Protein AF-A0A3D5S752-F1 (afdb_monomer_lite)

Sequence (1017 aa):
MKALKFLIIWFLCIPIGLSAQMVNNGAQFTVSGSTTVSGIPTLTNGGTINNEGTIQLTGDLINQQAYDGSGELVLLGASQEIDLDDTVAILTLGGSGDHFLSSSLQVSDQMNFNNSRLLSNDFLTLQEAVTVSNPTSSAYVVGALSVSGTSDMTFPIGTSTNYLPVDISTIDGTNPQLTVEAVESDPAGIAGKNLLAVSNDKYWDISLSSGSISSYEVNLPVNGETISTSIDDLRIGYSSDNSTYVGQEVLSVSGDLSTGQISSQINGVGRLAFGSFFDESVRAADSTALVSLYSQTDGDNWNDHTGWMESDLDDWFGVIVANKRPVSLQLPTNNLVGSITSLENLDSLSSIDLSGNQLKSVAGFSTLPAIESLDISNNEIQFGDIEPHIGVADFTYAPQGRVLDTLEAFEEIGTTYSIDRTLTGSANTYTWFKTADETSQLTGTNPVLGLPITSFEDEGYYFAEVSSSLATALTLTTRPIYLKVSSLHRDSLALASMYTKMNGTGWEGADNWVDADLVDWFGVTIENNRVTQVSLSDNNLVGRLPKDILDIRQLEFLDLSGNRISSVPDFHLMPNLTSLDLSENNLDFGDLEPLVDLTSLSYSPQRNFGSSLIDTLAIGSSVEFISSLDGTNNSYQWSYENLSGVEEDIPGAISDTYEIVGLAYENMGTYRLQVTSPLVPDLTLESFPKTVWASGSIRFHAVNQSGSDVNDGTAYLFKIIEGEPYDSLAPVAGTTEGYVFDDVVLGDYLALVEGDLDLYLPTYFSSTDLWSEATPIELRSDLEE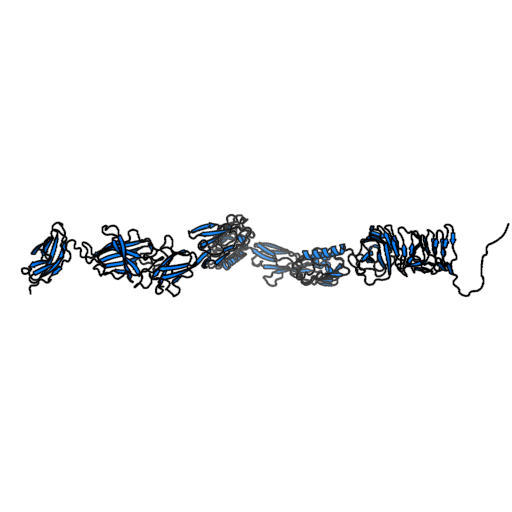TITLVSQPGVGPLGPGEILGTVESEFVDETSEGRINARRKVKRAGCSVRRFVPKGRNNQEDGEFELVAYVQSDDEGRFEFTDLVAGLYRFNVEYPGIPMDEDSYVEFEVGTEGSENNTIVLEILITENAVTVVKVDQLGFFKKYFEGLEVYPNPADDFLNIRFDQILSESIEIQLMDLSGHVLKTEQVNSWSPNQIQINVNDLADGMYLMRFKDEESSRKSMVTYKVLVNHR

Structure (mmCIF, N/CA/C/O backbone):
data_AF-A0A3D5S752-F1
#
_entry.id   AF-A0A3D5S752-F1
#
loop_
_atom_site.group_PDB
_atom_site.id
_atom_site.type_symbol
_atom_site.label_atom_id
_atom_site.label_alt_id
_atom_site.label_comp_id
_atom_site.label_asym_id
_atom_site.label_entity_id
_atom_site.label_seq_id
_atom_site.pdbx_PDB_ins_code
_atom_site.Cartn_x
_atom_site.Cartn_y
_atom_site.Cartn_z
_atom_site.occupancy
_atom_site.B_iso_or_equiv
_atom_site.auth_seq_id
_atom_site.auth_comp_id
_atom_site.auth_asym_id
_atom_site.auth_atom_id
_atom_site.pdbx_PDB_model_num
ATOM 1 N N . MET A 1 1 ? 114.146 53.421 -40.991 1.00 29.19 1 MET A N 1
ATOM 2 C CA . MET A 1 1 ? 115.444 53.846 -40.411 1.00 29.19 1 MET A CA 1
ATOM 3 C C . MET A 1 1 ? 115.450 53.470 -38.936 1.00 29.19 1 MET A C 1
ATOM 5 O O . MET A 1 1 ? 114.523 53.890 -38.269 1.00 29.19 1 MET A O 1
ATOM 9 N N . LYS A 1 2 ? 116.488 52.744 -38.475 1.00 30.02 2 LYS A N 1
ATOM 10 C CA . LYS A 1 2 ? 116.821 52.374 -37.072 1.00 30.02 2 LYS A CA 1
ATOM 11 C C . LYS A 1 2 ? 115.785 51.466 -36.361 1.00 30.02 2 LYS A C 1
ATOM 13 O O . LYS A 1 2 ? 114.662 51.880 -36.155 1.00 30.02 2 LYS A O 1
ATOM 18 N N . ALA A 1 3 ? 116.026 50.165 -36.173 1.00 26.03 3 ALA A N 1
ATOM 19 C CA . ALA A 1 3 ? 116.996 49.474 -35.299 1.00 26.03 3 ALA A CA 1
ATOM 20 C C . ALA A 1 3 ? 116.482 49.218 -33.865 1.00 26.03 3 ALA A C 1
ATOM 22 O O . ALA A 1 3 ? 116.322 50.178 -33.126 1.00 26.03 3 ALA A O 1
ATOM 23 N N . LEU A 1 4 ? 116.438 47.917 -33.501 1.00 26.78 4 LEU A N 1
ATOM 24 C CA . LEU A 1 4 ? 116.689 47.315 -32.168 1.00 26.78 4 LEU A CA 1
ATOM 25 C C . LEU A 1 4 ? 115.664 47.647 -31.052 1.00 26.78 4 LEU A C 1
ATOM 27 O O . LEU A 1 4 ? 115.303 48.795 -30.882 1.00 26.78 4 LEU A O 1
ATOM 31 N N . LYS A 1 5 ? 115.216 46.755 -30.158 1.00 28.12 5 LYS A N 1
ATOM 32 C CA . LYS A 1 5 ? 115.595 45.388 -29.747 1.00 28.12 5 LYS A CA 1
ATOM 33 C C . LYS A 1 5 ? 114.560 44.988 -28.672 1.00 28.12 5 LYS A C 1
ATOM 35 O O . LYS A 1 5 ? 114.394 45.781 -27.761 1.00 28.12 5 LYS A O 1
ATOM 40 N N . PHE A 1 6 ? 113.936 43.812 -28.721 1.00 26.47 6 PHE A N 1
ATOM 41 C CA . PHE A 1 6 ? 113.804 42.920 -27.555 1.00 26.47 6 PHE A CA 1
ATOM 42 C C . PHE A 1 6 ? 113.374 41.523 -28.029 1.00 26.47 6 PHE A C 1
ATOM 44 O O . PHE A 1 6 ? 112.268 41.294 -28.497 1.00 26.47 6 PHE A O 1
ATOM 51 N N . LEU A 1 7 ? 114.386 40.657 -28.008 1.00 24.56 7 LEU A N 1
ATOM 52 C CA . LEU A 1 7 ? 114.416 39.203 -27.892 1.00 24.56 7 LEU A CA 1
ATOM 53 C C . LEU A 1 7 ? 113.091 38.429 -28.073 1.00 24.56 7 LEU A C 1
ATOM 55 O O . LEU A 1 7 ? 112.331 38.230 -27.134 1.00 24.56 7 LEU A O 1
ATOM 59 N N . ILE A 1 8 ? 112.917 37.880 -29.275 1.00 26.33 8 ILE A N 1
ATOM 60 C CA . ILE A 1 8 ? 112.117 36.679 -29.524 1.00 26.33 8 ILE A CA 1
ATOM 61 C C . ILE A 1 8 ? 113.020 35.478 -29.207 1.00 26.33 8 ILE A C 1
ATOM 63 O O . ILE A 1 8 ? 114.074 35.329 -29.829 1.00 26.33 8 ILE A O 1
ATOM 67 N N . ILE A 1 9 ? 112.629 34.630 -28.255 1.00 26.70 9 ILE A N 1
ATOM 68 C CA . ILE A 1 9 ? 113.166 33.269 -28.140 1.00 26.70 9 ILE A CA 1
ATOM 69 C C . ILE A 1 9 ? 112.244 32.378 -28.973 1.00 26.70 9 ILE A C 1
ATOM 71 O O . ILE A 1 9 ? 111.105 32.134 -28.595 1.00 26.70 9 ILE A O 1
ATOM 75 N N . TRP A 1 10 ? 112.731 31.919 -30.124 1.00 27.78 10 TRP A N 1
ATOM 76 C CA . TRP A 1 10 ? 112.173 30.773 -30.841 1.00 27.78 10 TRP A CA 1
ATOM 77 C C . TRP A 1 10 ? 113.154 29.614 -30.671 1.00 27.78 10 TRP A C 1
ATOM 79 O O . TRP A 1 10 ? 114.319 29.738 -31.050 1.00 27.78 10 TRP A O 1
ATOM 89 N N . PHE A 1 11 ? 112.688 28.489 -30.129 1.00 29.39 11 PHE A N 1
ATOM 90 C CA . PHE A 1 11 ? 113.333 27.196 -30.340 1.00 29.39 11 PHE A CA 1
ATOM 91 C C . PHE A 1 11 ? 112.606 26.488 -31.481 1.00 29.39 11 PHE A C 1
ATOM 93 O O . PHE A 1 11 ? 111.390 26.337 -31.454 1.00 29.39 11 PHE A O 1
ATOM 100 N N . LEU A 1 12 ? 113.371 26.049 -32.478 1.00 32.78 12 LEU A N 1
ATOM 101 C CA . LEU A 1 12 ? 112.916 25.161 -33.539 1.00 32.78 12 LEU A CA 1
ATOM 102 C C . LEU A 1 12 ? 113.827 23.933 -33.510 1.00 32.78 12 LEU A C 1
ATOM 104 O O . LEU A 1 12 ? 114.997 24.055 -33.865 1.00 32.78 12 LEU A O 1
ATOM 108 N N . CYS A 1 13 ? 113.317 22.784 -33.052 1.00 27.44 13 CYS A N 1
ATOM 109 C CA . CYS A 1 13 ? 113.798 21.445 -33.420 1.00 27.44 13 CYS A CA 1
ATOM 110 C C . CYS A 1 13 ? 112.896 20.326 -32.860 1.00 27.44 13 CYS A C 1
ATOM 112 O O . CYS A 1 13 ? 112.810 20.168 -31.650 1.00 27.44 13 CYS A O 1
ATOM 114 N N . ILE A 1 14 ? 112.394 19.495 -33.789 1.00 31.14 14 ILE A N 1
ATOM 115 C CA . ILE A 1 14 ? 112.123 18.042 -33.681 1.00 31.14 14 ILE A CA 1
ATOM 116 C C . ILE A 1 14 ? 110.895 17.617 -32.834 1.00 31.14 14 ILE A C 1
ATOM 118 O O . ILE A 1 14 ? 110.734 18.075 -31.708 1.00 31.14 14 ILE A O 1
ATOM 122 N N . PRO A 1 15 ? 110.041 16.693 -33.339 1.00 42.41 15 PRO A N 1
ATOM 123 C CA . PRO A 1 15 ? 108.917 16.162 -32.583 1.00 42.41 15 PRO A CA 1
ATOM 124 C C . PRO A 1 15 ? 109.424 15.144 -31.558 1.00 42.41 15 PRO A C 1
ATOM 126 O O . PRO A 1 15 ? 109.757 14.005 -31.880 1.00 42.41 15 PRO A O 1
ATOM 129 N N . ILE A 1 16 ? 109.471 15.581 -30.307 1.00 32.91 16 ILE A N 1
ATOM 130 C CA . ILE A 1 16 ? 109.343 14.736 -29.123 1.00 32.91 16 ILE A CA 1
ATOM 131 C C . ILE A 1 16 ? 108.211 15.380 -28.327 1.00 32.91 16 ILE A C 1
ATOM 133 O O . ILE A 1 16 ? 108.239 16.588 -28.099 1.00 32.91 16 ILE A O 1
ATOM 137 N N . GLY A 1 17 ? 107.186 14.595 -27.994 1.00 45.28 17 GLY A N 1
ATOM 138 C CA . GLY A 1 17 ? 105.991 15.074 -27.308 1.00 45.28 17 GLY A CA 1
ATOM 139 C C . GLY A 1 17 ? 106.333 15.828 -26.027 1.00 45.28 17 GLY A C 1
ATOM 140 O O . GLY A 1 17 ? 106.859 15.243 -25.087 1.00 45.28 17 GLY A O 1
ATOM 141 N N . LEU A 1 18 ? 106.020 17.120 -26.016 1.00 34.91 18 LEU A N 1
ATOM 142 C CA . LEU A 1 18 ? 105.896 17.962 -24.834 1.00 34.91 18 LEU A CA 1
ATOM 143 C C . LEU A 1 18 ? 104.729 18.910 -25.119 1.00 34.91 18 LEU A C 1
ATOM 145 O O . LEU A 1 18 ? 104.784 19.703 -26.059 1.00 34.91 18 LEU A O 1
ATOM 149 N N . SER A 1 19 ? 103.658 18.777 -24.340 1.00 44.50 19 SER A N 1
ATOM 150 C CA . SER A 1 19 ? 102.545 19.720 -24.283 1.00 44.50 19 SER A CA 1
ATOM 151 C C . SER A 1 19 ? 103.098 21.119 -24.013 1.00 44.50 19 SER A C 1
ATOM 153 O O . SER A 1 19 ? 103.686 21.373 -22.960 1.00 44.50 19 SER A O 1
ATOM 155 N N . ALA A 1 20 ? 102.969 22.026 -24.978 1.00 52.19 20 ALA A N 1
ATOM 156 C CA . ALA A 1 20 ? 103.331 23.421 -24.776 1.00 52.19 20 ALA A CA 1
ATOM 157 C C . ALA A 1 20 ? 102.286 24.057 -23.843 1.00 52.19 20 ALA A C 1
ATOM 159 O O . ALA A 1 20 ? 101.173 24.352 -24.258 1.00 52.19 20 ALA A O 1
ATOM 160 N N . GLN A 1 21 ? 102.635 24.220 -22.570 1.00 58.47 21 GLN A N 1
ATOM 161 C CA . GLN A 1 21 ? 101.770 24.797 -21.542 1.00 58.47 21 GLN A CA 1
ATOM 162 C C . GLN A 1 21 ? 102.223 26.231 -21.246 1.00 58.47 21 GLN A C 1
ATOM 164 O O . GLN A 1 21 ? 103.412 26.479 -21.027 1.00 58.47 21 GLN A O 1
ATOM 169 N N . MET A 1 22 ? 101.290 27.182 -21.222 1.00 68.69 22 MET A N 1
ATOM 170 C CA . MET A 1 22 ? 101.517 28.489 -20.612 1.00 68.69 22 MET A CA 1
ATOM 171 C C . MET A 1 22 ? 101.207 28.374 -19.121 1.00 68.69 22 MET A C 1
ATOM 173 O O . MET A 1 22 ? 100.049 28.237 -18.738 1.00 68.69 22 MET A O 1
ATOM 177 N N . VAL A 1 23 ? 102.250 28.408 -18.288 1.00 65.56 23 VAL A N 1
ATOM 178 C CA . VAL A 1 23 ? 102.122 28.341 -16.826 1.00 65.56 23 VAL A CA 1
ATOM 179 C C . VAL A 1 23 ? 102.434 29.702 -16.212 1.00 65.56 23 VAL A C 1
ATOM 181 O O . VAL A 1 23 ? 103.552 30.204 -16.349 1.00 65.56 23 VAL A O 1
ATOM 184 N N . ASN A 1 24 ? 101.471 30.281 -15.497 1.00 69.69 24 ASN A N 1
ATOM 185 C CA . ASN A 1 24 ? 101.680 31.464 -14.665 1.00 69.69 24 ASN A CA 1
ATOM 186 C C . ASN A 1 24 ? 101.697 31.067 -13.180 1.00 69.69 24 ASN A C 1
ATOM 188 O O . ASN A 1 24 ? 100.662 30.776 -12.591 1.00 69.69 24 ASN A O 1
ATOM 192 N N . ASN A 1 25 ? 102.883 31.066 -12.567 1.00 59.50 25 ASN A N 1
ATOM 193 C CA . ASN A 1 25 ? 103.131 30.528 -11.220 1.00 59.50 25 ASN A CA 1
ATOM 194 C C . ASN A 1 25 ? 102.861 31.520 -10.059 1.00 59.50 25 ASN A C 1
ATOM 196 O O . ASN A 1 25 ? 103.464 31.376 -8.996 1.00 59.50 25 ASN A O 1
ATOM 200 N N . GLY A 1 26 ? 101.992 32.525 -10.243 1.00 58.44 26 GLY A N 1
ATOM 201 C CA . GLY A 1 26 ? 101.519 33.389 -9.143 1.00 58.44 26 GLY A CA 1
ATOM 202 C C . GLY A 1 26 ? 101.575 34.908 -9.366 1.00 58.44 26 GLY A C 1
ATOM 203 O O . GLY A 1 26 ? 101.658 35.652 -8.391 1.00 58.44 26 GLY A O 1
ATOM 204 N N . ALA A 1 27 ? 101.557 35.397 -10.611 1.00 68.12 27 ALA A N 1
ATOM 205 C CA . ALA A 1 27 ? 101.379 36.823 -10.924 1.00 68.12 27 ALA A CA 1
ATOM 206 C C . ALA A 1 27 ? 99.987 37.098 -11.527 1.00 68.12 27 ALA A C 1
ATOM 208 O O . ALA A 1 27 ? 99.316 36.174 -11.973 1.00 68.12 27 ALA A O 1
ATOM 209 N N . GLN A 1 28 ? 99.557 38.362 -11.570 1.00 78.31 28 GLN A N 1
ATOM 210 C CA . GLN A 1 28 ? 98.320 38.776 -12.249 1.00 78.31 28 GLN A CA 1
ATOM 211 C C . GLN A 1 28 ? 98.476 38.643 -13.777 1.00 78.31 28 GLN A C 1
ATOM 213 O O . GLN A 1 28 ? 99.449 39.155 -14.339 1.00 78.31 28 GLN A O 1
ATOM 218 N N . PHE A 1 29 ? 97.539 37.967 -14.449 1.00 82.81 29 PHE A N 1
ATOM 219 C CA . PHE A 1 29 ? 97.480 37.873 -15.913 1.00 82.81 29 PHE A CA 1
ATOM 220 C C . PHE A 1 29 ? 96.428 38.851 -16.441 1.00 82.81 29 PHE A C 1
ATOM 222 O O . PHE A 1 29 ? 95.234 38.586 -16.355 1.00 82.81 29 PHE A O 1
ATOM 229 N N . THR A 1 30 ? 96.869 40.003 -16.953 1.00 81.88 30 THR A N 1
ATOM 230 C CA . THR A 1 30 ? 95.968 41.065 -17.427 1.00 81.88 30 THR A CA 1
ATOM 231 C C . THR A 1 30 ? 95.914 41.115 -18.951 1.00 81.88 30 THR A C 1
ATOM 233 O O . THR A 1 30 ? 96.948 41.269 -19.606 1.00 81.88 30 THR A O 1
ATOM 236 N N . VAL A 1 31 ? 94.705 41.082 -19.510 1.00 85.06 31 VAL A N 1
ATOM 237 C CA . VAL A 1 31 ? 94.428 41.322 -20.932 1.00 85.06 31 VAL A CA 1
ATOM 238 C C . VAL A 1 31 ? 93.614 42.605 -21.055 1.00 85.06 31 VAL A C 1
ATOM 240 O O . VAL A 1 31 ? 92.528 42.713 -20.500 1.00 85.06 31 VAL A O 1
ATOM 243 N N . SER A 1 32 ? 94.144 43.606 -21.759 1.00 85.56 32 SER A N 1
ATOM 244 C CA . SER A 1 32 ? 93.457 44.887 -21.969 1.00 85.56 32 SER A CA 1
ATOM 245 C C . SER A 1 32 ? 92.398 44.821 -23.073 1.00 85.56 32 SER A C 1
ATOM 247 O O . SER A 1 32 ? 92.534 44.043 -24.012 1.00 85.56 32 SER A O 1
ATOM 249 N N . GLY A 1 33 ? 91.409 45.721 -23.027 1.00 81.50 33 GLY A N 1
ATOM 250 C CA . GLY A 1 33 ? 90.182 45.626 -23.832 1.00 81.50 33 GLY A CA 1
ATOM 251 C C . GLY A 1 33 ? 90.284 45.599 -25.357 1.00 81.50 33 GLY A C 1
ATOM 252 O O . GLY A 1 33 ? 89.369 45.137 -26.021 1.00 81.50 33 GLY A O 1
ATOM 253 N N . SER A 1 34 ? 91.392 46.045 -25.952 1.00 81.38 34 SER A N 1
ATOM 254 C CA . SER A 1 34 ? 91.604 45.950 -27.406 1.00 81.38 34 SER A CA 1
ATOM 255 C C . SER A 1 34 ? 92.555 44.817 -27.807 1.00 81.38 34 SER A C 1
ATOM 257 O O . SER A 1 34 ? 93.084 44.822 -28.920 1.00 81.38 34 SER A O 1
ATOM 259 N N . THR A 1 35 ? 92.892 43.918 -26.882 1.00 86.94 35 THR A N 1
ATOM 260 C CA . THR A 1 35 ? 93.925 42.896 -27.067 1.00 86.94 35 THR A CA 1
ATOM 261 C C . THR A 1 35 ? 93.300 41.521 -27.234 1.00 86.94 35 THR A C 1
ATOM 263 O O . THR A 1 35 ? 92.534 41.081 -26.386 1.00 86.94 35 THR A O 1
ATOM 266 N N . THR A 1 36 ? 93.705 40.814 -28.289 1.00 87.44 36 THR A N 1
ATOM 267 C CA . THR A 1 36 ? 93.429 39.385 -28.458 1.00 87.44 36 THR A CA 1
ATOM 268 C C . THR A 1 36 ? 94.702 38.599 -28.171 1.00 87.44 36 THR A C 1
ATOM 270 O O . THR A 1 36 ? 95.712 38.767 -28.860 1.00 87.44 36 THR A O 1
ATOM 273 N N . VAL A 1 37 ? 94.659 37.732 -27.166 1.00 85.19 37 VAL A N 1
ATOM 274 C CA . VAL A 1 37 ? 95.711 36.753 -26.892 1.00 85.19 37 VAL A CA 1
ATOM 275 C C . VAL A 1 37 ? 95.288 35.429 -27.519 1.00 85.19 37 VAL A C 1
ATOM 277 O O . VAL A 1 37 ? 94.233 34.904 -27.188 1.00 85.19 37 VAL A O 1
ATOM 280 N N . SER A 1 38 ? 96.083 34.905 -28.452 1.00 83.56 38 SER A N 1
ATOM 281 C CA . SER A 1 38 ? 95.758 33.698 -29.226 1.00 83.56 38 SER A CA 1
ATOM 282 C C . SER A 1 38 ? 96.955 32.756 -29.352 1.00 83.56 38 SER A C 1
ATOM 284 O O . SER A 1 38 ? 98.086 33.119 -29.022 1.00 83.56 38 SER A O 1
ATOM 286 N N . GLY A 1 39 ? 96.705 31.531 -29.828 1.00 74.12 39 GLY A N 1
ATOM 287 C CA . GLY A 1 39 ? 97.736 30.500 -29.988 1.00 74.12 39 GLY A CA 1
ATOM 288 C C . GLY A 1 39 ? 98.186 29.865 -28.671 1.00 74.12 39 GLY A C 1
ATOM 289 O O . GLY A 1 39 ? 99.276 29.297 -28.618 1.00 74.12 39 GLY A O 1
ATOM 290 N N . ILE A 1 40 ? 97.371 29.972 -27.619 1.00 78.88 40 ILE A N 1
ATOM 291 C CA . ILE A 1 40 ? 97.616 29.330 -26.329 1.00 78.88 40 ILE A CA 1
ATOM 292 C C . ILE A 1 40 ? 97.138 27.871 -26.425 1.00 78.88 40 ILE A C 1
ATOM 294 O O . ILE A 1 40 ? 95.957 27.660 -26.708 1.00 78.88 40 ILE A O 1
ATOM 298 N N . PRO A 1 41 ? 98.007 26.861 -26.227 1.00 78.38 41 PRO A N 1
ATOM 299 C CA . PRO A 1 41 ? 97.585 25.467 -26.146 1.00 78.38 41 PRO A CA 1
ATOM 300 C C . PRO A 1 41 ? 96.895 25.247 -24.796 1.00 78.38 41 PRO A C 1
ATOM 302 O O . PRO A 1 41 ? 95.698 25.451 -24.730 1.00 78.38 41 PRO A O 1
ATOM 305 N N . THR A 1 42 ? 97.606 24.991 -23.699 1.00 83.75 42 THR A N 1
ATOM 306 C CA . THR A 1 42 ? 96.998 24.900 -22.353 1.00 83.75 42 THR A CA 1
ATOM 307 C C . THR A 1 42 ? 97.362 26.126 -21.516 1.00 83.75 42 THR A C 1
ATOM 309 O O . THR A 1 42 ? 98.545 26.482 -21.456 1.00 83.75 42 THR A O 1
ATOM 312 N N . LEU A 1 43 ? 96.384 26.753 -20.850 1.00 85.56 43 LEU A N 1
ATOM 313 C CA . LEU A 1 43 ? 96.595 27.833 -19.880 1.00 85.56 43 LEU A CA 1
ATOM 314 C C . LEU A 1 43 ? 96.409 27.300 -18.458 1.00 85.56 43 LEU A C 1
ATOM 316 O O . LEU A 1 43 ? 95.295 26.996 -18.047 1.00 85.56 43 LEU A O 1
ATOM 320 N N . THR A 1 44 ? 97.495 27.242 -17.688 1.00 85.44 44 THR A N 1
ATOM 321 C CA . THR A 1 44 ? 97.437 26.932 -16.254 1.00 85.44 44 THR A CA 1
ATOM 322 C C . THR A 1 44 ? 97.907 28.129 -15.454 1.00 85.44 44 THR A C 1
ATOM 324 O O . THR A 1 44 ? 99.053 28.572 -15.575 1.00 85.44 44 THR A O 1
ATOM 327 N N . ASN A 1 45 ? 97.019 28.671 -14.635 1.00 81.56 45 ASN A N 1
ATOM 328 C CA . ASN A 1 45 ? 97.236 29.930 -13.952 1.00 81.56 45 ASN A CA 1
ATOM 329 C C . ASN A 1 45 ? 97.014 29.779 -12.440 1.00 81.56 45 ASN A C 1
ATOM 331 O O . ASN A 1 45 ? 95.971 29.322 -11.988 1.00 81.56 45 ASN A O 1
ATOM 335 N N . GLY A 1 46 ? 98.029 30.160 -11.661 1.00 77.56 46 GLY A N 1
ATOM 336 C CA . GLY A 1 46 ? 98.014 30.139 -10.196 1.00 77.56 46 GLY A CA 1
ATOM 337 C C . GLY A 1 46 ? 97.848 31.520 -9.547 1.00 77.56 46 GLY A C 1
ATOM 338 O O . GLY A 1 46 ? 98.210 31.670 -8.385 1.00 77.56 46 GLY A O 1
ATOM 339 N N . GLY A 1 47 ? 97.389 32.540 -10.286 1.00 78.62 47 GLY A N 1
ATOM 340 C CA . GLY A 1 47 ? 97.146 33.918 -9.808 1.00 78.62 47 GLY A CA 1
ATOM 341 C C . GLY A 1 47 ? 95.806 34.476 -10.316 1.00 78.62 47 GLY A C 1
ATOM 342 O O . GLY A 1 47 ? 95.015 33.723 -10.850 1.00 78.62 47 GLY A O 1
ATOM 343 N N . THR A 1 48 ? 95.509 35.772 -10.206 1.00 82.88 48 THR A N 1
ATOM 344 C CA . THR A 1 48 ? 94.241 36.322 -10.750 1.00 82.88 48 THR A CA 1
ATOM 345 C C . THR A 1 48 ? 94.326 36.560 -12.264 1.00 82.88 48 THR A C 1
ATOM 347 O O . THR A 1 48 ? 95.322 37.122 -12.738 1.00 82.88 48 THR A O 1
ATOM 350 N N . ILE A 1 49 ? 93.297 36.165 -13.020 1.00 89.12 49 ILE A N 1
ATOM 351 C CA . ILE A 1 49 ? 93.111 36.559 -14.427 1.00 89.12 49 ILE A CA 1
ATOM 352 C C . ILE A 1 49 ? 92.229 37.808 -14.462 1.00 89.12 49 ILE A C 1
ATOM 354 O O . ILE A 1 49 ? 91.113 37.768 -13.972 1.00 89.12 49 ILE A O 1
ATOM 358 N N . ASN A 1 50 ? 92.709 38.898 -15.062 1.00 88.19 50 ASN A N 1
ATOM 359 C CA . ASN A 1 50 ? 91.904 40.090 -15.338 1.00 88.19 50 ASN A CA 1
ATOM 360 C C . ASN A 1 50 ? 91.740 40.228 -16.854 1.00 88.19 50 ASN A C 1
ATOM 362 O O . ASN A 1 50 ? 92.662 40.700 -17.530 1.00 88.19 50 ASN A O 1
ATOM 366 N N . ASN A 1 51 ? 90.609 39.798 -17.398 1.00 90.44 51 ASN A N 1
ATOM 367 C CA . ASN A 1 51 ? 90.347 39.806 -18.828 1.00 90.44 51 ASN A CA 1
ATOM 368 C C . ASN A 1 51 ? 89.360 40.909 -19.207 1.00 90.44 51 ASN A C 1
ATOM 370 O O . ASN A 1 51 ? 88.167 40.771 -18.989 1.00 90.44 51 ASN A O 1
ATOM 374 N N . GLU A 1 52 ? 89.844 41.969 -19.849 1.00 90.69 52 GLU A N 1
ATOM 375 C CA . GLU A 1 52 ? 88.984 42.965 -20.502 1.00 90.69 52 GLU A CA 1
ATOM 376 C C . GLU A 1 52 ? 88.943 42.791 -22.029 1.00 90.69 52 GLU A C 1
ATOM 378 O O . GLU A 1 52 ? 88.140 43.443 -22.687 1.00 90.69 52 GLU A O 1
ATOM 383 N N . GLY A 1 53 ? 89.837 41.973 -22.608 1.00 89.12 53 GLY A N 1
ATOM 384 C CA . GLY A 1 53 ? 89.970 41.737 -24.056 1.00 89.12 53 GLY A CA 1
ATOM 385 C C . GLY A 1 53 ? 89.498 40.340 -24.472 1.00 89.12 53 GLY A C 1
ATOM 386 O O . GLY A 1 53 ? 88.508 39.847 -23.953 1.00 89.12 53 GLY A O 1
ATOM 387 N N . THR A 1 54 ? 90.194 39.680 -25.403 1.00 91.00 54 THR A N 1
ATOM 388 C CA . THR A 1 54 ? 89.849 38.314 -25.852 1.00 91.00 54 THR A CA 1
ATOM 389 C C . THR A 1 54 ? 90.974 37.333 -25.532 1.00 91.00 54 THR A C 1
ATOM 391 O O . THR A 1 54 ? 92.113 37.531 -25.967 1.00 91.00 54 THR A O 1
ATOM 394 N N . ILE A 1 55 ? 90.663 36.235 -24.844 1.00 91.38 55 ILE A N 1
ATOM 395 C CA . ILE A 1 55 ? 91.572 35.106 -24.601 1.00 91.38 55 ILE A CA 1
ATOM 396 C C . ILE A 1 55 ? 91.124 33.928 -25.465 1.00 91.38 55 ILE A C 1
ATOM 398 O O . ILE A 1 55 ? 90.019 33.435 -25.292 1.00 91.38 55 ILE A O 1
ATOM 402 N N . GLN A 1 56 ? 91.980 33.461 -26.378 1.00 91.56 56 GLN A N 1
ATOM 403 C CA . GLN A 1 56 ? 91.703 32.318 -27.254 1.00 91.56 56 GLN A CA 1
ATOM 404 C C . GLN A 1 56 ? 92.608 31.126 -26.923 1.00 91.56 56 GLN A C 1
ATOM 406 O O . GLN A 1 56 ? 93.837 31.218 -27.041 1.00 91.56 56 GLN A O 1
ATOM 411 N N . LEU A 1 57 ? 91.991 30.000 -26.562 1.00 90.00 57 LEU A N 1
ATOM 412 C CA . LEU A 1 57 ? 92.658 28.766 -26.142 1.00 90.00 57 LEU A CA 1
ATOM 413 C C . LEU A 1 57 ? 92.381 27.624 -27.125 1.00 90.00 57 LEU A C 1
ATOM 415 O O . LEU A 1 57 ? 91.279 27.495 -27.647 1.00 90.00 57 LEU A O 1
ATOM 419 N N . THR A 1 58 ? 93.379 26.771 -27.350 1.00 86.69 58 THR A N 1
ATOM 420 C CA . THR A 1 58 ? 93.279 25.561 -28.196 1.00 86.69 58 THR A CA 1
ATOM 421 C C . THR A 1 58 ? 93.419 24.247 -27.410 1.00 86.69 58 THR A C 1
ATOM 423 O O . THR A 1 58 ? 93.289 23.175 -27.993 1.00 86.69 58 THR A O 1
ATOM 426 N N . GLY A 1 59 ? 93.660 24.330 -26.102 1.00 85.06 59 GLY A N 1
ATOM 427 C CA . GLY A 1 59 ? 93.740 23.260 -25.098 1.00 85.06 59 GLY A CA 1
ATOM 428 C C . GLY A 1 59 ? 93.267 23.782 -23.727 1.00 85.06 59 GLY A C 1
ATOM 429 O O . GLY A 1 59 ? 92.704 24.873 -23.657 1.00 85.06 59 GLY A O 1
ATOM 430 N N . ASP A 1 60 ? 93.452 23.016 -22.653 1.00 89.38 60 ASP A N 1
ATOM 431 C CA . ASP A 1 60 ? 92.708 23.214 -21.391 1.00 89.38 60 ASP A CA 1
ATOM 432 C C . ASP A 1 60 ? 92.913 24.578 -20.703 1.00 89.38 60 ASP A C 1
ATOM 434 O O . ASP A 1 60 ? 93.988 25.190 -20.785 1.00 89.38 60 ASP A O 1
ATOM 438 N N . LEU A 1 61 ? 91.883 25.026 -19.979 1.00 90.12 61 LEU A N 1
ATOM 439 C CA . LEU A 1 61 ? 91.936 26.148 -19.044 1.00 90.12 61 LEU A CA 1
ATOM 440 C C . LEU A 1 61 ? 91.892 25.611 -17.614 1.00 90.12 61 LEU A C 1
ATOM 442 O O . LEU A 1 61 ? 90.881 25.063 -17.198 1.00 90.12 61 LEU A O 1
ATOM 446 N N . ILE A 1 62 ? 92.966 25.822 -16.855 1.00 89.25 62 ILE A N 1
ATOM 447 C CA . ILE A 1 62 ? 93.032 25.476 -15.432 1.00 89.25 62 ILE A CA 1
ATOM 448 C C . ILE A 1 62 ? 93.378 26.741 -14.651 1.00 89.25 62 ILE A C 1
ATOM 450 O O . ILE A 1 62 ? 94.517 27.222 -14.697 1.00 89.25 62 ILE A O 1
ATOM 454 N N . ASN A 1 63 ? 92.404 27.292 -13.936 1.00 86.94 63 ASN A N 1
ATOM 455 C CA . ASN A 1 63 ? 92.564 28.483 -13.118 1.00 86.94 63 ASN A CA 1
ATOM 456 C C . ASN A 1 63 ? 91.887 28.300 -11.756 1.00 86.94 63 ASN A C 1
ATOM 458 O O . ASN A 1 63 ? 90.676 28.411 -11.625 1.00 86.94 63 ASN A O 1
ATOM 462 N N . GLN A 1 64 ? 92.698 28.085 -10.721 1.00 78.50 64 GLN A N 1
ATOM 463 C CA . GLN A 1 64 ? 92.224 27.803 -9.358 1.00 78.50 64 GLN A CA 1
ATOM 464 C C . GLN A 1 64 ? 92.132 29.062 -8.476 1.00 78.50 64 GLN A C 1
ATOM 466 O O . GLN A 1 64 ? 92.172 28.972 -7.250 1.00 78.50 64 GLN A O 1
ATOM 471 N N . GLN A 1 65 ? 92.136 30.249 -9.079 1.00 85.00 65 GLN A N 1
ATOM 472 C CA . GLN A 1 65 ? 92.120 31.561 -8.422 1.00 85.00 65 GLN A CA 1
ATOM 473 C C . GLN A 1 65 ? 91.151 32.488 -9.178 1.00 85.00 65 GLN A C 1
ATOM 475 O O . GLN A 1 65 ? 90.654 32.110 -10.231 1.00 85.00 65 GLN A O 1
ATOM 480 N N . ALA A 1 66 ? 90.906 33.703 -8.679 1.00 85.25 66 ALA A N 1
ATOM 481 C CA . ALA A 1 66 ? 89.871 34.581 -9.238 1.00 85.25 66 ALA A CA 1
ATOM 482 C C . ALA A 1 66 ? 90.067 34.928 -10.734 1.00 85.25 66 ALA A C 1
ATOM 484 O O . ALA A 1 66 ? 91.193 35.159 -11.195 1.00 85.25 66 ALA A O 1
ATOM 485 N N . TYR A 1 67 ? 88.958 35.005 -11.463 1.00 90.62 67 TYR A N 1
ATOM 486 C CA . TYR A 1 67 ? 88.835 35.533 -12.818 1.00 90.62 67 TYR A CA 1
ATOM 487 C C . TYR A 1 67 ? 87.917 36.756 -12.777 1.00 90.62 67 TYR A C 1
ATOM 489 O O . TYR A 1 67 ? 86.788 36.680 -12.315 1.00 90.62 67 TYR A O 1
ATOM 497 N N . ASP A 1 68 ? 88.408 37.894 -13.252 1.00 85.81 68 ASP A N 1
ATOM 498 C CA . ASP A 1 68 ? 87.694 39.169 -13.231 1.00 85.81 68 ASP A CA 1
ATOM 499 C C . ASP A 1 68 ? 87.770 39.843 -14.607 1.00 85.81 68 ASP A C 1
ATOM 501 O O . ASP A 1 68 ? 88.724 39.638 -15.364 1.00 85.81 68 ASP A O 1
ATOM 505 N N . GLY A 1 69 ? 86.794 40.688 -14.915 1.00 84.75 69 GLY A N 1
ATOM 506 C CA . GLY A 1 69 ? 86.748 41.497 -16.129 1.00 84.75 69 GLY A CA 1
ATOM 507 C C . GLY A 1 69 ? 85.659 41.109 -17.131 1.00 84.75 69 GLY A C 1
ATOM 508 O O . GLY A 1 69 ? 85.023 40.059 -17.049 1.00 84.75 69 GLY A O 1
ATOM 509 N N . SER A 1 70 ? 85.427 42.018 -18.080 1.00 88.81 70 SER A N 1
ATOM 510 C CA . SER A 1 70 ? 84.305 41.971 -19.032 1.00 88.81 70 SER A CA 1
ATOM 511 C C . SER A 1 70 ? 84.638 41.350 -20.398 1.00 88.81 70 SER A C 1
ATOM 513 O O . SER A 1 70 ? 83.856 41.438 -21.342 1.00 88.81 70 SER A O 1
ATOM 515 N N . GLY A 1 71 ? 85.822 40.754 -20.524 1.00 90.25 71 GLY A N 1
ATOM 516 C CA . GLY A 1 71 ? 86.349 40.221 -21.773 1.00 90.25 71 GLY A CA 1
ATOM 517 C C . GLY A 1 71 ? 85.765 38.871 -22.200 1.00 90.25 71 GLY A C 1
ATOM 518 O O . GLY A 1 71 ? 85.050 38.191 -21.467 1.00 90.25 71 GLY A O 1
ATOM 519 N N . GLU A 1 72 ? 86.143 38.455 -23.408 1.00 93.81 72 GLU A N 1
ATOM 520 C CA . GLU A 1 72 ? 85.718 37.209 -24.045 1.00 93.81 72 GLU A CA 1
ATOM 521 C C . GLU A 1 72 ? 86.724 36.073 -23.820 1.00 93.81 72 GLU A C 1
ATOM 523 O O . GLU A 1 72 ? 87.928 36.226 -24.059 1.00 93.81 72 GLU A O 1
ATOM 528 N N . LEU A 1 73 ? 86.217 34.911 -23.409 1.00 93.56 73 LEU A N 1
ATOM 529 C CA . LEU A 1 73 ? 86.935 33.642 -23.375 1.00 93.56 73 LEU A CA 1
ATOM 530 C C . LEU A 1 73 ? 86.490 32.771 -24.557 1.00 93.56 73 LEU A C 1
ATOM 532 O O . LEU A 1 73 ? 85.344 32.338 -24.621 1.00 93.56 73 LEU A O 1
ATOM 536 N N . VAL A 1 74 ? 87.408 32.489 -25.481 1.00 92.62 74 VAL A N 1
ATOM 537 C CA . VAL A 1 74 ? 87.162 31.682 -26.683 1.00 92.62 74 VAL A CA 1
ATOM 538 C C . VAL A 1 74 ? 87.913 30.359 -26.594 1.00 92.62 74 VAL A C 1
ATOM 540 O O . VAL A 1 74 ? 89.142 30.326 -26.489 1.00 92.62 74 VAL A O 1
ATOM 543 N N . LEU A 1 75 ? 87.181 29.264 -26.720 1.00 91.69 75 LEU A N 1
ATOM 544 C CA . LEU A 1 75 ? 87.701 27.903 -26.761 1.00 91.69 75 LEU A CA 1
ATOM 545 C C . LEU A 1 75 ? 87.626 27.400 -28.207 1.00 91.69 75 LEU A C 1
ATOM 547 O O . LEU A 1 75 ? 86.579 27.489 -28.833 1.00 91.69 75 LEU A O 1
ATOM 551 N N . LEU A 1 76 ? 88.751 26.982 -28.789 1.00 89.00 76 LEU A N 1
ATOM 552 C CA . LEU A 1 76 ? 88.884 26.601 -30.208 1.00 89.00 76 LEU A CA 1
ATOM 553 C C . LEU A 1 76 ? 89.449 25.183 -30.403 1.00 89.00 76 LEU A C 1
ATOM 555 O O . LEU A 1 76 ? 89.689 24.755 -31.534 1.00 89.00 76 LEU A O 1
ATOM 559 N N . GLY A 1 77 ? 89.741 24.481 -29.311 1.00 83.12 77 GLY A N 1
ATOM 560 C CA . GLY A 1 77 ? 90.279 23.127 -29.303 1.00 83.12 77 GLY A CA 1
ATOM 561 C C . GLY A 1 77 ? 89.236 22.082 -29.695 1.00 83.12 77 GLY A C 1
ATOM 562 O O . GLY A 1 77 ? 88.034 22.308 -29.619 1.00 83.12 77 GLY A O 1
ATOM 563 N N . ALA A 1 78 ? 89.699 20.910 -30.132 1.00 80.50 78 ALA A N 1
ATOM 564 C CA . ALA A 1 78 ? 88.802 19.800 -30.460 1.00 80.50 78 ALA A CA 1
ATOM 565 C C . ALA A 1 78 ? 88.172 19.161 -29.210 1.00 80.50 78 ALA A C 1
ATOM 567 O O . ALA A 1 78 ? 87.092 18.600 -29.306 1.00 80.50 78 ALA A O 1
ATOM 568 N N . SER A 1 79 ? 88.845 19.224 -28.063 1.00 84.06 79 SER A N 1
ATOM 569 C CA . SER A 1 79 ? 88.293 18.877 -26.756 1.00 84.06 79 SER A CA 1
ATOM 570 C C . SER A 1 79 ? 89.101 19.612 -25.695 1.00 84.06 79 SER A C 1
ATOM 572 O O . SER A 1 79 ? 90.333 19.630 -25.797 1.00 84.06 79 SER A O 1
ATOM 574 N N . GLN A 1 80 ? 88.427 20.283 -24.761 1.00 90.56 80 GLN A N 1
ATOM 575 C CA . GLN A 1 80 ? 89.079 21.093 -23.729 1.00 90.56 80 GLN A CA 1
ATOM 576 C C . GLN A 1 80 ? 88.396 20.902 -22.378 1.00 90.56 80 GLN A C 1
ATOM 578 O O . GLN A 1 80 ? 87.169 20.919 -22.280 1.00 90.56 80 GLN A O 1
ATOM 583 N N . GLU A 1 81 ? 89.207 20.758 -21.339 1.00 90.44 81 GLU A N 1
ATOM 584 C CA . GLU A 1 81 ? 88.762 20.861 -19.955 1.00 90.44 81 GLU A CA 1
ATOM 585 C C . GLU A 1 81 ? 88.795 22.325 -19.501 1.00 90.44 81 GLU A C 1
ATOM 587 O O . GLU A 1 81 ? 89.740 23.070 -19.789 1.00 90.44 81 GLU A O 1
ATOM 592 N N . ILE A 1 82 ? 87.746 22.734 -18.794 1.00 91.38 82 ILE A N 1
ATOM 593 C CA . ILE A 1 82 ? 87.615 24.037 -18.157 1.00 91.38 82 ILE A CA 1
ATOM 594 C C . ILE A 1 82 ? 87.479 23.784 -16.654 1.00 91.38 82 ILE A C 1
ATOM 596 O O . ILE A 1 82 ? 86.428 23.370 -16.163 1.00 91.38 82 ILE A O 1
ATOM 600 N N . ASP A 1 83 ? 88.562 24.037 -15.932 1.00 91.25 83 ASP A N 1
ATOM 601 C CA . ASP A 1 83 ? 88.590 24.112 -14.476 1.00 91.25 83 ASP A CA 1
ATOM 602 C C . ASP A 1 83 ? 88.726 25.590 -14.083 1.00 91.25 83 ASP A C 1
ATOM 604 O O . ASP A 1 83 ? 89.834 26.124 -13.955 1.00 91.25 83 ASP A O 1
ATOM 608 N N . LEU A 1 84 ? 87.582 26.271 -13.998 1.00 89.81 84 LEU A N 1
ATOM 609 C CA . LEU A 1 84 ? 87.446 27.670 -13.610 1.00 89.81 84 LEU A CA 1
ATOM 610 C C . LEU A 1 84 ? 86.183 27.836 -12.754 1.00 89.81 84 LEU A C 1
ATOM 612 O O . LEU A 1 84 ? 85.079 27.850 -13.290 1.00 89.81 84 LEU A O 1
ATOM 616 N N . ASP A 1 85 ? 86.378 28.016 -11.448 1.00 90.38 85 ASP A N 1
ATOM 617 C CA . ASP A 1 85 ? 85.305 28.235 -10.467 1.00 90.38 85 ASP A CA 1
ATOM 618 C C . ASP A 1 85 ? 85.017 29.737 -10.271 1.00 90.38 85 ASP A C 1
ATOM 620 O O . ASP A 1 85 ? 85.332 30.310 -9.226 1.00 90.38 85 ASP A O 1
ATOM 624 N N . ASP A 1 86 ? 84.545 30.419 -11.321 1.00 91.88 86 ASP A N 1
ATOM 625 C CA . ASP A 1 86 ? 84.274 31.866 -11.286 1.00 91.88 86 ASP A CA 1
ATOM 626 C C . ASP A 1 86 ? 83.277 32.317 -12.378 1.00 91.88 86 ASP A C 1
ATOM 628 O O . ASP A 1 86 ? 82.688 31.502 -13.092 1.00 91.88 86 ASP A O 1
ATOM 632 N N . THR A 1 87 ? 83.068 33.630 -12.515 1.00 92.69 87 THR A N 1
ATOM 633 C CA . THR A 1 87 ? 82.191 34.236 -13.529 1.00 92.69 87 THR A CA 1
ATOM 634 C C . THR A 1 87 ? 82.974 34.741 -14.740 1.00 92.69 87 THR A C 1
ATOM 636 O O . THR A 1 87 ? 83.930 35.501 -14.607 1.00 92.69 87 THR A O 1
ATOM 639 N N . VAL A 1 88 ? 82.519 34.389 -15.943 1.00 94.56 88 VAL A N 1
ATOM 640 C CA . VAL A 1 88 ? 82.988 34.953 -17.215 1.00 94.56 88 VAL A CA 1
ATOM 641 C C . VAL A 1 88 ? 81.888 35.796 -17.859 1.00 94.56 88 VAL A C 1
ATOM 643 O O . VAL A 1 88 ? 80.724 35.406 -17.876 1.00 94.56 88 VAL A O 1
ATOM 646 N N . ALA A 1 89 ? 82.240 36.955 -18.415 1.00 93.19 89 ALA A N 1
ATOM 647 C CA . ALA A 1 89 ? 81.260 37.797 -19.102 1.00 93.19 89 ALA A CA 1
ATOM 648 C C . ALA A 1 89 ? 80.800 37.159 -20.420 1.00 93.19 89 ALA A C 1
ATOM 650 O O . ALA A 1 89 ? 79.610 36.916 -20.618 1.00 93.19 89 ALA A O 1
ATOM 651 N N . ILE A 1 90 ? 81.750 36.831 -21.302 1.00 94.69 90 ILE A N 1
ATOM 652 C CA . ILE A 1 90 ? 81.468 36.255 -22.620 1.00 94.69 90 ILE A CA 1
ATOM 653 C C . ILE A 1 90 ? 82.217 34.929 -22.770 1.00 94.69 90 ILE A C 1
ATOM 655 O O . ILE A 1 90 ? 83.448 34.894 -22.699 1.00 94.69 90 ILE A O 1
ATOM 659 N N . LEU A 1 91 ? 81.479 33.848 -23.027 1.00 94.88 91 LEU A N 1
ATOM 660 C CA . LEU A 1 91 ? 82.017 32.519 -23.314 1.00 94.88 91 LEU A CA 1
ATOM 661 C C . LEU A 1 91 ? 81.690 32.114 -24.753 1.00 94.88 91 LEU A C 1
ATOM 663 O O . LEU A 1 91 ? 80.527 31.952 -25.114 1.00 94.88 91 LEU A O 1
ATOM 667 N N . THR A 1 92 ? 82.720 31.882 -25.563 1.00 93.81 92 THR A N 1
ATOM 668 C CA . THR A 1 92 ? 82.581 31.420 -26.947 1.00 93.81 92 THR A CA 1
ATOM 669 C C . THR A 1 92 ? 83.170 30.019 -27.095 1.00 93.81 92 THR A C 1
ATOM 671 O O . THR A 1 92 ? 84.374 29.809 -26.948 1.00 93.81 92 THR A O 1
ATOM 674 N N . LEU A 1 93 ? 82.313 29.056 -27.426 1.00 92.00 93 LEU A N 1
ATOM 675 C CA . LEU A 1 93 ? 82.642 27.642 -27.580 1.00 92.00 93 LEU A CA 1
ATOM 676 C C . LEU A 1 93 ? 82.753 27.285 -29.060 1.00 92.00 93 LEU A C 1
ATOM 678 O O . LEU A 1 93 ? 81.754 27.228 -29.774 1.00 92.00 93 LEU A O 1
ATOM 682 N N . GLY A 1 94 ? 83.968 27.030 -29.523 1.00 85.81 94 GLY A N 1
ATOM 683 C CA . GLY A 1 94 ? 84.270 26.572 -30.872 1.00 85.81 94 GLY A CA 1
ATOM 684 C C . GLY A 1 94 ? 85.157 25.332 -30.875 1.00 85.81 94 GLY A C 1
ATOM 685 O O . GLY A 1 94 ? 85.585 24.843 -29.834 1.00 85.81 94 GLY A O 1
ATOM 686 N N . GLY A 1 95 ? 85.439 24.821 -32.071 1.00 80.75 95 GLY A N 1
ATOM 687 C CA . GLY A 1 95 ? 86.052 23.503 -32.238 1.00 80.75 95 GLY A CA 1
ATOM 688 C C . GLY A 1 95 ? 85.049 22.519 -32.831 1.00 80.75 95 GLY A C 1
ATOM 689 O O . GLY A 1 95 ? 83.987 22.920 -33.288 1.00 80.75 95 GLY A O 1
ATOM 690 N N . SER A 1 96 ? 85.404 21.237 -32.904 1.00 77.75 96 SER A N 1
ATOM 691 C CA . SER A 1 96 ? 84.526 20.190 -33.469 1.00 77.75 96 SER A CA 1
ATOM 692 C C . SER A 1 96 ? 84.270 19.035 -32.501 1.00 77.75 96 SER A C 1
ATOM 694 O O . SER A 1 96 ? 83.861 17.958 -32.928 1.00 77.75 96 SER A O 1
ATOM 696 N N . GLY A 1 97 ? 84.527 19.234 -31.209 1.00 82.62 97 GLY A N 1
ATOM 697 C CA . GLY A 1 97 ? 84.264 18.221 -30.192 1.00 82.62 97 GLY A CA 1
ATOM 698 C C . GLY A 1 97 ? 83.840 18.830 -28.863 1.00 82.62 97 GLY A C 1
ATOM 699 O O . GLY A 1 97 ? 83.320 19.945 -28.825 1.00 82.62 97 GLY A O 1
ATOM 700 N N . ASP A 1 98 ? 83.999 18.045 -27.802 1.00 89.31 98 ASP A N 1
ATOM 701 C CA . ASP A 1 98 ? 83.342 18.277 -26.520 1.00 89.31 98 ASP A CA 1
ATOM 702 C C . ASP A 1 98 ? 84.244 19.054 -25.555 1.00 89.31 98 ASP A C 1
ATOM 704 O O . ASP A 1 98 ? 85.406 18.688 -25.325 1.00 89.31 98 ASP A O 1
ATOM 708 N N . HIS A 1 99 ? 83.682 20.113 -24.977 1.00 92.06 99 HIS A N 1
ATOM 709 C CA . HIS A 1 99 ? 84.260 20.863 -23.865 1.00 92.06 99 HIS A CA 1
ATOM 710 C C . HIS A 1 99 ? 83.661 20.363 -22.556 1.00 92.06 99 HIS A C 1
ATOM 712 O O . HIS A 1 99 ? 82.465 20.085 -22.501 1.00 92.06 99 HIS A O 1
ATOM 718 N N . PHE A 1 100 ? 84.466 20.253 -21.506 1.00 91.56 100 PHE A N 1
ATOM 719 C CA . PHE A 1 100 ? 84.054 19.676 -20.225 1.00 91.56 100 PHE A CA 1
ATOM 720 C C . PHE A 1 100 ? 84.269 20.682 -19.098 1.00 91.56 100 PHE A C 1
ATOM 722 O O . PHE A 1 100 ? 85.357 21.244 -18.983 1.00 91.56 100 PHE A O 1
ATOM 729 N N . LEU A 1 101 ? 83.250 20.887 -18.260 1.00 92.38 101 LEU A N 1
ATOM 730 C CA . LEU A 1 101 ? 83.382 21.642 -17.014 1.00 92.38 101 LEU A CA 1
ATOM 731 C C . LEU A 1 101 ? 83.774 20.704 -15.871 1.00 92.38 101 LEU A C 1
ATOM 733 O O . LEU A 1 101 ? 83.065 19.735 -15.592 1.00 92.38 101 LEU A O 1
ATOM 737 N N . SER A 1 102 ? 84.877 21.021 -15.197 1.00 89.25 102 SER A N 1
ATOM 738 C CA . SER A 1 102 ? 85.345 20.299 -14.003 1.00 89.25 102 SER A CA 1
ATOM 739 C C . SER A 1 102 ? 85.069 21.055 -12.696 1.00 89.25 102 SER A C 1
ATOM 741 O O . SER A 1 102 ? 85.235 20.492 -11.614 1.00 89.25 102 SER A O 1
ATOM 743 N N . SER A 1 103 ? 84.630 22.311 -12.789 1.00 89.19 103 SER A N 1
ATOM 744 C CA . SER A 1 103 ? 84.233 23.180 -11.675 1.00 89.19 103 SER A CA 1
ATOM 745 C C . SER A 1 103 ? 83.131 24.156 -12.108 1.00 89.19 103 SER A C 1
ATOM 747 O O . SER A 1 103 ? 82.822 24.251 -13.299 1.00 89.19 103 SER A O 1
ATOM 749 N N . SER A 1 104 ? 82.492 24.829 -11.142 1.00 90.56 104 SER A N 1
ATOM 750 C CA . SER A 1 104 ? 81.297 25.646 -11.387 1.00 90.56 104 SER A CA 1
ATOM 751 C C . SER A 1 104 ? 81.623 26.913 -12.175 1.00 90.56 104 SER A C 1
ATOM 753 O O . SER A 1 104 ? 82.334 27.786 -11.697 1.00 90.56 104 SER A O 1
ATOM 755 N N . LEU A 1 105 ? 81.036 27.074 -13.355 1.00 93.44 105 LEU A N 1
ATOM 756 C CA . LEU A 1 105 ? 81.252 28.237 -14.206 1.00 93.44 105 LEU A CA 1
ATOM 757 C C . LEU A 1 105 ? 79.973 29.063 -14.307 1.00 93.44 105 LEU A C 1
ATOM 759 O O . LEU A 1 105 ? 78.907 28.533 -14.631 1.00 93.44 105 LEU A O 1
ATOM 763 N N . GLN A 1 106 ? 80.089 30.373 -14.084 1.00 93.44 106 GLN A N 1
ATOM 764 C CA . GLN A 1 106 ? 78.995 31.310 -14.335 1.00 93.44 106 GLN A CA 1
ATOM 765 C C . GLN A 1 106 ? 79.246 32.130 -15.598 1.00 93.44 106 GLN A C 1
ATOM 767 O O . GLN A 1 106 ? 80.357 32.605 -15.812 1.00 93.44 106 GLN A O 1
ATOM 772 N N . VAL A 1 107 ? 78.214 32.344 -16.412 1.00 95.19 107 VAL A N 1
ATOM 773 C CA . VAL A 1 107 ? 78.256 33.279 -17.548 1.00 95.19 107 VAL A CA 1
ATOM 774 C C . VAL A 1 107 ? 77.320 34.446 -17.262 1.00 95.19 107 VAL A C 1
ATOM 776 O O . VAL A 1 107 ? 76.182 34.209 -16.859 1.00 95.19 107 VAL A O 1
ATOM 779 N N . SER A 1 108 ? 77.779 35.686 -17.445 1.00 93.69 108 SER A N 1
ATOM 780 C CA . SER A 1 108 ? 77.008 36.879 -17.056 1.00 93.69 108 SER A CA 1
ATOM 781 C C . SER A 1 108 ? 76.511 37.780 -18.191 1.00 93.69 108 SER A C 1
ATOM 783 O O . SER A 1 108 ? 75.641 38.604 -17.930 1.00 93.69 108 SER A O 1
ATOM 785 N N . ASP A 1 109 ? 76.995 37.634 -19.432 1.00 93.50 109 ASP A N 1
ATOM 786 C CA . ASP A 1 109 ? 76.549 38.460 -20.573 1.00 93.50 109 ASP A CA 1
ATOM 787 C C . ASP A 1 109 ? 76.205 37.624 -21.821 1.00 93.50 109 ASP A C 1
ATOM 789 O O . ASP A 1 109 ? 75.054 37.594 -22.260 1.00 93.50 109 ASP A O 1
ATOM 793 N N . GLN A 1 110 ? 77.167 36.890 -22.394 1.00 93.94 110 GLN A N 1
ATOM 794 C CA . GLN A 1 110 ? 76.948 36.164 -23.654 1.00 93.94 110 GLN A CA 1
ATOM 795 C C . GLN A 1 110 ? 77.534 34.755 -23.656 1.00 93.94 110 GLN A C 1
ATOM 797 O O . GLN A 1 110 ? 78.675 34.531 -23.252 1.00 93.94 110 GLN A O 1
ATOM 802 N N . MET A 1 111 ? 76.776 33.812 -24.215 1.00 94.62 111 MET A N 1
ATOM 803 C CA . MET A 1 111 ? 77.230 32.453 -24.492 1.00 94.62 111 MET A CA 1
ATOM 804 C C . MET A 1 111 ? 77.058 32.145 -25.981 1.00 94.62 111 MET A C 1
ATOM 806 O O . MET A 1 111 ? 75.944 32.083 -26.502 1.00 94.62 111 MET A O 1
ATOM 810 N N . ASN A 1 112 ? 78.168 31.946 -26.684 1.00 93.75 112 ASN A N 1
ATOM 811 C CA . ASN A 1 112 ? 78.182 31.750 -28.128 1.00 93.75 112 ASN A CA 1
ATOM 812 C C . ASN A 1 112 ? 78.607 30.324 -28.476 1.00 93.75 112 ASN A C 1
ATOM 814 O O . ASN A 1 112 ? 79.693 29.882 -28.099 1.00 93.75 112 ASN A O 1
ATOM 818 N N . PHE A 1 113 ? 77.791 29.631 -29.265 1.00 91.81 113 PHE A N 1
ATOM 819 C CA . PHE A 1 113 ? 78.095 28.297 -29.773 1.00 91.81 113 PHE A CA 1
ATOM 820 C C . PHE A 1 113 ? 78.607 28.348 -31.221 1.00 91.81 113 PHE A C 1
ATOM 822 O O . PHE A 1 113 ? 78.078 29.063 -32.072 1.00 91.81 113 PHE A O 1
ATOM 829 N N . ASN A 1 114 ? 79.644 27.566 -31.522 1.00 88.06 114 ASN A N 1
ATOM 830 C CA . ASN A 1 114 ? 80.218 27.412 -32.858 1.00 88.06 114 ASN A CA 1
ATOM 831 C C . ASN A 1 114 ? 80.650 25.952 -33.099 1.00 88.06 114 ASN A C 1
ATOM 833 O O . ASN A 1 114 ? 81.838 25.635 -33.115 1.00 88.06 114 ASN A O 1
ATOM 837 N N . ASN A 1 115 ? 79.667 25.066 -33.308 1.00 84.69 115 ASN A N 1
ATOM 838 C CA . ASN A 1 115 ? 79.847 23.633 -33.617 1.00 84.69 115 ASN A CA 1
ATOM 839 C C . ASN A 1 115 ? 80.541 22.794 -32.525 1.00 84.69 115 ASN A C 1
ATOM 841 O O . ASN A 1 115 ? 81.281 21.863 -32.836 1.00 84.69 115 ASN A O 1
ATOM 845 N N . SER A 1 116 ? 80.333 23.115 -31.248 1.00 88.50 116 SER A N 1
ATOM 846 C CA . SER A 1 116 ? 80.884 22.345 -30.124 1.00 88.50 116 SER A CA 1
ATOM 847 C C . SER A 1 116 ? 79.858 22.173 -29.016 1.00 88.50 116 SER A C 1
ATOM 849 O O . SER A 1 116 ? 79.023 23.055 -28.806 1.00 88.50 116 SER A O 1
ATOM 851 N N . ARG A 1 117 ? 79.941 21.050 -28.298 1.00 91.50 117 ARG A N 1
ATOM 852 C CA . ARG A 1 117 ? 79.091 20.772 -27.137 1.00 91.50 117 ARG A CA 1
ATOM 853 C C . ARG A 1 117 ? 79.824 21.104 -25.847 1.00 91.50 117 ARG A C 1
ATOM 855 O O . ARG A 1 117 ? 81.046 20.978 -25.783 1.00 91.50 117 ARG A O 1
ATOM 862 N N . LEU A 1 118 ? 79.070 21.501 -24.831 1.00 93.19 118 LEU A N 1
ATOM 863 C CA . LEU A 1 118 ? 79.587 21.703 -23.481 1.00 93.19 118 LEU A CA 1
ATOM 864 C C . LEU A 1 118 ? 78.948 20.690 -22.543 1.00 93.19 118 LEU A C 1
ATOM 866 O O . LEU A 1 118 ? 77.737 20.705 -22.360 1.00 93.19 118 LEU A O 1
ATOM 870 N N . LEU A 1 119 ? 79.752 19.819 -21.952 1.00 92.19 119 LEU A N 1
ATOM 871 C CA . LEU A 1 119 ? 79.300 18.861 -20.959 1.00 92.19 119 LEU A CA 1
ATOM 872 C C . LEU A 1 119 ? 79.331 19.539 -19.589 1.00 92.19 119 LEU A C 1
ATOM 874 O O . LEU A 1 119 ? 80.402 19.861 -19.065 1.00 92.19 119 LEU A O 1
ATOM 878 N N . SER A 1 120 ? 78.138 19.771 -19.048 1.00 83.06 120 SER A N 1
ATOM 879 C CA . SER A 1 120 ? 77.890 20.401 -17.755 1.00 83.06 120 SER A CA 1
ATOM 880 C C . SER A 1 120 ? 77.301 19.357 -16.811 1.00 83.06 120 SER A C 1
ATOM 882 O O . SER A 1 120 ? 76.136 18.993 -16.927 1.00 83.06 120 SER A O 1
ATOM 884 N N . ASN A 1 121 ? 78.109 18.866 -15.873 1.00 79.94 121 ASN A N 1
ATOM 885 C CA . ASN A 1 121 ? 77.640 17.997 -14.790 1.00 79.94 121 ASN A CA 1
ATOM 886 C C . ASN A 1 121 ? 77.133 18.868 -13.623 1.00 79.94 121 ASN A C 1
ATOM 888 O O . ASN A 1 121 ? 77.784 18.921 -12.585 1.00 79.94 121 ASN A O 1
ATOM 892 N N . ASP A 1 122 ? 76.045 19.618 -13.827 1.00 80.81 122 ASP A N 1
ATOM 893 C CA . ASP A 1 122 ? 75.483 20.613 -12.885 1.00 80.81 122 ASP A CA 1
ATOM 894 C C . ASP A 1 122 ? 76.385 21.826 -12.585 1.00 80.81 122 ASP A C 1
ATOM 896 O O . ASP A 1 122 ? 76.146 22.586 -11.646 1.00 80.81 122 ASP A O 1
ATOM 900 N N . PHE A 1 123 ? 77.428 22.038 -13.387 1.00 88.44 123 PHE A N 1
ATOM 901 C CA . PHE A 1 123 ? 78.429 23.072 -13.126 1.00 88.44 123 PHE A CA 1
ATOM 902 C C . PHE A 1 123 ? 78.177 24.397 -13.849 1.00 88.44 123 PHE A C 1
ATOM 904 O O . PHE A 1 123 ? 78.794 25.396 -13.491 1.00 88.44 123 PHE A O 1
ATOM 911 N N . LEU A 1 124 ? 77.291 24.455 -14.846 1.00 94.31 124 LEU A N 1
ATOM 912 C CA . LEU A 1 124 ? 77.031 25.687 -15.593 1.00 94.31 124 LEU A CA 1
ATOM 913 C C . LEU A 1 124 ? 75.830 26.461 -15.043 1.00 94.31 124 LEU A C 1
ATOM 915 O O . LEU A 1 124 ? 74.713 25.943 -14.975 1.00 94.31 124 LEU A O 1
ATOM 919 N N . THR A 1 125 ? 76.046 27.743 -14.743 1.00 94.00 125 THR A N 1
ATOM 920 C CA . THR A 1 125 ? 74.972 28.697 -14.439 1.00 94.00 125 THR A CA 1
ATOM 921 C C . THR A 1 125 ? 75.042 29.920 -15.356 1.00 94.00 125 THR A C 1
ATOM 923 O O . THR A 1 125 ? 76.085 30.555 -15.476 1.00 94.00 125 THR A O 1
ATOM 926 N N . LEU A 1 126 ? 73.932 30.295 -15.983 1.00 94.94 126 LEU A N 1
ATOM 927 C CA . LEU A 1 126 ? 73.785 31.567 -16.691 1.00 94.94 126 LEU A CA 1
ATOM 928 C C . LEU A 1 126 ? 73.076 32.565 -15.771 1.00 94.94 126 LEU A C 1
ATOM 930 O O . LEU A 1 126 ? 72.075 32.229 -15.133 1.00 94.94 126 LEU A O 1
ATOM 934 N N . GLN A 1 127 ? 73.602 33.783 -15.678 1.00 92.62 127 GLN A N 1
ATOM 935 C CA . GLN A 1 127 ? 72.923 34.863 -14.966 1.00 92.62 127 GLN A CA 1
ATOM 936 C C . GLN A 1 127 ? 71.737 35.401 -15.782 1.00 92.62 127 GLN A C 1
ATOM 938 O O . GLN A 1 127 ? 71.562 35.080 -16.961 1.00 92.62 127 GLN A O 1
ATOM 943 N N . GLU A 1 128 ? 70.908 36.219 -15.140 1.00 88.12 128 GLU A N 1
ATOM 944 C CA . GLU A 1 128 ? 69.725 36.808 -15.767 1.00 88.12 128 GLU A CA 1
ATOM 945 C C . GLU A 1 128 ? 70.078 37.589 -17.043 1.00 88.12 128 GLU A C 1
ATOM 947 O O . GLU A 1 128 ? 71.008 38.394 -17.058 1.00 88.12 128 GLU A O 1
ATOM 952 N N . ALA A 1 129 ? 69.293 37.369 -18.104 1.00 84.19 129 ALA A N 1
ATOM 953 C CA . ALA A 1 129 ? 69.418 38.025 -19.411 1.00 84.19 129 ALA A CA 1
ATOM 954 C C . ALA A 1 129 ? 70.698 37.716 -20.224 1.00 84.19 129 ALA A C 1
ATOM 956 O O . ALA A 1 129 ? 71.023 38.464 -21.152 1.00 84.19 129 ALA A O 1
ATOM 957 N N . VAL A 1 130 ? 71.386 36.599 -19.951 1.00 91.75 130 VAL A N 1
ATOM 958 C CA . VAL A 1 130 ? 72.467 36.107 -20.824 1.00 91.75 130 VAL A CA 1
ATOM 959 C C . VAL A 1 130 ? 71.943 35.822 -22.233 1.00 91.75 130 VAL A C 1
ATOM 961 O O . VAL A 1 130 ? 70.981 35.079 -22.423 1.00 91.75 130 VAL A O 1
ATOM 964 N N . THR A 1 131 ? 72.613 36.369 -23.249 1.00 90.75 131 THR A N 1
ATOM 965 C CA . THR A 1 131 ? 72.269 36.101 -24.652 1.00 90.75 131 THR A CA 1
ATOM 966 C C . THR A 1 131 ? 72.954 34.824 -25.135 1.00 90.75 131 THR A C 1
ATOM 968 O O . THR A 1 131 ? 74.182 34.766 -25.228 1.00 90.75 131 THR A O 1
ATOM 971 N N . VAL A 1 132 ? 72.161 33.815 -25.501 1.00 92.25 132 VAL A N 1
ATOM 972 C CA . VAL A 1 132 ? 72.645 32.569 -26.110 1.00 92.25 132 VAL A CA 1
ATOM 973 C C . VAL A 1 132 ? 72.559 32.667 -27.634 1.00 92.25 132 VAL A C 1
ATOM 975 O O . VAL A 1 132 ? 71.478 32.854 -28.187 1.00 92.25 132 VAL A O 1
ATOM 978 N N . SER A 1 133 ? 73.686 32.504 -28.334 1.00 91.88 133 SER A N 1
ATOM 979 C CA . SER A 1 133 ? 73.738 32.596 -29.803 1.00 91.88 133 SER A CA 1
ATOM 980 C C . SER A 1 133 ? 74.146 31.282 -30.476 1.00 91.88 133 SER A C 1
ATOM 982 O O . SER A 1 133 ? 75.112 30.635 -30.070 1.00 91.88 133 SER A O 1
ATOM 984 N N . ASN A 1 134 ? 73.461 30.953 -31.579 1.00 88.81 134 ASN A N 1
ATOM 985 C CA . ASN A 1 134 ? 73.717 29.815 -32.480 1.00 88.81 134 ASN A CA 1
ATOM 986 C C . ASN A 1 134 ? 73.697 28.397 -31.859 1.00 88.81 134 ASN A C 1
ATOM 988 O O . ASN A 1 134 ? 74.525 27.566 -32.253 1.00 88.81 134 ASN A O 1
ATOM 992 N N . PRO A 1 135 ? 72.775 28.058 -30.939 1.00 90.38 135 PRO A N 1
ATOM 993 C CA . PRO A 1 135 ? 72.627 26.666 -30.546 1.00 90.38 135 PRO A CA 1
ATOM 994 C C . PRO A 1 135 ? 72.057 25.847 -31.722 1.00 90.38 135 PRO A C 1
ATOM 996 O O . PRO A 1 135 ? 71.215 26.317 -32.487 1.00 90.38 135 PRO A O 1
ATOM 999 N N . THR A 1 136 ? 72.569 24.634 -31.923 1.00 89.06 136 THR A N 1
ATOM 1000 C CA . THR A 1 136 ? 72.199 23.740 -33.037 1.00 89.06 136 THR A CA 1
ATOM 1001 C C . THR A 1 136 ? 72.266 22.282 -32.592 1.00 89.06 136 THR A C 1
ATOM 1003 O O . THR A 1 136 ? 72.829 21.980 -31.546 1.00 89.06 136 THR A O 1
ATOM 1006 N N . SER A 1 137 ? 71.823 21.343 -33.433 1.00 87.00 137 SER A N 1
ATOM 1007 C CA . SER A 1 137 ? 71.970 19.899 -33.180 1.00 87.00 137 SER A CA 1
ATOM 1008 C C . SER A 1 137 ? 73.419 19.409 -33.029 1.00 87.00 137 SER A C 1
ATOM 1010 O O . SER A 1 137 ? 73.644 18.268 -32.644 1.00 87.00 137 SER A O 1
ATOM 1012 N N . SER A 1 138 ? 74.408 20.246 -33.350 1.00 86.06 138 SER A N 1
ATOM 1013 C CA . SER A 1 138 ? 75.840 19.983 -33.163 1.00 86.06 138 SER A CA 1
ATOM 1014 C C . SER A 1 138 ? 76.506 20.922 -32.152 1.00 86.06 138 SER A C 1
ATOM 1016 O O . SER A 1 138 ? 77.720 20.848 -31.973 1.00 86.06 138 SER A O 1
ATOM 1018 N N . ALA A 1 139 ? 75.754 21.831 -31.524 1.00 90.69 139 ALA A N 1
ATOM 1019 C CA . ALA A 1 139 ? 76.297 22.806 -30.584 1.00 90.69 139 ALA A CA 1
ATOM 1020 C C . ALA A 1 139 ? 75.273 23.183 -29.503 1.00 90.69 139 ALA A C 1
ATOM 1022 O O . ALA A 1 139 ? 74.357 23.962 -29.761 1.00 90.69 139 ALA A O 1
ATOM 1023 N N . TYR A 1 140 ? 75.415 22.587 -28.322 1.00 93.31 140 TYR A N 1
ATOM 1024 C CA . TYR A 1 140 ? 74.475 22.696 -27.206 1.00 93.31 140 TYR A CA 1
ATOM 1025 C C . TYR A 1 140 ? 75.126 22.190 -25.904 1.00 93.31 140 TYR A C 1
ATOM 1027 O O . TYR A 1 140 ? 76.237 21.648 -25.922 1.00 93.31 140 TYR A O 1
ATOM 1035 N N . VAL A 1 141 ? 74.456 22.380 -24.771 1.00 94.12 141 VAL A N 1
ATOM 1036 C CA . VAL A 1 141 ? 74.870 21.883 -23.455 1.00 94.12 141 VAL A CA 1
ATOM 1037 C C . VAL A 1 141 ? 74.351 20.460 -23.253 1.00 94.12 141 VAL A C 1
ATOM 1039 O O . VAL A 1 141 ? 73.167 20.197 -23.435 1.00 94.12 141 VAL A O 1
ATOM 1042 N N . VAL A 1 142 ? 75.231 19.540 -22.875 1.00 92.50 142 VAL A N 1
ATOM 1043 C CA . VAL A 1 142 ? 74.872 18.173 -22.483 1.00 92.50 142 VAL A CA 1
ATOM 1044 C C . VAL A 1 142 ? 74.930 18.090 -20.958 1.00 92.50 142 VAL A C 1
ATOM 1046 O O . VAL A 1 142 ? 75.982 18.370 -20.382 1.00 92.50 142 VAL A O 1
ATOM 1049 N N . GLY A 1 143 ? 73.825 17.695 -20.327 1.00 89.62 143 GLY A N 1
ATOM 1050 C CA . GLY A 1 143 ? 73.644 17.726 -18.868 1.00 89.62 143 GLY A CA 1
ATOM 1051 C C . GLY A 1 143 ? 72.923 18.991 -18.393 1.00 89.62 143 GLY A C 1
ATOM 1052 O O . GLY A 1 143 ? 72.442 19.779 -19.214 1.00 89.62 143 GLY A O 1
ATOM 1053 N N . ALA A 1 144 ? 72.808 19.176 -17.077 1.00 91.75 144 ALA A N 1
ATOM 1054 C CA . ALA A 1 144 ? 71.970 20.237 -16.535 1.00 91.75 144 ALA A CA 1
ATOM 1055 C C . ALA A 1 144 ? 72.563 21.640 -16.726 1.00 91.75 144 ALA A C 1
ATOM 1057 O O . ALA A 1 144 ? 73.772 21.883 -16.590 1.00 91.75 144 ALA A O 1
ATOM 1058 N N . LEU A 1 145 ? 71.662 22.583 -16.995 1.00 94.88 145 LEU A N 1
ATOM 1059 C CA . LEU A 1 145 ? 71.943 24.004 -17.132 1.00 94.88 145 LEU A CA 1
ATOM 1060 C C . LEU A 1 145 ? 71.074 24.792 -16.158 1.00 94.88 145 LEU A C 1
ATOM 1062 O O . LEU A 1 145 ? 69.850 24.671 -16.186 1.00 94.88 145 LEU A O 1
ATOM 1066 N N . SER A 1 146 ? 71.704 25.624 -15.329 1.00 94.69 146 SER A N 1
ATOM 1067 C CA . SER A 1 146 ? 70.990 26.534 -14.432 1.00 94.69 146 SER A CA 1
ATOM 1068 C C . SER A 1 146 ? 70.897 27.939 -15.023 1.00 94.69 146 SER A C 1
ATOM 1070 O O . SER A 1 146 ? 71.900 28.465 -15.493 1.00 94.69 146 SER A O 1
ATOM 1072 N N . VAL A 1 147 ? 69.732 28.580 -14.963 1.00 94.44 147 VAL A N 1
ATOM 1073 C CA . VAL A 1 147 ? 69.530 29.980 -15.377 1.00 94.44 147 VAL A CA 1
ATOM 1074 C C . VAL A 1 147 ? 68.812 30.726 -14.255 1.00 94.44 147 VAL A C 1
ATOM 1076 O O . VAL A 1 147 ? 67.822 30.229 -13.714 1.00 94.44 147 VAL A O 1
ATOM 1079 N N . SER A 1 148 ? 69.329 31.889 -13.854 1.00 91.12 148 SER A N 1
ATOM 1080 C CA . SER A 1 148 ? 68.720 32.722 -12.808 1.00 91.12 148 SER A CA 1
ATOM 1081 C C . SER A 1 148 ? 67.934 33.899 -13.382 1.00 91.12 148 SER A C 1
ATOM 1083 O O . SER A 1 148 ? 68.281 34.424 -14.435 1.00 91.12 148 SER A O 1
ATOM 1085 N N . GLY A 1 149 ? 66.884 34.332 -12.681 1.00 89.94 149 GLY A N 1
ATOM 1086 C CA . GLY A 1 149 ? 66.124 35.541 -13.018 1.00 89.94 149 GLY A CA 1
ATOM 1087 C C . GLY A 1 149 ? 64.652 35.289 -13.323 1.00 89.94 149 GLY A C 1
ATOM 1088 O O . GLY A 1 149 ? 64.123 34.224 -13.039 1.00 89.94 149 GLY A O 1
ATOM 1089 N N . THR A 1 150 ? 63.968 36.292 -13.866 1.00 89.31 150 THR A N 1
ATOM 1090 C CA . THR A 1 150 ? 62.537 36.216 -14.241 1.00 89.31 150 THR A CA 1
ATOM 1091 C C . THR A 1 150 ? 62.270 36.598 -15.698 1.00 89.31 150 THR A C 1
ATOM 1093 O O . THR A 1 150 ? 61.122 36.595 -16.137 1.00 89.31 150 THR A O 1
ATOM 1096 N N . SER A 1 151 ? 63.319 36.938 -16.452 1.00 90.50 151 SER A N 1
ATOM 1097 C CA . SER A 1 151 ? 63.254 37.123 -17.902 1.00 90.50 151 SER A CA 1
ATOM 1098 C C . SER A 1 151 ? 63.102 35.791 -18.640 1.00 90.50 151 SER A C 1
ATOM 1100 O O . SER A 1 151 ? 63.291 34.726 -18.056 1.00 90.50 151 SER A O 1
ATOM 1102 N N . ASP A 1 152 ? 62.762 35.858 -19.929 1.00 91.25 152 ASP A N 1
ATOM 1103 C CA . ASP A 1 152 ? 62.676 34.676 -20.789 1.00 91.25 152 ASP A CA 1
ATOM 1104 C C . ASP A 1 152 ? 64.011 33.916 -20.785 1.00 91.25 152 ASP A C 1
ATOM 1106 O O . ASP A 1 152 ? 65.081 34.493 -21.007 1.00 91.25 152 ASP A O 1
ATOM 1110 N N . MET A 1 153 ? 63.941 32.616 -20.514 1.00 92.00 153 MET A N 1
ATOM 1111 C CA . MET A 1 153 ? 65.089 31.732 -20.373 1.00 92.00 153 MET A CA 1
ATOM 1112 C C . MET A 1 153 ? 65.125 30.746 -21.535 1.00 92.00 153 MET A C 1
ATOM 1114 O O . MET A 1 153 ? 64.196 29.964 -21.725 1.00 92.00 153 MET A O 1
ATOM 1118 N N . THR A 1 154 ? 66.235 30.730 -22.265 1.00 91.19 154 THR A N 1
ATOM 1119 C CA . THR A 1 154 ? 66.510 29.705 -23.276 1.00 91.19 154 THR A CA 1
ATOM 1120 C C . THR A 1 154 ? 67.529 28.719 -22.729 1.00 91.19 154 THR A C 1
ATOM 1122 O O . THR A 1 154 ? 68.646 29.093 -22.368 1.00 91.19 154 THR A O 1
ATOM 1125 N N . PHE A 1 155 ? 67.164 27.443 -22.730 1.00 94.31 155 PHE A N 1
ATOM 1126 C CA . PHE A 1 155 ? 68.027 26.336 -22.350 1.00 94.31 155 PHE A CA 1
ATOM 1127 C C . PHE A 1 155 ? 68.478 25.611 -23.623 1.00 94.31 155 PHE A C 1
ATOM 1129 O O . PHE A 1 155 ? 67.748 24.763 -24.143 1.00 94.31 155 PHE A O 1
ATOM 1136 N N . PRO A 1 156 ? 69.674 25.914 -24.168 1.00 93.69 156 PRO A N 1
ATOM 1137 C CA . PRO A 1 156 ? 70.240 25.205 -25.312 1.00 93.69 156 PRO A CA 1
ATOM 1138 C C . PRO A 1 156 ? 70.781 23.838 -24.872 1.00 93.69 156 PRO A C 1
ATOM 1140 O O . PRO A 1 156 ? 71.975 23.582 -24.991 1.00 93.69 156 PRO A O 1
ATOM 1143 N N . ILE A 1 157 ? 69.926 22.985 -24.319 1.00 93.25 157 ILE A N 1
ATOM 1144 C CA . ILE A 1 157 ? 70.299 21.697 -23.734 1.00 93.25 157 ILE A CA 1
ATOM 1145 C C . ILE A 1 157 ? 69.991 20.532 -24.676 1.00 93.25 157 ILE A C 1
ATOM 1147 O O . ILE A 1 157 ? 69.285 20.658 -25.679 1.00 93.25 157 ILE A O 1
ATOM 1151 N N . GLY A 1 158 ? 70.535 19.371 -24.348 1.00 90.25 158 GLY A N 1
ATOM 1152 C CA . GLY A 1 158 ? 70.249 18.126 -25.031 1.00 90.25 158 GLY A CA 1
ATOM 1153 C C . GLY A 1 158 ? 70.941 16.951 -24.362 1.00 90.25 158 GLY A C 1
ATOM 1154 O O . GLY A 1 158 ? 71.656 17.087 -23.371 1.00 90.25 158 GLY A O 1
ATOM 1155 N N . THR A 1 159 ? 70.749 15.783 -24.944 1.00 88.25 159 THR A N 1
ATOM 1156 C CA . THR A 1 159 ? 71.382 14.537 -24.522 1.00 88.25 159 THR A CA 1
ATOM 1157 C C . THR A 1 159 ? 72.658 14.289 -25.323 1.00 88.25 159 THR A C 1
ATOM 1159 O O . THR A 1 159 ? 73.060 15.074 -26.184 1.00 88.25 159 THR A O 1
ATOM 1162 N N . SER A 1 160 ? 73.309 13.146 -25.109 1.00 82.25 160 SER A N 1
ATOM 1163 C CA . SER A 1 160 ? 74.478 12.768 -25.911 1.00 82.25 160 SER A CA 1
ATOM 1164 C C . SER A 1 160 ? 74.184 12.606 -27.413 1.00 82.25 160 SER A C 1
ATOM 1166 O O . SER A 1 160 ? 75.128 12.662 -28.209 1.00 82.25 160 SER A O 1
ATOM 1168 N N . THR A 1 161 ? 72.911 12.434 -27.804 1.00 81.75 161 THR A N 1
ATOM 1169 C CA . THR A 1 161 ? 72.519 12.167 -29.198 1.00 81.75 161 THR A CA 1
ATOM 1170 C C . THR A 1 161 ? 71.507 13.148 -29.790 1.00 81.75 161 THR A C 1
ATOM 1172 O O . THR A 1 161 ? 71.486 13.299 -31.011 1.00 81.75 161 THR A O 1
ATOM 1175 N N . ASN A 1 162 ? 70.732 13.860 -28.965 1.00 86.06 162 ASN A N 1
ATOM 1176 C CA . ASN A 1 162 ? 69.651 14.734 -29.413 1.00 86.06 162 ASN A CA 1
ATOM 1177 C C . ASN A 1 162 ? 69.754 16.136 -28.805 1.00 86.06 162 ASN A C 1
ATOM 1179 O O . ASN A 1 162 ? 70.019 16.299 -27.618 1.00 86.06 162 ASN A O 1
ATOM 1183 N N . TYR A 1 163 ? 69.487 17.156 -29.619 1.00 89.94 163 TYR A N 1
ATOM 1184 C CA . TYR A 1 163 ? 69.323 18.534 -29.157 1.00 89.94 163 TYR A CA 1
ATOM 1185 C C . TYR A 1 163 ? 67.853 18.781 -28.820 1.00 89.94 163 TYR A C 1
ATOM 1187 O O . TYR A 1 163 ? 66.997 18.668 -29.699 1.00 89.94 163 TYR A O 1
ATOM 1195 N N . LEU A 1 164 ? 67.576 19.081 -27.550 1.00 90.25 164 LEU A N 1
ATOM 1196 C CA . LEU A 1 164 ? 66.235 19.151 -26.968 1.00 90.25 164 LEU A CA 1
ATOM 1197 C C . LEU A 1 164 ? 66.063 20.480 -26.219 1.00 90.25 164 LEU A C 1
ATOM 1199 O O . LEU A 1 164 ? 65.964 20.474 -24.990 1.00 90.25 164 LEU A O 1
ATOM 1203 N N . PRO A 1 165 ? 66.079 21.618 -26.937 1.00 92.12 165 PRO A N 1
ATOM 1204 C CA . PRO A 1 165 ? 65.998 22.920 -26.299 1.00 92.12 165 PRO A CA 1
ATOM 1205 C C . PRO A 1 165 ? 64.686 23.099 -25.545 1.00 92.12 165 PRO A C 1
ATOM 1207 O O . PRO A 1 165 ? 63.656 22.552 -25.935 1.00 92.12 165 PRO A O 1
ATOM 1210 N N . VAL A 1 166 ? 64.743 23.914 -24.499 1.00 93.56 166 VAL A N 1
ATOM 1211 C CA . VAL A 1 166 ? 63.570 24.343 -23.738 1.00 93.56 166 VAL A CA 1
ATOM 1212 C C . VAL A 1 166 ? 63.588 25.856 -23.680 1.00 93.56 166 VAL A C 1
ATOM 1214 O O . VAL A 1 166 ? 64.587 26.439 -23.261 1.00 93.56 166 VAL A O 1
ATOM 1217 N N . ASP A 1 167 ? 62.486 26.481 -24.073 1.00 93.31 167 ASP A N 1
ATOM 1218 C CA . ASP A 1 167 ? 62.266 27.901 -23.825 1.00 93.31 167 ASP A CA 1
ATOM 1219 C C . ASP A 1 167 ? 61.236 28.044 -22.702 1.00 93.31 167 ASP A C 1
ATOM 1221 O O . ASP A 1 167 ? 60.165 27.434 -22.745 1.00 93.31 167 ASP A O 1
ATOM 1225 N N . ILE A 1 168 ? 61.582 28.828 -21.682 1.00 94.00 168 ILE A N 1
ATOM 1226 C CA . ILE A 1 168 ? 60.723 29.134 -20.538 1.00 94.00 168 ILE A CA 1
ATOM 1227 C C . ILE A 1 168 ? 60.456 30.636 -20.523 1.00 94.00 168 ILE A C 1
ATOM 1229 O O . ILE A 1 168 ? 61.384 31.441 -20.558 1.00 94.00 168 ILE A O 1
ATOM 1233 N N . SER A 1 169 ? 59.186 31.018 -20.446 1.00 93.38 169 SER A N 1
ATOM 1234 C CA . SER A 1 169 ? 58.754 32.417 -20.409 1.00 93.38 169 SER A CA 1
ATOM 1235 C C . SER A 1 169 ? 57.635 32.624 -19.388 1.00 93.38 169 SER A C 1
ATOM 1237 O O . SER A 1 169 ? 57.236 31.689 -18.688 1.00 93.38 169 SER A O 1
ATOM 1239 N N . THR A 1 170 ? 57.177 33.874 -19.247 1.00 92.25 170 THR A N 1
ATOM 1240 C CA . THR A 1 170 ? 56.086 34.267 -18.330 1.00 92.25 170 THR A CA 1
ATOM 1241 C C . THR A 1 170 ? 56.270 33.727 -16.904 1.00 92.25 170 THR A C 1
ATOM 1243 O O . THR A 1 170 ? 55.344 33.180 -16.306 1.00 92.25 170 THR A O 1
ATOM 1246 N N . ILE A 1 171 ? 57.491 33.833 -16.377 1.00 92.56 171 ILE A N 1
ATOM 1247 C CA . ILE A 1 171 ? 57.890 33.225 -15.105 1.00 92.56 171 ILE A CA 1
ATOM 1248 C C . ILE A 1 171 ? 57.305 34.024 -13.938 1.00 92.56 171 ILE A C 1
ATOM 1250 O O . ILE A 1 171 ? 57.658 35.186 -13.732 1.00 92.56 171 ILE A O 1
ATOM 1254 N N . ASP A 1 172 ? 56.448 33.388 -13.142 1.00 92.50 172 ASP A N 1
ATOM 1255 C CA . ASP A 1 172 ? 55.940 33.937 -11.886 1.00 92.50 172 ASP A CA 1
ATOM 1256 C C . ASP A 1 172 ? 56.710 33.325 -10.705 1.00 92.50 172 ASP A C 1
ATOM 1258 O O . ASP A 1 172 ? 56.692 32.114 -10.469 1.00 92.50 172 ASP A O 1
ATOM 1262 N N . GLY A 1 173 ? 57.461 34.156 -9.983 1.00 89.50 173 GLY A N 1
ATOM 1263 C CA . GLY A 1 173 ? 58.404 33.701 -8.967 1.00 89.50 173 GLY A CA 1
ATOM 1264 C C . GLY A 1 173 ? 59.207 34.831 -8.328 1.00 89.50 173 GLY A C 1
ATOM 1265 O O . GLY A 1 173 ? 59.075 36.000 -8.679 1.00 89.50 173 GLY A O 1
ATOM 1266 N N . THR A 1 174 ? 60.050 34.498 -7.348 1.00 90.56 174 THR A N 1
ATOM 1267 C CA . THR A 1 174 ? 60.961 35.457 -6.700 1.00 90.56 174 THR A CA 1
ATOM 1268 C C . THR A 1 174 ? 62.395 34.958 -6.812 1.00 90.56 174 THR A C 1
ATOM 1270 O O . THR A 1 174 ? 62.759 33.976 -6.166 1.00 90.56 174 THR A O 1
ATOM 1273 N N . ASN A 1 175 ? 63.200 35.655 -7.623 1.00 89.00 175 ASN A N 1
ATOM 1274 C CA . ASN A 1 175 ? 64.597 35.323 -7.931 1.00 89.00 175 ASN A CA 1
ATOM 1275 C C . ASN A 1 175 ? 64.833 33.818 -8.195 1.00 89.00 175 ASN A C 1
ATOM 1277 O O . ASN A 1 175 ? 65.707 33.238 -7.543 1.00 89.00 175 ASN A O 1
ATOM 1281 N N . PRO A 1 176 ? 64.044 33.154 -9.063 1.00 93.19 176 PRO A N 1
ATOM 1282 C CA . PRO A 1 176 ? 64.214 31.728 -9.281 1.00 93.19 176 PRO A CA 1
ATOM 1283 C C . PRO A 1 176 ? 65.529 31.449 -10.017 1.00 93.19 176 PRO A C 1
ATOM 1285 O O . PRO A 1 176 ? 65.933 32.189 -10.913 1.00 93.19 176 PRO A O 1
ATOM 1288 N N . GLN A 1 177 ? 66.185 30.358 -9.633 1.00 93.56 177 GLN A N 1
ATOM 1289 C CA . GLN A 1 177 ? 67.270 29.744 -10.389 1.00 93.56 177 GLN A CA 1
ATOM 1290 C C . GLN A 1 177 ? 66.802 28.361 -10.833 1.00 93.56 177 GLN A C 1
ATOM 1292 O O . GLN A 1 177 ? 66.816 27.414 -10.042 1.00 93.56 177 GLN A O 1
ATOM 1297 N N . LEU A 1 178 ? 66.336 28.276 -12.078 1.00 93.94 178 LEU A N 1
ATOM 1298 C CA . LEU A 1 178 ? 65.818 27.047 -12.667 1.00 93.94 178 LEU A CA 1
ATOM 1299 C C . LEU A 1 178 ? 66.956 26.232 -13.256 1.00 93.94 178 LEU A C 1
ATOM 1301 O O . LEU A 1 178 ? 67.781 26.760 -13.997 1.00 93.94 178 LEU A O 1
ATOM 1305 N N . THR A 1 179 ? 66.966 24.946 -12.943 1.00 94.00 179 THR A N 1
ATOM 1306 C CA . THR A 1 179 ? 67.902 23.971 -13.487 1.00 94.00 179 THR A CA 1
ATOM 1307 C C . THR A 1 179 ? 67.122 23.019 -14.373 1.00 94.00 179 THR A C 1
ATOM 1309 O O . THR A 1 179 ? 66.187 22.372 -13.899 1.00 94.00 179 THR A O 1
ATOM 1312 N N . VAL A 1 180 ? 67.488 22.961 -15.653 1.00 94.25 180 VAL A N 1
ATOM 1313 C CA . VAL A 1 180 ? 66.824 22.110 -16.644 1.00 94.25 180 VAL A CA 1
ATOM 1314 C C . VAL A 1 180 ? 67.819 21.110 -17.213 1.00 94.25 180 VAL A C 1
ATOM 1316 O O . VAL A 1 180 ? 68.920 21.483 -17.627 1.00 94.25 180 VAL A O 1
ATOM 1319 N N . GLU A 1 181 ? 67.410 19.847 -17.259 1.00 92.56 181 GLU A N 1
ATOM 1320 C CA . GLU A 1 181 ? 68.151 18.746 -17.865 1.00 92.56 181 GLU A CA 1
ATOM 1321 C C . GLU A 1 181 ? 67.258 17.986 -18.853 1.00 92.56 181 GLU A C 1
ATOM 1323 O O . GLU A 1 181 ? 66.087 17.720 -18.584 1.00 92.56 181 GLU A O 1
ATOM 1328 N N . ALA A 1 182 ? 67.810 17.633 -20.014 1.00 91.00 182 ALA A N 1
ATOM 1329 C CA . ALA A 1 182 ? 67.140 16.780 -20.987 1.00 91.00 182 ALA A CA 1
ATOM 1330 C C . ALA A 1 182 ? 67.536 15.318 -20.747 1.00 91.00 182 ALA A C 1
ATOM 1332 O O . ALA A 1 182 ? 68.726 14.998 -20.699 1.00 91.00 182 ALA A O 1
ATOM 1333 N N . VAL A 1 183 ? 66.549 14.430 -20.645 1.00 85.62 183 VAL A N 1
ATOM 1334 C CA . VAL A 1 183 ? 66.752 13.017 -20.303 1.00 85.62 183 VAL A CA 1
ATOM 1335 C C . VAL A 1 183 ? 66.253 12.122 -21.436 1.00 85.62 183 VAL A C 1
ATOM 1337 O O . VAL A 1 183 ? 65.164 12.312 -21.980 1.00 85.62 183 VAL A O 1
ATOM 1340 N N . GLU A 1 184 ? 67.068 11.130 -21.796 1.00 74.25 184 GLU A N 1
ATOM 1341 C CA . GLU A 1 184 ? 66.721 10.088 -22.764 1.00 74.25 184 GLU A CA 1
ATOM 1342 C C . GLU A 1 184 ? 66.190 8.857 -22.025 1.00 74.25 184 GLU A C 1
ATOM 1344 O O . GLU A 1 184 ? 66.900 8.275 -21.205 1.00 74.25 184 GLU A O 1
ATOM 1349 N N . SER A 1 185 ? 64.971 8.436 -22.376 1.00 69.31 185 SER A N 1
ATOM 1350 C CA . SER A 1 185 ? 64.253 7.263 -21.860 1.00 69.31 185 SER A CA 1
ATOM 1351 C C . SER A 1 185 ? 63.859 7.285 -20.375 1.00 69.31 185 SER A C 1
ATOM 1353 O O . SER A 1 185 ? 64.691 7.227 -19.472 1.00 69.31 185 SER A O 1
ATOM 1355 N N . ASP A 1 186 ? 62.551 7.236 -20.135 1.00 65.38 186 ASP A N 1
ATOM 1356 C CA . ASP A 1 186 ? 61.953 6.878 -18.850 1.00 65.38 186 ASP A CA 1
ATOM 1357 C C . ASP A 1 186 ? 60.818 5.869 -19.108 1.00 65.38 186 ASP A C 1
ATOM 1359 O O . ASP A 1 186 ? 59.761 6.245 -19.612 1.00 65.38 186 ASP A O 1
ATOM 1363 N N . PRO A 1 187 ? 61.033 4.566 -18.858 1.00 59.78 187 PRO A N 1
ATOM 1364 C CA . PRO A 1 187 ? 60.059 3.524 -19.176 1.00 59.78 187 PRO A CA 1
ATOM 1365 C C . PRO A 1 187 ? 58.922 3.398 -18.145 1.00 59.78 187 PRO A C 1
ATOM 1367 O O . PRO A 1 187 ? 58.118 2.473 -18.258 1.00 59.78 187 PRO A O 1
ATOM 1370 N N . ALA A 1 188 ? 58.875 4.251 -17.114 1.00 62.66 188 ALA A N 1
ATOM 1371 C CA . ALA A 1 188 ? 57.930 4.133 -16.001 1.00 62.66 188 ALA A CA 1
ATOM 1372 C C . ALA A 1 188 ? 56.734 5.103 -16.063 1.00 62.66 188 ALA A C 1
ATOM 1374 O O . ALA A 1 188 ? 55.883 5.053 -15.175 1.00 62.66 188 ALA A O 1
ATOM 1375 N N . GLY A 1 189 ? 56.645 5.961 -17.085 1.00 73.31 189 GLY A N 1
ATOM 1376 C CA . GLY A 1 189 ? 55.584 6.963 -17.195 1.00 73.31 189 GLY A CA 1
ATOM 1377 C C . GLY A 1 189 ? 54.195 6.354 -17.406 1.00 73.31 189 GLY A C 1
ATOM 1378 O O . GLY A 1 189 ? 53.943 5.680 -18.405 1.00 73.31 189 GLY A O 1
ATOM 1379 N N . ILE A 1 190 ? 53.269 6.617 -16.482 1.00 82.69 190 ILE A N 1
ATOM 1380 C CA . ILE A 1 190 ? 51.864 6.199 -16.590 1.00 82.69 190 ILE A CA 1
ATOM 1381 C C . ILE A 1 190 ? 51.020 7.388 -17.064 1.00 82.69 190 ILE A C 1
ATOM 1383 O O . ILE A 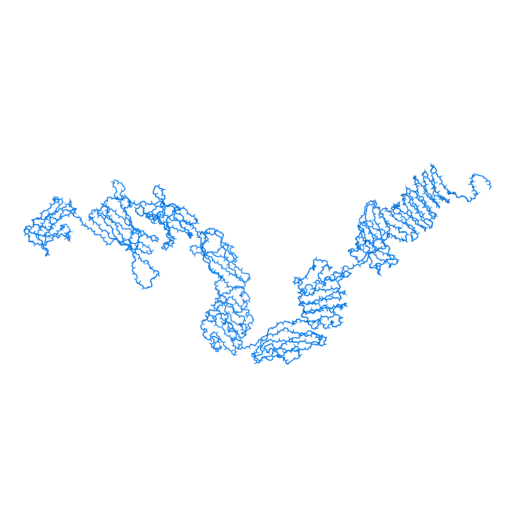1 190 ? 51.091 8.481 -16.494 1.00 82.69 190 ILE A O 1
ATOM 1387 N N . ALA A 1 191 ? 50.196 7.168 -18.094 1.00 84.75 191 ALA A N 1
ATOM 1388 C CA . ALA A 1 191 ? 49.217 8.147 -18.557 1.00 84.75 191 ALA A CA 1
ATOM 1389 C C . ALA A 1 191 ? 48.122 8.344 -17.501 1.00 84.75 191 ALA A C 1
ATOM 1391 O O . ALA A 1 191 ? 47.364 7.424 -17.189 1.00 84.75 191 ALA A O 1
ATOM 1392 N N . GLY A 1 192 ? 48.072 9.543 -16.931 1.00 82.25 192 GLY A N 1
ATOM 1393 C CA . GLY A 1 192 ? 47.030 9.978 -16.015 1.00 82.25 192 GLY A CA 1
ATOM 1394 C C . GLY A 1 192 ? 45.917 10.730 -16.739 1.00 82.25 192 GLY A C 1
ATOM 1395 O O . GLY A 1 192 ? 45.621 10.507 -17.912 1.00 82.25 192 GLY A O 1
ATOM 1396 N N . LYS A 1 193 ? 45.277 11.649 -16.016 1.00 80.50 193 LYS A N 1
ATOM 1397 C CA . LYS A 1 193 ? 44.138 12.420 -16.523 1.00 80.50 193 LYS A CA 1
ATOM 1398 C C . LYS A 1 193 ? 44.493 13.186 -17.810 1.00 80.50 193 LYS A C 1
ATOM 1400 O O . LYS A 1 193 ? 45.566 13.787 -17.899 1.00 80.50 193 LYS A O 1
ATOM 1405 N N . ASN A 1 194 ? 43.555 13.199 -18.763 1.00 77.25 194 ASN A N 1
ATOM 1406 C CA . ASN A 1 194 ? 43.638 13.856 -20.077 1.00 77.25 194 ASN A CA 1
ATOM 1407 C C . ASN A 1 194 ? 44.678 13.276 -21.059 1.00 77.25 194 ASN A C 1
ATOM 1409 O O . ASN A 1 194 ? 44.944 13.905 -22.086 1.00 77.25 194 ASN A O 1
ATOM 1413 N N . LEU A 1 195 ? 45.257 12.100 -20.774 1.00 84.06 195 LEU A N 1
ATOM 1414 C CA . LEU A 1 195 ? 46.211 11.420 -21.654 1.00 84.06 195 LEU A CA 1
ATOM 1415 C C . LEU A 1 195 ? 45.765 9.981 -21.972 1.00 84.06 195 LEU A C 1
ATOM 1417 O O . LEU A 1 195 ? 45.324 9.254 -21.086 1.00 84.06 195 LEU A O 1
ATOM 1421 N N . LEU A 1 196 ? 45.923 9.552 -23.228 1.00 83.38 196 LEU A N 1
ATOM 1422 C CA . LEU A 1 196 ? 45.771 8.151 -23.651 1.00 83.38 196 LEU A CA 1
ATOM 1423 C C . LEU A 1 196 ? 47.061 7.346 -23.431 1.00 83.38 196 LEU A C 1
ATOM 1425 O O . LEU A 1 196 ? 47.011 6.180 -23.047 1.00 83.38 196 LEU A O 1
ATOM 1429 N N . ALA A 1 197 ? 48.214 7.963 -23.685 1.00 85.81 197 ALA A N 1
ATOM 1430 C CA . ALA A 1 197 ? 49.545 7.387 -23.512 1.00 85.81 197 ALA A CA 1
ATOM 1431 C C . ALA A 1 197 ? 50.585 8.492 -23.249 1.00 85.81 197 ALA A C 1
ATOM 1433 O O . ALA A 1 197 ? 50.341 9.660 -23.553 1.00 85.81 197 ALA A O 1
ATOM 1434 N N . VAL A 1 198 ? 51.753 8.120 -22.715 1.00 87.19 198 VAL A N 1
ATOM 1435 C CA . VAL A 1 198 ? 52.920 9.001 -22.511 1.00 87.19 198 VAL A CA 1
ATOM 1436 C C . VAL A 1 198 ? 54.077 8.486 -23.367 1.00 87.19 198 VAL A C 1
ATOM 1438 O O . VAL A 1 198 ? 54.238 7.276 -23.535 1.00 87.19 198 VAL A O 1
ATOM 1441 N N . SER A 1 199 ? 54.848 9.398 -23.953 1.00 85.94 199 SER A N 1
ATOM 1442 C CA . SER A 1 199 ? 56.005 9.094 -24.794 1.00 85.94 199 SER A CA 1
ATOM 1443 C C . SER A 1 199 ? 57.154 8.579 -23.957 1.00 85.94 199 SER A C 1
ATOM 1445 O O . SER A 1 199 ? 57.483 9.192 -22.954 1.00 85.94 199 SER A O 1
ATOM 1447 N N . ASN A 1 200 ? 57.810 7.512 -24.413 1.00 82.75 200 ASN A N 1
ATOM 1448 C CA . ASN A 1 200 ? 59.020 6.987 -23.778 1.00 82.75 200 ASN A CA 1
ATOM 1449 C C . ASN A 1 200 ? 60.306 7.644 -24.306 1.00 82.75 200 ASN A C 1
ATOM 1451 O O . ASN A 1 200 ? 61.396 7.274 -23.866 1.00 82.75 200 ASN A O 1
ATOM 1455 N N . ASP A 1 201 ? 60.200 8.576 -25.257 1.00 79.56 201 ASP A N 1
ATOM 1456 C CA . ASP A 1 201 ? 61.336 8.990 -26.078 1.00 79.56 201 ASP A CA 1
ATOM 1457 C C . ASP A 1 201 ? 62.086 10.201 -25.492 1.00 79.56 201 ASP A C 1
ATOM 1459 O O . ASP A 1 201 ? 63.321 10.208 -25.485 1.00 79.56 201 ASP A O 1
ATOM 1463 N N . LYS A 1 202 ? 61.375 11.216 -24.977 1.00 85.62 202 LYS A N 1
ATOM 1464 C CA . LYS A 1 202 ? 61.970 12.504 -24.573 1.00 85.62 202 LYS A CA 1
ATOM 1465 C C . LYS A 1 202 ? 61.357 13.068 -23.303 1.00 85.62 202 LYS A C 1
ATOM 1467 O O . LYS A 1 202 ? 60.135 13.174 -23.191 1.00 85.62 202 LYS A O 1
ATOM 1472 N N . TYR A 1 203 ? 62.232 13.506 -22.404 1.00 90.00 203 TYR A N 1
ATOM 1473 C CA . TYR A 1 203 ? 61.854 14.053 -21.112 1.00 90.00 203 TYR A CA 1
ATOM 1474 C C . TYR A 1 203 ? 62.703 15.267 -20.747 1.00 90.00 203 TYR A C 1
ATOM 1476 O O . TYR A 1 203 ? 63.865 15.375 -21.147 1.00 90.00 203 TYR A O 1
ATOM 1484 N N . TRP A 1 204 ? 62.125 16.149 -19.936 1.00 92.94 204 TRP A N 1
ATOM 1485 C CA . TRP A 1 204 ? 62.820 17.300 -19.367 1.00 92.94 204 TRP A CA 1
ATOM 1486 C C . TRP A 1 204 ? 62.601 17.346 -17.865 1.00 92.94 204 TRP A C 1
ATOM 1488 O O . TRP A 1 204 ? 61.461 17.435 -17.409 1.00 92.94 204 TRP A O 1
ATOM 1498 N N . ASP A 1 205 ? 63.693 17.295 -17.113 1.00 92.25 205 ASP A N 1
ATOM 1499 C CA . ASP A 1 205 ? 63.690 17.487 -15.671 1.00 92.25 205 ASP A CA 1
ATOM 1500 C C . ASP A 1 205 ? 63.910 18.962 -15.370 1.00 92.25 205 ASP A C 1
ATOM 1502 O O . ASP A 1 205 ? 64.957 19.529 -15.682 1.00 92.25 205 ASP A O 1
ATOM 1506 N N . ILE A 1 206 ? 62.903 19.586 -14.765 1.00 93.19 206 ILE A N 1
ATOM 1507 C CA . ILE A 1 206 ? 62.969 20.965 -14.300 1.00 93.19 206 ILE A CA 1
ATOM 1508 C C . ILE A 1 206 ? 63.018 20.925 -12.781 1.00 93.19 206 ILE A C 1
ATOM 1510 O O . ILE A 1 206 ? 62.138 20.361 -12.131 1.00 93.19 206 ILE A O 1
ATOM 1514 N N . SER A 1 207 ? 64.038 21.550 -12.206 1.00 92.62 207 SER A N 1
ATOM 1515 C CA . SER A 1 207 ? 64.220 21.673 -10.763 1.00 92.62 207 SER A CA 1
ATOM 1516 C C . SER A 1 207 ? 64.583 23.104 -10.376 1.00 92.62 207 SER A C 1
ATOM 1518 O O . SER A 1 207 ? 64.926 23.937 -11.216 1.00 92.62 207 SER A O 1
ATOM 1520 N N . LEU A 1 208 ? 64.452 23.416 -9.088 1.00 92.56 208 LEU A N 1
ATOM 1521 C CA . LEU A 1 208 ? 64.719 24.746 -8.552 1.00 92.56 208 LEU A CA 1
ATOM 1522 C C . LEU A 1 208 ? 65.949 24.696 -7.644 1.00 92.56 208 LEU A C 1
ATOM 1524 O O . LEU A 1 208 ? 65.899 24.106 -6.565 1.00 92.56 208 LEU A O 1
ATOM 1528 N N . SER A 1 209 ? 67.031 25.344 -8.069 1.00 88.31 209 SER A N 1
ATOM 1529 C CA . SER A 1 209 ? 68.287 25.415 -7.312 1.00 88.31 209 SER A CA 1
ATOM 1530 C C . SER A 1 209 ? 68.251 26.476 -6.206 1.00 88.31 209 SER A C 1
ATOM 1532 O O . SER A 1 209 ? 68.846 26.296 -5.143 1.00 88.31 209 SER A O 1
ATOM 1534 N N . SER A 1 210 ? 67.543 27.589 -6.424 1.00 88.88 210 SER A N 1
ATOM 1535 C CA . SER A 1 210 ? 67.300 28.633 -5.419 1.00 88.88 210 SER A CA 1
ATOM 1536 C C . SER A 1 210 ? 66.092 29.511 -5.795 1.00 88.88 210 SER A C 1
ATOM 1538 O O . SER A 1 210 ? 65.610 29.455 -6.926 1.00 88.88 210 SER A O 1
ATOM 1540 N N . GLY A 1 211 ? 65.571 30.305 -4.850 1.00 90.25 211 GLY A N 1
ATOM 1541 C CA . GLY A 1 211 ? 64.405 31.179 -5.067 1.00 90.25 211 GLY A CA 1
ATOM 1542 C C . GLY A 1 211 ? 63.052 30.471 -4.926 1.00 90.25 211 GLY A C 1
ATOM 1543 O O . GLY A 1 211 ? 62.935 29.489 -4.191 1.00 90.25 211 GLY A O 1
ATOM 1544 N N . SER A 1 212 ? 62.016 30.989 -5.594 1.00 91.25 212 SER A N 1
ATOM 1545 C CA . SER A 1 212 ? 60.676 30.380 -5.672 1.00 91.25 212 SER A CA 1
ATOM 1546 C C . SER A 1 212 ? 60.042 30.558 -7.053 1.00 91.25 212 SER A C 1
ATOM 1548 O O . SER A 1 212 ? 60.266 31.579 -7.701 1.00 91.25 212 SER A O 1
ATOM 1550 N N . ILE A 1 213 ? 59.212 29.593 -7.465 1.00 91.75 213 ILE A N 1
ATOM 1551 C CA . ILE A 1 213 ? 58.425 29.635 -8.704 1.00 91.75 213 ILE A CA 1
ATOM 1552 C C . ILE A 1 213 ? 57.008 29.096 -8.459 1.00 91.75 213 ILE A C 1
ATOM 1554 O O . ILE A 1 213 ? 56.844 28.084 -7.776 1.00 91.75 213 ILE A O 1
ATOM 1558 N N . SER A 1 214 ? 55.991 29.787 -8.974 1.00 90.44 214 SER A N 1
ATOM 1559 C CA . SER A 1 214 ? 54.579 29.376 -8.924 1.00 90.44 214 SER A CA 1
ATOM 1560 C C . SER A 1 214 ? 54.127 28.797 -10.263 1.00 90.44 214 SER A C 1
ATOM 1562 O O . SER A 1 214 ? 53.544 27.715 -10.286 1.00 90.44 214 SER A O 1
ATOM 1564 N N . SER A 1 215 ? 54.418 29.483 -11.372 1.00 92.56 215 SER A N 1
ATOM 1565 C CA . SER A 1 215 ? 54.073 29.028 -12.721 1.00 92.56 215 SER A CA 1
ATOM 1566 C C . SER A 1 215 ? 54.982 29.622 -13.797 1.00 92.56 215 SER A C 1
ATOM 1568 O O . SER A 1 215 ? 55.646 30.633 -13.565 1.00 92.56 215 SER A O 1
ATOM 1570 N N . TYR A 1 216 ? 55.018 28.981 -14.963 1.00 94.31 216 TYR A N 1
ATOM 1571 C CA . TYR A 1 216 ? 55.719 29.450 -16.160 1.00 94.31 216 TYR A CA 1
ATOM 1572 C C . TYR A 1 216 ? 55.114 28.825 -17.420 1.00 94.31 216 TYR A C 1
ATOM 1574 O O . TYR A 1 216 ? 54.475 27.774 -17.357 1.00 94.31 216 TYR A O 1
ATOM 1582 N N . GLU A 1 217 ? 55.329 29.458 -18.569 1.00 95.25 217 GLU A N 1
ATOM 1583 C CA . GLU A 1 217 ? 55.058 28.859 -19.873 1.00 95.25 217 GLU A CA 1
ATOM 1584 C C . GLU A 1 217 ? 56.313 28.133 -20.352 1.00 95.25 217 GLU A C 1
ATOM 1586 O O . GLU A 1 217 ? 57.408 28.699 -20.346 1.00 95.25 217 GLU A O 1
ATOM 1591 N N . VAL A 1 218 ? 56.150 26.879 -20.768 1.00 95.31 218 VAL A N 1
ATOM 1592 C CA . VAL A 1 218 ? 57.209 26.079 -21.383 1.00 95.31 218 VAL A CA 1
ATOM 1593 C C . VAL A 1 218 ? 56.876 25.837 -22.847 1.00 95.31 218 VAL A C 1
ATOM 1595 O O . VAL A 1 218 ? 55.737 25.504 -23.172 1.00 95.31 218 VAL A O 1
ATOM 1598 N N . ASN A 1 219 ? 57.871 25.968 -23.718 1.00 94.12 219 ASN A N 1
ATOM 1599 C CA . ASN A 1 219 ? 57.778 25.618 -25.129 1.00 94.12 219 ASN A CA 1
ATOM 1600 C C . ASN A 1 219 ? 58.764 24.480 -25.440 1.00 94.12 219 ASN A C 1
ATOM 1602 O O . ASN A 1 219 ? 59.974 24.627 -25.245 1.00 94.12 219 ASN A O 1
ATOM 1606 N N . LEU A 1 220 ? 58.231 23.339 -25.896 1.00 92.75 220 LEU A N 1
ATOM 1607 C CA . LEU A 1 220 ? 58.985 22.106 -26.136 1.00 92.75 220 LEU A CA 1
ATOM 1608 C C . LEU A 1 220 ? 58.953 21.684 -27.618 1.00 92.75 220 LEU A C 1
ATOM 1610 O O . LEU A 1 220 ? 57.890 21.704 -28.249 1.00 92.75 220 LEU A O 1
ATOM 1614 N N . PRO A 1 221 ? 60.086 21.232 -28.187 1.00 89.62 221 PRO A N 1
ATOM 1615 C CA . PRO A 1 221 ? 60.167 20.744 -29.562 1.00 89.62 221 PRO A CA 1
ATOM 1616 C C . PRO A 1 221 ? 59.705 19.282 -29.691 1.00 89.62 221 PRO A C 1
ATOM 1618 O O . PRO A 1 221 ? 60.192 18.397 -28.990 1.00 89.62 221 PRO A O 1
ATOM 1621 N N . VAL A 1 222 ? 58.819 19.004 -30.653 1.00 85.94 222 VAL A N 1
ATOM 1622 C CA . VAL A 1 222 ? 58.196 17.675 -30.847 1.00 85.94 222 VAL A CA 1
ATOM 1623 C C . VAL A 1 222 ? 59.065 16.715 -31.672 1.00 85.94 222 VAL A C 1
ATOM 1625 O O . VAL A 1 222 ? 59.038 15.515 -31.448 1.00 85.94 222 VAL A O 1
ATOM 1628 N N . ASN A 1 223 ? 59.873 17.216 -32.609 1.00 78.94 223 ASN A N 1
ATOM 1629 C CA . ASN A 1 223 ? 60.624 16.465 -33.636 1.00 78.94 223 ASN A CA 1
ATOM 1630 C C . ASN A 1 223 ? 60.857 14.946 -33.396 1.00 78.94 223 ASN A C 1
ATOM 1632 O O . ASN A 1 223 ? 61.807 14.564 -32.713 1.00 78.94 223 ASN A O 1
ATOM 1636 N N . GLY A 1 224 ? 60.035 14.080 -33.999 1.00 72.38 224 GLY A N 1
ATOM 1637 C CA . GLY A 1 224 ? 60.226 12.624 -34.036 1.00 72.38 224 GLY A CA 1
ATOM 1638 C C . GLY A 1 224 ? 59.440 11.803 -33.004 1.00 72.38 224 GLY A C 1
ATOM 1639 O O . GLY A 1 224 ? 59.865 10.690 -32.713 1.00 72.38 224 GLY A O 1
ATOM 1640 N N . GLU A 1 225 ? 58.335 12.318 -32.449 1.00 81.38 225 GLU A N 1
ATOM 1641 C CA . GLU A 1 225 ? 57.471 11.555 -31.525 1.00 81.38 225 GLU A CA 1
ATOM 1642 C C . GLU A 1 225 ? 56.761 10.364 -32.188 1.00 81.38 225 GLU A C 1
ATOM 1644 O O . GLU A 1 225 ? 56.223 10.478 -33.291 1.00 81.38 225 GLU A O 1
ATOM 1649 N N . THR A 1 226 ? 56.704 9.231 -31.478 1.00 80.25 226 THR A N 1
ATOM 1650 C CA . THR A 1 226 ? 56.119 7.969 -31.975 1.00 80.25 226 THR A CA 1
ATOM 1651 C C . THR A 1 226 ? 54.723 7.652 -31.431 1.00 80.25 226 THR A C 1
ATOM 1653 O O . THR A 1 226 ? 54.032 6.787 -31.969 1.00 80.25 226 THR A O 1
ATOM 1656 N N . ILE A 1 227 ? 54.280 8.356 -30.389 1.00 81.06 227 ILE A N 1
ATOM 1657 C CA . ILE A 1 227 ? 53.021 8.081 -29.674 1.00 81.06 227 ILE A CA 1
ATOM 1658 C C . ILE A 1 227 ? 51.764 8.703 -30.300 1.00 81.06 227 ILE A C 1
ATOM 1660 O O . ILE A 1 227 ? 50.663 8.487 -29.796 1.00 81.06 227 ILE A O 1
ATOM 1664 N N . SER A 1 228 ? 51.911 9.486 -31.369 1.00 81.25 228 SER A N 1
ATOM 1665 C CA . SER A 1 228 ? 50.809 10.200 -32.013 1.00 81.25 228 SER A CA 1
ATOM 1666 C C . SER A 1 228 ? 50.937 10.219 -33.536 1.00 81.25 228 SER A C 1
ATOM 1668 O O . SER A 1 228 ? 52.036 10.161 -34.085 1.00 81.25 228 SER A O 1
ATOM 1670 N N . THR A 1 229 ? 49.798 10.336 -34.220 1.00 80.81 229 THR A N 1
ATOM 1671 C CA . THR A 1 229 ? 49.707 10.506 -35.675 1.00 80.81 229 THR A CA 1
ATOM 1672 C C . THR A 1 229 ? 49.677 11.967 -36.131 1.00 80.81 229 THR A C 1
ATOM 1674 O O . THR A 1 229 ? 49.949 12.230 -37.303 1.00 80.81 229 THR A O 1
ATOM 1677 N N . SER A 1 230 ? 49.377 12.914 -35.234 1.00 83.94 230 SER A N 1
ATOM 1678 C CA . SER A 1 230 ? 49.363 14.361 -35.498 1.00 83.94 230 SER A CA 1
ATOM 1679 C C . SER A 1 230 ? 49.897 15.154 -34.303 1.00 83.94 230 SER A C 1
ATOM 1681 O O . SER A 1 230 ? 49.839 14.704 -33.160 1.00 83.94 230 SER A O 1
ATOM 1683 N N . ILE A 1 231 ? 50.401 16.363 -34.552 1.00 84.06 231 ILE A N 1
ATOM 1684 C CA . ILE A 1 231 ? 50.849 17.258 -33.478 1.00 84.06 231 ILE A CA 1
ATOM 1685 C C . ILE A 1 231 ? 49.675 17.796 -32.642 1.00 84.06 231 ILE A C 1
ATOM 1687 O O . ILE A 1 231 ? 49.833 18.013 -31.445 1.00 84.06 231 ILE A O 1
ATOM 1691 N N . ASP A 1 232 ? 48.485 17.936 -33.234 1.00 83.75 232 ASP A N 1
ATOM 1692 C CA . ASP A 1 232 ? 47.277 18.403 -32.530 1.00 83.75 232 ASP A CA 1
ATOM 1693 C C . ASP A 1 232 ? 46.783 17.400 -31.473 1.00 83.75 232 ASP A C 1
ATOM 1695 O O . ASP A 1 232 ? 46.137 17.780 -30.491 1.00 83.75 232 ASP A O 1
ATOM 1699 N N . ASP A 1 233 ? 47.140 16.126 -31.646 1.00 83.81 233 ASP A N 1
ATOM 1700 C CA . ASP A 1 233 ? 46.822 15.042 -30.720 1.00 83.81 233 ASP A CA 1
ATOM 1701 C C . ASP A 1 233 ? 47.851 14.947 -29.579 1.00 83.81 233 ASP A C 1
ATOM 1703 O O . ASP A 1 233 ? 47.728 14.074 -28.728 1.00 83.81 233 ASP A O 1
ATOM 1707 N N . LEU A 1 234 ? 48.885 15.796 -29.540 1.00 87.94 234 LEU A N 1
ATOM 1708 C CA . LEU A 1 234 ? 49.887 15.793 -28.473 1.00 87.94 234 LEU A CA 1
ATOM 1709 C C . LEU A 1 234 ? 49.570 16.825 -27.384 1.00 87.94 234 LEU A C 1
ATOM 1711 O O . LEU A 1 234 ? 49.031 17.904 -27.634 1.00 87.94 234 LEU A O 1
ATOM 1715 N N . ARG A 1 235 ? 49.941 16.502 -26.147 1.00 89.62 235 ARG A N 1
ATOM 1716 C CA . ARG A 1 235 ? 49.902 17.380 -24.969 1.00 89.62 235 ARG A CA 1
ATOM 1717 C C . ARG A 1 235 ? 51.229 17.290 -24.224 1.00 89.62 235 ARG A C 1
ATOM 1719 O O . ARG A 1 235 ? 51.904 16.262 -24.290 1.00 89.62 235 ARG A O 1
ATOM 1726 N N . ILE A 1 236 ? 51.578 18.336 -23.476 1.00 91.94 236 ILE A N 1
ATOM 1727 C CA . ILE A 1 236 ? 52.670 18.261 -22.499 1.00 91.94 236 ILE A CA 1
ATOM 1728 C C . ILE A 1 236 ? 52.119 17.587 -21.242 1.00 91.94 236 ILE A C 1
ATOM 1730 O O . ILE A 1 236 ? 51.186 18.081 -20.615 1.00 91.94 236 ILE A O 1
ATOM 1734 N N . GLY A 1 237 ? 52.666 16.430 -20.893 1.00 90.62 237 GLY A N 1
ATOM 1735 C CA . GLY A 1 237 ? 52.432 15.762 -19.623 1.00 90.62 237 GLY A CA 1
ATOM 1736 C C . GLY A 1 237 ? 53.355 16.335 -18.556 1.00 90.62 237 GLY A C 1
ATOM 1737 O O . GLY A 1 237 ? 54.563 16.416 -18.768 1.00 90.62 237 GLY A O 1
ATOM 1738 N N . TYR A 1 238 ? 52.794 16.689 -17.404 1.00 92.31 238 TYR A N 1
ATOM 1739 C CA . TYR A 1 238 ? 53.546 17.112 -16.223 1.00 92.31 238 TYR A CA 1
ATOM 1740 C C . TYR A 1 238 ? 53.426 16.063 -15.121 1.00 92.31 238 TYR A C 1
ATOM 1742 O O . TYR A 1 238 ? 52.330 15.561 -14.854 1.00 92.31 238 TYR A O 1
ATOM 1750 N N . SER A 1 239 ? 54.549 15.764 -14.474 1.00 91.12 239 SER A N 1
ATOM 1751 C CA . SER A 1 239 ? 54.618 14.888 -13.312 1.00 91.12 239 SER A CA 1
ATOM 1752 C C . SER A 1 239 ? 55.468 15.529 -12.216 1.00 91.12 239 SER A C 1
ATOM 1754 O O . SER A 1 239 ? 56.627 15.882 -12.429 1.00 91.12 239 SER A O 1
ATOM 1756 N N . SER A 1 240 ? 54.892 15.672 -11.022 1.00 89.06 240 SER A N 1
ATOM 1757 C CA . SER A 1 240 ? 55.600 16.175 -9.838 1.00 89.06 240 SER A CA 1
ATOM 1758 C C . SER A 1 240 ? 56.407 15.093 -9.111 1.00 89.06 240 SER A C 1
ATOM 1760 O O . SER A 1 240 ? 57.243 15.413 -8.271 1.00 89.06 240 SER A O 1
ATOM 1762 N N . ASP A 1 241 ? 56.110 13.818 -9.371 1.00 85.12 241 ASP A N 1
ATOM 1763 C CA . ASP A 1 241 ? 56.699 12.647 -8.711 1.00 85.12 241 ASP A CA 1
ATOM 1764 C C . ASP A 1 241 ? 57.485 11.742 -9.674 1.00 85.12 241 ASP A C 1
ATOM 1766 O O . ASP A 1 241 ? 57.987 10.693 -9.268 1.00 85.12 241 ASP A O 1
ATOM 1770 N N . ASN A 1 242 ? 57.591 12.158 -10.938 1.00 82.94 242 ASN A N 1
ATOM 1771 C CA . ASN A 1 242 ? 58.206 11.436 -12.047 1.00 82.94 242 ASN A CA 1
ATOM 1772 C C . ASN A 1 242 ? 57.585 10.047 -12.292 1.00 82.94 242 ASN A C 1
ATOM 1774 O O . ASN A 1 242 ? 58.281 9.138 -12.738 1.00 82.94 242 ASN A O 1
ATOM 1778 N N . SER A 1 243 ? 56.294 9.859 -11.980 1.00 83.88 243 SER A N 1
ATOM 1779 C CA . SER A 1 243 ? 55.587 8.590 -12.197 1.00 83.88 243 SER A CA 1
ATOM 1780 C C . SER A 1 243 ? 54.336 8.751 -13.063 1.00 83.88 243 SER A C 1
ATOM 1782 O O . SER A 1 243 ? 54.248 8.201 -14.162 1.00 83.88 243 SER A O 1
ATOM 1784 N N . THR A 1 244 ? 53.366 9.534 -12.593 1.00 88.69 244 THR A N 1
ATOM 1785 C CA . THR A 1 244 ? 52.066 9.692 -13.247 1.00 88.69 244 THR A CA 1
ATOM 1786 C C . THR A 1 244 ? 52.010 11.058 -13.903 1.00 88.69 244 THR A C 1
ATOM 1788 O O . THR A 1 244 ? 52.216 12.079 -13.245 1.00 88.69 244 THR A O 1
ATOM 1791 N N . TYR A 1 245 ? 51.726 11.075 -15.202 1.00 90.06 245 TYR A N 1
ATOM 1792 C CA . TYR A 1 245 ? 51.701 12.297 -15.995 1.00 90.06 245 TYR A CA 1
ATOM 1793 C C . TYR A 1 245 ? 50.272 12.767 -16.199 1.00 90.06 245 TYR A C 1
ATOM 1795 O O . TYR A 1 245 ? 49.415 12.015 -16.663 1.00 90.06 245 TYR A O 1
ATOM 1803 N N . VAL A 1 246 ? 50.023 14.034 -15.891 1.00 88.44 246 VAL A N 1
ATOM 1804 C CA . VAL A 1 246 ? 48.741 14.689 -16.152 1.00 88.44 246 VAL A CA 1
ATOM 1805 C C . VAL A 1 246 ? 48.900 15.609 -17.353 1.00 88.44 246 VAL A C 1
ATOM 1807 O O . VAL A 1 246 ? 49.803 16.451 -17.375 1.00 88.44 246 VAL A O 1
ATOM 1810 N N . GLY A 1 247 ? 48.022 15.454 -18.345 1.00 86.62 247 GLY A N 1
ATOM 1811 C CA . GLY A 1 247 ? 48.022 16.286 -19.544 1.00 86.62 247 GLY A CA 1
ATOM 1812 C C . GLY A 1 247 ? 47.711 17.740 -19.202 1.00 86.62 247 GLY A C 1
ATOM 1813 O O . GLY A 1 247 ? 46.670 18.029 -18.606 1.00 86.62 247 GLY A O 1
ATOM 1814 N N . GLN A 1 248 ? 48.620 18.640 -19.569 1.00 89.62 248 GLN A N 1
ATOM 1815 C CA . GLN A 1 248 ? 48.481 20.078 -19.373 1.00 89.62 248 GLN A CA 1
ATOM 1816 C C . GLN A 1 248 ? 47.713 20.722 -20.526 1.00 89.62 248 GLN A C 1
ATOM 1818 O O . GLN A 1 248 ? 47.665 20.206 -21.648 1.00 89.62 248 GLN A O 1
ATOM 1823 N N . GLU A 1 249 ? 47.106 21.869 -20.236 1.00 85.56 249 GLU A N 1
ATOM 1824 C CA . GLU A 1 249 ? 46.432 22.678 -21.244 1.00 85.56 249 GLU A CA 1
ATOM 1825 C C . GLU A 1 249 ? 47.446 23.177 -22.281 1.00 85.56 249 GLU A C 1
ATOM 1827 O O . GLU A 1 249 ? 48.555 23.609 -21.949 1.00 85.56 249 GLU A O 1
ATOM 1832 N N . VAL A 1 250 ? 47.077 23.082 -23.556 1.00 85.00 250 VAL A N 1
ATOM 1833 C CA . VAL A 1 250 ? 47.915 23.548 -24.660 1.00 85.00 250 VAL A CA 1
ATOM 1834 C C . VAL A 1 250 ? 47.557 24.986 -24.977 1.00 85.00 250 VAL A C 1
ATOM 1836 O O . VAL A 1 250 ? 46.428 25.284 -25.360 1.00 85.00 250 VAL A O 1
ATOM 1839 N N . LEU A 1 251 ? 48.543 25.866 -24.839 1.00 89.50 251 LEU A N 1
ATOM 1840 C CA . LEU A 1 251 ? 48.422 27.285 -25.156 1.00 89.50 251 LEU A CA 1
ATOM 1841 C C . LEU A 1 251 ? 48.575 27.528 -26.657 1.00 89.50 251 LEU A C 1
ATOM 1843 O O . LEU A 1 251 ? 47.857 28.340 -27.241 1.00 89.50 251 LEU A O 1
ATOM 1847 N N . SER A 1 252 ? 49.513 26.823 -27.296 1.00 87.94 252 SER A N 1
ATOM 1848 C CA . SER A 1 252 ? 49.709 26.894 -28.741 1.00 87.94 252 SER A CA 1
ATOM 1849 C C . SER A 1 252 ? 50.381 25.641 -29.300 1.00 87.94 252 SER A C 1
ATOM 1851 O O . SER A 1 252 ? 51.139 24.960 -28.608 1.00 87.94 252 SER A O 1
ATOM 1853 N N . VAL A 1 253 ? 50.098 25.356 -30.572 1.00 87.94 253 VAL A N 1
ATOM 1854 C CA . VAL A 1 253 ? 50.747 24.311 -31.371 1.00 87.94 253 VAL A CA 1
ATOM 1855 C C . VAL A 1 253 ? 51.178 24.925 -32.694 1.00 87.94 253 VAL A C 1
ATOM 1857 O O . VAL A 1 253 ? 50.437 25.709 -33.293 1.00 87.94 253 VAL A O 1
ATOM 1860 N N . SER A 1 254 ? 52.370 24.579 -33.173 1.00 88.50 254 SER A N 1
ATOM 1861 C CA . SER A 1 254 ? 52.830 24.995 -34.498 1.00 88.50 254 SER A CA 1
ATOM 1862 C C . SER A 1 254 ? 53.681 23.920 -35.170 1.00 88.50 254 SER A C 1
ATOM 1864 O O . SER A 1 254 ? 54.353 23.146 -34.497 1.00 88.50 254 SER A O 1
ATOM 1866 N N . GLY A 1 255 ? 53.674 23.882 -36.506 1.00 86.69 255 GLY A N 1
ATOM 1867 C CA . GLY A 1 255 ? 54.465 22.930 -37.295 1.00 86.69 255 GLY A CA 1
ATOM 1868 C C . GLY A 1 255 ? 53.825 21.543 -37.424 1.00 86.69 255 GLY A C 1
ATOM 1869 O O . GLY A 1 255 ? 52.608 21.430 -37.528 1.00 86.69 255 GLY A O 1
ATOM 1870 N N . ASP A 1 256 ? 54.657 20.501 -37.482 1.00 84.69 256 ASP A N 1
ATOM 1871 C CA . ASP A 1 256 ? 54.260 19.090 -37.588 1.00 84.69 256 ASP A CA 1
ATOM 1872 C C . ASP A 1 256 ? 55.109 18.205 -36.653 1.00 84.69 256 ASP A C 1
ATOM 1874 O O . ASP A 1 256 ? 55.962 18.701 -35.918 1.00 84.69 256 ASP A O 1
ATOM 1878 N N . LEU A 1 257 ? 54.920 16.883 -36.685 1.00 83.75 257 LEU A N 1
ATOM 1879 C CA . LEU A 1 257 ? 55.684 15.953 -35.841 1.00 83.75 257 LEU A CA 1
ATOM 1880 C C . LEU A 1 257 ? 57.209 15.985 -36.079 1.00 83.75 257 LEU A C 1
ATOM 1882 O O . LEU A 1 257 ? 57.950 15.469 -35.249 1.00 83.75 257 LEU A O 1
ATOM 1886 N N . SER A 1 258 ? 57.700 16.567 -37.178 1.00 82.31 258 SER A N 1
ATOM 1887 C CA . SER A 1 258 ? 59.127 16.653 -37.520 1.00 82.31 258 SER A CA 1
ATOM 1888 C C . SER A 1 258 ? 59.773 17.997 -37.168 1.00 82.31 258 SER A C 1
ATOM 1890 O O . SER A 1 258 ? 60.954 18.037 -36.834 1.00 82.31 258 SER A O 1
ATOM 1892 N N . THR A 1 259 ? 59.031 19.107 -37.203 1.00 81.56 259 THR A N 1
ATOM 1893 C CA . THR A 1 259 ? 59.594 20.451 -36.942 1.00 81.56 259 THR A CA 1
ATOM 1894 C C . THR A 1 259 ? 58.762 21.314 -35.997 1.00 81.56 259 THR A C 1
ATOM 1896 O O . THR A 1 259 ? 58.992 22.518 -35.917 1.00 81.56 259 THR A O 1
ATOM 1899 N N . GLY A 1 260 ? 57.754 20.743 -35.345 1.00 87.19 260 GLY A N 1
ATOM 1900 C CA . GLY A 1 260 ? 56.787 21.483 -34.549 1.00 87.19 260 GLY A CA 1
ATOM 1901 C C . GLY A 1 260 ? 57.152 21.691 -33.084 1.00 87.19 260 GLY A C 1
ATOM 1902 O O . GLY A 1 260 ? 58.131 21.145 -32.565 1.00 87.19 260 GLY A O 1
ATOM 1903 N N . GLN A 1 261 ? 56.323 22.502 -32.435 1.00 89.44 261 GLN A N 1
ATOM 1904 C CA . GLN A 1 261 ? 56.454 22.951 -31.053 1.00 89.44 261 GLN A CA 1
ATOM 1905 C C . GLN A 1 261 ? 55.093 22.965 -30.356 1.00 89.44 261 GLN A C 1
ATOM 1907 O O . GLN A 1 261 ? 54.071 23.246 -30.994 1.00 89.44 261 GLN A O 1
ATOM 1912 N N . ILE A 1 262 ? 55.102 22.684 -29.053 1.00 92.69 262 ILE A N 1
ATOM 1913 C CA . ILE A 1 262 ? 53.927 22.755 -28.181 1.00 92.69 262 ILE A CA 1
ATOM 1914 C C . ILE A 1 262 ? 54.271 23.638 -26.987 1.00 92.69 262 ILE A C 1
ATOM 1916 O O . ILE A 1 262 ? 55.287 23.412 -26.327 1.00 92.69 262 ILE A O 1
ATOM 1920 N N . SER A 1 263 ? 53.394 24.601 -26.705 1.00 93.19 263 SER A N 1
ATOM 1921 C CA . SER A 1 263 ? 53.464 25.424 -25.500 1.00 93.19 263 SER A CA 1
ATOM 1922 C C . SER A 1 263 ? 52.388 25.031 -24.497 1.00 93.19 263 SER A C 1
ATOM 1924 O O . SER A 1 263 ? 51.215 24.904 -24.863 1.00 93.19 263 SER A O 1
ATOM 1926 N N . SER A 1 264 ? 52.763 24.933 -23.224 1.00 94.44 264 SER A N 1
ATOM 1927 C CA . SER A 1 264 ? 51.834 24.723 -22.109 1.00 94.44 264 SER A CA 1
ATOM 1928 C C . SER A 1 264 ? 52.239 25.537 -20.888 1.00 94.44 264 SER A C 1
ATOM 1930 O O . SER A 1 264 ? 53.417 25.823 -20.674 1.00 94.44 264 SER A O 1
ATOM 1932 N N . GLN A 1 265 ? 51.254 25.870 -20.056 1.00 94.19 265 GLN A N 1
ATOM 1933 C CA . GLN A 1 265 ? 51.514 26.446 -18.742 1.00 94.19 265 GLN A CA 1
ATOM 1934 C C . GLN A 1 265 ? 51.777 25.339 -17.721 1.00 94.19 265 GLN A C 1
ATOM 1936 O O . GLN A 1 265 ? 50.995 24.395 -17.613 1.00 94.19 265 GLN A O 1
ATOM 1941 N N . ILE A 1 266 ? 52.863 25.469 -16.962 1.00 93.31 266 ILE A N 1
ATOM 1942 C CA . ILE A 1 266 ? 53.270 24.530 -15.916 1.00 93.31 266 ILE A CA 1
ATOM 1943 C C . ILE A 1 266 ? 53.210 25.228 -14.562 1.00 93.31 266 ILE A C 1
ATOM 1945 O O . ILE A 1 266 ? 53.673 26.359 -14.408 1.00 93.31 266 ILE A O 1
ATOM 1949 N N . ASN A 1 267 ? 52.663 24.533 -13.565 1.00 91.31 267 ASN A N 1
ATOM 1950 C CA . ASN A 1 267 ? 52.563 25.015 -12.192 1.00 91.31 267 ASN A CA 1
ATOM 1951 C C . ASN A 1 267 ? 53.513 24.206 -11.298 1.00 91.31 267 ASN A C 1
ATOM 1953 O O . ASN A 1 267 ? 53.200 23.078 -10.922 1.00 91.31 267 ASN A O 1
ATOM 1957 N N . GLY A 1 268 ? 54.665 24.786 -10.955 1.00 88.12 268 GLY A N 1
ATOM 1958 C CA . GLY A 1 268 ? 55.713 24.137 -10.157 1.00 88.12 268 GLY A CA 1
ATOM 1959 C C . GLY A 1 268 ? 56.829 23.480 -10.979 1.00 88.12 268 GLY A C 1
ATOM 1960 O O . GLY A 1 268 ? 56.963 23.692 -12.180 1.00 88.12 268 GLY A O 1
ATOM 1961 N N . VAL A 1 269 ? 57.679 22.700 -10.311 1.00 90.81 269 VAL A N 1
ATOM 1962 C CA . VAL A 1 269 ? 58.825 21.993 -10.915 1.00 90.81 269 VAL A CA 1
ATOM 1963 C C . VAL A 1 269 ? 58.574 20.484 -10.929 1.00 90.81 269 VAL A C 1
ATOM 1965 O O . VAL A 1 269 ? 57.717 20.000 -10.188 1.00 90.81 269 VAL A O 1
ATOM 1968 N N . GLY A 1 270 ? 59.260 19.747 -11.796 1.00 91.31 270 GLY A N 1
ATOM 1969 C CA . GLY A 1 270 ? 59.017 18.323 -12.026 1.00 91.31 270 GLY A CA 1
ATOM 1970 C C . GLY A 1 270 ? 59.470 17.881 -13.414 1.00 91.31 270 GLY A C 1
ATOM 1971 O O . GLY A 1 270 ? 60.183 18.611 -14.107 1.00 91.31 270 GLY A O 1
ATOM 1972 N N . ARG A 1 271 ? 59.033 16.689 -13.822 1.00 92.06 271 ARG A N 1
ATOM 1973 C CA . ARG A 1 271 ? 59.369 16.099 -15.119 1.00 92.06 271 ARG A CA 1
ATOM 1974 C C . ARG A 1 271 ? 58.277 16.359 -16.148 1.00 92.06 271 ARG A C 1
ATOM 1976 O O . ARG A 1 271 ? 57.088 16.177 -15.876 1.00 92.06 271 ARG A O 1
ATOM 1983 N N . LEU A 1 272 ? 58.696 16.744 -17.348 1.00 93.12 272 LEU A N 1
ATOM 1984 C CA . LEU A 1 272 ? 57.836 16.940 -18.511 1.00 93.12 272 LEU A CA 1
ATOM 1985 C C . LEU A 1 272 ? 58.052 15.834 -19.546 1.00 93.12 272 LEU A C 1
ATOM 1987 O O . LEU A 1 272 ? 59.174 15.359 -19.715 1.00 93.12 272 LEU A O 1
ATOM 1991 N N . ALA A 1 273 ? 56.983 15.458 -20.245 1.00 91.12 273 ALA A N 1
ATOM 1992 C CA . ALA A 1 273 ? 56.981 14.494 -21.348 1.00 91.12 273 ALA A CA 1
ATOM 1993 C C . ALA A 1 273 ? 55.915 14.865 -22.387 1.00 91.12 273 ALA A C 1
ATOM 1995 O O . ALA A 1 273 ? 55.012 15.648 -22.094 1.00 91.12 273 ALA A O 1
ATOM 1996 N N . PHE A 1 274 ? 55.950 14.265 -23.576 1.00 90.56 274 PHE A N 1
ATOM 1997 C CA . PHE A 1 274 ? 54.798 14.303 -24.484 1.00 90.56 274 PHE A CA 1
ATOM 1998 C C . PHE A 1 274 ? 53.805 13.189 -24.153 1.00 90.56 274 PHE A C 1
ATOM 2000 O O . PHE A 1 274 ? 54.203 12.085 -23.794 1.00 90.56 274 PHE A O 1
ATOM 2007 N N . GLY A 1 275 ? 52.511 13.451 -24.309 1.00 88.25 275 GLY A N 1
ATOM 2008 C CA . GLY A 1 275 ? 51.457 12.441 -24.219 1.00 88.25 275 GLY A CA 1
ATOM 2009 C C . GLY A 1 275 ? 50.393 12.627 -25.298 1.00 88.25 275 GLY A C 1
ATOM 2010 O O . GLY A 1 275 ? 50.260 13.719 -25.848 1.00 88.25 275 GLY A O 1
ATOM 2011 N N . SER A 1 276 ? 49.651 11.569 -25.623 1.00 86.81 276 SER A N 1
ATOM 2012 C CA . SER A 1 276 ? 48.549 11.630 -26.590 1.00 86.81 276 SER A CA 1
ATOM 2013 C C . SER A 1 276 ? 47.248 12.077 -25.920 1.00 86.81 276 SER A C 1
ATOM 2015 O O . SER A 1 276 ? 46.942 11.668 -24.803 1.00 86.81 276 SER A O 1
ATOM 2017 N N . PHE A 1 277 ? 46.488 12.936 -26.591 1.00 82.25 277 PHE A N 1
ATOM 2018 C CA . PHE A 1 277 ? 45.298 13.601 -26.075 1.00 82.25 277 PHE A CA 1
ATOM 2019 C C . PHE A 1 277 ? 44.095 12.656 -26.024 1.00 82.25 277 PHE A C 1
ATOM 2021 O O . PHE A 1 277 ? 43.780 11.985 -27.006 1.00 82.25 277 PHE A O 1
ATOM 2028 N N . PHE A 1 278 ? 43.390 12.661 -24.892 1.00 76.19 278 PHE A N 1
ATOM 2029 C CA . PHE A 1 278 ? 42.037 12.123 -24.788 1.00 76.19 278 PHE A CA 1
ATOM 2030 C C . PHE A 1 278 ? 41.039 13.262 -24.578 1.00 76.19 278 PHE A C 1
ATOM 2032 O O . PHE A 1 278 ? 41.178 14.029 -23.623 1.00 76.19 278 PHE A O 1
ATOM 2039 N N . ASP A 1 279 ? 40.020 13.350 -25.432 1.00 74.44 279 ASP A N 1
ATOM 2040 C CA . ASP A 1 279 ? 38.913 14.281 -25.227 1.00 74.44 279 ASP A CA 1
ATOM 2041 C C . ASP A 1 279 ? 37.893 13.687 -24.243 1.00 74.44 279 ASP A C 1
ATOM 2043 O O . ASP A 1 279 ? 37.037 12.879 -24.609 1.00 74.44 279 ASP A O 1
ATOM 2047 N N . GLU A 1 280 ? 37.973 14.106 -22.979 1.00 76.00 280 GLU A N 1
ATOM 2048 C CA . GLU A 1 280 ? 37.035 13.701 -21.921 1.00 76.00 280 GLU A CA 1
ATOM 2049 C C . GLU A 1 280 ? 35.569 14.036 -22.249 1.00 76.00 280 GLU A C 1
ATOM 2051 O O . GLU A 1 280 ? 34.662 13.391 -21.722 1.00 76.00 280 GLU A O 1
ATOM 2056 N N . SER A 1 281 ? 35.297 14.996 -23.145 1.00 80.12 281 SER A N 1
ATOM 2057 C CA . SER A 1 281 ? 33.918 15.308 -23.540 1.00 80.12 281 SER A CA 1
ATOM 2058 C C . SER A 1 281 ? 33.250 14.159 -24.303 1.00 80.12 281 SER A C 1
ATOM 2060 O O . SER A 1 281 ? 32.044 13.952 -24.165 1.00 80.12 281 SER A O 1
ATOM 2062 N N . VAL A 1 282 ? 34.030 13.352 -25.030 1.00 82.31 282 VAL A N 1
ATOM 2063 C CA . VAL A 1 282 ? 33.535 12.165 -25.743 1.00 82.31 282 VAL A CA 1
ATOM 2064 C C . VAL A 1 282 ? 33.145 11.071 -24.750 1.00 82.31 282 VAL A C 1
ATOM 2066 O O . VAL A 1 282 ? 32.060 10.504 -24.851 1.00 82.31 282 VAL A O 1
ATOM 2069 N N . ARG A 1 283 ? 33.978 10.828 -23.730 1.00 84.62 283 ARG A N 1
ATOM 2070 C CA . ARG A 1 283 ? 33.676 9.864 -22.657 1.00 84.62 283 ARG A CA 1
ATOM 2071 C C . ARG A 1 283 ? 32.462 10.285 -21.834 1.00 84.62 283 ARG A C 1
ATOM 2073 O O . ARG A 1 283 ? 31.669 9.436 -21.438 1.00 84.62 283 ARG A O 1
ATOM 2080 N N . ALA A 1 284 ? 32.297 11.586 -21.603 1.00 85.31 284 ALA A N 1
ATOM 2081 C CA . ALA A 1 284 ? 31.113 12.124 -20.942 1.00 85.31 284 ALA A CA 1
ATOM 2082 C C . ALA A 1 284 ? 29.836 11.942 -21.787 1.00 85.31 284 ALA A C 1
ATOM 2084 O O . ALA A 1 284 ? 28.761 11.697 -21.237 1.00 85.31 284 ALA A O 1
ATOM 2085 N N . ALA A 1 285 ? 29.935 12.032 -23.117 1.00 88.06 285 ALA A N 1
ATOM 2086 C CA . ALA A 1 285 ? 28.816 11.745 -24.012 1.00 88.06 285 ALA A CA 1
ATOM 2087 C C . ALA A 1 285 ? 28.448 10.250 -23.999 1.00 88.06 285 ALA A C 1
ATOM 2089 O O . ALA A 1 285 ? 27.265 9.921 -23.891 1.00 88.06 285 ALA A O 1
ATOM 2090 N N . ASP A 1 286 ? 29.449 9.360 -24.027 1.00 90.62 286 ASP A N 1
ATOM 2091 C CA . ASP A 1 286 ? 29.261 7.906 -23.928 1.00 90.62 286 ASP A CA 1
ATOM 2092 C C . ASP A 1 286 ? 28.543 7.519 -22.621 1.00 90.62 286 ASP A C 1
ATOM 2094 O O . ASP A 1 286 ? 27.553 6.783 -22.636 1.00 90.62 286 ASP A O 1
ATOM 2098 N N . SER A 1 287 ? 28.998 8.046 -21.477 1.00 90.50 287 SER A N 1
ATOM 2099 C CA . SER A 1 287 ? 28.357 7.764 -20.189 1.00 90.50 287 SER A CA 1
ATOM 2100 C C . SER A 1 287 ? 26.936 8.323 -20.133 1.00 90.50 287 SER A C 1
ATOM 2102 O O . SER A 1 287 ? 26.033 7.618 -19.697 1.00 90.50 287 SER A O 1
ATOM 2104 N N . THR A 1 288 ? 26.695 9.531 -20.653 1.00 91.44 288 THR A N 1
ATOM 2105 C CA . THR A 1 288 ? 25.349 10.133 -20.713 1.00 91.44 288 THR A CA 1
ATOM 2106 C C . THR A 1 288 ? 24.361 9.257 -21.490 1.00 91.44 288 THR A C 1
ATOM 2108 O O . THR A 1 288 ? 23.224 9.069 -21.051 1.00 91.44 288 THR A O 1
ATOM 2111 N N . ALA A 1 289 ? 24.785 8.679 -22.617 1.00 90.94 289 ALA A N 1
ATOM 2112 C CA . ALA A 1 289 ? 23.950 7.776 -23.406 1.00 90.94 289 ALA A CA 1
ATOM 2113 C C . ALA A 1 289 ? 23.589 6.496 -22.634 1.00 90.94 289 ALA A C 1
ATOM 2115 O O . ALA A 1 289 ? 22.432 6.072 -22.637 1.00 90.94 289 ALA A O 1
ATOM 2116 N N . LEU A 1 290 ? 24.547 5.914 -21.907 1.00 93.94 290 LEU A N 1
ATOM 2117 C CA . LEU A 1 290 ? 24.303 4.740 -21.067 1.00 93.94 290 LEU A CA 1
ATOM 2118 C C . LEU A 1 290 ? 23.432 5.068 -19.841 1.00 93.94 290 LEU A C 1
ATOM 2120 O O . LEU A 1 290 ? 22.527 4.302 -19.528 1.00 93.94 290 LEU A O 1
ATOM 2124 N N . VAL A 1 291 ? 23.585 6.234 -19.204 1.00 94.12 291 VAL A N 1
ATOM 2125 C CA . VAL A 1 291 ? 22.649 6.700 -18.154 1.00 94.12 291 VAL A CA 1
ATOM 2126 C C . VAL A 1 291 ? 21.224 6.846 -18.701 1.00 94.12 291 VAL A C 1
ATOM 2128 O O . VAL A 1 291 ? 20.238 6.557 -18.016 1.00 94.12 291 VAL A O 1
ATOM 2131 N N . SER A 1 292 ? 21.084 7.260 -19.960 1.00 92.31 292 SER A N 1
ATOM 2132 C CA . SER A 1 292 ? 19.776 7.296 -20.608 1.00 92.31 292 SER A CA 1
ATOM 2133 C C . SER A 1 292 ? 19.182 5.895 -20.770 1.00 92.31 292 SER A C 1
ATOM 2135 O O . SER A 1 292 ? 17.992 5.723 -20.523 1.00 92.31 292 SER A O 1
ATOM 2137 N N . LEU A 1 293 ? 19.988 4.884 -21.112 1.00 94.50 293 LEU A N 1
ATOM 2138 C CA . LEU A 1 293 ? 19.553 3.483 -21.110 1.00 94.50 293 LEU A CA 1
ATOM 2139 C C . LEU A 1 293 ? 19.090 3.048 -19.714 1.00 94.50 293 LEU A C 1
ATOM 2141 O O . LEU A 1 293 ? 17.999 2.493 -19.589 1.00 94.50 293 LEU A O 1
ATOM 2145 N N . TYR A 1 294 ? 19.882 3.348 -18.680 1.00 95.38 294 TYR A N 1
ATOM 2146 C CA . TYR A 1 294 ? 19.570 3.037 -17.282 1.00 95.38 294 TYR A CA 1
ATOM 2147 C C . TYR A 1 294 ? 18.200 3.592 -16.870 1.00 95.38 294 TYR A C 1
ATOM 2149 O O . TYR A 1 294 ? 17.319 2.855 -16.440 1.00 95.38 294 TYR A O 1
ATOM 2157 N N . SER A 1 295 ? 17.967 4.884 -17.102 1.00 94.38 295 SER A N 1
ATOM 2158 C CA . SER A 1 295 ? 16.692 5.531 -16.755 1.00 94.38 295 SER A CA 1
ATOM 2159 C C . SER A 1 295 ? 15.501 5.059 -17.598 1.00 94.38 295 SER A C 1
ATOM 2161 O O . SER A 1 295 ? 14.399 4.921 -17.075 1.00 94.38 295 SER A O 1
ATOM 2163 N N . GLN A 1 296 ? 15.698 4.780 -18.891 1.00 95.12 296 GLN A N 1
ATOM 2164 C CA . GLN A 1 296 ? 14.637 4.289 -19.782 1.00 95.12 296 GLN A CA 1
ATOM 2165 C C . GLN A 1 296 ? 14.188 2.858 -19.474 1.00 95.12 296 GLN A C 1
ATOM 2167 O O . GLN A 1 296 ? 13.130 2.441 -19.955 1.00 95.12 296 GLN A O 1
ATOM 2172 N N . THR A 1 297 ? 14.997 2.100 -18.733 1.00 95.81 297 THR A N 1
ATOM 2173 C CA . THR A 1 297 ? 14.772 0.668 -18.515 1.00 95.81 297 THR A CA 1
ATOM 2174 C C . THR A 1 297 ? 14.665 0.277 -17.044 1.00 95.81 297 THR A C 1
ATOM 2176 O O . THR A 1 297 ? 14.894 -0.882 -16.700 1.00 95.81 297 THR A O 1
ATOM 2179 N N . ASP A 1 298 ? 14.299 1.247 -16.201 1.00 96.19 298 ASP A N 1
ATOM 2180 C CA . ASP A 1 298 ? 14.075 1.068 -14.764 1.00 96.19 298 ASP A CA 1
ATOM 2181 C C . ASP A 1 298 ? 15.318 0.553 -14.015 1.00 96.19 298 ASP A C 1
ATOM 2183 O O . ASP A 1 298 ? 15.276 -0.428 -13.277 1.00 96.19 298 ASP A O 1
ATOM 2187 N N . GLY A 1 299 ? 16.447 1.230 -14.251 1.00 94.88 299 GLY A N 1
ATOM 2188 C CA . GLY A 1 299 ? 17.779 0.910 -13.733 1.00 94.88 299 GLY A CA 1
ATOM 2189 C C . GLY A 1 299 ? 17.858 0.554 -12.253 1.00 94.88 299 GLY A C 1
ATOM 2190 O O . GLY A 1 299 ? 18.565 -0.382 -11.882 1.00 94.88 299 GLY A O 1
ATOM 2191 N N . ASP A 1 300 ? 17.090 1.256 -11.421 1.00 95.19 300 ASP A N 1
ATOM 2192 C CA . ASP A 1 300 ? 17.083 1.056 -9.968 1.00 95.19 300 ASP A CA 1
ATOM 2193 C C . ASP A 1 300 ? 16.510 -0.314 -9.559 1.00 95.19 300 ASP A C 1
ATOM 2195 O O . ASP A 1 300 ? 16.739 -0.771 -8.441 1.00 95.19 300 ASP A O 1
ATOM 2199 N N . ASN A 1 301 ? 15.782 -0.981 -10.462 1.00 96.81 301 ASN A N 1
ATOM 2200 C CA . ASN A 1 301 ? 15.191 -2.306 -10.266 1.00 96.81 301 ASN A CA 1
ATOM 2201 C C . ASN A 1 301 ? 15.885 -3.407 -11.091 1.00 96.81 301 ASN A C 1
ATOM 2203 O O . ASN A 1 301 ? 15.356 -4.520 -11.217 1.00 96.81 301 ASN A O 1
ATOM 2207 N N . TRP A 1 302 ? 17.057 -3.128 -11.669 1.00 97.06 302 TRP A N 1
ATOM 2208 C CA . TRP A 1 302 ? 17.877 -4.156 -12.310 1.00 97.06 302 TRP A CA 1
ATOM 2209 C C . TRP A 1 302 ? 18.415 -5.162 -11.287 1.00 97.06 302 TRP A C 1
ATOM 2211 O O . TRP A 1 302 ? 18.613 -4.841 -10.118 1.00 97.06 302 TRP A O 1
ATOM 2221 N N . ASN A 1 303 ? 18.697 -6.390 -11.729 1.00 97.50 303 ASN A N 1
ATOM 2222 C CA . ASN A 1 303 ? 19.248 -7.419 -10.837 1.00 97.50 303 ASN A CA 1
ATOM 2223 C C . ASN A 1 303 ? 20.687 -7.096 -10.392 1.00 97.50 303 ASN A C 1
ATOM 2225 O O . ASN A 1 303 ? 21.045 -7.341 -9.241 1.00 97.50 303 ASN A O 1
ATOM 2229 N N . ASP A 1 304 ? 21.506 -6.574 -11.305 1.00 96.56 304 ASP A N 1
ATOM 2230 C CA . ASP A 1 304 ? 22.864 -6.098 -11.056 1.00 96.56 304 ASP A CA 1
ATOM 2231 C C . ASP A 1 304 ? 23.088 -4.768 -11.791 1.00 96.56 304 ASP A C 1
ATOM 2233 O O . ASP A 1 304 ? 23.120 -4.691 -13.023 1.00 96.56 304 ASP A O 1
ATOM 2237 N N . HIS A 1 305 ? 23.217 -3.704 -11.008 1.00 95.94 305 HIS A N 1
ATOM 2238 C CA . HIS A 1 305 ? 23.546 -2.353 -11.456 1.00 95.94 305 HIS A CA 1
ATOM 2239 C C . HIS A 1 305 ? 24.822 -1.850 -10.762 1.00 95.94 305 HIS A C 1
ATOM 2241 O O . HIS A 1 305 ? 24.996 -0.654 -10.529 1.00 95.94 305 HIS A O 1
ATOM 2247 N N . THR A 1 306 ? 25.728 -2.760 -10.387 1.00 96.62 306 THR A N 1
ATOM 2248 C CA . THR A 1 306 ? 26.947 -2.411 -9.647 1.00 96.62 306 THR A CA 1
ATOM 2249 C C . THR A 1 306 ? 27.770 -1.363 -10.402 1.00 96.62 306 THR A C 1
ATOM 2251 O O . THR A 1 306 ? 28.043 -1.507 -11.595 1.00 96.62 306 THR A O 1
ATOM 2254 N N . GLY A 1 307 ? 28.158 -0.293 -9.704 1.00 93.62 307 GLY A N 1
ATOM 2255 C CA . GLY A 1 307 ? 28.991 0.791 -10.234 1.00 93.62 307 GLY A CA 1
ATOM 2256 C C . GLY A 1 307 ? 28.249 1.822 -11.092 1.00 93.62 307 GLY A C 1
ATOM 2257 O O . GLY A 1 307 ? 28.709 2.959 -11.209 1.00 93.62 307 GLY A O 1
ATOM 2258 N N . TRP A 1 308 ? 27.077 1.486 -11.638 1.00 95.12 308 TRP A N 1
ATOM 2259 C CA . TRP A 1 308 ? 26.268 2.438 -12.399 1.00 95.12 308 TRP A CA 1
ATOM 2260 C C . TRP A 1 308 ? 25.954 3.672 -11.545 1.00 95.12 308 TRP A C 1
ATOM 2262 O O . TRP A 1 308 ? 25.576 3.544 -10.387 1.00 95.12 308 TRP A O 1
ATOM 2272 N N . MET A 1 309 ? 26.138 4.872 -12.108 1.00 91.50 309 MET A N 1
ATOM 2273 C CA . MET A 1 309 ? 25.954 6.182 -11.445 1.00 91.50 309 MET A CA 1
ATOM 2274 C C . MET A 1 309 ? 26.887 6.500 -10.261 1.00 91.50 309 MET A C 1
ATOM 2276 O O . MET A 1 309 ? 26.961 7.661 -9.854 1.00 91.50 309 MET A O 1
ATOM 2280 N N . GLU A 1 310 ? 27.609 5.519 -9.724 1.00 90.50 310 GLU A N 1
ATOM 2281 C CA . GLU A 1 310 ? 28.420 5.664 -8.510 1.00 90.50 310 GLU A CA 1
ATOM 2282 C C . GLU A 1 310 ? 29.928 5.671 -8.783 1.00 90.50 310 GLU A C 1
ATOM 2284 O O . GLU A 1 310 ? 30.684 6.308 -8.045 1.00 90.50 310 GLU A O 1
ATOM 2289 N N . SER A 1 311 ? 30.376 4.980 -9.833 1.00 89.94 311 SER A N 1
ATOM 2290 C CA . SER A 1 311 ? 31.792 4.821 -10.175 1.00 89.94 311 SER A CA 1
ATOM 2291 C C . SER A 1 311 ? 32.116 5.296 -11.591 1.00 89.94 311 SER A C 1
ATOM 2293 O O . SER A 1 311 ? 31.240 5.712 -12.357 1.00 89.94 311 SER A O 1
ATOM 2295 N N . ASP A 1 312 ? 33.400 5.231 -11.951 1.00 86.56 312 ASP A N 1
ATOM 2296 C CA . ASP A 1 312 ? 33.851 5.483 -13.315 1.00 86.56 312 ASP A CA 1
ATOM 2297 C C . ASP A 1 312 ? 33.261 4.457 -14.293 1.00 86.56 312 ASP A C 1
ATOM 2299 O O . ASP A 1 312 ? 33.013 3.305 -13.937 1.00 86.56 312 ASP A O 1
ATOM 2303 N N . LEU A 1 313 ? 33.092 4.875 -15.554 1.00 87.75 313 LEU A N 1
ATOM 2304 C CA . LEU A 1 313 ? 32.513 4.060 -16.633 1.00 87.75 313 LEU A CA 1
ATOM 2305 C C . LEU A 1 313 ? 33.213 2.701 -16.820 1.00 87.75 313 LEU A C 1
ATOM 2307 O O . LEU A 1 313 ? 32.595 1.747 -17.280 1.00 87.75 313 LEU A O 1
ATOM 2311 N N . ASP A 1 314 ? 34.501 2.624 -16.475 1.00 88.94 314 ASP A N 1
ATOM 2312 C CA . ASP A 1 314 ? 35.311 1.405 -16.575 1.00 88.94 314 ASP A CA 1
ATOM 2313 C C . ASP A 1 314 ? 34.875 0.315 -15.570 1.00 88.94 314 ASP A C 1
ATOM 2315 O O . ASP A 1 314 ? 35.181 -0.859 -15.773 1.00 88.94 314 ASP A O 1
ATOM 2319 N N . ASP A 1 315 ? 34.156 0.701 -14.511 1.00 92.88 315 ASP A N 1
ATOM 2320 C CA . ASP A 1 315 ? 33.734 -0.170 -13.409 1.00 92.88 315 ASP A CA 1
ATOM 2321 C C . ASP A 1 315 ? 32.238 -0.534 -13.472 1.00 92.88 315 ASP A C 1
ATOM 2323 O O . ASP A 1 315 ? 31.737 -1.258 -12.609 1.00 92.88 315 ASP A O 1
ATOM 2327 N N . TRP A 1 316 ? 31.500 -0.029 -14.466 1.00 96.31 316 TRP A N 1
ATOM 2328 C CA . TRP A 1 316 ? 30.065 -0.288 -14.583 1.00 96.31 316 TRP A CA 1
ATOM 2329 C C . TRP A 1 316 ? 29.806 -1.734 -14.988 1.00 96.31 316 TRP A C 1
ATOM 2331 O O . TRP A 1 316 ? 30.326 -2.227 -15.993 1.00 96.31 316 TRP A O 1
ATOM 2341 N N . PHE A 1 317 ? 28.947 -2.412 -14.226 1.00 96.69 317 PHE A N 1
ATOM 2342 C CA . PHE A 1 317 ? 28.563 -3.784 -14.519 1.00 96.69 317 PHE A CA 1
ATOM 2343 C C . PHE A 1 317 ? 28.026 -3.918 -15.951 1.00 96.69 317 PHE A C 1
ATOM 2345 O O . PHE A 1 317 ? 27.171 -3.147 -16.390 1.00 96.69 317 PHE A O 1
ATOM 2352 N N . GLY A 1 318 ? 28.545 -4.900 -16.687 1.00 95.94 318 GLY A N 1
ATOM 2353 C CA . GLY A 1 318 ? 28.139 -5.173 -18.063 1.00 95.94 318 GLY A CA 1
ATOM 2354 C C . GLY A 1 318 ? 28.719 -4.225 -19.118 1.00 95.94 318 GLY A C 1
ATOM 2355 O O . GLY A 1 318 ? 28.511 -4.470 -20.304 1.00 95.94 318 GLY A O 1
ATOM 2356 N N . VAL A 1 319 ? 29.471 -3.184 -18.750 1.00 96.81 319 VAL A N 1
ATOM 2357 C CA . VAL A 1 319 ? 30.119 -2.276 -19.709 1.00 96.81 319 VAL A CA 1
ATOM 2358 C C . VAL A 1 319 ? 31.585 -2.667 -19.880 1.00 96.81 319 VAL A C 1
ATOM 2360 O O . VAL A 1 319 ? 32.365 -2.659 -18.934 1.00 96.81 319 VAL A O 1
ATOM 2363 N N . ILE A 1 320 ? 31.989 -3.000 -21.106 1.00 95.56 320 ILE A N 1
ATOM 2364 C CA . ILE A 1 320 ? 33.388 -3.288 -21.441 1.00 95.56 320 ILE A CA 1
ATOM 2365 C C . ILE A 1 320 ? 33.963 -2.085 -22.181 1.00 95.56 320 ILE A C 1
ATOM 2367 O O . ILE A 1 320 ? 33.497 -1.729 -23.268 1.00 95.56 320 ILE A O 1
ATOM 2371 N N . VAL A 1 321 ? 35.005 -1.486 -21.605 1.00 92.06 321 VAL A N 1
ATOM 2372 C CA . VAL A 1 321 ? 35.675 -0.294 -22.132 1.00 92.06 321 VAL A CA 1
ATOM 2373 C C . VAL A 1 321 ? 37.019 -0.656 -22.770 1.00 92.06 321 VAL A C 1
ATOM 2375 O O . VAL A 1 321 ? 37.828 -1.380 -22.192 1.00 92.06 321 VAL A O 1
ATOM 2378 N N . ALA A 1 322 ? 37.289 -0.113 -23.958 1.00 87.75 322 ALA A N 1
ATOM 2379 C CA . ALA A 1 322 ? 38.596 -0.160 -24.610 1.00 87.75 322 ALA A CA 1
ATOM 2380 C C . ALA A 1 322 ? 38.982 1.244 -25.093 1.00 87.75 322 ALA A C 1
ATOM 2382 O O . ALA A 1 322 ? 38.154 1.973 -25.633 1.00 87.75 322 ALA A O 1
ATOM 2383 N N . ASN A 1 323 ? 40.243 1.646 -24.889 1.00 80.75 323 ASN A N 1
ATOM 2384 C CA . ASN A 1 323 ? 40.722 3.005 -25.193 1.00 80.75 323 ASN A CA 1
ATOM 2385 C C . ASN A 1 323 ? 39.814 4.104 -24.602 1.00 80.75 323 ASN A C 1
ATOM 2387 O O . ASN A 1 323 ? 39.495 5.081 -25.276 1.00 80.75 323 ASN A O 1
ATOM 2391 N N . LYS A 1 324 ? 39.375 3.912 -23.347 1.00 84.12 324 LYS A N 1
ATOM 2392 C CA . LYS A 1 324 ? 38.498 4.823 -22.587 1.00 84.12 324 LYS A CA 1
ATOM 2393 C C . LYS A 1 324 ? 37.070 5.004 -23.135 1.00 84.12 324 LYS A C 1
ATOM 2395 O O . LYS A 1 324 ? 36.337 5.806 -22.560 1.00 84.12 324 LYS A O 1
ATOM 2400 N N . ARG A 1 325 ? 36.656 4.239 -24.156 1.00 88.38 325 ARG A N 1
ATOM 2401 C CA . ARG A 1 325 ? 35.290 4.221 -24.717 1.00 88.38 325 ARG A CA 1
ATOM 2402 C C . ARG A 1 325 ? 34.608 2.846 -24.608 1.00 88.38 325 ARG A C 1
ATOM 2404 O O . ARG A 1 325 ? 35.295 1.830 -24.734 1.00 88.38 325 ARG A O 1
ATOM 2411 N N . PRO A 1 326 ? 33.281 2.774 -24.410 1.00 93.38 326 PRO A N 1
ATOM 2412 C CA . PRO A 1 326 ? 32.559 1.507 -24.357 1.00 93.38 326 PRO A CA 1
ATOM 2413 C C . PRO A 1 326 ? 32.553 0.832 -25.734 1.00 93.38 326 PRO A C 1
ATOM 2415 O O . PRO A 1 326 ? 32.249 1.459 -26.749 1.00 93.38 326 PRO A O 1
ATOM 2418 N N . VAL A 1 327 ? 32.895 -0.454 -25.761 1.00 94.62 327 VAL A N 1
ATOM 2419 C CA . VAL A 1 327 ? 32.920 -1.278 -26.983 1.00 94.62 327 VAL A CA 1
ATOM 2420 C C . VAL A 1 327 ? 31.957 -2.457 -26.921 1.00 94.62 327 VAL A C 1
ATOM 2422 O O . VAL A 1 327 ? 31.530 -2.949 -27.963 1.00 94.62 327 VAL A O 1
ATOM 2425 N N . SER A 1 328 ? 31.573 -2.895 -25.719 1.00 95.81 328 SER A N 1
ATOM 2426 C CA . SER A 1 328 ? 30.582 -3.955 -25.540 1.00 95.81 328 SER A CA 1
ATOM 2427 C C . SER A 1 328 ? 29.677 -3.687 -24.340 1.00 95.81 328 SER A C 1
ATOM 2429 O O . SER A 1 328 ? 30.160 -3.275 -23.286 1.00 95.81 328 SER A O 1
ATOM 2431 N N . LEU A 1 329 ? 28.380 -3.957 -24.502 1.00 96.31 329 LEU A N 1
ATOM 2432 C CA . LEU A 1 329 ? 27.357 -3.885 -23.456 1.00 96.31 329 LEU A CA 1
ATOM 2433 C C . LEU A 1 329 ? 26.753 -5.277 -23.239 1.00 96.31 329 LEU A C 1
ATOM 2435 O O . LEU A 1 329 ? 26.296 -5.899 -24.192 1.00 96.31 329 LEU A O 1
ATOM 2439 N N . GLN A 1 330 ? 26.786 -5.783 -22.012 1.00 97.69 330 GLN A N 1
ATOM 2440 C CA . GLN A 1 330 ? 26.415 -7.151 -21.651 1.00 97.69 330 GLN A CA 1
ATOM 2441 C C . GLN A 1 330 ? 25.525 -7.117 -20.406 1.00 97.69 330 GLN A C 1
ATOM 2443 O O . GLN A 1 330 ? 26.018 -7.130 -19.281 1.00 97.69 330 GLN A O 1
ATOM 2448 N N . LEU A 1 331 ? 24.211 -7.056 -20.611 1.00 97.69 331 LEU A N 1
ATOM 2449 C CA . LEU A 1 331 ? 23.204 -7.043 -19.546 1.00 97.69 331 LEU A CA 1
ATOM 2450 C C . LEU A 1 331 ? 22.141 -8.143 -19.750 1.00 97.69 331 LEU A C 1
ATOM 2452 O O . LEU A 1 331 ? 20.939 -7.848 -19.699 1.00 97.69 331 LEU A O 1
ATOM 2456 N N . PRO A 1 332 ? 22.526 -9.411 -20.002 1.00 98.00 332 PRO A N 1
ATOM 2457 C CA . PRO A 1 332 ? 21.550 -10.476 -20.149 1.00 98.00 332 PRO A CA 1
ATOM 2458 C C . PRO A 1 332 ? 20.870 -10.779 -18.809 1.00 98.00 332 PRO A C 1
ATOM 2460 O O . PRO A 1 332 ? 21.507 -10.789 -17.754 1.00 98.00 332 PRO A O 1
ATOM 2463 N N . THR A 1 333 ? 19.579 -11.104 -18.832 1.00 97.75 333 THR A N 1
ATOM 2464 C CA . THR A 1 333 ? 18.802 -11.556 -17.662 1.00 97.75 333 THR A CA 1
ATOM 2465 C C . THR A 1 333 ? 18.846 -10.600 -16.466 1.00 97.75 333 THR A C 1
ATOM 2467 O O . THR A 1 333 ? 18.879 -11.025 -15.309 1.00 97.75 333 THR A O 1
ATOM 2470 N N . ASN A 1 334 ? 18.833 -9.294 -16.736 1.00 97.88 334 ASN A N 1
ATOM 2471 C CA . ASN A 1 334 ? 19.088 -8.261 -15.735 1.00 97.88 334 ASN A CA 1
ATOM 2472 C C . ASN A 1 334 ? 17.847 -7.447 -15.330 1.00 97.88 334 ASN A C 1
ATOM 2474 O O . ASN A 1 334 ? 17.972 -6.441 -14.645 1.00 97.88 334 ASN A O 1
ATOM 2478 N N . ASN A 1 335 ? 16.650 -7.908 -15.705 1.00 97.50 335 ASN A N 1
ATOM 2479 C CA . ASN A 1 335 ? 15.370 -7.270 -15.386 1.00 97.50 335 ASN A CA 1
ATOM 2480 C C . ASN A 1 335 ? 15.193 -5.859 -15.989 1.00 97.50 335 ASN A C 1
ATOM 2482 O O . ASN A 1 335 ? 14.512 -5.021 -15.411 1.00 97.50 335 ASN A O 1
ATOM 2486 N N . LEU A 1 336 ? 15.761 -5.593 -17.170 1.00 97.69 336 LEU A N 1
ATOM 2487 C CA . LEU A 1 336 ? 15.511 -4.333 -17.883 1.00 97.69 336 LEU A CA 1
ATOM 2488 C C . LEU A 1 336 ? 14.054 -4.298 -18.372 1.00 97.69 336 LEU A C 1
ATOM 2490 O O . LEU A 1 336 ? 13.648 -5.166 -19.151 1.00 97.69 336 LEU A O 1
ATOM 2494 N N . VAL A 1 337 ? 13.281 -3.285 -17.969 1.00 96.12 337 VAL A N 1
ATOM 2495 C CA . VAL A 1 337 ? 11.863 -3.124 -18.343 1.00 96.12 337 VAL A CA 1
ATOM 2496 C C . VAL A 1 337 ? 11.661 -1.794 -19.052 1.00 96.12 337 VAL A C 1
ATOM 2498 O O . VAL A 1 337 ? 11.975 -0.755 -18.494 1.00 96.12 337 VAL A O 1
ATOM 2501 N N . GLY A 1 338 ? 11.074 -1.784 -20.251 1.00 94.31 338 GLY A N 1
ATOM 2502 C CA . GLY A 1 338 ? 10.735 -0.527 -20.930 1.00 94.31 338 GLY A CA 1
ATOM 2503 C C . GLY A 1 338 ? 11.122 -0.503 -22.400 1.00 94.31 338 GLY A C 1
ATOM 2504 O O . GLY A 1 338 ? 11.039 -1.517 -23.085 1.00 94.31 338 GLY A O 1
ATOM 2505 N N . SER A 1 339 ? 11.474 0.672 -22.916 1.00 94.44 339 SER A N 1
ATOM 2506 C CA . SER A 1 339 ? 11.782 0.894 -24.337 1.00 94.44 339 SER A CA 1
ATOM 2507 C C . SER A 1 339 ? 13.039 1.739 -24.481 1.00 94.44 339 SER A C 1
ATOM 2509 O O . SER A 1 339 ? 13.110 2.815 -23.897 1.00 94.44 339 SER A O 1
ATOM 2511 N N . ILE A 1 340 ? 13.995 1.292 -25.296 1.00 93.81 340 ILE A N 1
ATOM 2512 C CA . ILE A 1 340 ? 15.216 2.044 -25.596 1.00 93.81 340 ILE A CA 1
ATOM 2513 C C . ILE A 1 340 ? 14.997 2.844 -26.880 1.00 93.81 340 ILE A C 1
ATOM 2515 O O . ILE A 1 340 ? 14.994 2.305 -27.989 1.00 93.81 340 ILE A O 1
ATOM 2519 N N . THR A 1 341 ? 14.799 4.149 -26.722 1.00 86.81 341 THR A N 1
ATOM 2520 C CA . THR A 1 341 ? 14.410 5.048 -27.817 1.00 86.81 341 THR A CA 1
ATOM 2521 C C . THR A 1 341 ? 15.594 5.678 -28.545 1.00 86.81 341 THR A C 1
ATOM 2523 O O . THR A 1 341 ? 15.504 5.902 -29.749 1.00 86.81 341 THR A O 1
ATOM 2526 N N . SER A 1 342 ? 16.707 5.936 -27.854 1.00 80.12 342 SER A N 1
ATOM 2527 C CA . SER A 1 342 ? 17.920 6.503 -28.454 1.00 80.12 342 SER A CA 1
ATOM 2528 C C . SER A 1 342 ? 19.174 6.135 -27.660 1.00 80.12 342 SER A C 1
ATOM 2530 O O . SER A 1 342 ? 19.137 6.129 -26.429 1.00 80.12 342 SER A O 1
ATOM 2532 N N . LEU A 1 343 ? 20.267 5.854 -28.376 1.00 82.69 343 LEU A N 1
ATOM 2533 C CA . LEU A 1 343 ? 21.625 5.653 -27.858 1.00 82.69 343 LEU A CA 1
ATOM 2534 C C . LEU A 1 343 ? 22.619 6.471 -28.697 1.00 82.69 343 LEU A C 1
ATOM 2536 O O . LEU A 1 343 ? 23.378 5.934 -29.503 1.00 82.69 343 LEU A O 1
ATOM 2540 N N . GLU A 1 344 ? 22.575 7.794 -28.560 1.00 78.94 344 GLU A N 1
ATOM 2541 C CA . GLU A 1 344 ? 23.465 8.683 -29.316 1.00 78.94 344 GLU A CA 1
ATOM 2542 C C . GLU A 1 344 ? 24.928 8.537 -28.867 1.00 78.94 344 GLU A C 1
ATOM 2544 O O . GLU A 1 344 ? 25.209 8.278 -27.701 1.00 78.94 344 GLU A O 1
ATOM 2549 N N . ASN A 1 345 ? 25.867 8.770 -29.789 1.00 78.25 345 ASN A N 1
ATOM 2550 C CA . ASN A 1 345 ? 27.312 8.891 -29.543 1.00 78.25 345 ASN A CA 1
ATOM 2551 C C . ASN A 1 345 ? 28.072 7.605 -29.171 1.00 78.25 345 ASN A C 1
ATOM 2553 O O . ASN A 1 345 ? 29.302 7.631 -29.168 1.00 78.25 345 ASN A O 1
ATOM 2557 N N . LEU A 1 346 ? 27.399 6.466 -28.962 1.00 88.94 346 LEU A N 1
ATOM 2558 C CA . LEU A 1 346 ? 28.036 5.162 -28.699 1.00 88.94 346 LEU A CA 1
ATOM 2559 C C . LEU A 1 346 ? 28.645 4.516 -29.965 1.00 88.94 346 LEU A C 1
ATOM 2561 O O . LEU A 1 346 ? 28.510 3.320 -30.208 1.00 88.94 346 LEU A O 1
ATOM 2565 N N . ASP A 1 347 ? 29.354 5.303 -30.774 1.00 87.81 347 ASP A N 1
ATOM 2566 C CA . ASP A 1 347 ? 29.890 4.906 -32.085 1.00 87.81 347 ASP A CA 1
ATOM 2567 C C . ASP A 1 347 ? 30.944 3.787 -32.025 1.00 87.81 347 ASP A C 1
ATOM 2569 O O . ASP A 1 347 ? 31.222 3.142 -33.035 1.00 87.81 347 ASP A O 1
ATOM 2573 N N . SER A 1 348 ? 31.556 3.572 -30.855 1.00 89.88 348 SER A N 1
ATOM 2574 C CA . SER A 1 348 ? 32.528 2.494 -30.618 1.00 89.88 348 SER A CA 1
ATOM 2575 C C . SER A 1 348 ? 31.883 1.147 -30.272 1.00 89.88 348 SER A C 1
ATOM 2577 O O . SER A 1 348 ? 32.590 0.140 -30.226 1.00 89.88 348 SER A O 1
ATOM 2579 N N . LEU A 1 349 ? 30.579 1.117 -29.989 1.00 92.88 349 LEU A N 1
ATOM 2580 C CA . LEU A 1 349 ? 29.884 -0.073 -29.512 1.00 92.88 349 LEU A CA 1
ATOM 2581 C C . LEU A 1 349 ? 29.689 -1.072 -30.659 1.00 92.88 349 LEU A C 1
ATOM 2583 O O . LEU A 1 349 ? 29.040 -0.760 -31.658 1.00 92.88 349 LEU A O 1
ATOM 2587 N N . SER A 1 350 ? 30.238 -2.277 -30.507 1.00 94.19 350 SER A N 1
ATOM 2588 C CA . SER A 1 350 ? 30.203 -3.321 -31.539 1.00 94.19 350 SER A CA 1
ATOM 2589 C C . SER A 1 350 ? 29.507 -4.609 -31.107 1.00 94.19 350 SER A C 1
ATOM 2591 O O . SER A 1 350 ? 29.089 -5.390 -31.963 1.00 94.19 350 SER A O 1
ATOM 2593 N N . SER A 1 351 ? 29.344 -4.823 -29.801 1.00 95.88 351 SER A N 1
ATOM 2594 C CA . SER A 1 351 ? 28.704 -6.013 -29.234 1.00 95.88 351 SER A CA 1
ATOM 2595 C C . SER A 1 351 ? 27.676 -5.627 -28.177 1.00 95.88 351 SER A C 1
ATOM 2597 O O . SER A 1 351 ? 27.994 -4.903 -27.232 1.00 95.88 351 SER A O 1
ATOM 2599 N N . ILE A 1 352 ? 26.443 -6.109 -28.321 1.00 96.88 352 ILE A N 1
ATOM 2600 C CA . ILE A 1 352 ? 25.347 -5.837 -27.384 1.00 96.88 352 ILE A CA 1
ATOM 2601 C C . ILE A 1 352 ? 24.619 -7.145 -27.069 1.00 96.88 352 ILE A C 1
ATOM 2603 O O . ILE A 1 352 ? 24.082 -7.773 -27.972 1.00 96.88 352 ILE A O 1
ATOM 2607 N N . ASP A 1 353 ? 24.552 -7.524 -25.795 1.00 98.06 353 ASP A N 1
ATOM 2608 C CA . ASP A 1 353 ? 23.702 -8.614 -25.306 1.00 98.06 353 ASP A CA 1
ATOM 2609 C C . ASP A 1 353 ? 22.744 -8.069 -24.244 1.00 98.06 353 ASP A C 1
ATOM 2611 O O . ASP A 1 353 ? 23.161 -7.679 -23.153 1.00 98.06 353 ASP A O 1
ATOM 2615 N N . LEU A 1 354 ? 21.460 -8.026 -24.590 1.00 97.88 354 LEU A N 1
ATOM 2616 C CA . LEU A 1 354 ? 20.349 -7.661 -23.712 1.00 97.88 354 LEU A CA 1
ATOM 2617 C C . LEU A 1 354 ? 19.326 -8.798 -23.626 1.00 97.88 354 LEU A C 1
ATOM 2619 O O . LEU A 1 354 ? 18.137 -8.557 -23.386 1.00 97.88 354 LEU A O 1
ATOM 2623 N N . SER A 1 355 ? 19.760 -10.036 -23.856 1.00 98.31 355 SER A N 1
ATOM 2624 C CA . SER A 1 355 ? 18.875 -11.191 -23.887 1.00 98.31 355 SER A CA 1
ATOM 2625 C C . SER A 1 355 ? 18.211 -11.459 -22.532 1.00 98.31 355 SER A C 1
ATOM 2627 O O . SER A 1 355 ? 18.781 -11.214 -21.475 1.00 98.31 355 SER A O 1
ATOM 2629 N N . GLY A 1 356 ? 16.978 -11.966 -22.521 1.00 98.06 356 GLY A N 1
ATOM 2630 C CA . GLY A 1 356 ? 16.310 -12.389 -21.279 1.00 98.06 356 GLY A CA 1
ATOM 2631 C C . GLY A 1 356 ? 15.816 -11.246 -20.389 1.00 98.06 356 GLY A C 1
ATOM 2632 O O . GLY A 1 356 ? 15.773 -11.404 -19.170 1.00 98.06 356 GLY A O 1
ATOM 2633 N N . ASN A 1 357 ? 15.458 -10.109 -20.982 1.00 98.38 357 ASN A N 1
ATOM 2634 C CA . ASN A 1 357 ? 14.890 -8.953 -20.290 1.00 98.38 357 ASN A CA 1
ATOM 2635 C C . ASN A 1 357 ? 13.403 -8.751 -20.669 1.00 98.38 357 ASN A C 1
ATOM 2637 O O . ASN A 1 357 ? 12.754 -9.647 -21.205 1.00 98.38 357 ASN A O 1
ATOM 2641 N N . GLN A 1 358 ? 12.823 -7.592 -20.350 1.00 96.75 358 GLN A N 1
ATOM 2642 C CA . GLN A 1 358 ? 11.424 -7.236 -20.632 1.00 96.75 358 GLN A CA 1
ATOM 2643 C C . GLN A 1 358 ? 11.340 -5.979 -21.516 1.00 96.75 358 GLN A C 1
ATOM 2645 O O . GLN A 1 358 ? 10.472 -5.117 -21.344 1.00 96.75 358 GLN A O 1
ATOM 2650 N N . LEU A 1 359 ? 12.277 -5.843 -22.459 1.00 97.12 359 LEU A N 1
ATOM 2651 C CA . LEU A 1 359 ? 12.321 -4.708 -23.376 1.00 97.12 359 LEU A CA 1
ATOM 2652 C C . LEU A 1 359 ? 11.212 -4.819 -24.426 1.00 97.12 359 LEU A C 1
ATOM 2654 O O . LEU A 1 359 ? 11.060 -5.849 -25.076 1.00 97.12 359 LEU A O 1
ATOM 2658 N N . LYS A 1 360 ? 10.464 -3.734 -24.627 1.00 95.38 360 LYS A N 1
ATOM 2659 C CA . LYS A 1 360 ? 9.408 -3.598 -25.643 1.00 95.38 360 LYS A CA 1
ATOM 2660 C C . LYS A 1 360 ? 9.919 -2.983 -26.949 1.00 95.38 360 LYS A C 1
ATOM 2662 O O . LYS A 1 360 ? 9.298 -3.171 -27.995 1.00 95.38 360 LYS A O 1
ATOM 2667 N N . SER A 1 361 ? 11.026 -2.239 -26.896 1.00 94.88 361 SER A N 1
ATOM 2668 C CA . SER A 1 361 ? 11.620 -1.571 -28.059 1.00 94.88 361 SER A CA 1
ATOM 2669 C C . SER A 1 361 ? 13.127 -1.355 -27.899 1.00 94.88 361 SER A C 1
ATOM 2671 O O . SER A 1 361 ? 13.606 -1.125 -26.787 1.00 94.88 361 SER A O 1
ATOM 2673 N N . VAL A 1 362 ? 13.847 -1.407 -29.024 1.00 94.12 362 VAL A N 1
ATOM 2674 C CA . VAL A 1 362 ? 15.291 -1.127 -29.167 1.00 94.12 362 VAL A CA 1
ATOM 2675 C C . VAL A 1 362 ? 15.580 -0.177 -30.338 1.00 94.12 362 VAL A C 1
ATOM 2677 O O . VAL A 1 362 ? 16.643 -0.227 -30.956 1.00 94.12 362 VAL A O 1
ATOM 2680 N N . ALA A 1 363 ? 14.632 0.708 -30.659 1.00 88.19 363 ALA A N 1
ATOM 2681 C CA . ALA A 1 363 ? 14.715 1.626 -31.798 1.00 88.19 363 ALA A CA 1
ATOM 2682 C C . ALA A 1 363 ? 16.024 2.444 -31.841 1.00 88.19 363 ALA A C 1
ATOM 2684 O O . ALA A 1 363 ? 16.549 2.723 -32.925 1.00 88.19 363 ALA A O 1
ATOM 2685 N N . GLY A 1 364 ? 16.587 2.762 -30.670 1.00 82.00 364 GLY A N 1
ATOM 2686 C CA . GLY A 1 364 ? 17.852 3.485 -30.535 1.00 82.00 364 GLY A CA 1
ATOM 2687 C C . GLY A 1 364 ? 19.088 2.775 -31.106 1.00 82.00 364 GLY A C 1
ATOM 2688 O O . GLY A 1 364 ? 20.122 3.416 -31.246 1.00 82.00 364 GLY A O 1
ATOM 2689 N N . PHE A 1 365 ? 19.023 1.484 -31.457 1.00 87.81 365 PHE A N 1
ATOM 2690 C CA . PHE A 1 365 ? 20.187 0.756 -31.995 1.00 87.81 365 PHE A CA 1
ATOM 2691 C C . PHE A 1 365 ? 20.378 0.974 -33.492 1.00 87.81 365 PHE A C 1
ATOM 2693 O O . PHE A 1 365 ? 21.477 0.794 -34.013 1.00 87.81 365 PHE A O 1
ATOM 2700 N N . SER A 1 366 ? 19.325 1.395 -34.196 1.00 79.94 366 SER A N 1
ATOM 2701 C CA . SER A 1 366 ? 19.350 1.631 -35.644 1.00 79.94 366 SER A CA 1
ATOM 2702 C C . SER A 1 366 ? 20.335 2.726 -36.076 1.00 79.94 366 SER A C 1
ATOM 2704 O O . SER A 1 366 ? 20.735 2.770 -37.240 1.00 79.94 366 SER A O 1
ATOM 2706 N N . THR A 1 367 ? 20.750 3.591 -35.149 1.00 78.88 367 THR A N 1
ATOM 2707 C CA . THR A 1 367 ? 21.710 4.676 -35.383 1.00 78.88 367 THR A CA 1
ATOM 2708 C C . THR A 1 367 ? 23.163 4.275 -35.140 1.00 78.88 367 THR A C 1
ATOM 2710 O O . THR A 1 367 ? 24.053 5.048 -35.487 1.00 78.88 367 THR A O 1
ATOM 2713 N N . LEU A 1 368 ? 23.425 3.099 -34.560 1.00 86.00 368 LEU A N 1
ATOM 2714 C CA . LEU A 1 368 ? 24.773 2.675 -34.186 1.00 86.00 368 LEU A CA 1
ATOM 2715 C C . LEU A 1 368 ? 25.537 2.141 -35.416 1.00 86.00 368 LEU A C 1
ATOM 2717 O O . LEU A 1 368 ? 25.114 1.155 -36.024 1.00 86.00 368 LEU A O 1
ATOM 2721 N N . PRO A 1 369 ? 26.671 2.759 -35.803 1.00 80.19 369 PRO A N 1
ATOM 2722 C CA . PRO A 1 369 ? 27.339 2.460 -37.071 1.00 80.19 369 PRO A CA 1
ATOM 2723 C C . PRO A 1 369 ? 28.201 1.184 -37.062 1.00 80.19 369 PRO A C 1
ATOM 2725 O O . PRO A 1 369 ? 28.649 0.770 -38.132 1.00 80.19 369 PRO A O 1
ATOM 2728 N N . ALA A 1 370 ? 28.462 0.581 -35.895 1.00 80.38 370 ALA A N 1
ATOM 2729 C CA . ALA A 1 370 ? 29.523 -0.418 -35.705 1.00 80.38 370 ALA A CA 1
ATOM 2730 C C . ALA A 1 370 ? 29.070 -1.767 -35.105 1.00 80.38 370 ALA A C 1
ATOM 2732 O O . ALA A 1 370 ? 29.923 -2.569 -34.733 1.00 80.38 370 ALA A O 1
ATOM 2733 N N . ILE A 1 371 ? 27.763 -2.047 -35.014 1.00 91.00 371 ILE A N 1
ATOM 2734 C CA . ILE A 1 371 ? 27.265 -3.303 -34.421 1.00 91.00 371 ILE A CA 1
ATOM 2735 C C . ILE A 1 371 ? 27.660 -4.512 -35.287 1.00 91.00 371 ILE A C 1
ATOM 2737 O O . ILE A 1 371 ? 27.228 -4.642 -36.434 1.00 91.00 371 ILE A O 1
ATOM 2741 N N . GLU A 1 372 ? 28.425 -5.433 -34.703 1.00 93.69 372 GLU A N 1
ATOM 2742 C CA . GLU A 1 372 ? 28.822 -6.714 -35.298 1.00 93.69 372 GLU A CA 1
ATOM 2743 C C . GLU A 1 372 ? 28.078 -7.902 -34.665 1.00 93.69 372 GLU A C 1
ATOM 2745 O O . GLU A 1 372 ? 27.753 -8.861 -35.374 1.00 93.69 372 GLU A O 1
ATOM 2750 N N . SER A 1 373 ? 27.778 -7.814 -33.363 1.00 95.94 373 SER A N 1
ATOM 2751 C CA . SER A 1 373 ? 27.021 -8.810 -32.594 1.00 95.94 373 SER A CA 1
ATOM 2752 C C . SER A 1 373 ? 25.901 -8.145 -31.790 1.00 95.94 373 SER A C 1
ATOM 2754 O O . SER A 1 373 ? 26.110 -7.119 -31.136 1.00 95.94 373 SER A O 1
ATOM 2756 N N . LEU A 1 374 ? 24.698 -8.711 -31.871 1.00 96.75 374 LEU A N 1
ATOM 2757 C CA . LEU A 1 374 ? 23.503 -8.220 -31.195 1.00 96.75 374 LEU A CA 1
ATOM 2758 C C . LEU A 1 374 ? 22.645 -9.400 -30.727 1.00 96.75 374 LEU A C 1
ATOM 2760 O O . LEU A 1 374 ? 22.142 -10.168 -31.543 1.00 96.75 374 LEU A O 1
ATOM 2764 N N . ASP A 1 375 ? 22.412 -9.512 -29.426 1.00 98.19 375 ASP A N 1
ATOM 2765 C CA . ASP A 1 375 ? 21.420 -10.423 -28.861 1.00 98.19 375 ASP A CA 1
ATOM 2766 C C . ASP A 1 375 ? 20.338 -9.631 -28.126 1.00 98.19 375 ASP A C 1
ATOM 2768 O O . ASP A 1 375 ? 20.584 -8.941 -27.138 1.00 98.19 375 ASP A O 1
ATOM 2772 N N . ILE A 1 376 ? 19.118 -9.722 -28.643 1.00 97.56 376 ILE A N 1
ATOM 2773 C CA . ILE A 1 376 ? 17.909 -9.133 -28.059 1.00 97.56 376 ILE A CA 1
ATOM 2774 C C . ILE A 1 376 ? 16.827 -10.196 -27.846 1.00 97.56 376 ILE A C 1
ATOM 2776 O O . ILE A 1 376 ? 15.647 -9.872 -27.689 1.00 97.56 376 ILE A O 1
ATOM 2780 N N . SER A 1 377 ? 17.193 -11.479 -27.878 1.00 98.31 377 SER A N 1
ATOM 2781 C CA . SER A 1 377 ? 16.267 -12.590 -27.663 1.00 98.31 377 SER A CA 1
ATOM 2782 C C . SER A 1 377 ? 15.667 -12.584 -26.258 1.00 98.31 377 SER A C 1
ATOM 2784 O O . SER A 1 377 ? 16.176 -11.962 -25.333 1.00 98.31 377 SER A O 1
ATOM 2786 N N . ASN A 1 378 ? 14.563 -13.302 -26.077 1.00 98.12 378 ASN A N 1
ATOM 2787 C CA . ASN A 1 378 ? 13.851 -13.423 -24.808 1.00 98.12 378 ASN A CA 1
ATOM 2788 C C . ASN A 1 378 ? 13.459 -12.052 -24.209 1.00 98.12 378 ASN A C 1
ATOM 2790 O O . ASN A 1 378 ? 13.637 -11.840 -23.017 1.00 98.12 378 ASN A O 1
ATOM 2794 N N . ASN A 1 379 ? 12.943 -11.143 -25.044 1.00 98.31 379 ASN A N 1
ATOM 2795 C CA . ASN A 1 379 ? 12.363 -9.844 -24.667 1.00 98.31 379 ASN A CA 1
ATOM 2796 C C . ASN A 1 379 ? 10.895 -9.750 -25.145 1.00 98.31 379 ASN A C 1
ATOM 2798 O O . ASN A 1 379 ? 10.280 -10.778 -25.403 1.00 98.31 379 ASN A O 1
ATOM 2802 N N . GLU A 1 380 ? 10.306 -8.558 -25.284 1.00 97.12 380 GLU A N 1
ATOM 2803 C CA . GLU A 1 380 ? 8.972 -8.320 -25.870 1.00 97.12 380 GLU A CA 1
ATOM 2804 C C . GLU A 1 380 ? 9.041 -7.410 -27.119 1.00 97.12 380 GLU A C 1
ATOM 2806 O O . GLU A 1 380 ? 8.170 -6.566 -27.350 1.00 97.12 380 GLU A O 1
ATOM 2811 N N . ILE A 1 381 ? 10.088 -7.564 -27.936 1.00 96.56 381 ILE A N 1
ATOM 2812 C CA . ILE A 1 381 ? 10.396 -6.659 -29.055 1.00 96.56 381 ILE A CA 1
ATOM 2813 C C . ILE A 1 381 ? 9.608 -7.041 -30.317 1.00 96.56 381 ILE A C 1
ATOM 2815 O O . ILE A 1 381 ? 9.508 -8.209 -30.700 1.00 96.56 381 ILE A O 1
ATOM 2819 N N . GLN A 1 382 ? 9.059 -6.030 -30.995 1.00 96.25 382 GLN A N 1
ATOM 2820 C CA . GLN A 1 382 ? 8.284 -6.187 -32.231 1.00 96.25 382 GLN A CA 1
ATOM 2821 C C . GLN A 1 382 ? 9.158 -6.177 -33.497 1.00 96.25 382 GLN A C 1
ATOM 2823 O O . GLN A 1 382 ? 10.291 -5.701 -33.493 1.00 96.25 382 GLN A O 1
ATOM 2828 N N . PHE A 1 383 ? 8.609 -6.650 -34.624 1.00 96.62 383 PHE A N 1
ATOM 2829 C CA . PHE A 1 383 ? 9.359 -6.773 -35.881 1.00 96.62 383 PHE A CA 1
ATOM 2830 C C . PHE A 1 383 ? 9.947 -5.454 -36.396 1.00 96.62 383 PHE A C 1
ATOM 2832 O O . PHE A 1 383 ? 11.021 -5.487 -36.986 1.00 96.62 383 PHE A O 1
ATOM 2839 N N . GLY A 1 384 ? 9.308 -4.305 -36.156 1.00 94.19 384 GLY A N 1
ATOM 2840 C CA . GLY A 1 384 ? 9.817 -3.008 -36.621 1.00 94.19 384 GLY A CA 1
ATOM 2841 C C . GLY A 1 384 ? 11.208 -2.652 -36.095 1.00 94.19 384 GLY A C 1
ATOM 2842 O O . GLY A 1 384 ? 11.964 -2.000 -36.809 1.00 94.19 384 GLY A O 1
ATOM 2843 N N . ASP A 1 385 ? 11.564 -3.149 -34.911 1.00 94.69 385 ASP A N 1
ATOM 2844 C CA . ASP A 1 385 ? 12.880 -2.932 -34.308 1.00 94.69 385 ASP A CA 1
ATOM 2845 C C . ASP A 1 385 ? 13.859 -4.065 -34.640 1.00 94.69 385 ASP A C 1
ATOM 2847 O O . ASP A 1 385 ? 15.063 -3.888 -34.539 1.00 94.69 385 ASP A O 1
ATOM 2851 N N . ILE A 1 386 ? 13.368 -5.227 -35.076 1.00 95.38 386 ILE A N 1
ATOM 2852 C CA . ILE A 1 386 ? 14.197 -6.381 -35.461 1.00 95.38 386 ILE A CA 1
ATOM 2853 C C . ILE A 1 386 ? 14.633 -6.270 -36.929 1.00 95.38 386 ILE A C 1
ATOM 2855 O O . ILE A 1 386 ? 15.784 -6.539 -37.269 1.00 95.38 386 ILE A O 1
ATOM 2859 N N . GLU A 1 387 ? 13.713 -5.875 -37.814 1.00 93.94 387 GLU A N 1
ATOM 2860 C CA . GLU A 1 387 ? 13.906 -5.811 -39.269 1.00 93.94 387 GLU A CA 1
ATOM 2861 C C . GLU A 1 387 ? 15.145 -4.995 -39.703 1.00 93.94 387 GLU A C 1
ATOM 2863 O O . GLU A 1 387 ? 15.874 -5.482 -40.576 1.00 93.94 387 GLU A O 1
ATOM 2868 N N . PRO A 1 388 ? 15.457 -3.821 -39.109 1.00 92.56 388 PRO A N 1
ATOM 2869 C CA . PRO A 1 388 ? 16.648 -3.042 -39.461 1.00 92.56 388 PRO A CA 1
ATOM 2870 C C . PRO A 1 388 ? 17.980 -3.763 -39.205 1.00 92.56 388 PRO A C 1
ATOM 2872 O O . PRO A 1 388 ? 18.974 -3.451 -39.860 1.00 92.56 388 PRO A O 1
ATOM 2875 N N . HIS A 1 389 ? 18.010 -4.739 -38.292 1.00 92.75 389 HIS A N 1
ATOM 2876 C CA . HIS A 1 389 ? 19.236 -5.401 -37.835 1.00 92.75 389 HIS A CA 1
ATOM 2877 C C . HIS A 1 389 ? 19.467 -6.785 -38.452 1.00 92.75 389 HIS A C 1
ATOM 2879 O O . HIS A 1 389 ? 20.490 -7.406 -38.190 1.00 92.75 389 HIS A O 1
ATOM 2885 N N . ILE A 1 390 ? 18.590 -7.253 -39.349 1.00 91.44 390 ILE A N 1
ATOM 2886 C CA . ILE A 1 390 ? 18.723 -8.562 -40.026 1.00 91.44 390 ILE A CA 1
ATOM 2887 C C . ILE A 1 390 ? 20.050 -8.715 -40.802 1.00 91.44 390 ILE A C 1
ATOM 2889 O O . ILE A 1 390 ? 20.475 -9.833 -41.085 1.00 91.44 390 ILE A O 1
ATOM 2893 N N . GLY A 1 391 ? 20.712 -7.607 -41.152 1.00 88.94 391 GLY A N 1
ATOM 2894 C CA . GLY A 1 391 ? 22.027 -7.611 -41.799 1.00 88.94 391 GLY A CA 1
ATOM 2895 C C . GLY A 1 391 ? 23.233 -7.766 -40.861 1.00 88.94 391 GLY A C 1
ATOM 2896 O O . GLY A 1 391 ? 24.343 -7.927 -41.367 1.00 88.94 391 GLY A O 1
ATOM 2897 N N . VAL A 1 392 ? 23.047 -7.698 -39.538 1.00 92.31 392 VAL A N 1
ATOM 2898 C CA . VAL A 1 392 ? 24.120 -7.872 -38.543 1.00 92.31 392 VAL A CA 1
ATOM 2899 C C . VAL A 1 392 ? 24.600 -9.328 -38.563 1.00 92.31 392 VAL A C 1
ATOM 2901 O O . VAL A 1 392 ? 23.799 -10.256 -38.672 1.00 92.31 392 VAL A O 1
ATOM 2904 N N . ALA A 1 393 ? 25.921 -9.528 -38.517 1.00 88.06 393 ALA A N 1
ATOM 2905 C CA . ALA A 1 393 ? 26.545 -10.827 -38.772 1.00 88.06 393 ALA A CA 1
ATOM 2906 C C . ALA A 1 393 ? 26.194 -11.884 -37.712 1.00 88.06 393 ALA A C 1
ATOM 2908 O O . ALA A 1 393 ? 25.952 -13.040 -38.065 1.00 88.06 393 ALA A O 1
ATOM 2909 N N . ASP A 1 394 ? 26.156 -11.481 -36.442 1.00 95.19 394 ASP A N 1
ATOM 2910 C CA . ASP A 1 394 ? 25.796 -12.322 -35.302 1.00 95.19 394 ASP A CA 1
ATOM 2911 C C . ASP A 1 394 ? 24.577 -11.727 -34.583 1.00 95.19 394 ASP A C 1
ATOM 2913 O O . ASP A 1 394 ? 24.706 -11.013 -33.593 1.00 95.19 394 ASP A O 1
ATOM 2917 N N . PHE A 1 395 ? 23.385 -11.943 -35.150 1.00 96.56 395 PHE A N 1
ATOM 2918 C CA . PHE A 1 395 ? 22.134 -11.372 -34.644 1.00 96.56 395 PHE A CA 1
ATOM 2919 C C . PHE A 1 395 ? 21.172 -12.442 -34.129 1.00 96.56 395 PHE A C 1
ATOM 2921 O O . PHE A 1 395 ? 20.620 -13.227 -34.908 1.00 96.56 395 PHE A O 1
ATOM 2928 N N . THR A 1 396 ? 20.910 -12.419 -32.824 1.00 97.81 396 THR A N 1
ATOM 2929 C CA . THR A 1 396 ? 19.980 -13.324 -32.146 1.00 97.81 396 THR A CA 1
ATOM 2930 C C . THR A 1 396 ? 18.775 -12.542 -31.625 1.00 97.81 396 THR A C 1
ATOM 2932 O O . THR A 1 396 ? 18.887 -11.642 -30.801 1.00 97.81 396 THR A O 1
ATOM 2935 N N . TYR A 1 397 ? 17.587 -12.863 -32.140 1.00 97.00 397 TYR A N 1
ATOM 2936 C CA . TYR A 1 397 ? 16.346 -12.134 -31.834 1.00 97.00 397 TYR A CA 1
ATOM 2937 C C . TYR A 1 397 ? 15.158 -13.046 -31.504 1.00 97.00 397 TYR A C 1
ATOM 2939 O O . TYR A 1 397 ? 14.063 -12.552 -31.245 1.00 97.00 397 TYR A O 1
ATOM 2947 N N . ALA A 1 398 ? 15.337 -14.368 -31.514 1.00 96.69 398 ALA A N 1
ATOM 2948 C CA . ALA A 1 398 ? 14.292 -15.341 -31.202 1.00 96.69 398 ALA A CA 1
ATOM 2949 C C . ALA A 1 398 ? 14.721 -16.236 -30.024 1.00 96.69 398 ALA A C 1
ATOM 2951 O O . ALA A 1 398 ? 15.886 -16.634 -29.982 1.00 96.69 398 ALA A O 1
ATOM 2952 N N . PRO A 1 399 ? 13.807 -16.605 -29.102 1.00 97.62 399 PRO A N 1
ATOM 2953 C CA . PRO A 1 399 ? 12.374 -16.278 -29.082 1.00 97.62 399 PRO A CA 1
ATOM 2954 C C . PRO A 1 399 ? 12.092 -14.857 -28.558 1.00 97.62 399 PRO A C 1
ATOM 2956 O O . PRO A 1 399 ? 13.006 -14.157 -28.145 1.00 97.62 399 PRO A O 1
ATOM 2959 N N . GLN A 1 400 ? 10.826 -14.440 -28.562 1.00 97.88 400 GLN A N 1
ATOM 2960 C CA . GLN A 1 400 ? 10.319 -13.264 -27.841 1.00 97.88 400 GLN A CA 1
ATOM 2961 C C . GLN A 1 400 ? 9.087 -13.689 -27.022 1.00 97.88 400 GLN A C 1
ATOM 2963 O O . GLN A 1 400 ? 8.422 -14.674 -27.353 1.00 97.88 400 GLN A O 1
ATOM 2968 N N . GLY A 1 401 ? 8.790 -12.956 -25.956 1.00 96.06 401 GLY A N 1
ATOM 2969 C CA . GLY A 1 401 ? 7.569 -13.040 -25.167 1.00 96.06 401 GLY A CA 1
ATOM 2970 C C . GLY A 1 401 ? 6.345 -12.498 -25.908 1.00 96.06 401 GLY A C 1
ATOM 2971 O O . GLY A 1 401 ? 6.385 -12.164 -27.096 1.00 96.06 401 GLY A O 1
ATOM 2972 N N . ARG A 1 402 ? 5.210 -12.432 -25.201 1.00 95.44 402 ARG A N 1
ATOM 2973 C CA . ARG A 1 402 ? 3.961 -11.933 -25.787 1.00 95.44 402 ARG A CA 1
ATOM 2974 C C . ARG A 1 402 ? 3.966 -10.409 -25.864 1.00 95.44 402 ARG A C 1
ATOM 2976 O O . ARG A 1 402 ? 4.068 -9.753 -24.834 1.00 95.44 402 ARG A O 1
ATOM 2983 N N . VAL A 1 403 ? 3.760 -9.879 -27.065 1.00 95.25 403 VAL A N 1
ATOM 2984 C CA . VAL A 1 403 ? 3.805 -8.438 -27.366 1.00 95.25 403 VAL A CA 1
ATOM 2985 C C . VAL A 1 403 ? 2.436 -7.764 -27.231 1.00 95.25 403 VAL A C 1
ATOM 2987 O O . VAL A 1 403 ? 1.405 -8.436 -27.319 1.00 95.25 403 VAL A O 1
ATOM 2990 N N . LEU A 1 404 ? 2.428 -6.430 -27.108 1.00 93.62 404 LEU A N 1
ATOM 2991 C CA . LEU A 1 404 ? 1.251 -5.588 -26.814 1.00 93.62 404 LEU A CA 1
ATOM 2992 C C . LEU A 1 404 ? 0.664 -5.838 -25.418 1.00 93.62 404 LEU A C 1
ATOM 2994 O O . LEU A 1 404 ? 1.045 -6.780 -24.733 1.00 93.62 404 LEU A O 1
ATOM 2998 N N . ASP A 1 405 ? -0.278 -4.997 -24.996 1.00 91.56 405 ASP A N 1
ATOM 2999 C CA . ASP A 1 405 ? -0.939 -5.130 -23.698 1.00 91.56 405 ASP A CA 1
ATOM 3000 C C . ASP A 1 405 ? -2.213 -5.993 -23.784 1.00 91.56 405 ASP A C 1
ATOM 3002 O O . ASP A 1 405 ? -2.882 -6.081 -24.822 1.00 91.56 405 ASP A O 1
ATOM 3006 N N . THR A 1 406 ? -2.559 -6.642 -22.670 1.00 91.44 406 THR A N 1
ATOM 3007 C CA . THR A 1 406 ? -3.858 -7.309 -22.514 1.00 91.44 406 THR A CA 1
ATOM 3008 C C . THR A 1 406 ? -4.940 -6.237 -22.445 1.00 91.44 406 THR A C 1
ATOM 3010 O O . THR A 1 406 ? -4.805 -5.286 -21.681 1.00 91.44 406 THR A O 1
ATOM 3013 N N . LEU A 1 407 ? -6.015 -6.391 -23.214 1.00 90.44 407 LEU A N 1
ATOM 3014 C CA . LEU A 1 407 ? -7.145 -5.456 -23.200 1.00 90.44 407 LEU A CA 1
ATOM 3015 C C . LEU A 1 407 ? -8.424 -6.179 -22.790 1.00 90.44 407 LEU A C 1
ATOM 3017 O O . LEU A 1 407 ? -8.539 -7.386 -22.988 1.00 90.44 407 LEU A O 1
ATOM 3021 N N . GLU A 1 408 ? -9.397 -5.435 -22.280 1.00 90.00 408 GLU A N 1
ATOM 3022 C CA . GLU A 1 408 ? -10.765 -5.905 -22.070 1.00 90.00 408 GLU A CA 1
ATOM 3023 C C . GLU A 1 408 ? -11.719 -5.008 -22.867 1.00 90.00 408 GLU A C 1
ATOM 3025 O O . GLU A 1 408 ? -11.554 -3.788 -22.887 1.00 90.00 408 GLU A O 1
ATOM 3030 N N . ALA A 1 409 ? -12.688 -5.608 -23.552 1.00 90.44 409 ALA A N 1
ATOM 3031 C CA . ALA A 1 409 ? -13.703 -4.904 -24.325 1.00 90.44 409 ALA A CA 1
ATOM 3032 C C . ALA A 1 409 ? -15.094 -5.410 -23.950 1.00 90.44 409 ALA A C 1
ATOM 3034 O O . ALA A 1 409 ? -15.276 -6.603 -23.718 1.00 90.44 409 ALA A O 1
ATOM 3035 N N . PHE A 1 410 ? -16.071 -4.506 -23.917 1.00 88.38 410 PHE A N 1
ATOM 3036 C CA . PHE A 1 410 ? -17.472 -4.828 -23.658 1.00 88.38 410 PHE A CA 1
ATOM 3037 C C . PHE A 1 410 ? -18.326 -4.385 -24.823 1.00 88.38 410 PHE A C 1
ATOM 3039 O O . PHE A 1 410 ? -18.377 -3.198 -25.131 1.00 88.38 410 PHE A O 1
ATOM 3046 N N . GLU A 1 411 ? -19.031 -5.331 -25.426 1.00 91.44 411 GLU A N 1
ATOM 3047 C CA . GLU A 1 411 ? -19.776 -5.077 -26.653 1.00 91.44 411 GLU A CA 1
ATOM 3048 C C . GLU A 1 411 ? -21.182 -5.655 -26.567 1.00 91.44 411 GLU A C 1
ATOM 3050 O O . GLU A 1 411 ? -21.408 -6.711 -25.973 1.00 91.44 411 GLU A O 1
ATOM 3055 N N . GLU A 1 412 ? -22.149 -4.932 -27.123 1.00 86.75 412 GLU A N 1
ATOM 3056 C CA . GLU A 1 412 ? -23.555 -5.324 -27.104 1.00 86.75 412 GLU A CA 1
ATOM 3057 C C . GLU A 1 412 ? -23.881 -6.289 -28.249 1.00 86.75 412 GLU A C 1
ATOM 3059 O O . GLU A 1 412 ? -23.364 -6.179 -29.362 1.00 86.75 412 GLU A O 1
ATOM 3064 N N . ILE A 1 413 ? -24.780 -7.241 -27.990 1.00 88.12 413 ILE A N 1
ATOM 3065 C CA . ILE A 1 413 ? -25.294 -8.123 -29.042 1.00 88.12 413 ILE A CA 1
ATOM 3066 C C . ILE A 1 413 ? -25.925 -7.277 -30.158 1.00 88.12 413 ILE A C 1
ATOM 3068 O O . ILE A 1 413 ? -26.830 -6.479 -29.929 1.00 88.12 413 ILE A O 1
ATOM 3072 N N . GLY A 1 414 ? -25.468 -7.493 -31.390 1.00 86.12 414 GLY A N 1
ATOM 3073 C CA . GLY A 1 414 ? -25.871 -6.759 -32.586 1.00 86.12 414 GLY A CA 1
ATOM 3074 C C . GLY A 1 414 ? -24.837 -5.743 -33.080 1.00 86.12 414 GLY A C 1
ATOM 3075 O O . GLY A 1 414 ? -25.009 -5.222 -34.185 1.00 86.12 414 GLY A O 1
ATOM 3076 N N . THR A 1 415 ? -23.763 -5.474 -32.325 1.00 90.56 415 THR A N 1
ATOM 3077 C CA . THR A 1 415 ? -22.662 -4.602 -32.768 1.00 90.56 415 THR A CA 1
ATOM 3078 C C . THR A 1 415 ? -21.590 -5.377 -33.544 1.00 90.56 415 THR A C 1
ATOM 3080 O O . THR A 1 415 ? -21.655 -6.592 -33.746 1.00 90.56 415 THR A O 1
ATOM 3083 N N . THR A 1 416 ? -20.598 -4.660 -34.071 1.00 91.88 416 THR A N 1
ATOM 3084 C CA . THR A 1 416 ? -19.385 -5.254 -34.644 1.00 91.88 416 THR A CA 1
ATOM 3085 C C . THR A 1 416 ? -18.184 -4.579 -34.013 1.00 91.88 416 THR A C 1
ATOM 3087 O O . THR A 1 416 ? -17.995 -3.375 -34.182 1.00 91.88 416 THR A O 1
ATOM 3090 N N . TYR A 1 417 ? -17.369 -5.365 -33.322 1.00 92.38 417 TYR A N 1
ATOM 3091 C CA . TYR A 1 417 ? -16.154 -4.902 -32.673 1.00 92.38 417 TYR A CA 1
ATOM 3092 C C . TYR A 1 417 ? -14.944 -5.101 -33.579 1.00 92.38 417 TYR A C 1
ATOM 3094 O O . TYR A 1 417 ? -14.871 -6.079 -34.318 1.00 92.38 417 TYR A O 1
ATOM 3102 N N . SER A 1 418 ? -13.989 -4.176 -33.551 1.00 92.00 418 SER A N 1
ATOM 3103 C CA . SER A 1 418 ? -12.754 -4.288 -34.333 1.00 92.00 418 SER A CA 1
ATOM 3104 C C . SER A 1 418 ? -11.565 -4.412 -33.394 1.00 92.00 418 SER A C 1
ATOM 3106 O O . SER A 1 418 ? -11.224 -3.458 -32.701 1.00 92.00 418 SER A O 1
ATOM 3108 N N . ILE A 1 419 ? -10.925 -5.581 -33.386 1.00 91.94 419 ILE A N 1
ATOM 3109 C CA . ILE A 1 419 ? -9.702 -5.807 -32.619 1.00 91.94 419 ILE A CA 1
ATOM 3110 C C . ILE A 1 419 ? -8.513 -5.396 -33.480 1.00 91.94 419 ILE A C 1
ATOM 3112 O O . ILE A 1 419 ? -8.196 -6.076 -34.455 1.00 91.94 419 ILE A O 1
ATOM 3116 N N . ASP A 1 420 ? -7.834 -4.319 -33.097 1.00 92.56 420 ASP A N 1
ATOM 3117 C CA . ASP A 1 420 ? -6.554 -3.926 -33.686 1.00 92.56 420 ASP A CA 1
ATOM 3118 C C . ASP A 1 420 ? -5.391 -4.545 -32.897 1.00 92.56 420 ASP A C 1
ATOM 3120 O O . ASP A 1 420 ? -5.262 -4.382 -31.676 1.00 92.56 420 ASP A O 1
ATOM 3124 N N . ARG A 1 421 ? -4.558 -5.307 -33.604 1.00 93.44 421 ARG A N 1
ATOM 3125 C CA . ARG A 1 421 ? -3.315 -5.893 -33.095 1.00 93.44 421 ARG A CA 1
ATOM 3126 C C . ARG A 1 421 ? -2.153 -5.635 -34.049 1.00 93.44 421 ARG A C 1
ATOM 3128 O O . ARG A 1 421 ? -1.253 -6.462 -34.158 1.00 93.44 421 ARG A O 1
ATOM 3135 N N . THR A 1 422 ? -2.167 -4.497 -34.741 1.00 94.38 422 THR A N 1
ATOM 3136 C CA . THR A 1 422 ? -1.086 -4.086 -35.640 1.00 94.38 422 THR A CA 1
ATOM 3137 C C . THR A 1 422 ? 0.253 -4.047 -34.896 1.00 94.38 422 THR A C 1
ATOM 3139 O O . THR A 1 422 ? 0.458 -3.231 -34.003 1.00 94.38 422 THR A O 1
ATOM 3142 N N . LEU A 1 423 ? 1.176 -4.923 -35.290 1.00 94.94 423 LEU A N 1
ATOM 3143 C CA . LEU A 1 423 ? 2.583 -4.887 -34.903 1.00 94.94 423 LEU A CA 1
ATOM 3144 C C . LEU A 1 423 ? 3.385 -4.011 -35.863 1.00 94.94 423 LEU A C 1
ATOM 3146 O O . LEU A 1 423 ? 3.104 -3.979 -37.068 1.00 94.94 423 LEU A O 1
ATOM 3150 N N . THR A 1 424 ? 4.420 -3.356 -35.339 1.00 93.19 424 THR A N 1
ATOM 3151 C CA . THR A 1 424 ? 5.407 -2.629 -36.148 1.00 93.19 424 THR A CA 1
ATOM 3152 C C . THR A 1 424 ? 6.174 -3.585 -37.067 1.00 93.19 424 THR A C 1
ATOM 3154 O O . THR A 1 424 ? 6.245 -4.790 -36.815 1.00 93.19 424 THR A O 1
ATOM 3157 N N . GLY A 1 425 ? 6.746 -3.060 -38.152 1.00 90.44 425 GLY A N 1
ATOM 3158 C CA . GLY A 1 425 ? 7.392 -3.854 -39.201 1.00 90.44 425 GLY A CA 1
ATOM 3159 C C . GLY A 1 425 ? 6.611 -3.825 -40.512 1.00 90.44 425 GLY A C 1
ATOM 3160 O O . GLY A 1 425 ? 5.431 -3.475 -40.565 1.00 90.44 425 GLY A O 1
ATOM 3161 N N . SER A 1 426 ? 7.302 -4.133 -41.601 1.00 90.44 426 SER A N 1
ATOM 3162 C CA . SER A 1 426 ? 6.810 -3.914 -42.965 1.00 90.44 426 SER A CA 1
ATOM 3163 C C . SER A 1 426 ? 6.279 -5.179 -43.643 1.00 90.44 426 SER A C 1
ATOM 3165 O O . SER A 1 426 ? 5.598 -5.088 -44.666 1.00 90.44 426 SER A O 1
ATOM 3167 N N . ALA A 1 427 ? 6.562 -6.354 -43.076 1.00 91.00 427 ALA A N 1
ATOM 3168 C CA . ALA A 1 427 ? 6.365 -7.640 -43.738 1.00 91.00 427 ALA A CA 1
ATOM 3169 C C . ALA A 1 427 ? 5.544 -8.652 -42.915 1.00 91.00 427 ALA A C 1
ATOM 3171 O O . ALA A 1 427 ? 5.738 -9.864 -43.032 1.00 91.00 427 ALA A O 1
ATOM 3172 N N . ASN A 1 428 ? 4.622 -8.149 -42.090 1.00 94.50 428 ASN A N 1
ATOM 3173 C CA . ASN A 1 428 ? 3.860 -8.928 -41.112 1.00 94.50 428 ASN A CA 1
ATOM 3174 C C . ASN A 1 428 ? 2.636 -9.626 -41.730 1.00 94.50 428 ASN A C 1
ATOM 3176 O O . ASN A 1 428 ? 1.871 -9.024 -42.483 1.00 94.50 428 ASN A O 1
ATOM 3180 N N . THR A 1 429 ? 2.413 -10.887 -41.359 1.00 93.75 429 THR A N 1
ATOM 3181 C CA . THR A 1 429 ? 1.206 -11.670 -41.676 1.00 93.75 429 THR A CA 1
ATOM 3182 C C . THR A 1 429 ? 0.588 -12.189 -40.385 1.00 93.75 429 THR A C 1
ATOM 3184 O O . THR A 1 429 ? 1.297 -12.761 -39.560 1.00 93.75 429 THR A O 1
ATOM 3187 N N . TYR A 1 430 ? -0.723 -12.001 -40.223 1.00 94.31 430 TYR A N 1
ATOM 3188 C CA . TYR A 1 430 ? -1.449 -12.296 -38.986 1.00 94.31 430 TYR A CA 1
ATOM 3189 C C . TYR A 1 430 ? -2.246 -13.589 -39.112 1.00 94.31 430 TYR A C 1
ATOM 3191 O O . TYR A 1 430 ? -2.808 -13.879 -40.166 1.00 94.31 430 TYR A O 1
ATOM 3199 N N . THR A 1 431 ? -2.332 -14.333 -38.017 1.00 93.12 431 THR A N 1
ATOM 3200 C CA . THR A 1 431 ? -3.223 -15.478 -37.852 1.00 93.12 431 THR A CA 1
ATOM 3201 C C . THR A 1 431 ? -3.950 -15.331 -36.526 1.00 93.12 431 THR A C 1
ATOM 3203 O O . THR A 1 431 ? -3.313 -15.227 -35.485 1.00 93.12 431 THR A O 1
ATOM 3206 N N . TRP A 1 432 ? -5.278 -15.293 -36.559 1.00 92.12 432 TRP A N 1
ATOM 3207 C CA . TRP A 1 432 ? -6.098 -15.017 -35.381 1.00 92.12 432 TRP A CA 1
ATOM 3208 C C . TRP A 1 432 ? -6.600 -16.290 -34.708 1.00 92.12 432 TRP A C 1
ATOM 3210 O O . TRP A 1 432 ? -6.933 -17.264 -35.383 1.00 92.12 432 TRP A O 1
ATOM 3220 N N . PHE A 1 433 ? -6.716 -16.251 -33.385 1.00 90.12 433 PHE A N 1
ATOM 3221 C CA . PHE A 1 433 ? -7.149 -17.366 -32.548 1.00 90.12 433 PHE A CA 1
ATOM 3222 C C . PHE A 1 433 ? -8.138 -16.904 -31.482 1.00 90.12 433 PHE A C 1
ATOM 3224 O O . PHE A 1 433 ? -8.056 -15.770 -31.001 1.00 90.12 433 PHE A O 1
ATOM 3231 N N . LYS A 1 434 ? -9.030 -17.819 -31.086 1.00 87.88 434 LYS A N 1
ATOM 3232 C CA . LYS A 1 434 ? -9.914 -17.681 -29.927 1.00 87.88 434 LYS A CA 1
ATOM 3233 C C . LYS A 1 434 ? -9.661 -18.815 -28.936 1.00 87.88 434 LYS A C 1
ATOM 3235 O O . LYS A 1 434 ? -9.707 -19.985 -29.308 1.00 87.88 434 LYS A O 1
ATOM 3240 N N . THR A 1 435 ? -9.391 -18.481 -27.678 1.00 76.31 435 THR A N 1
ATOM 3241 C CA . THR A 1 435 ? -8.901 -19.461 -26.692 1.00 76.31 435 THR A CA 1
ATOM 3242 C C . THR A 1 435 ? -10.006 -20.323 -26.074 1.00 76.31 435 THR A C 1
ATOM 3244 O O . THR A 1 435 ? -9.714 -21.434 -25.649 1.00 76.31 435 THR A O 1
ATOM 3247 N N . ALA A 1 436 ? -11.264 -19.859 -26.048 1.00 67.38 436 ALA A N 1
ATOM 3248 C CA . ALA A 1 436 ? -12.386 -20.602 -25.451 1.00 67.38 436 ALA A CA 1
ATOM 3249 C C . ALA A 1 436 ? -12.686 -21.944 -26.158 1.00 67.38 436 ALA A C 1
ATOM 3251 O O . ALA A 1 436 ? -13.142 -22.881 -25.512 1.00 67.38 436 ALA A O 1
ATOM 3252 N N . ASP A 1 437 ? -12.346 -22.059 -27.448 1.00 60.41 437 ASP A N 1
ATOM 3253 C CA . ASP A 1 437 ? -12.522 -23.285 -28.244 1.00 60.41 437 ASP A CA 1
ATOM 3254 C C . ASP A 1 437 ? -11.239 -24.143 -28.311 1.00 60.41 437 ASP A C 1
ATOM 3256 O O . ASP A 1 437 ? -11.152 -25.074 -29.110 1.00 60.41 437 ASP A O 1
ATOM 3260 N N . GLU A 1 438 ? -10.211 -23.786 -27.527 1.00 53.22 438 GLU A N 1
ATOM 3261 C CA . GLU A 1 438 ? -8.919 -24.475 -27.375 1.00 53.22 438 GLU A CA 1
ATOM 3262 C C . GLU A 1 438 ? -8.241 -24.997 -28.668 1.00 53.22 438 GLU A C 1
ATOM 3264 O O . GLU A 1 438 ? -7.565 -26.014 -28.587 1.00 53.22 438 GLU A O 1
ATOM 3269 N N . THR A 1 439 ? -8.389 -24.383 -29.861 1.00 54.69 439 THR A N 1
ATOM 3270 C CA . THR A 1 439 ? -7.514 -24.599 -31.067 1.00 54.69 439 THR A CA 1
ATOM 3271 C C . THR A 1 439 ? -8.002 -23.953 -32.380 1.00 54.69 439 THR A C 1
ATOM 3273 O O . THR A 1 439 ? -7.323 -24.058 -33.405 1.00 54.69 439 THR A O 1
ATOM 3276 N N . SER A 1 440 ? -9.154 -23.280 -32.407 1.00 67.62 440 SER A N 1
ATOM 3277 C CA . SER A 1 440 ? -9.760 -22.794 -33.657 1.00 67.62 440 SER A CA 1
ATOM 3278 C C . SER A 1 440 ? -9.081 -21.534 -34.216 1.00 67.62 440 SER A C 1
ATOM 3280 O O . SER A 1 440 ? -9.272 -20.428 -33.709 1.00 67.62 440 SER A O 1
ATOM 3282 N N . GLN A 1 441 ? -8.327 -21.687 -35.307 1.00 81.69 441 GLN A N 1
ATOM 3283 C CA . GLN A 1 441 ? -7.869 -20.566 -36.131 1.00 81.69 441 GLN A CA 1
ATOM 3284 C C . GLN A 1 441 ? -9.076 -19.837 -36.747 1.00 81.69 441 GLN A C 1
ATOM 3286 O O . GLN A 1 441 ? -9.922 -20.449 -37.402 1.00 81.69 441 GLN A O 1
ATOM 3291 N N . LEU A 1 442 ? -9.131 -18.518 -36.578 1.00 84.31 442 LEU A N 1
ATOM 3292 C CA . LEU A 1 442 ? -10.141 -17.651 -37.178 1.00 84.31 442 LEU A CA 1
ATOM 3293 C C . LEU A 1 442 ? -9.744 -17.263 -38.610 1.00 84.31 442 LEU A C 1
ATOM 3295 O O . LEU A 1 442 ? -8.566 -17.169 -38.963 1.00 84.31 442 LEU A O 1
ATOM 3299 N N . THR A 1 443 ? -10.736 -17.003 -39.462 1.00 74.75 443 THR A N 1
ATOM 3300 C CA . THR A 1 443 ? -10.497 -16.556 -40.838 1.00 74.75 443 THR A CA 1
ATOM 3301 C C . THR A 1 443 ? -10.108 -15.078 -40.861 1.00 74.75 443 THR A C 1
ATOM 3303 O O . THR A 1 443 ? -10.971 -14.209 -40.758 1.00 74.75 443 THR A O 1
ATOM 3306 N N . GLY A 1 444 ? -8.823 -14.778 -41.036 1.00 68.75 444 GLY A N 1
ATOM 3307 C CA . GLY A 1 444 ? -8.345 -13.408 -41.224 1.00 68.75 444 GLY A CA 1
ATOM 3308 C C . GLY A 1 444 ? -6.824 -13.325 -41.248 1.00 68.75 444 GLY A C 1
ATOM 3309 O O . GLY A 1 444 ? -6.166 -13.959 -40.431 1.00 68.75 444 GLY A O 1
ATOM 3310 N N . THR A 1 445 ? -6.277 -12.544 -42.184 1.00 79.75 445 THR A N 1
ATOM 3311 C CA . THR A 1 445 ? -4.826 -12.295 -42.313 1.00 79.75 445 THR A CA 1
ATOM 3312 C C . THR A 1 445 ? -4.433 -10.837 -42.074 1.00 79.75 445 THR A C 1
ATOM 3314 O O . THR A 1 445 ? -3.260 -10.483 -42.185 1.00 79.75 445 THR A O 1
ATOM 3317 N N . ASN A 1 446 ? -5.416 -9.981 -41.786 1.00 85.44 446 ASN A N 1
ATOM 3318 C CA . ASN A 1 446 ? -5.218 -8.556 -41.550 1.00 85.44 446 ASN A CA 1
ATOM 3319 C C . ASN A 1 446 ? -4.877 -8.285 -40.075 1.00 85.44 446 ASN A C 1
ATOM 3321 O O . ASN A 1 446 ? -5.327 -9.037 -39.207 1.00 85.44 446 ASN A O 1
ATOM 3325 N N . PRO A 1 447 ? -4.161 -7.184 -39.782 1.00 90.00 447 PRO A N 1
ATOM 3326 C CA . PRO A 1 447 ? -3.851 -6.769 -38.411 1.00 90.00 447 PRO A CA 1
ATOM 3327 C C . PRO A 1 447 ? -5.076 -6.325 -37.599 1.00 90.00 447 PRO A C 1
ATOM 3329 O O . PRO A 1 447 ? -4.992 -6.210 -36.379 1.00 90.00 447 PRO A O 1
ATOM 3332 N N . VAL A 1 448 ? -6.208 -6.082 -38.271 1.00 92.69 448 VAL A N 1
ATOM 3333 C CA . VAL A 1 448 ? -7.487 -5.730 -37.650 1.00 92.69 448 VAL A CA 1
ATOM 3334 C C . VAL A 1 448 ? -8.502 -6.836 -37.922 1.00 92.69 448 VAL A C 1
ATOM 3336 O O . VAL A 1 448 ? -8.786 -7.149 -39.084 1.00 92.69 448 VAL A O 1
ATOM 3339 N N . LEU A 1 449 ? -9.059 -7.410 -36.856 1.00 91.38 449 LEU A N 1
ATOM 3340 C CA . LEU A 1 449 ? -10.109 -8.424 -36.906 1.00 91.38 449 LEU A CA 1
ATOM 3341 C C . LEU A 1 449 ? -11.470 -7.793 -36.605 1.00 91.38 449 LEU A C 1
ATOM 3343 O O . LEU A 1 449 ? -11.706 -7.328 -35.494 1.00 91.38 449 LEU A O 1
ATOM 3347 N N . GLY A 1 450 ? -12.373 -7.802 -37.586 1.00 90.38 450 GLY A N 1
ATOM 3348 C CA . GLY A 1 450 ? -13.775 -7.441 -37.372 1.00 90.38 450 GLY A CA 1
ATOM 3349 C C . GLY A 1 450 ? -14.567 -8.632 -36.835 1.00 90.38 450 GLY A C 1
ATOM 3350 O O . GLY A 1 450 ? -14.680 -9.648 -37.520 1.00 90.38 450 GLY A O 1
ATOM 3351 N N . LEU A 1 451 ? -15.123 -8.495 -35.635 1.00 89.62 451 LEU A N 1
ATOM 3352 C CA . LEU A 1 451 ? -15.925 -9.496 -34.940 1.00 89.62 451 LEU A CA 1
ATOM 3353 C C . LEU A 1 451 ? -17.380 -9.021 -34.813 1.00 89.62 451 LEU A C 1
ATOM 3355 O O . LEU A 1 451 ? -17.657 -8.116 -34.023 1.00 89.62 451 LEU A O 1
ATOM 3359 N N . PRO A 1 452 ? -18.325 -9.589 -35.581 1.00 91.19 452 PRO A N 1
ATOM 3360 C CA . PRO A 1 452 ? -19.743 -9.347 -35.348 1.00 91.19 452 PRO A CA 1
ATOM 3361 C C . PRO A 1 452 ? -20.172 -10.032 -34.045 1.00 91.19 452 PRO A C 1
ATOM 3363 O O . PRO A 1 452 ? -19.965 -11.232 -33.891 1.00 91.19 452 PRO A O 1
ATOM 3366 N N . ILE A 1 453 ? -20.784 -9.283 -33.129 1.00 91.50 453 ILE A N 1
ATOM 3367 C CA . ILE A 1 453 ? -21.246 -9.809 -31.842 1.00 91.50 453 ILE A CA 1
ATOM 3368 C C . ILE A 1 453 ? -22.693 -10.242 -32.004 1.00 91.50 453 ILE A C 1
ATOM 3370 O O . ILE A 1 453 ? -23.602 -9.420 -32.076 1.00 91.50 453 ILE A O 1
ATOM 3374 N N . THR A 1 454 ? -22.920 -11.541 -32.126 1.00 90.12 454 THR A N 1
ATOM 3375 C CA . THR A 1 454 ? -24.234 -12.109 -32.456 1.00 90.12 454 THR A CA 1
ATOM 3376 C C . THR A 1 454 ? -24.844 -12.898 -31.311 1.00 90.12 454 THR A C 1
ATOM 3378 O O . THR A 1 454 ? -26.066 -13.029 -31.241 1.00 90.12 454 THR A O 1
ATOM 3381 N N . SER A 1 455 ? -24.015 -13.413 -30.406 1.00 89.38 455 SER A N 1
ATOM 3382 C CA . SER A 1 455 ? -24.452 -14.195 -29.256 1.00 89.38 455 SER A CA 1
ATOM 3383 C C . SER A 1 455 ? -23.438 -14.132 -28.117 1.00 89.38 455 SER A C 1
ATOM 3385 O O . SER A 1 455 ? -22.322 -13.648 -28.286 1.00 89.38 455 SER A O 1
ATOM 3387 N N . PHE A 1 456 ? -23.819 -14.658 -26.953 1.00 87.50 456 PHE A N 1
ATOM 3388 C CA . PHE A 1 456 ? -22.910 -14.784 -25.814 1.00 87.50 456 PHE A CA 1
ATOM 3389 C C . PHE A 1 456 ? -21.714 -15.703 -26.112 1.00 87.50 456 PHE A C 1
ATOM 3391 O O . PHE A 1 456 ? -20.650 -15.503 -25.549 1.00 87.50 456 PHE A O 1
ATOM 3398 N N . GLU A 1 457 ? -21.839 -16.642 -27.056 1.00 87.06 457 GLU A N 1
ATOM 3399 C CA . GLU A 1 457 ? -20.722 -17.494 -27.477 1.00 87.06 457 GLU A CA 1
ATOM 3400 C C . GLU A 1 457 ? -19.584 -16.696 -28.115 1.00 87.06 457 GLU A C 1
ATOM 3402 O O . GLU A 1 457 ? -18.480 -17.208 -28.175 1.00 87.06 457 GLU A O 1
ATOM 3407 N N . ASP A 1 458 ? -19.798 -15.459 -28.584 1.00 89.06 458 ASP A N 1
ATOM 3408 C CA . ASP A 1 458 ? -18.742 -14.621 -29.179 1.00 89.06 458 ASP A CA 1
ATOM 3409 C C . ASP A 1 458 ? -17.768 -14.052 -28.129 1.00 89.06 458 ASP A C 1
ATOM 3411 O O . ASP A 1 458 ? -16.712 -13.517 -28.465 1.00 89.06 458 ASP A O 1
ATOM 3415 N N . GLU A 1 459 ? -18.069 -14.209 -26.849 1.00 89.69 459 GLU A N 1
ATOM 3416 C CA . GLU A 1 459 ? -17.168 -13.869 -25.761 1.00 89.69 459 GLU A CA 1
ATOM 3417 C C . GLU A 1 459 ? -15.949 -14.784 -25.679 1.00 89.69 459 GLU A C 1
ATOM 3419 O O . GLU A 1 459 ? -15.961 -15.951 -26.077 1.00 89.69 459 GLU A O 1
ATOM 3424 N N . GLY A 1 460 ? -14.857 -14.227 -25.164 1.00 89.88 460 GLY A N 1
ATOM 3425 C CA . GLY A 1 460 ? -13.644 -14.974 -24.885 1.00 89.88 460 GLY A CA 1
ATOM 3426 C C . GLY A 1 460 ? -12.381 -14.190 -25.191 1.00 89.88 460 GLY A C 1
ATOM 3427 O O . GLY A 1 460 ? -12.387 -12.981 -25.427 1.00 89.88 460 GLY A O 1
ATOM 3428 N N . TYR A 1 461 ? -11.267 -14.909 -25.159 1.00 90.75 461 TYR A N 1
ATOM 3429 C CA . TYR A 1 461 ? -9.949 -14.351 -25.410 1.00 90.75 461 TYR A CA 1
ATOM 3430 C C . TYR A 1 461 ? -9.592 -14.463 -26.885 1.00 90.75 461 TYR A C 1
ATOM 3432 O O . TYR A 1 461 ? -9.618 -15.562 -27.438 1.00 90.75 461 TYR A O 1
ATOM 3440 N N . TYR A 1 462 ? -9.197 -13.348 -27.488 1.00 92.31 462 TYR A N 1
ATOM 3441 C CA . TYR A 1 462 ? -8.740 -13.281 -28.870 1.00 92.31 462 TYR A CA 1
ATOM 3442 C C . TYR A 1 462 ? -7.291 -12.817 -28.920 1.00 92.31 462 TYR A C 1
ATOM 3444 O O . TYR A 1 462 ? -6.915 -11.857 -28.250 1.00 92.31 462 TYR A O 1
ATOM 3452 N N . PHE A 1 463 ? -6.462 -13.476 -29.718 1.00 93.00 463 PHE A N 1
ATOM 3453 C CA . PHE A 1 463 ? -5.074 -13.071 -29.932 1.00 93.00 463 PHE A CA 1
ATOM 3454 C C . PHE A 1 463 ? -4.626 -13.408 -31.353 1.00 93.00 463 PHE A C 1
ATOM 3456 O O . PHE A 1 463 ? -5.281 -14.186 -32.049 1.00 93.00 463 PHE A O 1
ATOM 3463 N N . ALA A 1 464 ? -3.517 -12.814 -31.784 1.00 93.50 464 ALA A N 1
ATOM 3464 C CA . ALA A 1 464 ? -2.901 -13.098 -33.066 1.00 93.50 464 ALA A CA 1
ATOM 3465 C C . ALA A 1 464 ? -1.508 -13.711 -32.883 1.00 93.50 464 ALA A C 1
ATOM 3467 O O . ALA A 1 464 ? -0.728 -13.277 -32.032 1.00 93.50 464 ALA A O 1
ATOM 3468 N N . GLU A 1 465 ? -1.184 -14.689 -33.718 1.00 94.06 465 GLU A N 1
ATOM 3469 C CA . GLU A 1 465 ? 0.197 -15.043 -34.032 1.00 94.06 465 GLU A CA 1
ATOM 3470 C C . GLU A 1 465 ? 0.611 -14.307 -35.305 1.00 94.06 465 GLU A C 1
ATOM 3472 O O . GLU A 1 465 ? -0.156 -14.216 -36.268 1.00 94.06 465 GLU A O 1
ATOM 3477 N N . VAL A 1 466 ? 1.817 -13.753 -35.306 1.00 95.75 466 VAL A N 1
ATOM 3478 C CA . VAL A 1 466 ? 2.307 -12.874 -36.364 1.00 95.75 466 VAL A CA 1
ATOM 3479 C C . VAL A 1 466 ? 3.676 -13.349 -36.820 1.00 95.75 466 VAL A C 1
ATOM 3481 O O . VAL A 1 466 ? 4.612 -13.444 -36.028 1.00 95.75 466 VAL A O 1
ATOM 3484 N N . SER A 1 467 ? 3.803 -13.627 -38.112 1.00 94.81 467 SER A N 1
ATOM 3485 C CA . SER A 1 467 ? 5.072 -13.974 -38.760 1.00 94.81 467 SER A CA 1
ATOM 3486 C C . SER A 1 467 ? 5.526 -12.839 -39.678 1.00 94.81 467 SER A C 1
ATOM 3488 O O . SER A 1 467 ? 4.680 -12.247 -40.352 1.00 94.81 467 SER A O 1
ATOM 3490 N N . SER A 1 468 ? 6.833 -12.585 -39.774 1.00 95.06 468 SER A N 1
ATOM 3491 C CA . SER A 1 468 ? 7.413 -11.636 -40.740 1.00 95.06 468 SER A CA 1
ATOM 3492 C C . SER A 1 468 ? 8.173 -12.374 -41.843 1.00 95.06 468 SER A C 1
ATOM 3494 O O . SER A 1 468 ? 8.905 -13.330 -41.574 1.00 95.06 468 SER A O 1
ATOM 3496 N N . SER A 1 469 ? 8.047 -11.926 -43.098 1.00 94.88 469 SER A N 1
ATOM 3497 C CA . SER A 1 469 ? 8.859 -12.483 -44.191 1.00 94.88 469 SER A CA 1
ATOM 3498 C C . SER A 1 469 ? 10.319 -12.008 -44.177 1.00 94.88 469 SER A C 1
ATOM 3500 O O . SER A 1 469 ? 11.115 -12.518 -44.962 1.00 94.88 469 SER A O 1
ATOM 3502 N N . LEU A 1 470 ? 10.670 -11.030 -43.331 1.00 94.44 470 LEU A N 1
ATOM 3503 C CA . LEU A 1 470 ? 12.043 -10.549 -43.135 1.00 94.44 470 LEU A CA 1
ATOM 3504 C C . LEU A 1 470 ? 12.709 -11.252 -41.940 1.00 94.44 470 LEU A C 1
ATOM 3506 O O . LEU A 1 470 ? 13.788 -11.822 -42.085 1.00 94.44 470 LEU A O 1
ATOM 3510 N N . ALA A 1 471 ? 12.033 -11.304 -40.790 1.00 94.69 471 ALA A N 1
ATOM 3511 C CA . ALA A 1 471 ? 12.506 -11.975 -39.574 1.00 94.69 471 ALA A CA 1
ATOM 3512 C C . ALA A 1 471 ? 11.977 -13.421 -39.475 1.00 94.69 471 ALA A C 1
ATOM 3514 O O . ALA A 1 471 ? 11.225 -13.782 -38.571 1.00 94.69 471 ALA A O 1
ATOM 3515 N N . THR A 1 472 ? 12.353 -14.257 -40.446 1.00 94.12 472 THR A N 1
ATOM 3516 C CA . THR A 1 472 ? 11.743 -15.587 -40.670 1.00 94.12 472 THR A CA 1
ATOM 3517 C C . THR A 1 472 ? 11.939 -16.614 -39.546 1.00 94.12 472 THR A C 1
ATOM 3519 O O . THR A 1 472 ? 11.229 -17.619 -39.521 1.00 94.12 472 THR A O 1
ATOM 3522 N N . ALA A 1 473 ? 12.875 -16.389 -38.618 1.00 93.38 473 ALA A N 1
ATOM 3523 C CA . ALA A 1 473 ? 13.131 -17.288 -37.490 1.00 93.38 473 ALA A CA 1
ATOM 3524 C C . ALA A 1 473 ? 12.188 -17.060 -36.290 1.00 93.38 473 ALA A C 1
ATOM 3526 O O . ALA A 1 473 ? 12.248 -17.816 -35.322 1.00 93.38 473 ALA A O 1
ATOM 3527 N N . LEU A 1 474 ? 11.328 -16.035 -36.338 1.00 96.19 474 LEU A N 1
ATOM 3528 C CA . LEU A 1 474 ? 10.479 -15.619 -35.225 1.00 96.19 474 LEU A CA 1
ATOM 3529 C C . LEU A 1 474 ? 8.997 -15.602 -35.619 1.00 96.19 474 LEU A C 1
ATOM 3531 O O . LEU A 1 474 ? 8.608 -15.087 -36.665 1.00 96.19 474 LEU A O 1
ATOM 3535 N N . THR A 1 475 ? 8.158 -16.132 -34.731 1.00 95.94 475 THR A N 1
ATOM 3536 C CA . THR A 1 475 ? 6.707 -15.910 -34.731 1.00 95.94 475 THR A CA 1
ATOM 3537 C C . THR A 1 475 ? 6.351 -15.222 -33.422 1.00 95.94 475 THR A C 1
ATOM 3539 O O . THR A 1 475 ? 6.618 -15.762 -32.350 1.00 95.94 475 THR A O 1
ATOM 3542 N N . LEU A 1 476 ? 5.790 -14.018 -33.505 1.00 96.81 476 LEU A N 1
ATOM 3543 C CA . LEU A 1 476 ? 5.328 -13.262 -32.346 1.00 96.81 476 LEU A CA 1
ATOM 3544 C C . LEU A 1 476 ? 3.911 -13.685 -31.978 1.00 96.81 476 LEU A C 1
ATOM 3546 O O . LEU A 1 476 ? 3.093 -13.961 -32.848 1.00 96.81 476 LEU A O 1
ATOM 3550 N N . THR A 1 477 ? 3.601 -13.699 -30.686 1.00 95.56 477 THR A N 1
ATOM 3551 C CA . THR A 1 477 ? 2.235 -13.895 -30.185 1.00 95.56 477 THR A CA 1
ATOM 3552 C C . THR A 1 477 ? 1.793 -12.625 -29.476 1.00 95.56 477 THR A C 1
ATOM 3554 O O . THR A 1 477 ? 2.516 -12.119 -28.622 1.00 95.56 477 THR A O 1
ATOM 3557 N N . THR A 1 478 ? 0.616 -12.095 -29.791 1.00 95.44 478 THR A N 1
ATOM 3558 C CA . THR A 1 478 ? 0.089 -10.915 -29.092 1.00 95.44 478 THR A CA 1
ATOM 3559 C C . THR A 1 478 ? -0.518 -11.304 -27.747 1.00 95.44 478 THR A C 1
ATOM 3561 O O . THR A 1 478 ? -1.107 -12.381 -27.615 1.00 95.44 478 THR A O 1
ATOM 3564 N N . ARG A 1 479 ? -0.478 -10.414 -26.752 1.00 94.25 479 ARG A N 1
ATOM 3565 C CA . ARG A 1 479 ? -1.306 -10.565 -25.550 1.00 94.25 479 ARG A CA 1
ATOM 3566 C C . ARG A 1 479 ? -2.801 -10.534 -25.921 1.00 94.25 479 ARG A C 1
ATOM 3568 O O . ARG A 1 479 ? -3.192 -9.841 -26.871 1.00 94.25 479 ARG A O 1
ATOM 3575 N N . PRO A 1 480 ? -3.641 -11.329 -25.233 1.00 92.31 480 PRO A N 1
ATOM 3576 C CA . PRO A 1 480 ? -5.032 -11.493 -25.626 1.00 92.31 480 PRO A CA 1
ATOM 3577 C C . PRO A 1 480 ? -5.861 -10.237 -25.337 1.00 92.31 480 PRO A C 1
ATOM 3579 O O . PRO A 1 480 ? -5.569 -9.478 -24.417 1.00 92.31 480 PRO A O 1
ATOM 3582 N N . ILE A 1 481 ? -6.922 -10.030 -26.110 1.00 92.75 481 ILE A N 1
ATOM 3583 C CA . ILE A 1 481 ? -8.053 -9.193 -25.708 1.00 92.75 481 ILE A CA 1
ATOM 3584 C C . ILE A 1 481 ? -9.144 -10.086 -25.136 1.00 92.75 481 ILE A C 1
ATOM 3586 O O . ILE A 1 481 ? -9.473 -11.108 -25.736 1.00 92.75 481 ILE A O 1
ATOM 3590 N N . TYR A 1 482 ? -9.692 -9.715 -23.987 1.00 91.88 482 TYR A N 1
ATOM 3591 C CA . TYR A 1 482 ? -10.871 -10.351 -23.432 1.00 91.88 482 TYR A CA 1
ATOM 3592 C C . TYR A 1 482 ? -12.112 -9.583 -23.874 1.00 91.88 482 TYR A C 1
ATOM 3594 O O . TYR A 1 482 ? -12.348 -8.457 -23.444 1.00 91.88 482 TYR A O 1
ATOM 3602 N N . LEU A 1 483 ? -12.876 -10.173 -24.782 1.00 91.19 483 LEU A N 1
ATOM 3603 C CA . LEU A 1 483 ? -14.137 -9.615 -25.242 1.00 91.19 483 LEU A CA 1
ATOM 3604 C C . LEU A 1 483 ? -15.261 -10.180 -24.380 1.00 91.19 483 LEU A C 1
ATOM 3606 O O . LEU A 1 483 ? -15.502 -11.383 -24.412 1.00 91.19 483 LEU A O 1
ATOM 3610 N N . LYS A 1 484 ? -15.959 -9.310 -23.657 1.00 90.94 484 LYS A N 1
ATOM 3611 C CA . LYS A 1 484 ? -17.156 -9.617 -22.880 1.00 90.94 484 LYS A CA 1
ATOM 3612 C C . LYS A 1 484 ? -18.400 -9.177 -23.642 1.00 90.94 484 LYS A C 1
ATOM 3614 O O . LYS A 1 484 ? -18.477 -8.045 -24.122 1.00 90.94 484 LYS A O 1
ATOM 3619 N N . VAL A 1 485 ? -19.404 -10.048 -23.704 1.00 91.44 485 VAL A N 1
ATOM 3620 C CA . VAL A 1 485 ? -20.667 -9.731 -24.382 1.00 91.44 485 VAL A CA 1
ATOM 3621 C C . VAL A 1 485 ? -21.694 -9.208 -23.377 1.00 91.44 485 VAL A C 1
ATOM 3623 O O . VAL A 1 485 ? -22.083 -9.900 -22.435 1.00 91.44 485 VAL A O 1
ATOM 3626 N N . SER A 1 486 ? -22.145 -7.970 -23.582 1.00 89.19 486 SER A N 1
ATOM 3627 C CA . SER A 1 486 ? -23.193 -7.305 -22.803 1.00 89.19 486 SER A CA 1
ATOM 3628 C C . SER A 1 486 ? -24.557 -7.886 -23.184 1.00 89.19 486 SER A C 1
ATOM 3630 O O . SER A 1 486 ? -24.994 -7.779 -24.330 1.00 89.19 486 SER A O 1
ATOM 3632 N N . SER A 1 487 ? -25.216 -8.559 -22.239 1.00 89.69 487 SER A N 1
ATOM 3633 C CA . SER A 1 487 ? -26.472 -9.285 -22.464 1.00 89.69 487 SER A CA 1
ATOM 3634 C C . SER A 1 487 ? -27.198 -9.550 -21.144 1.00 89.69 487 SER A C 1
ATOM 3636 O O . SER A 1 487 ? -26.569 -9.525 -20.089 1.00 89.69 487 SER A O 1
ATOM 3638 N N . LEU A 1 488 ? -28.488 -9.904 -21.198 1.00 89.50 488 LEU A N 1
ATOM 3639 C CA . LEU A 1 488 ? -29.231 -10.331 -20.003 1.00 89.50 488 LEU A CA 1
ATOM 3640 C C . LEU A 1 488 ? -28.578 -11.527 -19.299 1.00 89.50 488 LEU A C 1
ATOM 3642 O O . LEU A 1 488 ? -28.617 -11.637 -18.078 1.00 89.50 488 LEU A O 1
ATOM 3646 N N . HIS A 1 489 ? -27.968 -12.429 -20.073 1.00 88.75 489 HIS A N 1
ATOM 3647 C CA . HIS A 1 489 ? -27.268 -13.578 -19.513 1.00 88.75 489 HIS A CA 1
ATOM 3648 C C . HIS A 1 489 ? -26.063 -13.132 -18.678 1.00 88.75 489 HIS A C 1
ATOM 3650 O O . HIS A 1 489 ? -25.908 -13.582 -17.547 1.00 88.75 489 HIS A O 1
ATOM 3656 N N . ARG A 1 490 ? -25.267 -12.175 -19.167 1.00 91.00 490 ARG A N 1
ATOM 3657 C CA . ARG A 1 490 ? -24.185 -11.569 -18.378 1.00 91.00 490 ARG A CA 1
ATOM 3658 C C . ARG A 1 490 ? -24.707 -10.867 -17.127 1.00 91.00 490 ARG A C 1
ATOM 3660 O O . ARG A 1 490 ? -24.143 -11.080 -16.058 1.00 91.00 490 ARG A O 1
ATOM 3667 N N . ASP A 1 491 ? -25.785 -10.091 -17.251 1.00 93.12 491 ASP A N 1
ATOM 3668 C CA . ASP A 1 491 ? -26.402 -9.419 -16.102 1.00 93.12 491 ASP A CA 1
ATOM 3669 C C . ASP A 1 491 ? -26.798 -10.456 -15.021 1.00 93.12 491 ASP A C 1
ATOM 3671 O O . ASP A 1 491 ? -26.525 -10.269 -13.835 1.00 93.12 491 ASP A O 1
ATOM 3675 N N . SER A 1 492 ? -27.344 -11.610 -15.435 1.00 91.81 492 SER A N 1
ATOM 3676 C CA . SER A 1 492 ? -27.680 -12.719 -14.529 1.00 91.81 492 SER A CA 1
ATOM 3677 C C . SER A 1 492 ? -26.455 -13.346 -13.849 1.00 91.81 492 SER A C 1
ATOM 3679 O O . SER A 1 492 ? -26.509 -13.655 -12.660 1.00 91.81 492 SER A O 1
ATOM 3681 N N . LEU A 1 493 ? -25.333 -13.493 -14.567 1.00 91.81 493 LEU A N 1
ATOM 3682 C CA . LEU A 1 493 ? -24.085 -14.035 -14.018 1.00 91.81 493 LEU A CA 1
ATOM 3683 C C . LEU A 1 493 ? -23.462 -13.082 -12.990 1.00 91.81 493 LEU A C 1
ATOM 3685 O O . LEU A 1 493 ? -22.974 -13.537 -11.955 1.00 91.81 493 LEU A O 1
ATOM 3689 N N . ALA A 1 494 ? -23.518 -11.772 -13.242 1.00 94.12 494 ALA A N 1
ATOM 3690 C CA . ALA A 1 494 ? -23.058 -10.746 -12.310 1.00 94.12 494 ALA A CA 1
ATOM 3691 C C . ALA A 1 494 ? -23.836 -10.794 -10.986 1.00 94.12 494 ALA A C 1
ATOM 3693 O O . ALA A 1 494 ? -23.242 -10.854 -9.907 1.00 94.12 494 ALA A O 1
ATOM 3694 N N . LEU A 1 495 ? -25.167 -10.850 -11.066 1.00 94.31 495 LEU A N 1
ATOM 3695 C CA . LEU A 1 495 ? -26.037 -10.938 -9.894 1.00 94.31 495 LEU A CA 1
ATOM 3696 C C . LEU A 1 495 ? -25.916 -12.287 -9.166 1.00 94.31 495 LEU A C 1
ATOM 3698 O O . LEU A 1 495 ? -25.902 -12.316 -7.938 1.00 94.31 495 LEU A O 1
ATOM 3702 N N . ALA A 1 496 ? -25.743 -13.400 -9.886 1.00 91.81 496 ALA A N 1
ATOM 3703 C CA . ALA A 1 496 ? -25.457 -14.700 -9.273 1.00 91.81 496 ALA A CA 1
ATOM 3704 C C . ALA A 1 496 ? -24.094 -14.718 -8.552 1.00 91.81 496 ALA A C 1
ATOM 3706 O O . ALA A 1 496 ? -23.956 -15.292 -7.468 1.00 91.81 496 ALA A O 1
ATOM 3707 N N . SER A 1 497 ? -23.077 -14.060 -9.119 1.00 93.75 497 SER A N 1
ATOM 3708 C CA . SER A 1 497 ? -21.781 -13.858 -8.457 1.00 93.75 497 SER A CA 1
ATOM 3709 C C . SER A 1 497 ? -21.946 -13.059 -7.161 1.00 93.75 497 SER A C 1
ATOM 3711 O O . SER A 1 497 ? -21.405 -13.444 -6.125 1.00 93.75 497 SER A O 1
ATOM 3713 N N . MET A 1 498 ? -22.756 -11.997 -7.183 1.00 94.38 498 MET A N 1
ATOM 3714 C CA . MET A 1 498 ? -23.100 -11.225 -5.987 1.00 94.38 498 MET A CA 1
ATOM 3715 C C . MET A 1 498 ? -23.791 -12.090 -4.926 1.00 94.38 498 MET A C 1
ATOM 3717 O O . MET A 1 498 ? -23.317 -12.141 -3.793 1.00 94.38 498 MET A O 1
ATOM 3721 N N . TYR A 1 499 ? -24.824 -12.846 -5.311 1.00 93.31 499 TYR A N 1
ATOM 3722 C CA . TYR A 1 499 ? -25.526 -13.788 -4.432 1.00 93.31 499 TYR A CA 1
ATOM 3723 C C . TYR A 1 499 ? -24.566 -14.762 -3.742 1.00 93.31 499 TYR A C 1
ATOM 3725 O O . TYR A 1 499 ? -24.559 -14.897 -2.519 1.00 93.31 499 TYR A O 1
ATOM 3733 N N . THR A 1 500 ? -23.700 -15.419 -4.511 1.00 92.50 500 THR A N 1
ATOM 3734 C CA . THR A 1 500 ? -22.777 -16.419 -3.958 1.00 92.50 500 THR A CA 1
ATOM 3735 C C . THR A 1 500 ? -21.698 -15.812 -3.060 1.00 92.50 500 THR A C 1
ATOM 3737 O O . THR A 1 500 ? -21.355 -16.408 -2.040 1.00 92.50 500 THR A O 1
ATOM 3740 N N . LYS A 1 501 ? -21.163 -14.634 -3.404 1.00 95.00 501 LYS A N 1
ATOM 3741 C CA . LYS A 1 501 ? -20.042 -14.014 -2.677 1.00 95.00 501 LYS A CA 1
ATOM 3742 C C . LYS A 1 501 ? -20.465 -13.244 -1.429 1.00 95.00 501 LYS A C 1
ATOM 3744 O O . LYS A 1 501 ? -19.636 -13.056 -0.544 1.00 95.00 501 LYS A O 1
ATOM 3749 N N . MET A 1 502 ? -21.722 -12.820 -1.345 1.00 94.25 502 MET A N 1
ATOM 3750 C CA . MET A 1 502 ? -22.211 -11.930 -0.285 1.00 94.25 502 MET A CA 1
ATOM 3751 C C . MET A 1 502 ? -23.234 -12.597 0.639 1.00 94.25 502 MET A C 1
ATOM 3753 O O . MET A 1 502 ? -24.100 -11.930 1.205 1.00 94.25 502 MET A O 1
ATOM 3757 N N . ASN A 1 503 ? -23.102 -13.917 0.813 1.00 92.19 503 ASN A N 1
ATOM 3758 C CA . ASN A 1 503 ? -23.916 -14.741 1.709 1.00 92.19 503 ASN A CA 1
ATOM 3759 C C . ASN A 1 503 ? -25.416 -14.770 1.350 1.00 92.19 503 ASN A C 1
ATOM 3761 O O . ASN A 1 503 ? -26.278 -14.640 2.219 1.00 92.19 503 ASN A O 1
ATOM 3765 N N . GLY A 1 504 ? -25.728 -14.995 0.071 1.00 88.88 504 GLY A N 1
ATOM 3766 C CA . GLY A 1 504 ? -27.087 -14.936 -0.471 1.00 88.88 504 GLY A CA 1
ATOM 3767 C C . GLY A 1 504 ? -28.126 -15.853 0.178 1.00 88.88 504 GLY A C 1
ATOM 3768 O O . GLY A 1 504 ? -29.314 -15.552 0.160 1.00 88.88 504 GLY A O 1
ATOM 3769 N N . THR A 1 505 ? -27.706 -16.940 0.830 1.00 88.25 505 THR A N 1
ATOM 3770 C CA . THR A 1 505 ? -28.614 -17.811 1.598 1.00 88.25 505 THR A CA 1
ATOM 3771 C C . THR A 1 505 ? -29.182 -17.144 2.852 1.00 88.25 505 THR A C 1
ATOM 3773 O O . THR A 1 505 ? -30.132 -17.657 3.434 1.00 88.25 505 THR A O 1
ATOM 3776 N N . GLY A 1 506 ? -28.563 -16.054 3.314 1.00 87.44 506 GLY A N 1
ATOM 3777 C CA . GLY A 1 506 ? -29.000 -15.269 4.468 1.00 87.44 506 GLY A CA 1
ATOM 3778 C C . GLY A 1 506 ? -29.725 -13.974 4.102 1.00 87.44 506 GLY A C 1
ATOM 3779 O O . GLY A 1 506 ? -29.953 -13.167 5.000 1.00 87.44 506 GLY A O 1
ATOM 3780 N N . TRP A 1 507 ? -30.019 -13.754 2.821 1.00 91.19 507 TRP A N 1
ATOM 3781 C CA . TRP A 1 507 ? -30.759 -12.593 2.333 1.00 91.19 507 TRP A CA 1
ATOM 3782 C C . TRP A 1 507 ? -32.269 -12.762 2.569 1.00 91.19 507 TRP A C 1
ATOM 3784 O O . TRP A 1 507 ? -32.805 -13.870 2.484 1.00 91.19 507 TRP A O 1
ATOM 3794 N N . GLU A 1 508 ? -32.971 -11.672 2.861 1.00 80.88 508 GLU A N 1
ATOM 3795 C CA . GLU A 1 508 ? -34.424 -11.655 3.025 1.00 80.88 508 GLU A CA 1
ATOM 3796 C C . GLU A 1 508 ? -35.132 -11.669 1.654 1.00 80.88 508 GLU A C 1
ATOM 3798 O O . GLU A 1 508 ? -34.787 -10.944 0.729 1.00 80.88 508 GLU A O 1
ATOM 3803 N N . GLY A 1 509 ? -36.131 -12.539 1.466 1.00 74.19 509 GLY A N 1
ATOM 3804 C CA . GLY A 1 509 ? -36.851 -12.626 0.182 1.00 74.19 509 GLY A CA 1
ATOM 3805 C C . GLY A 1 509 ? -36.047 -13.241 -0.974 1.00 74.19 509 GLY A C 1
ATOM 3806 O O . GLY A 1 509 ? -36.507 -13.238 -2.112 1.00 74.19 509 GLY A O 1
ATOM 3807 N N . ALA A 1 510 ? -34.885 -13.827 -0.685 1.00 73.50 510 ALA A N 1
ATOM 3808 C CA . ALA A 1 510 ? -34.001 -14.483 -1.645 1.00 73.50 510 ALA A CA 1
ATOM 3809 C C . ALA A 1 510 ? -34.415 -15.914 -2.043 1.00 73.50 510 ALA A C 1
ATOM 3811 O O . ALA A 1 510 ? -33.617 -16.666 -2.614 1.00 73.50 510 ALA A O 1
ATOM 3812 N N . ASP A 1 511 ? -35.650 -16.314 -1.741 1.00 72.12 511 ASP A N 1
ATOM 3813 C CA . ASP A 1 511 ? -36.173 -17.628 -2.100 1.00 72.12 511 ASP A CA 1
ATOM 3814 C C . ASP A 1 511 ? -36.154 -17.800 -3.630 1.00 72.12 511 ASP A C 1
ATOM 3816 O O . ASP A 1 511 ? -36.807 -17.059 -4.365 1.00 72.12 511 ASP A O 1
ATOM 3820 N N . ASN A 1 512 ? -35.451 -18.826 -4.116 1.00 73.75 512 ASN A N 1
ATOM 3821 C CA . ASN A 1 512 ? -35.265 -19.146 -5.542 1.00 73.75 512 ASN A CA 1
ATOM 3822 C C . ASN A 1 512 ? -34.404 -18.157 -6.344 1.00 73.75 512 ASN A C 1
ATOM 3824 O O . ASN A 1 512 ? -34.365 -18.239 -7.575 1.00 73.75 512 ASN A O 1
ATOM 3828 N N . TRP A 1 513 ? -33.667 -17.261 -5.684 1.00 80.81 513 TRP A N 1
ATOM 3829 C CA . TRP A 1 513 ? -32.565 -16.567 -6.345 1.00 80.81 513 TRP A CA 1
ATOM 3830 C C . TRP A 1 513 ? -31.586 -17.633 -6.876 1.00 80.81 513 TRP A C 1
ATOM 3832 O O . TRP A 1 513 ? -31.324 -18.598 -6.173 1.00 80.81 513 TRP A O 1
ATOM 3842 N N . VAL A 1 514 ? -31.118 -17.519 -8.124 1.00 80.50 514 VAL A N 1
ATOM 3843 C CA . VAL A 1 514 ? -30.352 -18.532 -8.899 1.00 80.50 514 VAL A CA 1
ATOM 3844 C C . VAL A 1 514 ? -31.101 -19.781 -9.398 1.00 80.50 514 VAL A C 1
ATOM 3846 O O . VAL A 1 514 ? -30.628 -20.394 -10.354 1.00 80.50 514 VAL A O 1
ATOM 3849 N N . ASP A 1 515 ? -32.270 -20.117 -8.846 1.00 76.62 515 ASP A N 1
ATOM 3850 C CA . ASP A 1 515 ? -33.073 -21.282 -9.271 1.00 76.62 515 ASP A CA 1
ATOM 3851 C C . ASP A 1 515 ? -34.281 -20.912 -10.161 1.00 76.62 515 ASP A C 1
ATOM 3853 O O . ASP A 1 515 ? -34.769 -21.748 -10.927 1.00 76.62 515 ASP A O 1
ATOM 3857 N N . ALA A 1 516 ? -34.771 -19.672 -10.070 1.00 78.19 516 ALA A N 1
ATOM 3858 C CA . ALA A 1 516 ? -35.863 -19.127 -10.882 1.00 78.19 516 ALA A CA 1
ATOM 3859 C C . ALA A 1 516 ? -35.356 -18.275 -12.061 1.00 78.19 516 ALA A C 1
ATOM 3861 O O . ALA A 1 516 ? -34.191 -17.867 -12.098 1.00 78.19 516 ALA A O 1
ATOM 3862 N N . ASP A 1 517 ? -36.247 -17.969 -13.012 1.00 83.19 517 ASP A N 1
ATOM 3863 C CA . ASP A 1 517 ? -35.959 -17.018 -14.089 1.00 83.19 517 ASP A CA 1
ATOM 3864 C C . ASP A 1 517 ? -35.615 -15.636 -13.501 1.00 83.19 517 ASP A C 1
ATOM 3866 O O . ASP A 1 517 ? -36.220 -15.197 -12.526 1.00 83.19 517 ASP A O 1
ATOM 3870 N N . LEU A 1 518 ? -34.662 -14.921 -14.117 1.00 85.06 518 LEU A N 1
ATOM 3871 C CA . LEU A 1 518 ? -34.152 -13.626 -13.626 1.00 85.06 518 LEU A CA 1
ATOM 3872 C C . LEU A 1 518 ? -35.259 -12.586 -13.368 1.00 85.06 518 LEU A C 1
ATOM 3874 O O . LEU A 1 518 ? -35.104 -11.719 -12.517 1.00 85.06 518 LEU A O 1
ATOM 3878 N N . VAL A 1 519 ? -36.371 -12.669 -14.106 1.00 85.88 519 VAL A N 1
ATOM 3879 C CA . VAL A 1 519 ? -37.534 -11.775 -13.963 1.00 85.88 519 VAL A CA 1
ATOM 3880 C C . VAL A 1 519 ? -38.263 -11.938 -12.626 1.00 85.88 519 VAL A C 1
ATOM 3882 O O . VAL A 1 519 ? -38.956 -11.020 -12.199 1.00 85.88 519 VAL A O 1
ATOM 3885 N N . ASP A 1 520 ? -38.102 -13.089 -11.973 1.00 86.31 520 ASP A N 1
ATOM 3886 C CA . ASP A 1 520 ? -38.722 -13.404 -10.688 1.00 86.31 520 ASP A CA 1
ATOM 3887 C C . ASP A 1 520 ? -37.773 -13.134 -9.505 1.00 86.31 520 ASP A C 1
ATOM 3889 O O . ASP A 1 520 ? -38.148 -13.354 -8.353 1.00 86.31 520 ASP A O 1
ATOM 3893 N N . TRP A 1 521 ? -36.538 -12.678 -9.759 1.00 90.62 521 TRP A N 1
ATOM 3894 C CA . TRP A 1 521 ? -35.568 -12.402 -8.699 1.00 90.62 521 TRP A CA 1
ATOM 3895 C C . TRP A 1 521 ? -35.980 -11.161 -7.909 1.00 90.62 521 TRP A C 1
ATOM 3897 O O . TRP A 1 521 ? -36.224 -10.090 -8.470 1.00 90.62 521 TRP A O 1
ATOM 3907 N N . PHE A 1 522 ? -36.043 -11.307 -6.586 1.00 89.62 522 PHE A N 1
ATOM 3908 C CA . PHE A 1 522 ? -36.391 -10.214 -5.688 1.00 89.62 522 PHE A CA 1
ATOM 3909 C C . PHE A 1 522 ? -35.449 -9.018 -5.883 1.00 89.62 522 PHE A C 1
ATOM 3911 O O . PHE A 1 522 ? -34.234 -9.177 -5.995 1.00 89.62 522 PHE A O 1
ATOM 3918 N N . GLY A 1 523 ? -36.027 -7.817 -5.945 1.00 91.75 523 GLY A N 1
ATOM 3919 C CA . GLY A 1 523 ? -35.268 -6.576 -6.081 1.00 91.75 523 GLY A CA 1
ATOM 3920 C C . GLY A 1 523 ? -34.707 -6.290 -7.476 1.00 91.75 523 GLY A C 1
ATOM 3921 O O . GLY A 1 523 ? -34.056 -5.265 -7.638 1.00 91.75 523 GLY A O 1
ATOM 3922 N N . VAL A 1 524 ? -34.941 -7.137 -8.487 1.00 94.75 524 VAL A N 1
ATOM 3923 C CA . VAL A 1 524 ? -34.401 -6.962 -9.848 1.00 94.75 524 VAL A CA 1
ATOM 3924 C C . VAL A 1 524 ? -35.495 -6.505 -10.820 1.00 94.75 524 VAL A C 1
ATOM 3926 O O . VAL A 1 524 ? -36.520 -7.168 -10.963 1.00 94.75 524 VAL A O 1
ATOM 3929 N N . THR A 1 525 ? -35.257 -5.415 -11.556 1.00 96.00 525 THR A N 1
ATOM 3930 C CA . THR A 1 525 ? -36.129 -4.973 -12.664 1.00 96.00 525 THR A CA 1
ATOM 3931 C C . THR A 1 525 ? -35.414 -5.142 -14.000 1.00 96.00 525 THR A C 1
ATOM 3933 O O . THR A 1 525 ? -34.269 -4.713 -14.171 1.00 96.00 525 THR A O 1
ATOM 3936 N N . ILE A 1 526 ? -36.111 -5.748 -14.966 1.00 94.50 526 ILE A N 1
ATOM 3937 C CA . ILE A 1 526 ? -35.629 -5.952 -16.335 1.00 94.50 526 ILE A CA 1
ATOM 3938 C C . ILE A 1 526 ? -36.454 -5.096 -17.294 1.00 94.50 526 ILE A C 1
ATOM 3940 O O . ILE A 1 526 ? -37.670 -5.263 -17.397 1.00 94.50 526 ILE A O 1
ATOM 3944 N N . GLU A 1 527 ? -35.785 -4.263 -18.085 1.00 93.50 527 GLU A N 1
ATOM 3945 C CA . GLU A 1 527 ? -36.385 -3.524 -19.192 1.00 93.50 527 GLU A CA 1
ATOM 3946 C C . GLU A 1 527 ? -35.598 -3.763 -20.480 1.00 93.50 527 GLU A C 1
ATOM 3948 O O . GLU A 1 527 ? -34.379 -3.897 -20.471 1.00 93.50 527 GLU A O 1
ATOM 3953 N N . ASN A 1 528 ? -36.298 -3.867 -21.616 1.00 89.19 528 ASN A N 1
ATOM 3954 C CA . ASN A 1 528 ? -35.682 -4.113 -22.929 1.00 89.19 528 ASN A CA 1
ATOM 3955 C C . ASN A 1 528 ? -34.663 -5.273 -22.937 1.00 89.19 528 ASN A C 1
ATOM 3957 O O . ASN A 1 528 ? -33.656 -5.224 -23.640 1.00 89.19 528 ASN A O 1
ATOM 3961 N N . ASN A 1 529 ? -34.954 -6.339 -22.177 1.00 89.56 529 ASN A N 1
ATOM 3962 C CA . ASN A 1 529 ? -34.099 -7.519 -22.032 1.00 89.56 529 ASN A CA 1
ATOM 3963 C C . ASN A 1 529 ? -32.728 -7.217 -21.392 1.00 89.56 529 ASN A C 1
ATOM 3965 O O . ASN A 1 529 ? -31.739 -7.844 -21.764 1.00 89.56 529 ASN A O 1
ATOM 3969 N N . ARG A 1 530 ? -32.667 -6.262 -20.454 1.00 92.69 530 ARG A N 1
ATOM 3970 C CA . ARG A 1 530 ? -31.488 -5.873 -19.661 1.00 92.69 530 ARG A CA 1
ATOM 3971 C C . ARG A 1 530 ? -31.897 -5.519 -18.233 1.00 92.69 530 ARG A C 1
ATOM 3973 O O . ARG A 1 530 ? -33.009 -5.041 -18.031 1.00 92.69 530 ARG A O 1
ATOM 3980 N N . VAL A 1 531 ? -31.027 -5.749 -17.251 1.00 95.81 531 VAL A N 1
ATOM 3981 C CA . VAL A 1 531 ? -31.288 -5.300 -15.871 1.00 95.81 531 VAL A CA 1
ATOM 3982 C C . VAL A 1 531 ? -31.062 -3.791 -15.784 1.00 95.81 531 VAL A C 1
ATOM 3984 O O . VAL A 1 531 ? -29.968 -3.320 -16.090 1.00 95.81 531 VAL A O 1
ATOM 3987 N N . THR A 1 532 ? -32.090 -3.050 -15.367 1.00 96.94 532 THR A N 1
ATOM 3988 C CA . THR A 1 532 ? -32.050 -1.584 -15.216 1.00 96.94 532 THR A CA 1
ATOM 3989 C C . THR A 1 532 ? -32.140 -1.133 -13.762 1.00 96.94 532 THR A C 1
ATOM 3991 O O . THR A 1 532 ? -31.691 -0.036 -13.436 1.00 96.94 532 THR A O 1
ATOM 3994 N N . GLN A 1 533 ? -32.638 -1.983 -12.860 1.00 97.56 533 GLN A N 1
ATOM 3995 C CA . GLN A 1 533 ? -32.726 -1.673 -11.435 1.00 97.56 533 GLN A CA 1
ATOM 3996 C C . GLN A 1 533 ? -32.375 -2.882 -10.573 1.00 97.56 533 GLN A C 1
ATOM 3998 O O . GLN A 1 533 ? -32.813 -3.999 -10.854 1.00 97.56 533 GLN A O 1
ATOM 4003 N N . VAL A 1 534 ? -31.634 -2.625 -9.497 1.00 96.88 534 VAL A N 1
ATOM 4004 C CA . VAL A 1 534 ? -31.386 -3.563 -8.401 1.00 96.88 534 VAL A CA 1
ATOM 4005 C C . VAL A 1 534 ? -31.637 -2.824 -7.085 1.00 96.88 534 VAL A C 1
ATOM 4007 O O . VAL A 1 534 ? -30.997 -1.812 -6.817 1.00 96.88 534 VAL A O 1
ATOM 4010 N N . SER A 1 535 ? -32.576 -3.306 -6.275 1.00 96.25 535 SER A N 1
ATOM 4011 C CA . SER A 1 535 ? -32.908 -2.755 -4.956 1.00 96.25 535 SER A CA 1
ATOM 4012 C C . SER A 1 535 ? -32.915 -3.876 -3.928 1.00 96.25 535 SER A C 1
ATOM 4014 O O . SER A 1 535 ? -33.778 -4.750 -3.950 1.00 96.25 535 SER A O 1
ATOM 4016 N N . LEU A 1 536 ? -31.895 -3.866 -3.075 1.00 95.69 536 LEU A N 1
ATOM 4017 C CA . LEU A 1 536 ? -31.593 -4.882 -2.069 1.00 95.69 536 LEU A CA 1
ATOM 4018 C C . LEU A 1 536 ? -31.277 -4.214 -0.727 1.00 95.69 536 LEU A C 1
ATOM 4020 O O . LEU A 1 536 ? -30.365 -4.637 -0.010 1.00 95.69 536 LEU A O 1
ATOM 4024 N N . SER A 1 537 ? -32.009 -3.145 -0.419 1.00 96.12 537 SER A N 1
ATOM 4025 C CA . SER A 1 537 ? -31.925 -2.461 0.865 1.00 96.12 537 SER A CA 1
ATOM 4026 C C . SER A 1 537 ? -32.270 -3.422 2.006 1.00 96.12 537 SER A C 1
ATOM 4028 O O . SER A 1 537 ? -33.158 -4.263 1.849 1.00 96.12 537 SER A O 1
ATOM 4030 N N . ASP A 1 538 ? -31.584 -3.305 3.143 1.00 95.25 538 ASP A N 1
ATOM 4031 C CA . ASP A 1 538 ? -31.836 -4.098 4.360 1.00 95.25 538 ASP A CA 1
ATOM 4032 C C . ASP A 1 538 ? -31.811 -5.622 4.147 1.00 95.25 538 ASP A C 1
ATOM 4034 O O . ASP A 1 538 ? -32.454 -6.389 4.860 1.00 95.25 538 ASP A O 1
ATOM 4038 N N . ASN A 1 539 ? -31.041 -6.094 3.167 1.00 93.88 539 ASN A N 1
ATOM 4039 C CA . ASN A 1 539 ? -31.104 -7.479 2.713 1.00 93.88 539 ASN A CA 1
ATOM 4040 C C . ASN A 1 539 ? -29.975 -8.375 3.268 1.00 93.88 539 ASN A C 1
ATOM 4042 O O . ASN A 1 539 ? -29.697 -9.454 2.747 1.00 93.88 539 ASN A O 1
ATOM 4046 N N . ASN A 1 540 ? -29.306 -7.937 4.340 1.00 93.88 540 ASN A N 1
ATOM 4047 C CA . ASN A 1 540 ? -28.236 -8.665 5.033 1.00 93.88 540 ASN A CA 1
ATOM 4048 C C . ASN A 1 540 ? -27.078 -9.103 4.100 1.00 93.88 540 ASN A C 1
ATOM 4050 O O . ASN A 1 540 ? -26.473 -10.162 4.287 1.00 93.88 540 ASN A O 1
ATOM 4054 N N . LEU A 1 541 ? -26.734 -8.270 3.110 1.00 95.06 541 LEU A N 1
ATOM 4055 C CA . LEU A 1 541 ? -25.528 -8.429 2.294 1.00 95.06 541 LEU A CA 1
ATOM 4056 C C . LEU A 1 541 ? -24.293 -8.211 3.170 1.00 95.06 541 LEU A C 1
ATOM 4058 O O . LEU A 1 541 ? -24.175 -7.178 3.826 1.00 95.06 541 LEU A O 1
ATOM 4062 N N . VAL A 1 542 ? -23.355 -9.162 3.172 1.00 95.25 542 VAL A N 1
ATOM 4063 C CA . VAL A 1 542 ? -22.140 -9.084 4.001 1.00 95.25 542 VAL A CA 1
ATOM 4064 C C . VAL A 1 542 ? -20.886 -9.243 3.148 1.00 95.25 542 VAL A C 1
ATOM 4066 O O . VAL A 1 542 ? -20.792 -10.172 2.347 1.00 95.25 542 VAL A O 1
ATOM 4069 N N . GLY A 1 543 ? -19.894 -8.381 3.379 1.00 95.00 543 GLY A N 1
ATOM 4070 C CA . GLY A 1 543 ? -18.556 -8.490 2.793 1.00 95.00 543 GLY A CA 1
ATOM 4071 C C . GLY A 1 543 ? -18.309 -7.521 1.638 1.00 95.00 543 GLY A C 1
ATOM 4072 O O . GLY A 1 543 ? -18.910 -6.455 1.561 1.00 95.00 543 GLY A O 1
ATOM 4073 N N . ARG A 1 544 ? -17.381 -7.869 0.743 1.00 96.19 544 ARG A N 1
ATOM 4074 C CA . ARG A 1 544 ? -16.962 -6.997 -0.367 1.00 96.19 544 ARG A CA 1
ATOM 4075 C C . ARG A 1 544 ? -17.879 -7.175 -1.575 1.00 96.19 544 ARG A C 1
ATOM 4077 O O . ARG A 1 544 ? -18.054 -8.304 -2.036 1.00 96.19 544 ARG A O 1
ATOM 4084 N N . LEU A 1 545 ? -18.405 -6.078 -2.120 1.00 97.12 545 LEU A N 1
ATOM 4085 C CA . LEU A 1 545 ? -19.229 -6.110 -3.327 1.00 97.12 545 LEU A CA 1
ATOM 4086 C C . LEU A 1 545 ? -18.364 -6.547 -4.527 1.00 97.12 545 LEU A C 1
ATOM 4088 O O . LEU A 1 545 ? -17.343 -5.914 -4.818 1.00 97.12 545 LEU A O 1
ATOM 4092 N N . PRO A 1 546 ? -18.700 -7.648 -5.226 1.00 96.44 546 PRO A N 1
ATOM 4093 C CA . PRO A 1 546 ? -17.858 -8.143 -6.302 1.00 96.44 546 PRO A CA 1
ATOM 4094 C C . PRO A 1 546 ? -17.872 -7.213 -7.512 1.00 96.44 546 PRO A C 1
ATOM 4096 O O . PRO A 1 546 ? -18.923 -6.753 -7.948 1.00 96.44 546 PRO A O 1
ATOM 4099 N N . LYS A 1 547 ? -16.695 -7.042 -8.130 1.00 94.81 547 LYS A N 1
ATOM 4100 C CA . LYS A 1 547 ? -16.511 -6.246 -9.357 1.00 94.81 547 LYS A CA 1
ATOM 4101 C C . LYS A 1 547 ? -17.391 -6.702 -10.523 1.00 94.81 547 LYS A C 1
ATOM 4103 O O . LYS A 1 547 ? -17.646 -5.906 -11.415 1.00 94.81 547 LYS A O 1
ATOM 4108 N N . ASP A 1 548 ? -17.867 -7.949 -10.499 1.00 94.25 548 ASP A N 1
ATOM 4109 C CA . ASP A 1 548 ? -18.785 -8.497 -11.501 1.00 94.25 548 ASP A CA 1
ATOM 4110 C C . ASP A 1 548 ? -20.067 -7.655 -11.632 1.00 94.25 548 ASP A C 1
ATOM 4112 O O . ASP A 1 548 ? -20.637 -7.611 -12.714 1.00 94.25 548 ASP A O 1
ATOM 4116 N N . ILE A 1 549 ? -20.496 -6.925 -10.587 1.00 95.56 549 ILE A N 1
ATOM 4117 C CA . ILE A 1 549 ? -21.652 -6.016 -10.680 1.00 95.56 549 ILE A CA 1
ATOM 4118 C C . ILE A 1 549 ? -21.480 -4.978 -11.801 1.00 95.56 549 ILE A C 1
ATOM 4120 O O . ILE A 1 549 ? -22.451 -4.652 -12.476 1.00 95.56 549 ILE A O 1
ATOM 4124 N N . LEU A 1 550 ? -20.244 -4.529 -12.073 1.00 93.88 550 LEU A N 1
ATOM 4125 C CA . LEU A 1 550 ? -19.914 -3.559 -13.128 1.00 93.88 550 LEU A CA 1
ATOM 4126 C C . LEU A 1 550 ? -20.234 -4.062 -14.545 1.00 93.88 550 LEU A C 1
ATOM 4128 O O . LEU A 1 550 ? -20.289 -3.272 -15.490 1.00 93.88 550 LEU A O 1
ATOM 4132 N N . ASP A 1 551 ? -20.458 -5.367 -14.711 1.00 92.81 551 ASP A N 1
ATOM 4133 C CA . ASP A 1 551 ? -20.838 -5.960 -15.988 1.00 92.81 551 ASP A CA 1
ATOM 4134 C C . ASP A 1 551 ? -22.285 -5.606 -16.398 1.00 92.81 551 ASP A C 1
ATOM 4136 O O . ASP A 1 551 ? -22.622 -5.699 -17.585 1.00 92.81 551 ASP A O 1
ATOM 4140 N N . ILE A 1 552 ? -23.127 -5.147 -15.461 1.00 94.12 552 ILE A N 1
ATOM 4141 C CA . ILE A 1 552 ? -24.523 -4.747 -15.703 1.00 94.12 552 ILE A CA 1
ATOM 4142 C C . ILE A 1 552 ? -24.573 -3.324 -16.283 1.00 94.12 552 ILE A C 1
ATOM 4144 O O . ILE A 1 552 ? -24.981 -2.359 -15.642 1.00 94.12 552 ILE A O 1
ATOM 4148 N N . ARG A 1 553 ? -24.127 -3.169 -17.534 1.00 91.06 553 ARG A N 1
ATOM 4149 C CA . ARG A 1 553 ? -23.909 -1.851 -18.175 1.00 91.06 553 ARG A CA 1
ATOM 4150 C C . ARG A 1 553 ? -25.158 -0.980 -18.355 1.00 91.06 553 ARG A C 1
ATOM 4152 O O . ARG A 1 553 ? -25.008 0.206 -18.624 1.00 91.06 553 ARG A O 1
ATOM 4159 N N . GLN A 1 554 ? -26.351 -1.564 -18.262 1.00 93.56 554 GLN A N 1
ATOM 4160 C CA . GLN A 1 554 ? -27.632 -0.861 -18.413 1.00 93.56 554 GLN A CA 1
ATOM 4161 C C . GLN A 1 554 ? -28.298 -0.543 -17.069 1.00 93.56 554 GLN A C 1
ATOM 4163 O O . GLN A 1 554 ? -29.431 -0.078 -17.059 1.00 93.56 554 GLN A O 1
ATOM 4168 N N . LEU A 1 555 ? -27.612 -0.789 -15.948 1.00 96.06 555 LEU A N 1
ATOM 4169 C CA . LEU A 1 555 ? -28.132 -0.482 -14.623 1.00 96.06 555 LEU A CA 1
ATOM 4170 C C . LEU A 1 555 ? -28.243 1.035 -14.434 1.00 96.06 555 LEU A C 1
ATOM 4172 O O . LEU A 1 555 ? -27.260 1.754 -14.601 1.00 96.06 555 LEU A O 1
ATOM 4176 N N . GLU A 1 556 ? -29.434 1.497 -14.069 1.00 97.12 556 GLU A N 1
ATOM 4177 C CA . GLU A 1 556 ? -29.753 2.908 -13.841 1.00 97.12 556 GLU A CA 1
ATOM 4178 C C . GLU A 1 556 ? -29.909 3.224 -12.352 1.00 97.12 556 GLU A C 1
ATOM 4180 O O . GLU A 1 556 ? -29.542 4.318 -11.918 1.00 97.12 556 GLU A O 1
ATOM 4185 N N . PHE A 1 557 ? -30.418 2.269 -11.570 1.00 97.81 557 PHE A N 1
ATOM 4186 C CA . PHE A 1 557 ? -30.667 2.413 -10.137 1.00 97.81 557 PHE A CA 1
ATOM 4187 C C . PHE A 1 557 ? -30.101 1.222 -9.363 1.00 97.81 557 PHE A C 1
ATOM 4189 O O . PHE A 1 557 ? -30.468 0.073 -9.628 1.00 97.81 557 PHE A O 1
ATOM 4196 N N . LEU A 1 558 ? -29.241 1.510 -8.387 1.00 97.94 558 LEU A N 1
ATOM 4197 C CA . LEU A 1 558 ? -28.667 0.532 -7.473 1.00 97.94 558 LEU A CA 1
ATOM 4198 C C . LEU A 1 558 ? -28.862 0.990 -6.027 1.00 97.94 558 LEU A C 1
ATOM 4200 O O . LEU A 1 558 ? -28.273 1.979 -5.604 1.00 97.94 558 LEU A O 1
ATOM 4204 N N . ASP A 1 559 ? -29.663 0.253 -5.271 1.00 98.06 559 ASP A N 1
ATOM 4205 C CA . ASP A 1 559 ? -29.874 0.489 -3.844 1.00 98.06 559 ASP A CA 1
ATOM 4206 C C . ASP A 1 559 ? -29.395 -0.722 -3.048 1.00 98.06 559 ASP A C 1
ATOM 4208 O O . ASP A 1 559 ? -29.943 -1.822 -3.164 1.00 98.06 559 ASP A O 1
ATOM 4212 N N . LEU A 1 560 ? -28.332 -0.505 -2.280 1.00 97.75 560 LEU A N 1
ATOM 4213 C CA . LEU A 1 560 ? -27.693 -1.482 -1.405 1.00 97.75 560 LEU A CA 1
ATOM 4214 C C . LEU A 1 560 ? -27.646 -0.970 0.042 1.00 97.75 560 LEU A C 1
ATOM 4216 O O . LEU A 1 560 ? -26.809 -1.430 0.828 1.00 97.75 560 LEU A O 1
ATOM 4220 N N . SER A 1 561 ? -28.517 -0.025 0.398 1.00 98.19 561 SER A N 1
ATOM 4221 C CA . SER A 1 561 ? -28.556 0.579 1.730 1.00 98.19 561 SER A CA 1
ATOM 4222 C C . SER A 1 561 ? -28.882 -0.438 2.839 1.00 98.19 561 SER A C 1
ATOM 4224 O O . SER A 1 561 ? -29.405 -1.520 2.578 1.00 98.19 561 SER A O 1
ATOM 4226 N N . GLY A 1 562 ? -28.522 -0.157 4.091 1.00 97.38 562 GLY A N 1
ATOM 4227 C CA . GLY A 1 562 ? -28.921 -0.994 5.240 1.00 97.38 562 GLY A CA 1
ATOM 4228 C C . GLY A 1 562 ? -28.214 -2.355 5.341 1.00 97.38 562 GLY A C 1
ATOM 4229 O O . GLY A 1 562 ? -28.650 -3.251 6.068 1.00 97.38 562 GLY A O 1
ATOM 4230 N N . ASN A 1 563 ? -27.102 -2.543 4.630 1.00 97.25 563 ASN A N 1
ATOM 4231 C CA . ASN A 1 563 ? -26.374 -3.811 4.568 1.00 97.25 563 ASN A CA 1
ATOM 4232 C C . ASN A 1 563 ? -25.082 -3.794 5.418 1.00 97.25 563 ASN A C 1
ATOM 4234 O O . ASN A 1 563 ? -24.916 -2.993 6.335 1.00 97.25 563 ASN A O 1
ATOM 4238 N N . ARG A 1 564 ? -24.181 -4.761 5.211 1.00 96.31 564 ARG A N 1
ATOM 4239 C CA . ARG A 1 564 ? -22.861 -4.861 5.866 1.00 96.31 564 ARG A CA 1
ATOM 4240 C C . ARG A 1 564 ? -21.755 -4.974 4.813 1.00 96.31 564 ARG A C 1
ATOM 4242 O O . ARG A 1 564 ? -20.865 -5.828 4.913 1.00 96.31 564 ARG A O 1
ATOM 4249 N N . ILE A 1 565 ? -21.860 -4.157 3.767 1.00 97.75 565 ILE A N 1
ATOM 4250 C CA . ILE A 1 565 ? -20.884 -4.096 2.679 1.00 97.75 565 ILE A CA 1
ATOM 4251 C C . ILE A 1 565 ? -19.643 -3.361 3.175 1.00 97.75 565 ILE A C 1
ATOM 4253 O O . ILE A 1 565 ? -19.758 -2.285 3.746 1.00 97.75 565 ILE A O 1
ATOM 4257 N N . SER A 1 566 ? -18.469 -3.956 2.972 1.00 95.56 566 SER A N 1
ATOM 4258 C CA . SER A 1 566 ? -17.191 -3.463 3.504 1.00 95.56 566 SER A CA 1
ATOM 4259 C C . SER A 1 566 ? -16.202 -3.006 2.428 1.00 95.56 566 SER A C 1
ATOM 4261 O O . SER A 1 566 ? -15.024 -2.882 2.730 1.00 95.56 566 SER A O 1
ATOM 4263 N N . SER A 1 567 ? -16.617 -3.001 1.157 1.00 96.75 567 SER A N 1
ATOM 4264 C CA . SER A 1 567 ? -15.889 -2.390 0.037 1.00 96.75 567 SER A CA 1
ATOM 4265 C C . SER A 1 567 ? -16.736 -2.440 -1.233 1.00 96.75 567 SER A C 1
ATOM 4267 O O . SER A 1 567 ? -17.535 -3.372 -1.411 1.00 96.75 567 SER A O 1
ATOM 4269 N N . VAL A 1 568 ? -16.527 -1.477 -2.130 1.00 96.69 568 VAL A N 1
ATOM 4270 C CA . VAL A 1 568 ? -17.243 -1.333 -3.404 1.00 96.69 568 VAL A CA 1
ATOM 4271 C C . VAL A 1 568 ? -16.286 -1.158 -4.594 1.00 96.69 568 VAL A C 1
ATOM 4273 O O . VAL A 1 568 ? -15.152 -0.716 -4.427 1.00 96.69 568 VAL A O 1
ATOM 4276 N N . PRO A 1 569 ? -16.690 -1.548 -5.818 1.00 96.06 569 PRO A N 1
ATOM 4277 C CA . PRO A 1 569 ? -15.919 -1.283 -7.026 1.00 96.06 569 PRO A CA 1
ATOM 4278 C C . PRO A 1 569 ? -16.105 0.163 -7.520 1.00 96.06 569 PRO A C 1
ATOM 4280 O O . PRO A 1 569 ? -17.011 0.869 -7.091 1.00 96.06 569 PRO A O 1
ATOM 4283 N N . ASP A 1 570 ? -15.280 0.579 -8.485 1.00 94.56 570 ASP A N 1
ATOM 4284 C CA . ASP A 1 570 ? -15.410 1.892 -9.123 1.00 94.56 570 ASP A CA 1
ATOM 4285 C C . ASP A 1 570 ? -16.654 1.958 -10.027 1.00 94.56 570 ASP A C 1
ATOM 4287 O O . ASP A 1 570 ? -16.676 1.426 -11.145 1.00 94.56 570 ASP A O 1
ATOM 4291 N N . PHE A 1 571 ? -17.701 2.615 -9.531 1.00 95.19 571 PHE A N 1
ATOM 4292 C CA . PHE A 1 571 ? -18.978 2.746 -10.225 1.00 95.19 571 PHE A CA 1
ATOM 4293 C C . PHE A 1 571 ? -18.959 3.740 -11.394 1.00 95.19 571 PHE A C 1
ATOM 4295 O O . PHE A 1 571 ? -19.889 3.715 -12.198 1.00 95.19 571 PHE A O 1
ATOM 4302 N N . HIS A 1 572 ? -17.888 4.520 -11.601 1.00 92.81 572 HIS A N 1
ATOM 4303 C CA . HIS A 1 572 ? -17.716 5.313 -12.830 1.00 92.81 572 HIS A CA 1
ATOM 4304 C C . HIS A 1 572 ? -17.695 4.451 -14.097 1.00 92.81 572 HIS A C 1
ATOM 4306 O O . HIS A 1 572 ? -17.968 4.923 -15.203 1.00 92.81 572 HIS A O 1
ATOM 4312 N N . LEU A 1 573 ? -17.389 3.160 -13.947 1.00 90.38 573 LEU A N 1
ATOM 4313 C CA . LEU A 1 573 ? -17.389 2.185 -15.032 1.00 90.38 573 LEU A CA 1
ATOM 4314 C C . LEU A 1 573 ? -18.805 1.752 -15.459 1.00 90.38 573 LEU A C 1
ATOM 4316 O O . LEU A 1 573 ? -18.946 1.046 -16.464 1.00 90.38 573 LEU A O 1
ATOM 4320 N N . MET A 1 574 ? -19.853 2.186 -14.751 1.00 91.81 574 MET A N 1
ATOM 4321 C CA . MET A 1 574 ? -21.253 1.971 -15.117 1.00 91.81 574 MET A CA 1
ATOM 4322 C C . MET A 1 574 ? -21.826 3.202 -15.842 1.00 91.81 574 MET A C 1
ATOM 4324 O O . MET A 1 574 ? -22.220 4.170 -15.198 1.00 91.81 574 MET A O 1
ATOM 4328 N N . PRO A 1 575 ? -21.922 3.186 -17.185 1.00 88.81 575 PRO A N 1
ATOM 4329 C CA . PRO A 1 575 ? -22.205 4.393 -17.968 1.00 88.81 575 PRO A CA 1
ATOM 4330 C C . PRO A 1 575 ? -23.625 4.950 -17.796 1.00 88.81 575 PRO A C 1
ATOM 4332 O O . PRO A 1 575 ? -23.848 6.118 -18.102 1.00 88.81 575 PRO A O 1
ATOM 4335 N N . ASN A 1 576 ? -24.572 4.125 -17.341 1.00 92.88 576 ASN A N 1
ATOM 4336 C CA . ASN A 1 576 ? -25.986 4.485 -17.233 1.00 92.88 576 ASN A CA 1
ATOM 4337 C C . ASN A 1 576 ? -26.462 4.643 -15.782 1.00 92.88 576 ASN A C 1
ATOM 4339 O O . ASN A 1 576 ? -27.642 4.908 -15.575 1.00 92.88 576 ASN A O 1
ATOM 4343 N N . LEU A 1 577 ? -25.577 4.502 -14.786 1.00 95.38 577 LEU A N 1
ATOM 4344 C CA . LEU A 1 577 ? -25.971 4.577 -13.382 1.00 95.38 577 LEU A CA 1
ATOM 4345 C C . LEU A 1 577 ? -26.341 6.021 -13.020 1.00 95.38 577 LEU A C 1
ATOM 4347 O O . LEU A 1 577 ? -25.527 6.935 -13.135 1.00 95.38 577 LEU A O 1
ATOM 4351 N N . THR A 1 578 ? -27.583 6.222 -12.589 1.00 95.38 578 THR A N 1
ATOM 4352 C CA . THR A 1 578 ? -28.140 7.542 -12.249 1.00 95.38 578 THR A CA 1
ATOM 4353 C C . THR A 1 578 ? -28.539 7.673 -10.787 1.00 95.38 578 THR A C 1
ATOM 4355 O O . THR A 1 578 ? -28.804 8.783 -10.345 1.00 95.38 578 THR A O 1
ATOM 4358 N N . SER A 1 579 ? -28.587 6.573 -10.036 1.00 96.62 579 SER A N 1
ATOM 4359 C CA . SER A 1 579 ? -28.898 6.565 -8.607 1.00 96.62 579 SER A CA 1
ATOM 4360 C C . SER A 1 579 ? -28.148 5.429 -7.924 1.00 96.62 579 SER A C 1
ATOM 4362 O O . SER A 1 579 ? -28.276 4.276 -8.343 1.00 96.62 579 SER A O 1
ATOM 4364 N N . LEU A 1 580 ? -27.396 5.755 -6.873 1.00 97.56 580 LEU A N 1
ATOM 4365 C CA . LEU A 1 580 ? -26.615 4.802 -6.091 1.00 97.56 580 LEU A CA 1
ATOM 4366 C C . LEU A 1 580 ? -26.799 5.075 -4.597 1.00 97.56 580 LEU A C 1
ATOM 4368 O O . LEU A 1 580 ? -26.418 6.142 -4.123 1.00 97.56 580 LEU A O 1
ATOM 4372 N N . ASP A 1 581 ? -27.347 4.115 -3.857 1.00 98.00 581 ASP A N 1
ATOM 4373 C CA . ASP A 1 581 ? -27.454 4.194 -2.398 1.00 98.00 581 ASP A CA 1
ATOM 4374 C C . ASP A 1 581 ? -26.593 3.121 -1.721 1.00 98.00 581 ASP A C 1
ATOM 4376 O O . ASP A 1 581 ? -26.790 1.920 -1.913 1.00 98.00 581 ASP A O 1
ATOM 4380 N N . LEU A 1 582 ? -25.612 3.583 -0.948 1.00 97.88 582 LEU A N 1
ATOM 4381 C CA . LEU A 1 582 ? -24.659 2.805 -0.162 1.00 97.88 582 LEU A CA 1
ATOM 4382 C C . LEU A 1 582 ? -24.739 3.149 1.335 1.00 97.88 582 LEU A C 1
ATOM 4384 O O . LEU A 1 582 ? -23.876 2.718 2.103 1.00 97.88 582 LEU A O 1
ATOM 4388 N N . SER A 1 583 ? -25.737 3.925 1.766 1.00 97.75 583 SER A N 1
ATOM 4389 C CA . SER A 1 583 ? -25.918 4.296 3.174 1.00 97.75 583 SER A CA 1
ATOM 4390 C C . SER A 1 583 ? -26.126 3.071 4.081 1.00 97.75 583 SER A C 1
ATOM 4392 O O . SER A 1 583 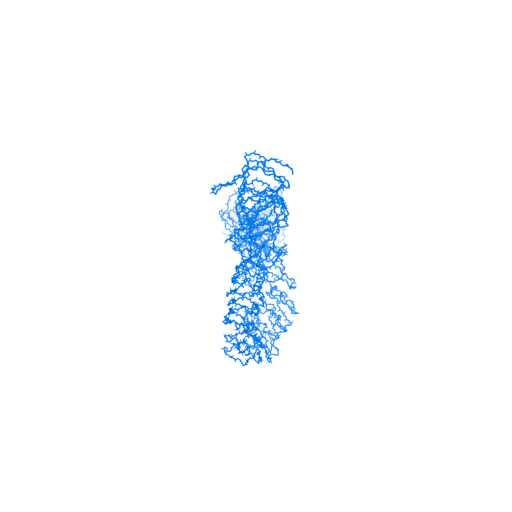? -26.460 1.976 3.637 1.00 97.75 583 SER A O 1
ATOM 4394 N N . GLU A 1 584 ? -25.869 3.232 5.374 1.00 97.81 584 GLU A N 1
ATOM 4395 C CA . GLU A 1 584 ? -26.038 2.218 6.420 1.00 97.81 584 GLU A CA 1
ATOM 4396 C C . GLU A 1 584 ? -25.253 0.906 6.188 1.00 97.81 584 GLU A C 1
ATOM 4398 O O . GLU A 1 584 ? -25.701 -0.179 6.565 1.00 97.81 584 GLU A O 1
ATOM 4403 N N . ASN A 1 585 ? -24.055 1.011 5.601 1.00 98.25 585 ASN A N 1
ATOM 4404 C CA . ASN A 1 585 ? -23.115 -0.092 5.364 1.00 98.25 585 ASN A CA 1
ATOM 4405 C C . ASN A 1 585 ? -21.875 -0.023 6.283 1.00 98.25 585 ASN A C 1
ATOM 4407 O O . ASN A 1 585 ? -21.889 0.680 7.289 1.00 98.25 585 ASN A O 1
ATOM 4411 N N . ASN A 1 586 ? -20.820 -0.786 5.974 1.00 96.75 586 ASN A N 1
ATOM 4412 C CA . ASN A 1 586 ? -19.533 -0.782 6.679 1.00 96.75 586 ASN A CA 1
ATOM 4413 C C . ASN A 1 586 ? -18.413 -0.181 5.800 1.00 96.75 586 ASN A C 1
ATOM 4415 O O . ASN A 1 586 ? -17.291 -0.691 5.821 1.00 96.75 586 ASN A O 1
ATOM 4419 N N . LEU A 1 587 ? -18.724 0.820 4.972 1.00 96.94 587 LEU A N 1
ATOM 4420 C CA . LEU A 1 587 ? -17.743 1.471 4.098 1.00 96.94 587 LEU A CA 1
ATOM 4421 C C . LEU A 1 587 ? -16.974 2.543 4.868 1.00 96.94 587 LEU A C 1
ATOM 4423 O O . LEU A 1 587 ? -17.556 3.264 5.682 1.00 96.94 587 LEU A O 1
ATOM 4427 N N . ASP A 1 588 ? -15.678 2.658 4.590 1.00 95.94 588 ASP A N 1
ATOM 4428 C CA . ASP A 1 588 ? -14.835 3.720 5.133 1.00 95.94 588 ASP A CA 1
ATOM 4429 C C . ASP A 1 588 ? -14.555 4.833 4.109 1.00 95.94 588 ASP A C 1
ATOM 4431 O O . ASP A 1 588 ? -15.126 4.871 3.015 1.00 95.94 588 ASP A O 1
ATOM 4435 N N . PHE A 1 589 ? -13.693 5.785 4.475 1.00 96.62 589 PHE A N 1
ATOM 4436 C CA . PHE A 1 589 ? -13.334 6.890 3.589 1.00 96.62 589 PHE A CA 1
ATOM 4437 C C . PHE A 1 589 ? -12.561 6.424 2.347 1.00 96.62 589 PHE A C 1
ATOM 4439 O O . PHE A 1 589 ? -12.773 6.984 1.275 1.00 96.62 589 PHE A O 1
ATOM 4446 N N . GLY A 1 590 ? -11.733 5.380 2.442 1.00 95.31 590 GLY A N 1
ATOM 4447 C CA . GLY A 1 590 ? -10.976 4.845 1.308 1.00 95.31 590 GLY A CA 1
ATOM 4448 C C . GLY A 1 590 ? -11.866 4.256 0.212 1.00 95.31 590 GLY A C 1
ATOM 4449 O O . GLY A 1 590 ? -11.563 4.408 -0.973 1.00 95.31 590 GLY A O 1
ATOM 4450 N N . ASP A 1 591 ? -12.986 3.639 0.591 1.00 96.06 591 ASP A N 1
ATOM 4451 C CA . ASP A 1 591 ? -13.990 3.144 -0.356 1.00 96.06 591 ASP A CA 1
ATOM 4452 C C . ASP A 1 591 ? -14.825 4.273 -0.994 1.00 96.06 591 ASP A C 1
ATOM 4454 O O . ASP A 1 591 ? -15.248 4.157 -2.147 1.00 96.06 591 ASP A O 1
ATOM 4458 N N . LEU A 1 592 ? -15.094 5.352 -0.249 1.00 96.00 592 LEU A N 1
ATOM 4459 C CA . LEU A 1 592 ? -16.035 6.405 -0.650 1.00 96.00 592 LEU A CA 1
ATOM 4460 C C . LEU A 1 592 ? -15.378 7.587 -1.371 1.00 96.00 592 LEU A C 1
ATOM 4462 O O . LEU A 1 592 ? -15.993 8.147 -2.276 1.00 96.00 592 LEU A O 1
ATOM 4466 N N . GLU A 1 593 ? -14.142 7.951 -1.019 1.00 95.38 593 GLU A N 1
ATOM 4467 C CA . GLU A 1 593 ? -13.374 9.042 -1.641 1.00 95.38 593 GLU A CA 1
ATOM 4468 C C . GLU A 1 593 ? -13.380 9.010 -3.176 1.00 95.38 593 GLU A C 1
ATOM 4470 O O . GLU A 1 593 ? -13.593 10.063 -3.780 1.00 95.38 593 GLU A O 1
ATOM 4475 N N . PRO A 1 594 ? -13.204 7.851 -3.843 1.00 94.81 594 PRO A N 1
ATOM 4476 C CA . PRO A 1 594 ? -13.216 7.788 -5.300 1.00 94.81 594 PRO A CA 1
ATOM 4477 C C . PRO A 1 594 ? -14.596 7.970 -5.936 1.00 94.81 594 PRO A C 1
ATOM 4479 O O . PRO A 1 594 ? -14.665 7.979 -7.157 1.00 94.81 594 PRO A O 1
ATOM 4482 N N . LEU A 1 595 ? -15.681 8.022 -5.155 1.00 94.25 595 LEU A N 1
ATOM 4483 C CA . LEU A 1 595 ? -17.065 7.969 -5.644 1.00 94.25 595 LEU A CA 1
ATOM 4484 C C . LEU A 1 595 ? -17.871 9.244 -5.354 1.00 94.25 595 LEU A C 1
ATOM 4486 O O . LEU A 1 595 ? -18.980 9.393 -5.867 1.00 94.25 595 LEU A O 1
ATOM 4490 N N . VAL A 1 596 ? -17.354 10.155 -4.525 1.00 91.75 596 VAL A N 1
ATOM 4491 C CA . VAL A 1 596 ? -18.088 11.345 -4.047 1.00 91.75 596 VAL A CA 1
ATOM 4492 C C . VAL A 1 596 ? -18.521 12.313 -5.153 1.00 91.75 596 VAL A C 1
ATOM 4494 O O . VAL A 1 596 ? -19.414 13.130 -4.937 1.00 91.75 596 VAL A O 1
ATOM 4497 N N . ASP A 1 597 ? -17.901 12.250 -6.331 1.00 91.75 597 ASP A N 1
ATOM 4498 C CA . ASP A 1 597 ? -18.235 13.069 -7.498 1.00 91.75 597 ASP A CA 1
ATOM 4499 C C . ASP A 1 597 ? -19.384 12.496 -8.349 1.00 91.75 597 ASP A C 1
ATOM 4501 O O . ASP A 1 597 ? -19.873 13.168 -9.266 1.00 91.75 597 ASP A O 1
ATOM 4505 N N . LEU A 1 598 ? -19.892 11.306 -8.011 1.00 91.75 598 LEU A N 1
ATOM 4506 C CA . LEU A 1 598 ? -21.097 10.747 -8.617 1.00 91.75 598 LEU A CA 1
ATOM 4507 C C . LEU A 1 598 ? -22.333 11.585 -8.252 1.00 91.75 598 LEU A C 1
ATOM 4509 O O . LEU A 1 598 ? -22.667 11.812 -7.091 1.00 91.75 598 LEU A O 1
ATOM 4513 N N . THR A 1 599 ? -23.077 12.014 -9.275 1.00 81.88 599 THR A N 1
ATOM 4514 C CA . THR A 1 599 ? -24.141 13.038 -9.178 1.00 81.88 599 THR A CA 1
ATOM 4515 C C . THR A 1 599 ? -25.400 12.628 -8.399 1.00 81.88 599 THR A C 1
ATOM 4517 O O . THR A 1 599 ? -26.314 13.440 -8.254 1.00 81.88 599 THR A O 1
ATOM 4520 N N . SER A 1 600 ? -25.487 11.397 -7.891 1.00 87.88 600 SER A N 1
ATOM 4521 C CA . SER A 1 600 ? -26.629 10.874 -7.116 1.00 87.88 600 SER A CA 1
ATOM 4522 C C . SER A 1 600 ? -26.214 9.701 -6.219 1.00 87.88 600 SER A C 1
ATOM 4524 O O . SER A 1 600 ? -26.882 8.666 -6.183 1.00 87.88 600 SER A O 1
ATOM 4526 N N . LEU A 1 601 ? -25.080 9.859 -5.533 1.00 95.44 601 LEU A N 1
ATOM 4527 C CA . LEU A 1 601 ? -24.602 8.926 -4.519 1.00 95.44 601 LEU A CA 1
ATOM 4528 C C . LEU A 1 601 ? -25.151 9.304 -3.131 1.00 95.44 601 LEU A C 1
ATOM 4530 O O . LEU A 1 601 ? -24.995 10.439 -2.684 1.00 95.44 601 LEU A O 1
ATOM 4534 N N . SER A 1 602 ? -25.750 8.337 -2.440 1.00 96.56 602 SER A N 1
ATOM 4535 C CA . SER A 1 602 ? -26.080 8.395 -1.012 1.00 96.56 602 SER A CA 1
ATOM 4536 C C . SER A 1 602 ? -25.146 7.454 -0.250 1.00 96.56 602 SER A C 1
ATOM 4538 O O . SER A 1 602 ? -25.040 6.281 -0.598 1.00 96.56 602 SER A O 1
ATOM 4540 N N . TYR A 1 603 ? -24.435 7.956 0.762 1.00 96.00 603 TYR A N 1
ATOM 4541 C CA . TYR A 1 603 ? -23.469 7.167 1.547 1.00 96.00 603 TYR A CA 1
ATOM 4542 C C . TYR A 1 603 ? -23.534 7.410 3.060 1.00 96.00 603 TYR A C 1
ATOM 4544 O O . TYR A 1 603 ? -22.795 6.765 3.794 1.00 96.00 603 TYR A O 1
ATOM 4552 N N . SER A 1 604 ? -24.358 8.333 3.560 1.00 95.62 604 SER A N 1
ATOM 4553 C CA . SER A 1 604 ? -24.397 8.694 4.988 1.00 95.62 604 SER A CA 1
ATOM 4554 C C . SER A 1 604 ? -25.781 8.398 5.578 1.00 95.62 604 SER A C 1
ATOM 4556 O O . SER A 1 604 ? -26.774 8.747 4.933 1.00 95.62 604 SER A O 1
ATOM 4558 N N . PRO A 1 605 ? -25.882 7.784 6.776 1.00 97.06 605 PRO A N 1
ATOM 4559 C CA . PRO A 1 605 ? -24.784 7.385 7.673 1.00 97.06 605 PRO A CA 1
ATOM 4560 C C . PRO A 1 605 ? -24.115 6.059 7.258 1.00 97.06 605 PRO A C 1
ATOM 4562 O O . PRO A 1 605 ? -24.568 5.404 6.328 1.00 97.06 605 PRO A O 1
ATOM 4565 N N . GLN A 1 606 ? -23.056 5.644 7.960 1.00 97.56 606 GLN A N 1
ATOM 4566 C CA . GLN A 1 606 ? -22.497 4.278 7.931 1.00 97.56 606 GLN A CA 1
ATOM 4567 C C . GLN A 1 606 ? -22.564 3.667 9.343 1.00 97.56 606 GLN A C 1
ATOM 4569 O O . GLN A 1 606 ? -22.791 4.374 10.325 1.00 97.56 606 GLN A O 1
ATOM 4574 N N . ARG A 1 607 ? -22.393 2.348 9.457 1.00 95.94 607 ARG A N 1
ATOM 4575 C CA . ARG A 1 607 ? -22.364 1.620 10.735 1.00 95.94 607 ARG A CA 1
ATOM 4576 C C . ARG A 1 607 ? -21.056 1.870 11.485 1.00 95.94 607 ARG A C 1
ATOM 4578 O O . ARG A 1 607 ? -20.040 2.225 10.891 1.00 95.94 607 ARG A O 1
ATOM 4585 N N . ASN A 1 608 ? -21.072 1.606 12.793 1.00 95.62 608 ASN A N 1
ATOM 4586 C CA . ASN A 1 608 ? -19.870 1.731 13.609 1.00 95.62 608 ASN A CA 1
ATOM 4587 C C . ASN A 1 608 ? -18.751 0.802 13.120 1.00 95.62 608 ASN A C 1
ATOM 4589 O O . ASN A 1 608 ? -19.001 -0.346 12.739 1.00 95.62 608 ASN A O 1
ATOM 4593 N N . PHE A 1 609 ? -17.513 1.289 13.177 1.00 94.38 609 PHE A N 1
ATOM 4594 C CA . PHE A 1 609 ? -16.336 0.575 12.686 1.00 94.38 609 PHE A CA 1
ATOM 4595 C C . PHE A 1 609 ? -15.454 0.024 13.816 1.00 94.38 609 PHE A C 1
ATOM 4597 O O . PHE A 1 609 ? -15.581 0.377 14.991 1.00 94.38 609 PHE A O 1
ATOM 4604 N N . GLY A 1 610 ? -14.527 -0.864 13.457 1.00 90.31 610 GLY A N 1
ATOM 4605 C CA . GLY A 1 610 ? -13.629 -1.518 14.409 1.00 90.31 610 GLY A CA 1
ATOM 4606 C C . GLY A 1 610 ? -14.324 -2.604 15.233 1.00 90.31 610 GLY A C 1
ATOM 4607 O O . GLY A 1 610 ? -15.242 -3.275 14.764 1.00 90.31 610 GLY A O 1
ATOM 4608 N N . SER A 1 611 ? -13.864 -2.804 16.466 1.00 89.62 611 SER A N 1
ATOM 4609 C CA . SER A 1 611 ? -14.412 -3.796 17.392 1.00 89.62 611 SER A CA 1
ATOM 4610 C C . SER A 1 611 ? -14.670 -3.187 18.762 1.00 89.62 611 SER A C 1
ATOM 4612 O O . SER A 1 611 ? -13.912 -2.324 19.224 1.00 89.62 611 SER A O 1
ATOM 4614 N N . SER A 1 612 ? -15.713 -3.689 19.424 1.00 91.62 612 SER A N 1
ATOM 4615 C CA . SER A 1 612 ? -15.944 -3.389 20.832 1.00 91.62 612 SER A CA 1
ATOM 4616 C C . SER A 1 612 ? -14.888 -4.077 21.697 1.00 91.62 612 SER A C 1
ATOM 4618 O O . SER A 1 612 ? -14.412 -5.166 21.365 1.00 91.62 612 SER A O 1
ATOM 4620 N N . LEU A 1 613 ? -14.513 -3.418 22.786 1.00 91.56 613 LEU A N 1
ATOM 4621 C CA . LEU A 1 613 ? -13.632 -3.943 23.822 1.00 91.56 613 LEU A CA 1
ATOM 4622 C C . LEU A 1 613 ? -14.343 -3.761 25.160 1.00 91.56 613 LEU A C 1
ATOM 4624 O O . LEU A 1 613 ? -14.870 -2.684 25.410 1.00 91.56 613 LEU A O 1
ATOM 4628 N N . ILE A 1 614 ? -14.360 -4.796 25.995 1.00 93.12 614 ILE A N 1
ATOM 4629 C CA . ILE A 1 614 ? -14.775 -4.712 27.397 1.00 93.12 614 ILE A CA 1
ATOM 4630 C C . ILE A 1 614 ? -13.732 -5.495 28.186 1.00 93.12 614 ILE A C 1
ATOM 4632 O O . ILE A 1 614 ? -13.621 -6.706 27.989 1.00 93.12 614 ILE A O 1
ATOM 4636 N N . ASP A 1 615 ? -12.953 -4.812 29.021 1.00 93.75 615 ASP A N 1
ATOM 4637 C CA . ASP A 1 615 ? -11.867 -5.434 29.783 1.00 93.75 615 ASP A CA 1
ATOM 4638 C C . ASP A 1 615 ? -11.736 -4.838 31.192 1.00 93.75 615 ASP A C 1
ATOM 4640 O O . ASP A 1 615 ? -12.101 -3.683 31.424 1.00 93.75 615 ASP A O 1
ATOM 4644 N N . THR A 1 616 ? -11.195 -5.625 32.120 1.00 94.81 616 THR A N 1
ATOM 4645 C CA . THR A 1 616 ? -10.873 -5.202 33.487 1.00 94.81 616 THR A CA 1
ATOM 4646 C C . THR A 1 616 ? -9.397 -5.477 33.741 1.00 94.81 616 THR A C 1
ATOM 4648 O O . THR A 1 616 ? -8.960 -6.626 33.715 1.00 94.81 616 THR A O 1
ATOM 4651 N N . LEU A 1 617 ? -8.627 -4.422 33.990 1.00 95.44 617 LEU A N 1
ATOM 4652 C CA . LEU A 1 617 ? -7.174 -4.463 34.116 1.00 95.44 617 LEU A CA 1
ATOM 4653 C C . LEU A 1 617 ? -6.735 -3.943 35.483 1.00 95.44 617 LEU A C 1
ATOM 4655 O O . LEU A 1 617 ? -7.335 -3.017 36.024 1.00 95.44 617 LEU A O 1
ATOM 4659 N N . ALA A 1 618 ? -5.634 -4.483 36.007 1.00 94.50 618 ALA A N 1
ATOM 4660 C CA . ALA A 1 618 ? -5.050 -3.998 37.253 1.00 94.50 618 ALA A CA 1
ATOM 4661 C C . ALA A 1 618 ? -4.689 -2.504 37.158 1.00 94.50 618 ALA A C 1
ATOM 4663 O O . ALA A 1 618 ? -4.213 -2.028 36.119 1.00 94.50 618 ALA A O 1
ATOM 4664 N N . ILE A 1 619 ? -4.876 -1.774 38.254 1.00 95.00 619 ILE A N 1
ATOM 4665 C CA . ILE A 1 619 ? -4.531 -0.358 38.369 1.00 95.00 619 ILE A CA 1
ATOM 4666 C C . ILE A 1 619 ? -3.083 -0.084 37.931 1.00 95.00 619 ILE A C 1
ATOM 4668 O O . ILE A 1 619 ? -2.153 -0.834 38.227 1.00 95.00 619 ILE A O 1
ATOM 4672 N N . GLY A 1 620 ? -2.883 1.011 37.200 1.00 93.69 620 GLY A N 1
ATOM 4673 C CA . GLY A 1 620 ? -1.589 1.408 36.651 1.00 93.69 620 GLY A CA 1
ATOM 4674 C C . GLY A 1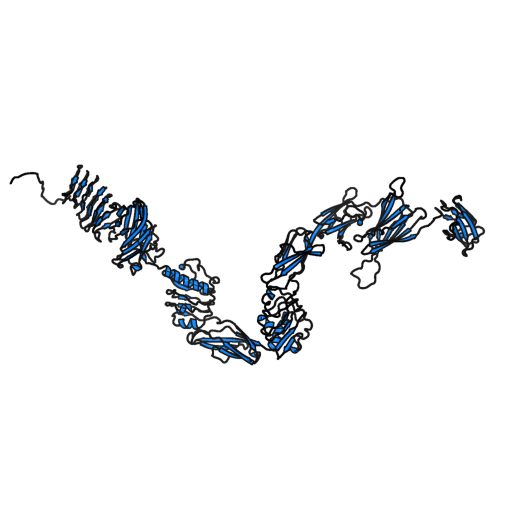 620 ? -1.221 0.728 35.328 1.00 93.69 620 GLY A C 1
ATOM 4675 O O . GLY A 1 620 ? -0.192 1.081 34.752 1.00 93.69 620 GLY A O 1
ATOM 4676 N N . SER A 1 621 ? -2.038 -0.202 34.819 1.00 95.62 621 SER A N 1
ATOM 4677 C CA . SER A 1 621 ? -1.836 -0.802 33.493 1.00 95.62 621 SER A CA 1
ATOM 4678 C C . SER A 1 621 ? -1.926 0.247 32.383 1.00 95.62 621 SER A C 1
ATOM 4680 O O . SER A 1 621 ? -2.685 1.210 32.494 1.00 95.62 621 SER A O 1
ATOM 4682 N N . SER A 1 622 ? -1.177 0.049 31.299 1.00 95.38 622 SER A N 1
ATOM 4683 C CA . SER A 1 622 ? -1.376 0.805 30.059 1.00 95.38 622 SER A CA 1
ATOM 4684 C C . SER A 1 622 ? -2.234 0.004 29.086 1.00 95.38 622 SER A C 1
ATOM 4686 O O . SER A 1 622 ? -2.046 -1.207 28.958 1.00 95.38 622 SER A O 1
ATOM 4688 N N . VAL A 1 623 ? -3.140 0.677 28.378 1.00 94.19 623 VAL A N 1
ATOM 4689 C CA . VAL A 1 623 ? -3.950 0.077 27.311 1.00 94.19 623 VAL A CA 1
ATOM 4690 C C . VAL A 1 623 ? -3.946 0.985 26.089 1.00 94.19 623 VAL A C 1
ATOM 4692 O O . VAL A 1 623 ? -4.147 2.192 26.196 1.00 94.19 623 VAL A O 1
ATOM 4695 N N . GLU A 1 624 ? -3.705 0.392 24.924 1.00 95.19 624 GLU A N 1
ATOM 4696 C CA . GLU A 1 624 ? -3.722 1.083 23.640 1.00 95.19 624 GLU A CA 1
ATOM 4697 C C . GLU A 1 624 ? -4.981 0.695 22.863 1.00 95.19 624 GLU A C 1
ATOM 4699 O O . GLU A 1 624 ? -5.289 -0.483 22.661 1.00 95.19 624 GLU A O 1
ATOM 4704 N N . PHE A 1 625 ? -5.713 1.702 22.404 1.00 94.50 625 PHE A N 1
ATOM 4705 C CA . PHE A 1 625 ? -6.826 1.550 21.489 1.00 94.50 625 PHE A CA 1
ATOM 4706 C C . PHE A 1 625 ? -6.368 1.853 20.075 1.00 94.50 625 PHE A C 1
ATOM 4708 O O . PHE A 1 625 ? -5.788 2.902 19.818 1.00 94.50 625 PHE A O 1
ATOM 4715 N N . ILE A 1 626 ? -6.687 0.948 19.153 1.00 90.81 626 ILE A N 1
ATOM 4716 C CA . ILE A 1 626 ? -6.404 1.104 17.727 1.00 90.81 626 ILE A CA 1
ATOM 4717 C C . ILE A 1 626 ? -7.730 1.029 16.978 1.00 90.81 626 ILE A C 1
ATOM 4719 O O . ILE A 1 626 ? -8.546 0.127 17.211 1.00 90.81 626 ILE A O 1
ATOM 4723 N N . SER A 1 627 ? -7.996 2.009 16.120 1.00 90.31 627 SER A N 1
ATOM 4724 C CA . SER A 1 627 ? -9.185 2.063 15.265 1.00 90.31 627 SER A CA 1
ATOM 4725 C C . SER A 1 627 ? -8.840 2.810 13.976 1.00 90.31 627 SER A C 1
ATOM 4727 O O . SER A 1 627 ? -9.228 3.956 13.778 1.00 90.31 627 SER A O 1
ATOM 4729 N N . SER A 1 628 ? -8.064 2.141 13.120 1.00 87.44 628 SER A N 1
ATOM 4730 C CA . SER A 1 628 ? -7.612 2.669 11.834 1.00 87.44 628 SER A CA 1
ATOM 4731 C C . SER A 1 628 ? -8.675 2.519 10.744 1.00 87.44 628 SER A C 1
ATOM 4733 O O . SER A 1 628 ? -9.427 1.542 10.728 1.00 87.44 628 SER A O 1
ATOM 4735 N N . LEU A 1 629 ? -8.691 3.477 9.821 1.00 92.38 629 LEU A N 1
ATOM 4736 C CA . LEU A 1 629 ? -9.537 3.518 8.628 1.00 92.38 629 LEU A CA 1
ATOM 4737 C C . LEU A 1 629 ? -8.663 3.810 7.408 1.00 92.38 629 LEU A C 1
ATOM 4739 O O . LEU A 1 629 ? -7.667 4.529 7.538 1.00 92.38 629 LEU A O 1
ATOM 4743 N N . ASP A 1 630 ? -9.054 3.303 6.241 1.00 92.19 630 ASP A N 1
ATOM 4744 C CA . ASP A 1 630 ? -8.433 3.713 4.986 1.00 92.19 630 ASP A CA 1
ATOM 4745 C C . ASP A 1 630 ? -8.941 5.114 4.568 1.00 92.19 630 ASP A C 1
ATOM 4747 O O . ASP A 1 630 ? -9.837 5.702 5.187 1.00 92.19 630 ASP A O 1
ATOM 4751 N N . GLY A 1 631 ? -8.326 5.689 3.531 1.00 90.62 631 GLY A N 1
ATOM 4752 C CA . GLY A 1 631 ? -8.629 7.035 3.032 1.00 90.62 631 GLY A CA 1
ATOM 4753 C C . GLY A 1 631 ? -7.548 8.072 3.335 1.00 90.62 631 GLY A C 1
ATOM 4754 O O . GLY A 1 631 ? -6.549 7.818 4.014 1.00 90.62 631 GLY A O 1
ATOM 4755 N N . THR A 1 632 ? -7.722 9.261 2.773 1.00 91.50 632 THR A N 1
ATOM 4756 C CA . THR A 1 632 ? -6.793 10.383 2.856 1.00 91.50 632 THR A CA 1
ATOM 4757 C C . THR A 1 632 ? -7.459 11.600 3.502 1.00 91.50 632 THR A C 1
ATOM 4759 O O . THR A 1 632 ? -8.641 11.875 3.336 1.00 91.50 632 THR A O 1
ATOM 4762 N N . ASN A 1 633 ? -6.685 12.385 4.258 1.00 93.06 633 ASN A N 1
ATOM 4763 C CA . ASN A 1 633 ? -7.174 13.564 4.998 1.00 93.06 633 ASN A CA 1
ATOM 4764 C C . ASN A 1 633 ? -8.222 13.273 6.093 1.00 93.06 633 ASN A C 1
ATOM 4766 O O . ASN A 1 633 ? -8.980 14.169 6.474 1.00 93.06 633 ASN A O 1
ATOM 4770 N N . ASN A 1 634 ? -8.220 12.060 6.646 1.00 95.25 634 ASN A N 1
ATOM 4771 C CA . ASN A 1 634 ? -9.019 11.715 7.819 1.00 95.25 634 ASN A CA 1
ATOM 4772 C C . ASN A 1 634 ? -8.614 12.577 9.030 1.00 95.25 634 ASN A C 1
ATOM 4774 O O . ASN A 1 634 ? -7.431 12.777 9.311 1.00 95.25 634 ASN A O 1
ATOM 4778 N N . SER A 1 635 ? -9.614 13.083 9.745 1.00 96.00 635 SER A N 1
ATOM 4779 C CA . SER A 1 635 ? -9.491 13.859 10.978 1.00 96.00 635 SER A CA 1
ATOM 4780 C C . SER A 1 635 ? -10.130 13.080 12.120 1.00 96.00 635 SER A C 1
ATOM 4782 O O . SER A 1 635 ? -11.320 12.772 12.063 1.00 96.00 635 SER A O 1
ATOM 4784 N N . TYR A 1 636 ? -9.333 12.772 13.139 1.00 96.75 636 TYR A N 1
ATOM 4785 C CA . TYR A 1 636 ? -9.684 11.899 14.257 1.00 96.75 636 TYR A CA 1
ATOM 4786 C C . TYR A 1 636 ? -9.958 12.715 15.523 1.00 96.75 636 TYR A C 1
ATOM 4788 O O . TYR A 1 636 ? -9.286 13.719 15.760 1.00 96.75 636 TYR A O 1
ATOM 4796 N N . GLN A 1 637 ? -10.900 12.263 16.348 1.00 97.31 637 GLN A N 1
ATOM 4797 C CA . GLN A 1 637 ? -11.141 12.796 17.687 1.00 97.31 637 GLN A CA 1
ATOM 4798 C C . GLN A 1 637 ? -11.643 11.679 18.609 1.00 97.31 637 GLN A C 1
ATOM 4800 O O . GLN A 1 637 ? -12.700 11.096 18.364 1.00 97.31 637 GLN A O 1
ATOM 4805 N N . TRP A 1 638 ? -10.890 11.378 19.669 1.00 97.25 638 TRP A N 1
ATOM 4806 C CA . TRP A 1 638 ? -11.352 10.471 20.722 1.00 97.25 638 TRP A CA 1
ATOM 4807 C C . TRP A 1 638 ? -12.197 11.206 21.763 1.00 97.25 638 TRP A C 1
ATOM 4809 O O . TRP A 1 638 ? -11.849 12.312 22.186 1.00 97.25 638 TRP A O 1
ATOM 4819 N N . SER A 1 639 ? -13.254 10.552 22.223 1.00 96.38 639 SER A N 1
ATOM 4820 C CA . SER A 1 639 ? -14.095 10.969 23.342 1.00 96.38 639 SER A CA 1
ATOM 4821 C C . SER A 1 639 ? -14.053 9.927 24.461 1.00 96.38 639 SER A C 1
ATOM 4823 O O . SER A 1 639 ? -13.773 8.742 24.238 1.00 96.38 639 SER A O 1
ATOM 4825 N N . TYR A 1 640 ? -14.298 10.391 25.682 1.00 94.69 640 TYR A N 1
ATOM 4826 C CA . TYR A 1 640 ? -14.392 9.580 26.889 1.00 94.69 640 TYR A CA 1
ATOM 4827 C C . TYR A 1 640 ? -15.728 9.845 27.573 1.00 94.69 640 TYR A C 1
ATOM 4829 O O . TYR A 1 640 ? -16.064 10.985 27.893 1.00 94.69 640 TYR A O 1
ATOM 4837 N N . GLU A 1 641 ? -16.476 8.775 27.806 1.00 93.69 641 GLU A N 1
ATOM 4838 C CA . GLU A 1 641 ? -17.668 8.763 28.638 1.00 93.69 641 GLU A CA 1
ATOM 4839 C C . GLU A 1 641 ? -17.264 8.389 30.066 1.00 93.69 641 GLU A C 1
ATOM 4841 O O . GLU A 1 641 ? -16.831 7.263 30.340 1.00 93.69 641 GLU A O 1
ATOM 4846 N N . ASN A 1 642 ? -17.382 9.362 30.969 1.00 80.38 642 ASN A N 1
ATOM 4847 C CA . ASN A 1 642 ? -17.035 9.180 32.373 1.00 80.38 642 ASN A CA 1
ATOM 4848 C C . ASN A 1 642 ? -18.063 8.310 33.118 1.00 80.38 642 ASN A C 1
ATOM 4850 O O . ASN A 1 642 ? -19.142 7.998 32.618 1.00 80.38 642 ASN A O 1
ATOM 4854 N N . LEU A 1 643 ? -17.751 7.963 34.370 1.00 80.00 643 LEU A N 1
ATOM 4855 C CA . LEU A 1 643 ? -18.606 7.137 35.237 1.00 80.00 643 LEU A CA 1
ATOM 4856 C C . LEU A 1 643 ? -20.005 7.723 35.506 1.00 80.00 643 LEU A C 1
ATOM 4858 O O . LEU A 1 643 ? -20.876 7.010 35.993 1.00 80.00 643 LEU A O 1
ATOM 4862 N N . SER A 1 644 ? -20.228 9.003 35.201 1.00 78.62 644 SER A N 1
ATOM 4863 C CA . SER A 1 644 ? -21.525 9.678 35.314 1.00 78.62 644 SER A CA 1
ATOM 4864 C C . SER A 1 644 ? -22.317 9.688 33.997 1.00 78.62 644 SER A C 1
ATOM 4866 O O . SER A 1 644 ? -23.359 10.339 33.928 1.00 78.62 644 SER A O 1
ATOM 4868 N N . GLY A 1 645 ? -21.836 9.002 32.953 1.00 82.12 645 GLY A N 1
ATOM 4869 C CA . GLY A 1 645 ? -22.487 8.915 31.641 1.00 82.12 645 GLY A CA 1
ATOM 4870 C C . GLY A 1 645 ? -22.389 10.195 30.807 1.00 82.12 645 GLY A C 1
ATOM 4871 O O . GLY A 1 645 ? -23.224 10.431 29.935 1.00 82.12 645 GLY A O 1
ATOM 4872 N N . VAL A 1 646 ? -21.421 11.071 31.103 1.00 86.06 646 VAL A N 1
ATOM 4873 C CA . VAL A 1 646 ? -21.175 12.290 30.319 1.00 86.06 646 VAL A CA 1
ATOM 4874 C C . VAL A 1 646 ? -20.006 12.043 29.376 1.00 86.06 646 VAL A C 1
ATOM 4876 O O . VAL A 1 646 ? -18.898 11.751 29.827 1.00 86.06 646 VAL A O 1
ATOM 4879 N N . GLU A 1 647 ? -20.267 12.176 28.076 1.00 90.94 647 GLU A N 1
ATOM 4880 C CA . GLU A 1 647 ? -19.265 12.067 27.016 1.00 90.94 647 GLU A CA 1
ATOM 4881 C C . GLU A 1 647 ? -18.594 13.421 26.751 1.00 90.94 647 GLU A C 1
ATOM 4883 O O . GLU A 1 647 ? -19.265 14.430 26.510 1.00 90.94 647 GLU A O 1
ATOM 4888 N N . GLU A 1 648 ? -17.262 13.441 26.798 1.00 92.31 648 GLU A N 1
ATOM 4889 C CA . GLU A 1 648 ? -16.443 14.622 26.530 1.00 92.31 648 GLU A CA 1
ATOM 4890 C C . GLU A 1 648 ? -15.285 14.287 25.579 1.00 92.31 648 GLU A C 1
ATOM 4892 O O . GLU A 1 648 ? -14.645 13.238 25.690 1.00 92.31 648 GLU A O 1
ATOM 4897 N N . ASP A 1 649 ? -14.982 15.203 24.657 1.00 95.31 649 ASP A N 1
ATOM 4898 C CA . ASP A 1 649 ? -13.818 15.091 23.776 1.00 95.31 649 ASP A CA 1
ATOM 4899 C C . ASP A 1 649 ? -12.521 15.157 24.583 1.00 95.31 649 ASP A C 1
ATOM 4901 O O . ASP A 1 649 ? -12.313 16.073 25.383 1.00 95.31 649 ASP A O 1
ATOM 4905 N N . ILE A 1 650 ? -11.596 14.237 24.313 1.00 95.25 650 ILE A N 1
ATOM 4906 C CA . ILE A 1 650 ? -10.272 14.237 24.930 1.00 95.25 650 ILE A CA 1
ATOM 4907 C C . ILE A 1 650 ? -9.375 15.221 24.161 1.00 95.25 650 ILE A C 1
ATOM 4909 O O . ILE A 1 650 ? -9.031 14.973 22.996 1.00 95.25 650 ILE A O 1
ATOM 4913 N N . PRO A 1 651 ? -8.935 16.338 24.772 1.00 94.19 651 PRO A N 1
ATOM 4914 C CA . PRO A 1 651 ? -8.168 17.348 24.053 1.00 94.19 651 PRO A CA 1
ATOM 4915 C C . PRO A 1 651 ? -6.834 16.797 23.533 1.00 94.19 651 PRO A C 1
ATOM 4917 O O . PRO A 1 651 ? -6.008 16.308 24.301 1.00 94.19 651 PRO A O 1
ATOM 4920 N N . GLY A 1 652 ? -6.599 16.925 22.225 1.00 93.75 652 GLY A N 1
ATOM 4921 C CA . GLY A 1 652 ? -5.353 16.502 21.574 1.00 93.75 652 GLY A CA 1
ATOM 4922 C C . GLY A 1 652 ? -5.284 15.018 21.197 1.00 93.75 652 GLY A C 1
ATOM 4923 O O . GLY A 1 652 ? -4.294 14.610 20.590 1.00 93.75 652 GLY A O 1
ATOM 4924 N N . ALA A 1 653 ? -6.319 14.226 21.486 1.00 95.94 653 ALA A N 1
ATOM 4925 C CA . ALA A 1 653 ? -6.421 12.835 21.051 1.00 95.94 653 ALA A CA 1
ATOM 4926 C C . ALA A 1 653 ? -6.923 12.748 19.596 1.00 95.94 653 ALA A C 1
ATOM 4928 O O . ALA A 1 653 ? -8.053 12.347 19.329 1.00 95.94 653 ALA A O 1
ATOM 4929 N N . ILE A 1 654 ? -6.065 13.173 18.665 1.00 96.25 654 ILE A N 1
ATOM 4930 C CA . ILE A 1 654 ? -6.374 13.356 17.236 1.00 96.25 654 ILE A CA 1
ATOM 4931 C C . ILE A 1 654 ? -5.677 12.336 16.317 1.00 96.25 654 ILE A C 1
ATOM 4933 O O . ILE A 1 654 ? -5.375 12.639 15.162 1.00 96.25 654 ILE A O 1
ATOM 4937 N N . SER A 1 655 ? -5.387 11.142 16.836 1.00 95.94 655 SER A N 1
ATOM 4938 C CA . SER A 1 655 ? -4.818 10.019 16.075 1.00 95.94 655 SER A CA 1
ATOM 4939 C C . SER A 1 655 ? -5.814 8.863 15.987 1.00 95.94 655 SER A C 1
ATOM 4941 O O . SER A 1 655 ? -6.757 8.772 16.770 1.00 95.94 655 SER A O 1
ATOM 4943 N N . ASP A 1 656 ? -5.562 7.945 15.063 1.00 93.62 656 ASP A N 1
ATOM 4944 C CA . ASP A 1 656 ? -6.207 6.629 14.951 1.00 93.62 656 ASP A CA 1
ATOM 4945 C C . ASP A 1 656 ? -5.899 5.675 16.124 1.00 93.62 656 ASP A C 1
ATOM 4947 O O . ASP A 1 656 ? -6.553 4.635 16.282 1.00 93.62 656 ASP A O 1
ATOM 4951 N N . THR A 1 657 ? -4.928 6.042 16.962 1.00 95.44 657 THR A N 1
ATOM 4952 C CA . THR A 1 657 ? -4.594 5.370 18.213 1.00 95.44 657 THR A CA 1
ATOM 4953 C C . THR A 1 657 ? -4.763 6.286 19.421 1.00 95.44 657 THR A C 1
ATOM 4955 O O . THR A 1 657 ? -4.604 7.507 19.343 1.00 95.44 657 THR A O 1
ATOM 4958 N N . TYR A 1 658 ? -5.090 5.686 20.561 1.00 95.88 658 TYR A N 1
ATOM 4959 C CA . TYR A 1 658 ? -5.123 6.370 21.848 1.00 95.88 658 TYR A CA 1
ATOM 4960 C C . TYR A 1 658 ? -4.622 5.439 22.946 1.00 95.88 658 TYR A C 1
ATOM 4962 O O . TYR A 1 658 ? -5.138 4.335 23.103 1.00 95.88 658 TYR A O 1
ATOM 4970 N N . GLU A 1 659 ? -3.617 5.879 23.699 1.00 95.81 659 GLU A N 1
ATOM 4971 C CA . GLU A 1 659 ? -3.052 5.122 24.814 1.00 95.81 659 GLU A CA 1
ATOM 4972 C C . GLU A 1 659 ? -3.470 5.752 26.143 1.00 95.81 659 GLU A C 1
ATOM 4974 O O . GLU A 1 659 ? -3.231 6.936 26.398 1.00 95.81 659 GLU A O 1
ATOM 4979 N N . ILE A 1 660 ? -4.040 4.932 27.018 1.00 94.75 660 ILE A N 1
ATOM 4980 C CA . ILE A 1 660 ? -4.177 5.255 28.433 1.00 94.75 660 ILE A CA 1
ATOM 4981 C C . ILE A 1 660 ? -2.904 4.774 29.119 1.00 94.75 660 ILE A C 1
ATOM 4983 O O . ILE A 1 660 ? -2.628 3.576 29.144 1.00 94.75 660 ILE A O 1
ATOM 4987 N N . VAL A 1 661 ? -2.142 5.702 29.697 1.00 94.50 661 VAL A N 1
ATOM 4988 C CA . VAL A 1 661 ? -0.961 5.391 30.511 1.00 94.50 661 VAL A CA 1
ATOM 4989 C C . VAL A 1 661 ? -1.336 5.509 31.979 1.00 94.50 661 VAL A C 1
ATOM 4991 O O . VAL A 1 661 ? -1.630 6.604 32.456 1.00 94.50 661 VAL A O 1
ATOM 4994 N N . GLY A 1 662 ? -1.291 4.389 32.698 1.00 93.75 662 GLY A N 1
ATOM 4995 C CA . GLY A 1 662 ? -1.676 4.349 34.105 1.00 93.75 662 GLY A CA 1
ATOM 4996 C C . GLY A 1 662 ? -3.190 4.423 34.285 1.00 93.75 662 GLY A C 1
ATOM 4997 O O . GLY A 1 662 ? -3.723 5.443 34.719 1.00 93.75 662 GLY A O 1
ATOM 4998 N N . LEU A 1 663 ? -3.878 3.332 33.952 1.00 95.19 663 LEU A N 1
ATOM 4999 C CA . LEU A 1 663 ? -5.311 3.180 34.181 1.00 95.19 663 LEU A CA 1
ATOM 5000 C C . LEU A 1 663 ? -5.635 3.337 35.678 1.00 95.19 663 LEU A C 1
ATOM 5002 O O . LEU A 1 663 ? -5.001 2.715 36.531 1.00 95.19 663 LEU A O 1
ATOM 5006 N N . ALA A 1 664 ? -6.613 4.174 35.987 1.00 94.44 664 ALA A N 1
ATOM 5007 C CA . ALA A 1 664 ? -7.010 4.604 37.319 1.00 94.44 664 ALA A CA 1
ATOM 5008 C C . ALA A 1 664 ? -8.523 4.880 37.352 1.00 94.44 664 ALA A C 1
ATOM 5010 O O . ALA A 1 664 ? -9.221 4.759 36.348 1.00 94.44 664 ALA A O 1
ATOM 5011 N N . TYR A 1 665 ? -9.046 5.253 38.518 1.00 92.56 665 TYR A N 1
ATOM 5012 C CA . TYR A 1 665 ? -10.481 5.477 38.703 1.00 92.56 665 TYR A CA 1
ATOM 5013 C C . TYR A 1 665 ? -11.022 6.622 37.830 1.00 92.56 665 TYR A C 1
ATOM 5015 O O . TYR A 1 665 ? -12.131 6.556 37.314 1.00 92.56 665 TYR A O 1
ATOM 5023 N N . GLU A 1 666 ? -10.231 7.676 37.644 1.00 90.31 666 GLU A N 1
ATOM 5024 C CA . GLU A 1 666 ? -10.607 8.878 36.900 1.00 90.31 666 GLU A CA 1
ATOM 5025 C C . GLU A 1 666 ? -10.674 8.691 35.375 1.00 90.31 666 GLU A C 1
ATOM 5027 O O . GLU A 1 666 ? -11.348 9.470 34.699 1.00 90.31 666 GLU A O 1
ATOM 5032 N N . ASN A 1 667 ? -9.983 7.682 34.835 1.00 92.19 667 ASN A N 1
ATOM 5033 C CA . ASN A 1 667 ? -9.857 7.428 33.396 1.00 92.19 667 ASN A CA 1
ATOM 5034 C C . ASN A 1 667 ? -10.318 6.013 32.992 1.00 92.19 667 ASN A C 1
ATOM 5036 O O . ASN A 1 667 ? -10.057 5.571 31.879 1.00 92.19 667 ASN A O 1
ATOM 5040 N N . MET A 1 668 ? -10.992 5.284 33.880 1.00 92.88 668 MET A N 1
ATOM 5041 C CA . MET A 1 668 ? -11.688 4.056 33.506 1.00 92.88 668 MET A CA 1
ATOM 5042 C C . MET A 1 668 ? -13.111 4.391 33.044 1.00 92.88 668 MET A C 1
ATOM 5044 O O . MET A 1 668 ? -13.790 5.218 33.645 1.00 92.88 668 MET A O 1
ATOM 5048 N N . GLY A 1 669 ? -13.580 3.746 31.984 1.00 92.81 669 GLY A N 1
ATOM 5049 C CA . GLY A 1 669 ? -14.875 4.042 31.377 1.00 92.81 669 GLY A CA 1
ATOM 5050 C C . GLY A 1 669 ? -14.890 3.676 29.902 1.00 92.81 669 GLY A C 1
ATOM 5051 O O . GLY A 1 669 ? -14.147 2.788 29.476 1.00 92.81 669 GLY A O 1
ATOM 5052 N N . THR A 1 670 ? -15.750 4.336 29.128 1.00 95.12 670 THR A N 1
ATOM 5053 C CA . THR A 1 670 ? -15.975 4.000 27.716 1.00 95.12 670 THR A CA 1
ATOM 5054 C C . THR A 1 670 ? -15.364 5.047 26.796 1.00 95.12 670 THR A C 1
ATOM 5056 O O . THR A 1 670 ? -15.594 6.239 26.950 1.00 95.12 670 THR A O 1
ATOM 5059 N N . TYR A 1 671 ? -14.615 4.586 25.802 1.00 95.75 671 TYR A N 1
ATOM 5060 C CA . TYR A 1 671 ? -13.943 5.412 24.809 1.00 95.75 671 TYR A CA 1
ATOM 5061 C C . TYR A 1 671 ? -14.521 5.166 23.419 1.00 95.75 671 TYR A C 1
ATOM 5063 O O . TYR A 1 671 ? -14.810 4.020 23.047 1.00 95.75 671 TYR A O 1
ATOM 5071 N N . ARG A 1 672 ? -14.658 6.240 22.638 1.00 96.00 672 ARG A N 1
ATOM 5072 C CA . ARG A 1 672 ? -15.119 6.210 21.244 1.00 96.00 672 ARG A CA 1
ATOM 5073 C C . ARG A 1 672 ? -14.225 7.092 20.383 1.00 96.00 672 ARG A C 1
ATOM 5075 O O . ARG A 1 672 ? -13.625 8.046 20.863 1.00 96.00 672 ARG A O 1
ATOM 5082 N N . LEU A 1 673 ? -14.122 6.739 19.109 1.00 97.19 673 LEU A N 1
ATOM 5083 C CA . LEU A 1 673 ? -13.389 7.501 18.107 1.00 97.19 673 LEU A CA 1
ATOM 5084 C C . LEU A 1 673 ? -14.378 7.988 17.058 1.00 97.19 673 LEU A C 1
ATOM 5086 O O . LEU A 1 673 ? -15.041 7.167 16.424 1.00 97.19 673 LEU A O 1
ATOM 5090 N N . GLN A 1 674 ? -14.433 9.300 16.858 1.00 96.56 674 GLN A N 1
ATOM 5091 C CA . GLN A 1 674 ? -15.124 9.918 15.736 1.00 96.56 674 GLN A CA 1
ATOM 5092 C C . GLN A 1 674 ? -14.112 10.318 14.662 1.00 96.56 674 GLN A C 1
ATOM 5094 O O . GLN A 1 674 ? -13.045 10.863 14.962 1.00 96.56 674 GLN A O 1
ATOM 5099 N N . VAL A 1 675 ? -14.444 10.043 13.401 1.00 97.50 675 VAL A N 1
ATOM 5100 C CA . VAL A 1 675 ? -13.590 10.347 12.250 1.00 97.50 675 VAL A CA 1
ATOM 5101 C C . VAL A 1 675 ? -14.395 11.061 11.173 1.00 97.50 675 VAL A C 1
ATOM 5103 O O . VAL A 1 675 ? -15.507 10.656 10.836 1.00 97.50 675 VAL A O 1
ATOM 5106 N N . THR A 1 676 ? -13.821 12.126 10.622 1.00 97.00 676 THR A N 1
ATOM 5107 C CA . THR A 1 676 ? -14.392 12.919 9.522 1.00 97.00 676 THR A CA 1
ATOM 5108 C C . THR A 1 676 ? -13.355 13.103 8.415 1.00 97.00 676 THR A C 1
ATOM 5110 O O . THR A 1 676 ? -12.156 13.068 8.687 1.00 97.00 676 THR A O 1
ATOM 5113 N N . SER A 1 677 ? -13.781 13.329 7.172 1.00 95.94 677 SER A N 1
ATOM 5114 C CA . SER A 1 677 ? -12.878 13.670 6.063 1.00 95.94 677 SER A CA 1
ATOM 5115 C C . SER A 1 677 ? -13.467 14.812 5.234 1.00 95.94 677 SER A C 1
ATOM 5117 O O . SER A 1 677 ? -14.649 14.773 4.892 1.00 95.94 677 SER A O 1
ATOM 5119 N N . PRO A 1 678 ? -12.678 15.836 4.856 1.00 95.50 678 PRO A N 1
ATOM 5120 C CA . PRO A 1 678 ? -13.154 16.896 3.971 1.00 95.50 678 PRO A CA 1
ATOM 5121 C C . PRO A 1 678 ? -13.409 16.405 2.538 1.00 95.50 678 PRO A C 1
ATOM 5123 O O . PRO A 1 678 ? -14.059 17.116 1.773 1.00 95.50 678 PRO A O 1
ATOM 5126 N N . LEU A 1 679 ? -12.880 15.234 2.158 1.00 95.25 679 LEU A N 1
ATOM 5127 C CA . LEU A 1 679 ? -13.093 14.640 0.836 1.00 95.25 679 LEU A CA 1
ATOM 5128 C C . LEU A 1 679 ? -14.444 13.927 0.728 1.00 95.25 679 LEU A C 1
ATOM 5130 O O . LEU A 1 679 ? -14.997 13.860 -0.363 1.00 95.25 679 LEU A O 1
ATOM 5134 N N . VAL A 1 680 ? -14.993 13.457 1.850 1.00 94.94 680 VAL A N 1
ATOM 5135 C CA . VAL A 1 680 ? -16.308 12.809 1.935 1.00 94.94 680 VAL A CA 1
ATOM 5136 C C . VAL A 1 680 ? -17.189 13.636 2.879 1.00 94.94 680 VAL A C 1
ATOM 5138 O O . VAL A 1 680 ? -17.312 13.307 4.061 1.00 94.94 680 VAL A O 1
ATOM 5141 N N . PRO A 1 681 ? -17.749 14.764 2.400 1.00 90.38 681 PRO A N 1
ATOM 5142 C CA . PRO A 1 681 ? -18.511 15.677 3.248 1.00 90.38 681 PRO A CA 1
ATOM 5143 C C . PRO A 1 681 ? -19.744 14.986 3.851 1.00 90.38 681 PRO A C 1
ATOM 5145 O O . PRO A 1 681 ? -20.256 14.019 3.301 1.00 90.38 681 PRO A O 1
ATOM 5148 N N . ASP A 1 682 ? -20.247 15.479 4.981 1.00 89.44 682 ASP A N 1
ATOM 5149 C CA . ASP A 1 682 ? -21.483 14.992 5.625 1.00 89.44 682 ASP A CA 1
ATOM 5150 C C . ASP A 1 682 ? -21.454 13.535 6.153 1.00 89.44 682 ASP A C 1
ATOM 5152 O O . ASP A 1 682 ? -22.484 13.015 6.598 1.00 89.44 682 ASP A O 1
ATOM 5156 N N . LEU A 1 683 ? -20.285 12.878 6.160 1.00 96.06 683 LEU A N 1
ATOM 5157 C CA . LEU A 1 683 ? -20.067 11.588 6.821 1.00 96.06 683 LEU A CA 1
ATOM 5158 C C . LEU A 1 683 ? -19.207 11.745 8.081 1.00 96.06 683 LEU A C 1
ATOM 5160 O O . LEU A 1 683 ? -18.071 12.219 8.026 1.00 96.06 683 LEU A O 1
ATOM 5164 N N . THR A 1 684 ? -19.746 11.262 9.198 1.00 96.50 684 THR A N 1
ATOM 5165 C CA . THR A 1 684 ? -19.008 11.031 10.443 1.00 96.50 684 THR A CA 1
ATOM 5166 C C . THR A 1 684 ? -19.029 9.537 10.724 1.00 96.50 684 THR A C 1
ATOM 5168 O O . THR A 1 684 ? -20.104 8.947 10.829 1.00 96.50 684 THR A O 1
ATOM 5171 N N . LEU A 1 685 ? -17.850 8.927 10.829 1.00 97.12 685 LEU A N 1
ATOM 5172 C CA . LEU A 1 685 ? -17.697 7.526 11.210 1.00 97.12 685 LEU A CA 1
ATOM 5173 C C . LEU A 1 685 ? -17.406 7.433 12.703 1.00 97.12 685 LEU A C 1
ATOM 5175 O O . LEU A 1 685 ? -16.545 8.149 13.210 1.00 97.12 685 LEU A O 1
ATOM 5179 N N . GLU A 1 686 ? -18.090 6.526 13.394 1.00 96.00 686 GLU A N 1
ATOM 5180 C CA . GLU A 1 686 ? -17.899 6.287 14.827 1.00 96.00 686 GLU A CA 1
ATOM 5181 C C . GLU A 1 686 ? -17.406 4.866 15.083 1.00 96.00 686 GLU A C 1
ATOM 5183 O O . GLU A 1 686 ? -17.893 3.909 14.480 1.00 96.00 686 GLU A O 1
ATOM 5188 N N . SER A 1 687 ? -16.451 4.689 15.989 1.00 96.62 687 SER A N 1
ATOM 5189 C CA . SER A 1 687 ? -15.997 3.350 16.356 1.00 96.62 687 SER A CA 1
ATOM 5190 C C . SER A 1 687 ? -16.995 2.636 17.278 1.00 96.62 687 SER A C 1
ATOM 5192 O O . SER A 1 687 ? -17.884 3.231 17.900 1.00 96.62 687 SER A O 1
ATOM 5194 N N . PHE A 1 688 ? -16.873 1.313 17.381 1.00 94.81 688 PHE A N 1
ATOM 5195 C CA . PHE A 1 688 ? -17.504 0.575 18.475 1.00 94.81 688 PHE A CA 1
ATOM 5196 C C . PHE A 1 688 ? -16.908 0.992 19.833 1.00 94.81 688 PHE A C 1
ATOM 5198 O O . PHE A 1 688 ? -15.703 1.244 19.917 1.00 94.81 688 PHE A O 1
ATOM 5205 N N . PRO A 1 689 ? -17.718 1.003 20.911 1.00 94.75 689 PRO A N 1
ATOM 5206 C CA . PRO A 1 689 ? -17.263 1.419 22.233 1.00 94.75 689 PRO A CA 1
ATOM 5207 C C . PRO A 1 689 ? -16.164 0.509 22.779 1.00 94.75 689 PRO A C 1
ATOM 5209 O O . PRO A 1 689 ? -16.250 -0.724 22.684 1.00 94.75 689 PRO A O 1
ATOM 5212 N N . LYS A 1 690 ? -15.161 1.136 23.397 1.00 94.81 690 LYS A N 1
ATOM 5213 C CA . LYS A 1 690 ? -14.064 0.476 24.106 1.00 94.81 690 LYS A CA 1
ATOM 5214 C C . LYS A 1 690 ? -14.153 0.809 25.590 1.00 94.81 690 LYS A C 1
ATOM 5216 O O . LYS A 1 690 ? -13.812 1.913 25.993 1.00 94.81 690 LYS A O 1
ATOM 5221 N N . THR A 1 691 ? -14.633 -0.134 26.385 1.00 94.81 691 THR A N 1
ATOM 5222 C CA . THR A 1 691 ? -14.818 0.009 27.827 1.00 94.81 691 THR A CA 1
ATOM 5223 C C . THR A 1 691 ? -13.687 -0.686 28.575 1.00 94.81 691 THR A C 1
ATOM 5225 O O . THR A 1 691 ? -13.438 -1.875 28.374 1.00 94.81 691 THR A O 1
ATOM 5228 N N . VAL A 1 692 ? -13.010 0.049 29.451 1.00 95.44 692 VAL A N 1
ATOM 5229 C CA . VAL A 1 692 ? -11.942 -0.482 30.305 1.00 95.44 692 VAL A CA 1
ATOM 5230 C C . VAL A 1 692 ? -12.194 -0.114 31.759 1.00 95.44 692 VAL A C 1
ATOM 5232 O O . VAL A 1 692 ? -12.496 1.036 32.067 1.00 95.44 692 VAL A O 1
ATOM 5235 N N . TRP A 1 693 ? -12.058 -1.094 32.647 1.00 94.62 693 TRP A N 1
ATOM 5236 C CA . TRP A 1 693 ? -12.216 -0.942 34.091 1.00 94.62 693 TRP A CA 1
ATOM 5237 C C . TRP A 1 693 ? -10.882 -1.158 34.797 1.00 94.62 693 TRP A C 1
ATOM 5239 O O . TRP A 1 693 ? -10.145 -2.081 34.456 1.00 94.62 693 TRP A O 1
ATOM 5249 N N . ALA A 1 694 ? -10.572 -0.330 35.792 1.00 96.00 694 ALA A N 1
ATOM 5250 C CA . ALA A 1 694 ? -9.426 -0.551 36.667 1.00 96.00 694 ALA A CA 1
ATOM 5251 C C . ALA A 1 694 ? -9.826 -1.470 37.828 1.00 96.00 694 ALA A C 1
ATOM 5253 O O . ALA A 1 694 ? -10.897 -1.274 38.406 1.00 96.00 694 ALA A O 1
ATOM 5254 N N . SER A 1 695 ? -8.969 -2.413 38.214 1.00 95.94 695 SER A N 1
ATOM 5255 C CA . SER A 1 695 ? -9.125 -3.231 39.420 1.00 95.94 695 SER A CA 1
ATOM 5256 C C . SER A 1 695 ? -7.971 -3.052 40.410 1.00 95.94 695 SER A C 1
ATOM 5258 O O . SER A 1 695 ? -6.843 -2.735 40.031 1.00 95.94 695 SER A O 1
ATOM 5260 N N . GLY A 1 696 ? -8.259 -3.254 41.693 1.00 94.69 696 GLY A N 1
ATOM 5261 C CA . GLY A 1 696 ? -7.280 -3.318 42.778 1.00 94.69 696 GLY A CA 1
ATOM 5262 C C . GLY A 1 696 ? -7.709 -4.326 43.842 1.00 94.69 696 GLY A C 1
ATOM 5263 O O . GLY A 1 696 ? -8.782 -4.927 43.740 1.00 94.69 696 GLY A O 1
ATOM 5264 N N . SER A 1 697 ? -6.883 -4.504 44.869 1.00 94.38 697 SER A N 1
ATOM 5265 C CA . SER A 1 697 ? -7.172 -5.424 45.975 1.00 94.38 697 SER A CA 1
ATOM 5266 C C . SER A 1 697 ? -7.538 -4.682 47.262 1.00 94.38 697 SER A C 1
ATOM 5268 O O . SER A 1 697 ? -6.913 -3.684 47.622 1.00 94.38 697 SER A O 1
ATOM 5270 N N . ILE A 1 698 ? -8.517 -5.200 48.006 1.00 93.94 698 ILE A N 1
ATOM 5271 C CA . ILE A 1 698 ? -8.828 -4.741 49.367 1.00 93.94 698 ILE A CA 1
ATOM 5272 C C . ILE A 1 698 ? -8.522 -5.855 50.360 1.00 93.94 698 ILE A C 1
ATOM 5274 O O . ILE A 1 698 ? -9.022 -6.971 50.225 1.00 93.94 698 ILE A O 1
ATOM 5278 N N . ARG A 1 699 ? -7.758 -5.540 51.407 1.00 93.44 699 ARG A N 1
ATOM 5279 C CA . ARG A 1 699 ? -7.509 -6.429 52.545 1.00 93.44 699 ARG A CA 1
ATOM 5280 C C . ARG A 1 699 ? -8.091 -5.846 53.828 1.00 93.44 699 ARG A C 1
ATOM 5282 O O . ARG A 1 699 ? -7.763 -4.725 54.203 1.00 93.44 699 ARG A O 1
ATOM 5289 N N . PHE A 1 700 ? -8.876 -6.641 54.549 1.00 90.56 700 PHE A N 1
ATOM 5290 C CA . PHE A 1 700 ? -9.343 -6.307 55.894 1.00 90.56 700 PHE A CA 1
ATOM 5291 C C . PHE A 1 700 ? -8.660 -7.158 56.959 1.00 90.56 700 PHE A C 1
ATOM 5293 O O . PHE A 1 700 ? -8.637 -8.387 56.865 1.00 90.56 700 PHE A O 1
ATOM 5300 N N . HIS A 1 701 ? -8.204 -6.506 58.024 1.00 92.19 701 HIS A N 1
ATOM 5301 C CA . HIS A 1 701 ? -7.849 -7.145 59.288 1.00 92.19 701 HIS A CA 1
ATOM 5302 C C . HIS A 1 701 ? -8.991 -6.953 60.277 1.00 92.19 701 HIS A C 1
ATOM 5304 O O . HIS A 1 701 ? -9.240 -5.840 60.741 1.00 92.19 701 HIS A O 1
ATOM 5310 N N . ALA A 1 702 ? -9.713 -8.024 60.593 1.00 93.06 702 ALA A N 1
ATOM 5311 C CA . ALA A 1 702 ? -10.723 -7.967 61.639 1.00 93.06 702 ALA A CA 1
ATOM 5312 C C . ALA A 1 702 ? -10.061 -8.229 62.992 1.00 93.06 702 ALA A C 1
ATOM 5314 O O . ALA A 1 702 ? -9.395 -9.246 63.163 1.00 93.06 702 ALA A O 1
ATOM 5315 N N . VAL A 1 703 ? -10.246 -7.334 63.959 1.00 93.69 703 VAL A N 1
ATOM 5316 C CA . VAL A 1 703 ? -9.689 -7.462 65.311 1.00 93.69 703 VAL A CA 1
ATOM 5317 C C . VAL A 1 703 ? -10.792 -7.393 66.354 1.00 93.69 703 VAL A C 1
ATOM 5319 O O . VAL A 1 703 ? -11.790 -6.704 66.182 1.00 93.69 703 VAL A O 1
ATOM 5322 N N . ASN A 1 704 ? -10.632 -8.082 67.476 1.00 92.19 704 ASN A N 1
ATOM 5323 C CA . ASN A 1 704 ? -11.536 -7.908 68.610 1.00 92.19 704 ASN A CA 1
ATOM 5324 C C . ASN A 1 704 ? -11.259 -6.585 69.355 1.00 92.19 704 ASN A C 1
ATOM 5326 O O . ASN A 1 704 ? -10.238 -5.932 69.144 1.00 92.19 704 ASN A O 1
ATOM 5330 N N . GLN A 1 705 ? -12.112 -6.221 70.318 1.00 87.81 705 GLN A N 1
ATOM 5331 C CA . GLN A 1 705 ? -11.944 -5.008 71.144 1.00 87.81 705 GLN A CA 1
ATOM 5332 C C . GLN A 1 705 ? -10.638 -4.965 71.972 1.00 87.81 705 GLN A C 1
ATOM 5334 O O . GLN A 1 705 ? -10.292 -3.928 72.535 1.00 87.81 705 GLN A O 1
ATOM 5339 N N . SER A 1 706 ? -9.908 -6.083 72.073 1.00 88.19 706 SER A N 1
ATOM 5340 C CA . SER A 1 706 ? -8.585 -6.170 72.713 1.00 88.19 706 SER A CA 1
ATOM 5341 C C . SER A 1 706 ? -7.419 -6.090 71.712 1.00 88.19 706 SER A C 1
ATOM 5343 O O . SER A 1 706 ? -6.265 -6.164 72.131 1.00 88.19 706 SER A O 1
ATOM 5345 N N . GLY A 1 707 ? -7.702 -5.946 70.411 1.00 86.88 707 GLY A N 1
ATOM 5346 C CA . GLY A 1 707 ? -6.723 -5.818 69.330 1.00 86.88 707 GLY A CA 1
ATOM 5347 C C . GLY A 1 707 ? -6.120 -7.134 68.828 1.00 86.88 707 GLY A C 1
ATOM 5348 O O . GLY A 1 707 ? -5.030 -7.107 68.271 1.00 86.88 707 GLY A O 1
ATOM 5349 N N . SER A 1 708 ? -6.756 -8.287 69.071 1.00 90.25 708 SER A N 1
ATOM 5350 C CA . SER A 1 708 ? -6.312 -9.578 68.504 1.00 90.25 708 SER A CA 1
ATOM 5351 C C . SER A 1 708 ? -7.084 -9.918 67.233 1.00 90.25 708 SER A C 1
ATOM 5353 O O . SER A 1 708 ? -8.299 -9.722 67.221 1.00 90.25 708 SER A O 1
ATOM 5355 N N . ASP A 1 709 ? -6.401 -10.471 66.230 1.00 90.00 709 ASP A N 1
ATOM 5356 C CA . ASP A 1 709 ? -6.999 -10.853 64.944 1.00 90.00 709 ASP A CA 1
ATOM 5357 C C . ASP A 1 709 ? -8.101 -11.912 65.097 1.00 90.00 709 ASP A C 1
ATOM 5359 O O . ASP A 1 709 ? -7.980 -12.860 65.881 1.00 90.00 709 ASP A O 1
ATOM 5363 N N . VAL A 1 710 ? -9.160 -11.753 64.308 1.00 90.38 710 VAL A N 1
ATOM 5364 C CA . VAL A 1 710 ? -10.329 -12.630 64.223 1.00 90.38 710 VAL A CA 1
ATOM 5365 C C . VAL A 1 710 ? -10.467 -13.097 62.776 1.00 90.38 710 VAL A C 1
ATOM 5367 O O . VAL A 1 710 ? -10.990 -12.388 61.917 1.00 90.38 710 VAL A O 1
ATOM 5370 N N . ASN A 1 711 ? -9.972 -14.303 62.503 1.00 88.44 711 ASN A N 1
ATOM 5371 C CA . ASN A 1 711 ? -9.868 -14.861 61.147 1.00 88.44 711 ASN A CA 1
ATOM 5372 C C . ASN A 1 711 ? -10.882 -15.986 60.873 1.00 88.44 711 ASN A C 1
ATOM 5374 O O . ASN A 1 711 ? -10.840 -16.604 59.817 1.00 88.44 711 ASN A O 1
ATOM 5378 N N . ASP A 1 712 ? -11.764 -16.294 61.822 1.00 84.44 712 ASP A N 1
ATOM 5379 C CA . ASP A 1 712 ? -12.753 -17.378 61.772 1.00 84.44 712 ASP A CA 1
ATOM 5380 C C . ASP A 1 712 ? -14.135 -16.925 61.266 1.00 84.44 712 ASP A C 1
ATOM 5382 O O . ASP A 1 712 ? -15.157 -17.514 61.613 1.00 84.44 712 ASP A O 1
ATOM 5386 N N . GLY A 1 713 ? -14.160 -15.902 60.409 1.00 88.75 713 GLY A N 1
ATOM 5387 C CA . GLY A 1 713 ? -15.374 -15.290 59.878 1.00 88.75 713 GLY A CA 1
ATOM 5388 C C . GLY A 1 713 ? -15.492 -15.292 58.353 1.00 88.75 713 GLY A C 1
ATOM 5389 O O . GLY A 1 713 ? -14.730 -15.937 57.627 1.00 88.75 713 GLY A O 1
ATOM 5390 N N . THR A 1 714 ? -16.453 -14.513 57.862 1.00 91.81 714 THR A N 1
ATOM 5391 C CA . THR A 1 714 ? -16.685 -14.207 56.444 1.00 91.81 714 THR A CA 1
ATOM 5392 C C . THR A 1 714 ? -16.817 -12.698 56.257 1.00 91.81 714 THR A C 1
ATOM 5394 O O . THR A 1 714 ? -17.533 -12.044 57.010 1.00 91.81 714 THR A O 1
ATOM 5397 N N . ALA A 1 715 ? -16.148 -12.142 55.251 1.00 92.62 715 ALA A N 1
ATOM 5398 C CA . ALA A 1 715 ? -16.300 -10.752 54.851 1.00 92.62 715 ALA A CA 1
ATOM 5399 C C . ALA A 1 715 ? -17.161 -10.632 53.591 1.00 92.62 715 ALA A C 1
ATOM 5401 O O . ALA A 1 715 ? -17.107 -11.484 52.701 1.00 92.62 715 ALA A O 1
ATOM 5402 N N . TYR A 1 716 ? -17.900 -9.534 53.501 1.00 91.25 716 TYR A N 1
ATOM 5403 C CA . TYR A 1 716 ? -18.720 -9.146 52.361 1.00 91.25 716 TYR A CA 1
ATOM 5404 C C . TYR A 1 716 ? -18.334 -7.734 51.934 1.00 91.25 716 TYR A C 1
ATOM 5406 O O . TYR A 1 716 ? -18.028 -6.886 52.776 1.00 91.25 716 TYR A O 1
ATOM 5414 N N . LEU A 1 717 ? -18.383 -7.492 50.628 1.00 91.88 717 LEU A N 1
ATOM 5415 C CA . LEU A 1 717 ? -18.166 -6.183 50.032 1.00 91.88 717 LEU A CA 1
ATOM 5416 C C . LEU A 1 717 ? -19.380 -5.843 49.161 1.00 91.88 717 LEU A C 1
ATOM 5418 O O . LEU A 1 717 ? -19.786 -6.648 48.325 1.00 91.88 717 LEU A O 1
ATOM 5422 N N . PHE A 1 718 ? -19.964 -4.670 49.373 1.00 89.88 718 PHE A N 1
ATOM 5423 C CA . PHE A 1 718 ? -21.154 -4.195 48.669 1.00 89.88 718 PHE A CA 1
ATOM 5424 C C . PHE A 1 718 ? -20.783 -2.958 47.859 1.00 89.88 718 PHE A C 1
ATOM 5426 O O . PHE A 1 718 ? -20.400 -1.946 48.447 1.00 89.88 718 PHE A O 1
ATOM 5433 N N . LYS A 1 719 ? -20.865 -3.035 46.529 1.00 90.06 719 LYS A N 1
ATOM 5434 C CA . LYS A 1 719 ? -20.601 -1.902 45.642 1.00 90.06 719 LYS A CA 1
ATOM 5435 C C . LYS A 1 719 ? -21.728 -0.887 45.769 1.00 90.06 719 LYS A C 1
ATOM 5437 O O . LYS A 1 719 ? -22.893 -1.217 45.554 1.00 90.06 719 LYS A O 1
ATOM 5442 N N . ILE A 1 720 ? -21.367 0.345 46.092 1.00 87.38 720 ILE A N 1
ATOM 5443 C CA . ILE A 1 720 ? -22.292 1.469 46.141 1.00 87.38 720 ILE A CA 1
ATOM 5444 C C . ILE A 1 720 ? -22.523 1.930 44.703 1.00 87.38 720 ILE A C 1
ATOM 5446 O O . ILE A 1 720 ? -21.594 2.342 44.008 1.00 87.38 720 ILE A O 1
ATOM 5450 N N . ILE A 1 721 ? -23.771 1.835 44.258 1.00 79.31 721 ILE A N 1
ATOM 5451 C CA . ILE A 1 721 ? -24.236 2.322 42.960 1.00 79.31 721 ILE A CA 1
ATOM 5452 C C . ILE A 1 721 ? -25.316 3.357 43.264 1.00 79.31 721 ILE A C 1
ATOM 5454 O O . ILE A 1 721 ? -26.250 3.086 44.015 1.00 79.31 721 ILE A O 1
ATOM 5458 N N . GLU A 1 722 ? -25.165 4.575 42.751 1.00 71.25 722 GLU A N 1
ATOM 5459 C CA . GLU A 1 722 ? -26.106 5.653 43.055 1.00 71.25 722 GLU A CA 1
ATOM 5460 C C . GLU A 1 722 ? -27.490 5.347 42.459 1.00 71.25 722 GLU A C 1
ATOM 5462 O O . GLU A 1 722 ? -27.620 5.130 41.257 1.00 71.25 722 GLU A O 1
ATOM 5467 N N . GLY A 1 723 ? -28.527 5.340 43.304 1.00 64.88 723 GLY A N 1
ATOM 5468 C CA . GLY A 1 723 ? -29.920 5.133 42.887 1.00 64.88 723 GLY A CA 1
ATOM 5469 C C . GLY A 1 723 ? -30.359 3.676 42.707 1.00 64.88 723 GLY A C 1
ATOM 5470 O O . GLY A 1 723 ? -31.535 3.457 42.433 1.00 64.88 723 GLY A O 1
ATOM 5471 N N . GLU A 1 724 ? -29.468 2.703 42.910 1.00 67.94 724 GLU A N 1
ATOM 5472 C CA . GLU A 1 724 ? -29.744 1.267 42.767 1.00 67.94 724 GLU A CA 1
ATOM 5473 C C . GLU A 1 724 ? -29.389 0.503 44.059 1.00 67.94 724 GLU A C 1
ATOM 5475 O O . GLU A 1 724 ? -28.524 0.951 44.824 1.00 67.94 724 GLU A O 1
ATOM 5480 N N . PRO A 1 725 ? -30.011 -0.662 44.327 1.00 68.69 725 PRO A N 1
ATOM 5481 C CA . PRO A 1 725 ? -29.575 -1.546 45.402 1.00 68.69 725 PRO A CA 1
ATOM 5482 C C . PRO A 1 725 ? -28.097 -1.916 45.244 1.00 68.69 725 PRO A C 1
ATOM 5484 O O . PRO A 1 725 ? -27.620 -2.163 44.136 1.00 68.69 725 PRO A O 1
ATOM 5487 N N . TYR A 1 726 ? -27.366 -1.977 46.356 1.00 80.88 726 TYR A N 1
ATOM 5488 C CA . TYR A 1 726 ? -25.940 -2.300 46.312 1.00 80.88 726 TYR A CA 1
ATOM 5489 C C . TYR A 1 726 ? -25.693 -3.701 45.752 1.00 80.88 726 TYR A C 1
ATOM 5491 O O . TYR A 1 726 ? -26.346 -4.669 46.147 1.00 80.88 726 TYR A O 1
ATOM 5499 N N . ASP A 1 727 ? -24.694 -3.806 44.880 1.00 77.88 727 ASP A N 1
ATOM 5500 C CA . ASP A 1 727 ? -24.288 -5.075 44.285 1.00 77.88 727 ASP A CA 1
ATOM 5501 C C . ASP A 1 727 ? -23.308 -5.800 45.216 1.00 77.88 727 ASP A C 1
ATOM 5503 O O . ASP A 1 727 ? -22.250 -5.271 45.572 1.00 77.88 727 ASP A O 1
ATOM 5507 N N . SER A 1 728 ? -23.673 -6.999 45.671 1.00 81.56 728 SER A N 1
ATOM 5508 C CA . SER A 1 728 ? -22.855 -7.776 46.602 1.00 81.56 728 SER A CA 1
ATOM 5509 C C . SER A 1 728 ? -21.817 -8.606 45.853 1.00 81.56 728 SER A C 1
ATOM 5511 O O . SER A 1 728 ? -22.171 -9.493 45.073 1.00 81.56 728 SER A O 1
ATOM 5513 N N . LEU A 1 729 ? -20.538 -8.402 46.162 1.00 86.19 729 LEU A N 1
ATOM 5514 C CA . LEU A 1 729 ? -19.474 -9.271 45.675 1.00 86.19 729 LEU A CA 1
ATOM 5515 C C . LEU A 1 729 ? -19.500 -10.629 46.389 1.00 86.19 729 LEU A C 1
ATOM 5517 O O . LEU A 1 729 ? -20.096 -10.799 47.457 1.00 86.19 729 LEU A O 1
ATOM 5521 N N . ALA A 1 730 ? -18.813 -11.608 45.795 1.00 86.88 730 ALA A N 1
ATOM 5522 C CA . ALA A 1 730 ? -18.662 -12.925 46.396 1.00 86.88 730 ALA A CA 1
ATOM 5523 C C . ALA A 1 730 ? -17.998 -12.812 47.785 1.00 86.88 730 ALA A C 1
ATOM 5525 O O . ALA A 1 730 ? -16.958 -12.161 47.909 1.00 86.88 730 ALA A O 1
ATOM 5526 N N . PRO A 1 731 ? -18.567 -13.442 48.828 1.00 90.56 731 PRO A N 1
ATOM 5527 C CA . PRO A 1 731 ? -18.006 -13.372 50.168 1.00 90.56 731 PRO A CA 1
ATOM 5528 C C . PRO A 1 731 ? -16.661 -14.093 50.262 1.00 90.56 731 PRO A C 1
ATOM 5530 O O . PRO A 1 731 ? -16.453 -15.137 49.637 1.00 90.56 731 PRO A O 1
ATOM 5533 N N . VAL A 1 732 ? -15.773 -13.572 51.107 1.00 93.12 732 VAL A N 1
ATOM 5534 C CA . VAL A 1 732 ? -14.417 -14.099 51.314 1.00 93.12 732 VAL A CA 1
ATOM 5535 C C . VAL A 1 732 ? -14.277 -14.611 52.745 1.00 93.12 732 VAL A C 1
ATOM 5537 O O . VAL A 1 732 ? -14.611 -13.916 53.703 1.00 93.12 732 VAL A O 1
ATOM 5540 N N . ALA A 1 733 ? -13.768 -15.831 52.909 1.00 92.69 733 ALA A N 1
ATOM 5541 C CA . ALA A 1 733 ? -13.477 -16.397 54.225 1.00 92.69 733 ALA A CA 1
ATOM 5542 C C . ALA A 1 733 ? -12.180 -15.818 54.814 1.00 92.69 733 ALA A C 1
ATOM 5544 O O . ALA A 1 733 ? -11.221 -15.558 54.085 1.00 92.69 733 ALA A O 1
ATOM 5545 N N . GLY A 1 734 ? -12.131 -15.668 56.137 1.00 88.88 734 GLY A N 1
ATOM 5546 C CA . GLY A 1 734 ? -10.938 -15.185 56.830 1.00 88.88 734 GLY A CA 1
ATOM 5547 C C . GLY A 1 734 ? -9.747 -16.142 56.713 1.00 88.88 734 GLY A C 1
ATOM 5548 O O . GLY A 1 734 ? -9.885 -17.368 56.733 1.00 88.88 734 GLY A O 1
ATOM 5549 N N . THR A 1 735 ? -8.548 -15.574 56.591 1.00 90.06 735 THR A N 1
ATOM 5550 C CA . THR A 1 735 ? -7.278 -16.311 56.525 1.00 90.06 735 THR A CA 1
ATOM 5551 C C . THR A 1 735 ? -6.253 -15.715 57.489 1.00 90.06 735 THR A C 1
ATOM 5553 O O . THR A 1 735 ? -6.511 -14.720 58.156 1.00 90.06 735 THR A O 1
ATOM 5556 N N . THR A 1 736 ? -5.048 -16.287 57.557 1.00 85.75 736 THR A N 1
ATOM 5557 C CA . THR A 1 736 ? -3.937 -15.681 58.315 1.00 85.75 736 THR A CA 1
ATOM 5558 C C . THR A 1 736 ? -3.456 -14.347 57.745 1.00 85.75 736 THR A C 1
ATOM 5560 O O . THR A 1 736 ? -2.720 -13.645 58.427 1.00 85.75 736 THR A O 1
ATOM 5563 N N . GLU A 1 737 ? -3.827 -14.017 56.507 1.00 84.69 737 GLU A N 1
ATOM 5564 C CA . GLU A 1 737 ? -3.521 -12.737 55.856 1.00 84.69 737 GLU A CA 1
ATOM 5565 C C . GLU A 1 737 ? -4.699 -11.748 55.943 1.00 84.69 737 GLU A C 1
ATOM 5567 O O . GLU A 1 737 ? -4.676 -10.709 55.287 1.00 84.69 737 GLU A O 1
ATOM 5572 N N . GLY A 1 738 ? -5.726 -12.070 56.740 1.00 89.50 738 GLY A N 1
ATOM 5573 C CA . GLY A 1 738 ? -6.977 -11.322 56.827 1.00 89.50 738 GLY A CA 1
ATOM 5574 C C . GLY A 1 738 ? -8.006 -11.782 55.791 1.00 89.50 738 GLY A C 1
ATOM 5575 O O . GLY A 1 738 ? -7.997 -12.937 55.347 1.00 89.50 738 GLY A O 1
ATOM 5576 N N . TYR A 1 739 ? -8.903 -10.871 55.422 1.00 93.88 739 TYR A N 1
ATOM 5577 C CA . TYR A 1 739 ? -9.954 -11.062 54.421 1.00 93.88 739 TYR A CA 1
ATOM 5578 C C . TYR A 1 739 ? -9.565 -10.288 53.160 1.00 93.88 739 TYR A C 1
ATOM 5580 O O . TYR A 1 739 ? -9.523 -9.060 53.197 1.00 93.88 739 TYR A O 1
ATOM 5588 N N . VAL A 1 740 ? -9.241 -10.987 52.070 1.00 94.06 740 VAL A N 1
ATOM 5589 C CA . VAL A 1 740 ? -8.682 -10.380 50.850 1.00 94.06 740 VAL A CA 1
ATOM 5590 C C . VAL A 1 740 ? -9.667 -10.496 49.691 1.00 94.06 740 VAL A C 1
ATOM 5592 O O . VAL A 1 740 ? -10.035 -11.601 49.299 1.00 94.06 740 VAL A O 1
ATOM 5595 N N . PHE A 1 741 ? -10.065 -9.357 49.134 1.00 94.56 741 PHE A N 1
ATOM 5596 C CA . PHE A 1 741 ? -10.788 -9.263 47.874 1.00 94.56 741 PHE A CA 1
ATOM 5597 C C . PHE A 1 741 ? -9.804 -8.830 46.787 1.00 94.56 741 PHE A C 1
ATOM 5599 O O . PHE A 1 741 ? -9.327 -7.697 46.818 1.00 94.56 741 PHE A O 1
ATOM 5606 N N . ASP A 1 742 ? -9.497 -9.729 45.854 1.00 92.50 742 ASP A N 1
ATOM 5607 C CA . ASP A 1 742 ? -8.627 -9.454 44.707 1.00 92.50 742 ASP A CA 1
ATOM 5608 C C . ASP A 1 742 ? -9.442 -9.092 43.459 1.00 92.50 742 ASP A C 1
ATOM 5610 O O . ASP A 1 742 ? -10.605 -9.484 43.333 1.00 92.50 742 ASP A O 1
ATOM 5614 N N . ASP A 1 743 ? -8.816 -8.354 42.537 1.00 92.06 743 ASP A N 1
ATOM 5615 C CA . ASP A 1 743 ? -9.392 -7.944 41.248 1.00 92.06 743 ASP A CA 1
ATOM 5616 C C . ASP A 1 743 ? -10.740 -7.201 41.363 1.00 92.06 743 ASP A C 1
ATOM 5618 O O . ASP A 1 743 ? -11.613 -7.292 40.495 1.00 92.06 743 ASP A O 1
ATOM 5622 N N . VAL A 1 744 ? -10.913 -6.412 42.427 1.00 94.44 744 VAL A N 1
ATOM 5623 C CA . VAL A 1 744 ? -12.115 -5.604 42.652 1.00 94.44 744 VAL A CA 1
ATOM 5624 C C . VAL A 1 744 ? -12.047 -4.347 41.796 1.00 94.44 744 VAL A C 1
ATOM 5626 O O . VAL A 1 744 ? -11.096 -3.574 41.899 1.00 94.44 744 VAL A O 1
ATOM 5629 N N . VAL A 1 745 ? -13.068 -4.112 40.967 1.00 94.56 745 VAL A N 1
ATOM 5630 C CA . VAL A 1 745 ? -13.174 -2.880 40.166 1.00 94.56 745 VAL A CA 1
ATOM 5631 C C . VAL A 1 745 ? -13.135 -1.661 41.091 1.00 94.56 745 VAL A C 1
ATOM 5633 O O . VAL A 1 745 ? -13.823 -1.641 42.108 1.00 94.56 745 VAL A O 1
ATOM 5636 N N . LEU A 1 746 ? -12.355 -0.634 40.765 1.00 94.81 746 LEU A N 1
ATOM 5637 C CA . LEU A 1 746 ? -12.280 0.579 41.583 1.00 94.81 746 LEU A CA 1
ATOM 5638 C C . LEU A 1 746 ? -13.676 1.217 41.747 1.00 94.81 746 LEU A C 1
ATOM 5640 O O . LEU A 1 746 ? -14.525 1.141 40.858 1.00 94.81 746 LEU A O 1
ATOM 5644 N N . GLY A 1 747 ? -13.948 1.821 42.900 1.00 93.00 747 GLY A N 1
ATOM 5645 C CA . GLY A 1 747 ? -15.291 2.300 43.232 1.00 93.00 747 GLY A CA 1
ATOM 5646 C C . GLY A 1 747 ? -15.511 2.499 44.719 1.00 93.00 747 GLY A C 1
ATOM 5647 O O . GLY A 1 747 ? -14.574 2.410 45.510 1.00 93.00 747 GLY A O 1
ATOM 5648 N N . ASP A 1 748 ? -16.754 2.784 45.083 1.00 92.00 748 ASP A N 1
ATOM 5649 C CA . ASP A 1 748 ? -17.147 2.999 46.471 1.00 92.00 748 ASP A CA 1
ATOM 5650 C C . ASP A 1 748 ? -17.842 1.754 47.008 1.00 92.00 748 ASP A C 1
ATOM 5652 O O . ASP A 1 748 ? -18.688 1.159 46.338 1.00 92.00 748 ASP A O 1
ATOM 5656 N N . TYR A 1 749 ? -17.459 1.339 48.212 1.00 92.50 749 TYR A N 1
ATOM 5657 C CA . TYR A 1 749 ? -17.874 0.064 48.780 1.00 92.50 749 TYR A CA 1
ATOM 5658 C C . TYR A 1 749 ? -18.266 0.182 50.248 1.00 92.50 749 TYR A C 1
ATOM 5660 O O . TYR A 1 749 ? -17.666 0.935 51.007 1.00 92.50 749 TYR A O 1
ATOM 5668 N N . LEU A 1 750 ? -19.220 -0.631 50.689 1.00 91.25 750 LEU A N 1
ATOM 5669 C CA . LEU A 1 750 ? -19.375 -0.971 52.102 1.00 91.25 750 LEU A CA 1
ATOM 5670 C C . LEU A 1 750 ? -18.749 -2.334 52.366 1.00 91.25 750 LEU A C 1
ATOM 5672 O O . LEU A 1 750 ? -18.974 -3.275 51.610 1.00 91.25 750 LEU A O 1
ATOM 5676 N N . ALA A 1 751 ? -18.013 -2.455 53.465 1.00 92.06 751 ALA A N 1
ATOM 5677 C CA . ALA A 1 751 ? -17.486 -3.733 53.926 1.00 92.06 751 ALA A CA 1
ATOM 5678 C C . ALA A 1 751 ? -18.180 -4.174 55.208 1.00 92.06 751 ALA A C 1
ATOM 5680 O O . ALA A 1 751 ? -18.389 -3.356 56.104 1.00 92.06 751 ALA A O 1
ATOM 5681 N N . LEU A 1 752 ? -18.481 -5.466 55.293 1.00 91.25 752 LEU A N 1
ATOM 5682 C CA . LEU A 1 752 ? -19.063 -6.139 56.449 1.00 91.25 752 LEU A CA 1
ATOM 5683 C C . LEU A 1 752 ? -18.206 -7.348 56.798 1.00 91.25 752 LEU A C 1
ATOM 5685 O O . LEU A 1 752 ? -17.917 -8.156 55.921 1.00 91.25 752 LEU A O 1
ATOM 5689 N N . VAL A 1 753 ? -17.850 -7.516 58.068 1.00 92.81 753 VAL A N 1
ATOM 5690 C CA . VAL A 1 753 ? -17.224 -8.746 58.559 1.00 92.81 753 VAL A CA 1
ATOM 5691 C C . VAL A 1 753 ? -18.153 -9.427 59.557 1.00 92.81 753 VAL A C 1
ATOM 5693 O O . VAL A 1 753 ? -18.527 -8.850 60.578 1.00 92.81 753 VAL A O 1
ATOM 5696 N N . GLU A 1 754 ? -18.505 -10.674 59.260 1.00 90.50 754 GLU A N 1
ATOM 5697 C CA . GLU A 1 754 ? -19.210 -11.593 60.149 1.00 90.50 754 GLU A CA 1
ATOM 5698 C C . GLU A 1 754 ? -18.189 -12.544 60.790 1.00 90.50 754 GLU A C 1
ATOM 5700 O O . GLU A 1 754 ? -17.713 -13.470 60.135 1.00 90.50 754 GLU A O 1
ATOM 5705 N N . GLY A 1 755 ? -17.828 -12.314 62.055 1.00 86.56 755 GLY A N 1
ATOM 5706 C CA . GLY A 1 755 ? -17.021 -13.257 62.844 1.00 86.56 755 GLY A CA 1
ATOM 5707 C C . GLY A 1 755 ? -17.853 -14.418 63.404 1.00 86.56 755 GLY A C 1
ATOM 5708 O O . GLY A 1 755 ? -18.944 -14.716 62.916 1.00 86.56 755 GLY A O 1
ATOM 5709 N N . ASP A 1 756 ? -17.372 -15.045 64.480 1.00 88.50 756 ASP A N 1
ATOM 5710 C CA . ASP A 1 756 ? -18.202 -15.948 65.286 1.00 88.50 756 ASP A CA 1
ATOM 5711 C C . ASP A 1 756 ? -19.388 -15.175 65.887 1.00 88.50 756 ASP A C 1
ATOM 5713 O O . ASP A 1 756 ? -19.206 -14.336 66.773 1.00 88.50 756 ASP A O 1
ATOM 5717 N N . LEU A 1 757 ? -20.598 -15.460 65.400 1.00 83.44 757 LEU A N 1
ATOM 5718 C CA . LEU A 1 757 ? -21.822 -14.758 65.786 1.00 83.44 757 LEU A CA 1
ATOM 5719 C C . LEU A 1 757 ? -22.203 -14.962 67.260 1.00 83.44 757 LEU A C 1
ATOM 5721 O O . LEU A 1 757 ? -22.957 -14.151 67.790 1.00 83.44 757 LEU A O 1
ATOM 5725 N N . ASP A 1 758 ? -21.670 -15.981 67.943 1.00 84.00 758 ASP A N 1
ATOM 5726 C CA . ASP A 1 758 ? -21.864 -16.152 69.390 1.00 84.00 758 ASP A CA 1
ATOM 5727 C C . ASP A 1 758 ? -21.030 -15.143 70.207 1.00 84.00 758 ASP A C 1
ATOM 5729 O O . ASP A 1 758 ? -21.323 -14.875 71.376 1.00 84.00 758 ASP A O 1
ATOM 5733 N N . LEU A 1 759 ? -19.979 -14.578 69.603 1.00 86.25 759 LEU A N 1
ATOM 5734 C CA . LEU A 1 759 ? -19.019 -13.679 70.249 1.00 86.25 759 LEU A CA 1
ATOM 5735 C C . LEU A 1 759 ? -19.098 -12.244 69.718 1.00 86.25 759 LEU A C 1
ATOM 5737 O O . LEU A 1 759 ? -18.926 -11.293 70.488 1.00 86.25 759 LEU A O 1
ATOM 5741 N N . TYR A 1 760 ? -19.356 -12.083 68.423 1.00 90.44 760 TYR A N 1
ATOM 5742 C CA . TYR A 1 760 ? -19.292 -10.822 67.694 1.00 90.44 760 TYR A CA 1
ATOM 5743 C C . TYR A 1 760 ? -20.568 -10.576 66.889 1.00 90.44 760 TYR A C 1
ATOM 5745 O O . TYR A 1 760 ? -21.226 -11.499 66.420 1.00 90.44 760 TYR A O 1
ATOM 5753 N N . LEU A 1 761 ? -20.906 -9.307 66.709 1.00 88.81 761 LEU A N 1
ATOM 5754 C CA . LEU A 1 761 ? -21.941 -8.867 65.787 1.00 88.81 761 LEU A CA 1
ATOM 5755 C C . LEU A 1 761 ? -21.351 -8.727 64.380 1.00 88.81 761 LEU A C 1
ATOM 5757 O O . LEU A 1 761 ? -20.167 -8.387 64.248 1.00 88.81 761 LEU A O 1
ATOM 5761 N N . PRO A 1 762 ? -22.166 -8.900 63.326 1.00 90.06 762 PRO A N 1
ATOM 5762 C CA . PRO A 1 762 ? -21.820 -8.413 61.997 1.00 90.06 762 PRO A CA 1
ATOM 5763 C C . PRO A 1 762 ? -21.418 -6.940 62.087 1.00 90.06 762 PRO A C 1
ATOM 5765 O O . PRO A 1 762 ? -22.163 -6.112 62.605 1.00 90.06 762 PRO A O 1
ATOM 5768 N N . THR A 1 763 ? -20.192 -6.636 61.671 1.00 91.94 763 THR A N 1
ATOM 5769 C CA . THR A 1 763 ? -19.593 -5.316 61.870 1.00 91.94 763 THR A CA 1
ATOM 5770 C C . THR A 1 763 ? -19.199 -4.706 60.531 1.00 91.94 763 THR A C 1
ATOM 5772 O O . THR A 1 763 ? -18.368 -5.263 59.811 1.00 91.94 763 THR A O 1
ATOM 5775 N N . TYR A 1 764 ? -19.768 -3.546 60.212 1.00 91.44 764 TYR A N 1
ATOM 5776 C CA . TYR A 1 764 ? -19.424 -2.747 59.044 1.00 91.44 764 TYR A CA 1
ATOM 5777 C C . TYR A 1 764 ? -18.209 -1.857 59.302 1.00 91.44 764 TYR A C 1
ATOM 5779 O O . TYR A 1 764 ? -17.937 -1.452 60.437 1.00 91.44 764 TYR A O 1
ATOM 5787 N N . PHE A 1 765 ? -17.482 -1.503 58.243 1.00 91.62 765 PHE A N 1
ATOM 5788 C CA . PHE A 1 765 ? -16.399 -0.524 58.324 1.00 91.62 765 PHE A CA 1
ATOM 5789 C C . PHE A 1 765 ? -16.938 0.874 58.714 1.00 91.62 765 PHE A C 1
ATOM 5791 O O . PHE A 1 765 ? -17.959 1.314 58.202 1.00 91.62 765 PHE A O 1
ATOM 5798 N N . SER A 1 766 ? -16.321 1.624 59.632 1.00 86.62 766 SER A N 1
ATOM 5799 C CA . SER A 1 766 ? -15.054 1.373 60.335 1.00 86.62 766 SER A CA 1
ATOM 5800 C C . SER A 1 766 ? -15.239 0.905 61.788 1.00 86.62 766 SER A C 1
ATOM 5802 O O . SER A 1 766 ? -14.527 1.400 62.663 1.00 86.62 766 SER A O 1
ATOM 5804 N N . SER A 1 767 ? -16.152 -0.043 62.050 1.00 91.25 767 SER A N 1
ATOM 5805 C CA . SER A 1 767 ? -16.521 -0.658 63.353 1.00 91.25 767 SER A CA 1
ATOM 5806 C C . SER A 1 767 ? -17.902 -0.249 63.899 1.00 91.25 767 SER A C 1
ATOM 5808 O O . SER A 1 767 ? -18.013 0.160 65.055 1.00 91.25 767 SER A O 1
ATOM 5810 N N . THR A 1 768 ? -18.951 -0.356 63.080 1.00 88.25 768 THR A N 1
ATOM 5811 C CA . THR A 1 768 ? -20.355 -0.150 63.495 1.00 88.25 768 THR A CA 1
ATOM 5812 C C . THR A 1 768 ? -21.210 -1.379 63.187 1.00 88.25 768 THR A C 1
ATOM 5814 O O . THR A 1 768 ? -20.943 -2.104 62.234 1.00 88.25 768 THR A O 1
ATOM 5817 N N . ASP A 1 769 ? -22.236 -1.624 63.991 1.00 84.06 769 ASP A N 1
ATOM 5818 C CA . ASP A 1 769 ? -23.243 -2.674 63.812 1.00 84.06 769 ASP A CA 1
ATOM 5819 C C . ASP A 1 769 ? -24.467 -2.197 63.007 1.00 84.06 769 ASP A C 1
ATOM 5821 O O . ASP A 1 769 ? -25.500 -2.861 63.013 1.00 84.06 769 ASP A O 1
ATOM 5825 N N . LEU A 1 770 ? -24.380 -1.022 62.370 1.00 83.38 770 LEU A N 1
ATOM 5826 C CA . LEU A 1 770 ? -25.418 -0.463 61.507 1.00 83.38 770 LEU A CA 1
ATOM 5827 C C . LEU A 1 770 ? -24.824 -0.012 60.174 1.00 83.38 770 LEU A C 1
ATOM 5829 O O . LEU A 1 770 ? -24.026 0.924 60.125 1.00 83.38 770 LEU A O 1
ATOM 5833 N N . TRP A 1 771 ? -25.277 -0.608 59.071 1.00 82.69 771 TRP A N 1
ATOM 5834 C CA . TRP A 1 771 ? -24.799 -0.224 57.734 1.00 82.69 771 TRP A CA 1
ATOM 5835 C C . TRP A 1 771 ? -25.078 1.253 57.384 1.00 82.69 771 TRP A C 1
ATOM 5837 O O . TRP A 1 771 ? -24.311 1.861 56.645 1.00 82.69 771 TRP A O 1
ATOM 5847 N N . SER A 1 772 ? -26.138 1.860 57.932 1.00 79.69 772 SER A N 1
ATOM 5848 C CA . SER A 1 772 ? -26.469 3.281 57.723 1.00 79.69 772 SER A CA 1
ATOM 5849 C C . SER A 1 772 ? -25.488 4.244 58.400 1.00 79.69 772 SER A C 1
ATOM 5851 O O . SER A 1 772 ? -25.435 5.420 58.053 1.00 79.69 772 SER A O 1
ATOM 5853 N N . GLU A 1 773 ? -24.745 3.762 59.395 1.00 84.50 773 GLU A N 1
ATOM 5854 C CA . GLU A 1 773 ? -23.693 4.512 60.088 1.00 84.50 773 GLU A CA 1
ATOM 5855 C C . GLU A 1 773 ? -22.296 4.141 59.568 1.00 84.50 773 GLU A C 1
ATOM 5857 O O . GLU A 1 773 ? -21.295 4.680 60.043 1.00 84.50 773 GLU A O 1
ATOM 5862 N N . ALA A 1 774 ? -22.217 3.200 58.621 1.00 87.12 774 ALA A N 1
ATOM 5863 C CA . ALA A 1 774 ? -20.963 2.723 58.069 1.00 87.12 774 ALA A CA 1
ATOM 5864 C C . ALA A 1 774 ? -20.303 3.796 57.200 1.00 87.12 774 ALA A C 1
ATOM 5866 O O . ALA A 1 774 ? -20.959 4.545 56.474 1.00 87.12 774 ALA A O 1
ATOM 5867 N N . THR A 1 775 ? -18.978 3.838 57.251 1.00 90.94 775 THR A N 1
ATOM 5868 C CA . THR A 1 775 ? -18.180 4.705 56.389 1.00 90.94 775 THR A CA 1
ATOM 5869 C C . THR A 1 775 ? -17.964 3.985 55.057 1.00 90.94 775 THR A C 1
ATOM 5871 O O . THR A 1 775 ? -17.475 2.855 55.066 1.00 90.94 775 THR A O 1
ATOM 5874 N N . PRO A 1 776 ? -18.283 4.598 53.906 1.00 91.25 776 PRO A N 1
ATOM 5875 C CA . PRO A 1 776 ? -17.896 4.058 52.611 1.00 91.25 776 PRO A CA 1
ATOM 5876 C C . PRO A 1 776 ? -16.377 3.960 52.462 1.00 91.25 776 PRO A C 1
ATOM 5878 O O . PRO A 1 776 ? -15.628 4.835 52.896 1.00 91.25 776 PRO A O 1
ATOM 5881 N N . ILE A 1 777 ? -15.930 2.892 51.820 1.00 92.06 777 ILE A N 1
ATOM 5882 C CA . ILE A 1 777 ? -14.550 2.654 51.421 1.00 92.06 777 ILE A CA 1
ATOM 5883 C C . ILE A 1 777 ? -14.401 3.134 49.986 1.00 92.06 777 ILE A C 1
ATOM 5885 O O . ILE A 1 777 ? -15.037 2.599 49.081 1.00 92.06 777 ILE A O 1
ATOM 5889 N N . GLU A 1 778 ? -13.524 4.108 49.777 1.00 92.94 778 GLU A N 1
ATOM 5890 C CA . GLU A 1 778 ? -13.157 4.580 48.446 1.00 92.94 778 GLU A CA 1
ATOM 5891 C C . GLU A 1 778 ? -11.994 3.734 47.908 1.00 92.94 778 GLU A C 1
ATOM 5893 O O . GLU A 1 778 ? -10.819 4.015 48.159 1.00 92.94 778 GLU A O 1
ATOM 5898 N N . LEU A 1 779 ? -12.303 2.678 47.155 1.00 94.38 779 LEU A N 1
ATOM 5899 C CA . LEU A 1 779 ? -11.285 1.882 46.478 1.00 94.38 779 LEU A CA 1
ATOM 5900 C C . LEU A 1 779 ? -10.759 2.661 45.269 1.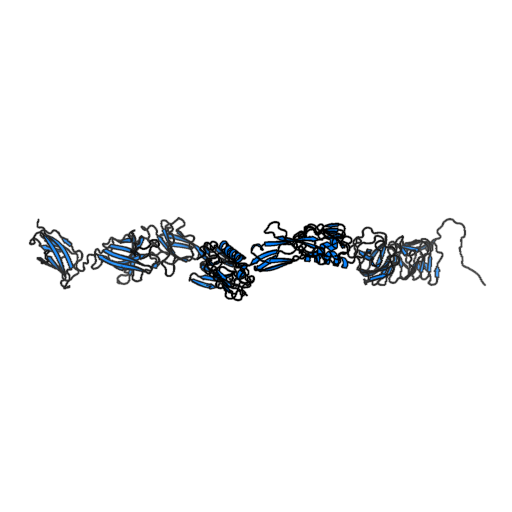00 94.38 779 LEU A C 1
ATOM 5902 O O . LEU A 1 779 ? -11.414 2.729 44.227 1.00 94.38 779 LEU A O 1
ATOM 5906 N N . ARG A 1 780 ? -9.581 3.274 45.418 1.00 94.00 780 ARG A N 1
ATOM 5907 C CA . ARG A 1 780 ? -8.867 4.002 44.347 1.00 94.00 780 ARG A CA 1
ATOM 5908 C C . ARG A 1 780 ? -7.505 3.403 44.006 1.00 94.00 780 ARG A C 1
ATOM 5910 O O . ARG A 1 780 ? -6.955 3.724 42.964 1.00 94.00 780 ARG A O 1
ATOM 5917 N N . SER A 1 781 ? -6.978 2.555 44.880 1.00 93.00 781 SER A N 1
ATOM 5918 C CA . SER A 1 781 ? -5.754 1.762 44.740 1.00 93.00 781 SER A CA 1
ATOM 5919 C C . SER A 1 781 ? -5.813 0.615 45.742 1.00 93.00 781 SER A C 1
ATOM 5921 O O . SER A 1 781 ? -6.681 0.637 46.612 1.00 93.00 781 SER A O 1
ATOM 5923 N N . ASP A 1 782 ? -4.865 -0.321 45.690 1.00 93.00 782 ASP A N 1
ATOM 5924 C CA . ASP A 1 782 ? -4.761 -1.373 46.705 1.00 93.00 782 ASP A CA 1
ATOM 5925 C C . ASP A 1 782 ? -4.835 -0.790 48.122 1.00 93.00 782 ASP A C 1
ATOM 5927 O O . ASP A 1 782 ? -4.134 0.177 48.450 1.00 93.00 782 ASP A O 1
ATOM 5931 N N . LEU A 1 783 ? -5.715 -1.362 48.942 1.00 93.62 783 LEU A N 1
ATOM 5932 C CA . LEU A 1 783 ? -6.080 -0.823 50.245 1.00 93.62 783 LEU A CA 1
ATOM 5933 C C . LEU A 1 783 ? -6.007 -1.906 51.322 1.00 93.62 783 LEU A C 1
ATOM 5935 O O . LEU A 1 783 ? -6.428 -3.044 51.117 1.00 93.62 783 LEU A O 1
ATOM 5939 N N . GLU A 1 784 ? -5.501 -1.534 52.495 1.00 94.06 784 GLU A N 1
ATOM 5940 C CA . GLU A 1 784 ? -5.472 -2.391 53.677 1.00 94.06 784 GLU A CA 1
ATOM 5941 C C . GLU A 1 784 ? -6.097 -1.649 54.861 1.00 94.06 784 GLU A C 1
ATOM 5943 O O . GLU A 1 784 ? -5.595 -0.606 55.277 1.00 94.06 784 GLU A O 1
ATOM 5948 N N . GLU A 1 785 ? -7.194 -2.186 55.394 1.00 93.12 785 GLU A N 1
ATOM 5949 C CA . GLU A 1 785 ? -7.998 -1.565 56.449 1.00 93.12 785 GLU A CA 1
ATOM 5950 C C . GLU A 1 785 ? -8.185 -2.493 57.651 1.00 93.12 785 GLU A C 1
ATOM 5952 O O . GLU A 1 785 ? -8.037 -3.711 57.566 1.00 93.12 785 GLU A O 1
ATOM 5957 N N . THR A 1 786 ? -8.520 -1.917 58.806 1.00 91.81 786 THR A N 1
ATOM 5958 C CA . THR A 1 786 ? -8.794 -2.675 60.037 1.00 91.81 786 THR A CA 1
ATOM 5959 C C . THR A 1 786 ? -10.223 -2.437 60.514 1.00 91.81 786 THR A C 1
ATOM 5961 O O . THR A 1 786 ? -10.649 -1.294 60.667 1.00 91.81 786 THR A O 1
ATOM 5964 N N . ILE A 1 787 ? -10.950 -3.516 60.807 1.00 93.94 787 ILE A N 1
ATOM 5965 C CA . ILE A 1 787 ? -12.303 -3.478 61.377 1.00 93.94 787 ILE A CA 1
ATOM 5966 C C . ILE A 1 787 ? -12.241 -4.049 62.793 1.00 93.94 787 ILE A C 1
ATOM 5968 O O . ILE A 1 787 ? -11.857 -5.198 62.991 1.00 93.94 787 ILE A O 1
ATOM 5972 N N . THR A 1 788 ? -12.619 -3.260 63.797 1.00 94.44 788 THR A N 1
ATOM 5973 C CA . THR A 1 788 ? -12.755 -3.757 65.171 1.00 94.44 788 THR A CA 1
ATOM 5974 C C . THR A 1 788 ? -14.150 -4.341 65.349 1.00 94.44 788 THR A C 1
ATOM 5976 O O . THR A 1 788 ? -15.126 -3.600 65.387 1.00 94.44 788 THR A O 1
ATOM 5979 N N . LEU A 1 789 ? -14.256 -5.663 65.471 1.00 92.62 789 LEU A N 1
ATOM 5980 C CA . LEU A 1 789 ? -15.537 -6.345 65.629 1.00 92.62 789 LEU A CA 1
ATOM 5981 C C . LEU A 1 789 ? -16.246 -5.906 66.913 1.00 92.62 789 LEU A C 1
ATOM 5983 O O . LEU A 1 789 ? -15.655 -5.875 68.002 1.00 92.62 789 LEU A O 1
ATOM 5987 N N . VAL A 1 790 ? -17.534 -5.595 66.784 1.00 90.19 790 VAL A N 1
ATOM 5988 C CA . VAL A 1 790 ? -18.395 -5.256 67.915 1.00 90.19 790 VAL A CA 1
ATOM 5989 C C . VAL A 1 790 ? -18.762 -6.549 68.643 1.00 90.19 790 VAL A C 1
ATOM 5991 O O . VAL A 1 790 ? -19.259 -7.491 68.038 1.00 90.19 790 VAL A O 1
ATOM 5994 N N . SER A 1 791 ? -18.492 -6.628 69.946 1.00 87.69 791 SER A N 1
ATOM 5995 C CA . SER A 1 791 ? -18.840 -7.808 70.750 1.00 87.69 791 SER A CA 1
ATOM 5996 C C . SER A 1 791 ? -20.358 -7.934 70.918 1.00 87.69 791 SER A C 1
ATOM 5998 O O . SER A 1 791 ? -21.039 -6.923 71.102 1.00 87.69 791 SER A O 1
ATOM 6000 N N . GLN A 1 792 ? -20.872 -9.166 70.952 1.00 85.56 792 GLN A N 1
ATOM 6001 C CA . GLN A 1 792 ? -22.255 -9.437 71.356 1.00 85.56 792 GLN A CA 1
ATOM 6002 C C . GLN A 1 792 ? -22.543 -8.830 72.747 1.00 85.56 792 GLN A C 1
ATOM 6004 O O . GLN A 1 792 ? -21.678 -8.883 73.636 1.00 85.56 792 GLN A O 1
ATOM 6009 N N . PRO A 1 793 ? -23.738 -8.251 72.978 1.00 82.06 793 PRO A N 1
ATOM 6010 C CA . PRO A 1 793 ? -24.130 -7.775 74.297 1.00 82.06 793 PRO A CA 1
ATOM 6011 C C . PRO A 1 793 ? -24.116 -8.931 75.309 1.00 82.06 793 PRO A C 1
ATOM 6013 O O . PRO A 1 793 ? -24.518 -10.057 75.022 1.00 82.06 793 PRO A O 1
ATOM 6016 N N . GLY A 1 794 ? -23.626 -8.661 76.521 1.00 70.69 794 GLY A N 1
ATOM 6017 C CA . GLY A 1 794 ? -23.574 -9.673 77.577 1.00 70.69 794 GLY A CA 1
ATOM 6018 C C . GLY A 1 794 ? -24.972 -10.139 77.999 1.00 70.69 794 GLY A C 1
ATOM 6019 O O . GLY A 1 794 ? -25.920 -9.358 77.976 1.00 70.69 794 GLY A O 1
ATOM 6020 N N . VAL A 1 795 ? -25.089 -11.396 78.445 1.00 67.94 795 VAL A N 1
ATOM 6021 C CA . VAL A 1 795 ? -26.366 -11.974 78.904 1.00 67.94 795 VAL A CA 1
ATOM 6022 C C . VAL A 1 795 ? -26.936 -11.146 80.063 1.00 67.94 795 VAL A C 1
ATOM 6024 O O . VAL A 1 795 ? -26.414 -11.167 81.183 1.00 67.94 795 VAL A O 1
ATOM 6027 N N . GLY A 1 796 ? -27.997 -10.392 79.775 1.00 65.81 796 GLY A N 1
ATOM 6028 C CA . GLY A 1 796 ? -28.739 -9.596 80.746 1.00 65.81 796 GLY A CA 1
ATOM 6029 C C . GLY A 1 796 ? -29.611 -10.450 81.679 1.00 65.81 796 GLY A C 1
ATOM 6030 O O . GLY A 1 796 ? -29.711 -11.667 81.519 1.00 65.81 796 GLY A O 1
ATOM 6031 N N . PRO A 1 797 ? -30.246 -9.839 82.696 1.00 70.88 797 PRO A N 1
ATOM 6032 C CA . PRO A 1 797 ? -31.236 -10.538 83.510 1.00 70.88 797 PRO A CA 1
ATOM 6033 C C . PRO A 1 797 ? -32.422 -10.985 82.642 1.00 70.88 797 PRO A C 1
ATOM 6035 O O . PRO A 1 797 ? -32.856 -10.235 81.777 1.00 70.88 797 PRO A O 1
ATOM 6038 N N . LEU A 1 798 ? -32.956 -12.184 82.895 1.00 76.69 798 LEU A N 1
ATOM 6039 C CA . LEU A 1 798 ? -34.095 -12.719 82.142 1.00 76.69 798 LEU A CA 1
ATOM 6040 C C . LEU A 1 798 ? -35.360 -11.906 82.447 1.00 76.69 798 LEU A C 1
ATOM 6042 O O . LEU A 1 798 ? -35.734 -11.750 83.615 1.00 76.69 798 LEU A O 1
ATOM 6046 N N . GLY A 1 799 ? -36.007 -11.383 81.410 1.00 75.50 799 GLY A N 1
ATOM 6047 C CA . GLY A 1 799 ? -37.271 -10.661 81.497 1.00 75.50 799 GLY A CA 1
ATOM 6048 C C . GLY A 1 799 ? -38.449 -11.403 80.850 1.00 75.50 799 GLY A C 1
ATOM 6049 O O . GLY A 1 799 ? -38.261 -12.386 80.153 1.00 75.50 799 GLY A O 1
ATOM 6050 N N . PRO A 1 800 ? -39.694 -10.975 81.094 1.00 73.94 800 PRO A N 1
ATOM 6051 C CA . PRO A 1 800 ? -40.882 -11.663 80.583 1.00 73.94 800 PRO A CA 1
ATOM 6052 C C . PRO A 1 800 ? -41.250 -11.353 79.119 1.00 73.94 800 PRO A C 1
ATOM 6054 O O . PRO A 1 800 ? -42.257 -11.869 78.635 1.00 73.94 800 PRO A O 1
ATOM 6057 N N . GLY A 1 801 ? -40.537 -10.444 78.452 1.00 81.00 801 GLY A N 1
ATOM 6058 C CA . GLY A 1 801 ? -40.904 -9.951 77.126 1.00 81.00 801 GLY A CA 1
ATOM 6059 C C . GLY A 1 801 ? -40.381 -10.793 75.974 1.00 81.00 801 GLY A C 1
ATOM 6060 O O . GLY A 1 801 ? -39.275 -11.330 76.045 1.00 81.00 801 GLY A O 1
ATOM 6061 N N . GLU A 1 802 ? -41.154 -10.824 74.891 1.00 86.56 802 GLU A N 1
ATOM 6062 C CA . GLU A 1 802 ? -40.821 -11.544 73.666 1.00 86.56 802 GLU A CA 1
ATOM 6063 C C . GLU A 1 802 ? -41.119 -10.675 72.435 1.00 86.56 802 GLU A C 1
ATOM 6065 O O . GLU A 1 802 ? -42.157 -10.009 72.359 1.00 86.56 802 GLU A O 1
ATOM 6070 N N . ILE A 1 803 ? -40.224 -10.686 71.450 1.00 88.19 803 ILE A N 1
ATOM 6071 C CA . ILE A 1 803 ? -40.468 -10.108 70.123 1.00 88.19 803 ILE A CA 1
ATOM 6072 C C . ILE A 1 803 ? -40.250 -11.211 69.103 1.00 88.19 803 ILE A C 1
ATOM 6074 O O . ILE A 1 803 ? -39.179 -11.805 69.066 1.00 88.19 803 ILE A O 1
ATOM 6078 N N . LEU A 1 804 ? -41.224 -11.444 68.237 1.00 90.75 804 LEU A N 1
ATOM 6079 C CA . LEU A 1 804 ? -41.085 -12.371 67.123 1.00 90.75 804 LEU A CA 1
ATOM 6080 C C . LEU A 1 804 ? -41.599 -11.732 65.840 1.00 90.75 804 LEU A C 1
ATOM 6082 O O . LEU A 1 804 ? -42.406 -10.802 65.865 1.00 90.75 804 LEU A O 1
ATOM 6086 N N . GLY A 1 805 ? -41.148 -12.216 64.695 1.00 90.19 805 GLY A N 1
ATOM 6087 C CA . GLY A 1 805 ? -41.600 -11.658 63.431 1.00 90.19 805 GLY A CA 1
ATOM 6088 C C . GLY A 1 805 ? -41.082 -12.396 62.218 1.00 90.19 805 GLY A C 1
ATOM 6089 O O . GLY A 1 805 ? -40.389 -13.407 62.335 1.00 90.19 805 GLY A O 1
ATOM 6090 N N . THR A 1 806 ? -41.441 -11.883 61.043 1.00 90.12 806 THR A N 1
ATOM 6091 C CA . THR A 1 806 ? -40.928 -12.383 59.764 1.00 90.12 806 THR A CA 1
ATOM 6092 C C . THR A 1 806 ? -40.409 -11.270 58.875 1.00 90.12 806 THR A C 1
ATOM 6094 O O . THR A 1 806 ? -41.034 -10.214 58.790 1.00 90.12 806 THR A O 1
ATOM 6097 N N . VAL A 1 807 ? -39.320 -11.553 58.164 1.00 89.94 807 VAL A N 1
ATOM 6098 C CA . VAL A 1 807 ? -38.717 -10.689 57.149 1.00 89.94 807 VAL A CA 1
ATOM 6099 C C . VAL A 1 807 ? -39.042 -11.228 55.758 1.00 89.94 807 VAL A C 1
ATOM 6101 O O . VAL A 1 807 ? -38.758 -12.389 55.442 1.00 89.94 807 VAL A O 1
ATOM 6104 N N . GLU A 1 808 ? -39.649 -10.386 54.925 1.00 89.62 808 GLU A N 1
ATOM 6105 C CA . GLU A 1 808 ? -40.017 -10.695 53.545 1.00 89.62 808 GLU A CA 1
ATOM 6106 C C . GLU A 1 808 ? -39.483 -9.648 52.556 1.00 89.62 808 GLU A C 1
ATOM 6108 O O . GLU A 1 808 ? -39.265 -8.503 52.936 1.00 89.62 808 GLU A O 1
ATOM 6113 N N . SER A 1 809 ? -39.301 -10.010 51.283 1.00 85.56 809 SER A N 1
ATOM 6114 C CA . SER A 1 809 ? -38.877 -9.097 50.211 1.00 85.56 809 SER A CA 1
ATOM 6115 C C . SER A 1 809 ? -39.776 -9.159 48.973 1.00 85.56 809 SER A C 1
ATOM 6117 O O . SER A 1 809 ? -40.370 -10.204 48.680 1.00 85.56 809 SER A O 1
ATOM 6119 N N . GLU A 1 810 ? -39.829 -8.055 48.219 1.00 81.38 810 GLU A N 1
ATOM 6120 C CA . GLU A 1 810 ? -40.572 -7.942 46.947 1.00 81.38 810 GLU A CA 1
ATOM 6121 C C . GLU A 1 810 ? -39.712 -8.128 45.677 1.00 81.38 810 GLU A C 1
ATOM 6123 O O . GLU A 1 810 ? -40.268 -8.149 44.582 1.00 81.38 810 GLU A O 1
ATOM 6128 N N . PHE A 1 811 ? -38.389 -8.318 45.800 1.00 71.81 811 PHE A N 1
ATOM 6129 C CA . PHE A 1 811 ? -37.487 -8.544 44.655 1.00 71.81 811 PHE A CA 1
ATOM 6130 C C . PHE A 1 811 ? -37.887 -9.767 43.802 1.00 71.81 811 PHE A C 1
ATOM 6132 O O . PHE A 1 811 ? -38.240 -10.825 44.336 1.00 71.81 811 PHE A O 1
ATOM 6139 N N . VAL A 1 812 ? -37.800 -9.629 42.473 1.00 59.84 812 VAL A N 1
ATOM 6140 C CA . VAL A 1 812 ? -38.156 -10.660 41.479 1.00 59.84 812 VAL A CA 1
ATOM 6141 C C . VAL A 1 812 ? -36.941 -11.545 41.163 1.00 59.84 812 VAL A C 1
ATOM 6143 O O . VAL A 1 812 ? -35.860 -11.034 40.903 1.00 59.84 812 VAL A O 1
ATOM 6146 N N . ASP A 1 813 ? -37.109 -12.874 41.142 1.00 50.81 813 ASP A N 1
ATOM 6147 C CA . ASP A 1 813 ? -36.080 -13.799 40.634 1.00 50.81 813 ASP A CA 1
ATOM 6148 C C . ASP A 1 813 ? -36.079 -13.789 39.094 1.00 50.81 813 ASP A C 1
ATOM 6150 O O . ASP A 1 813 ? -37.082 -14.154 38.472 1.00 50.81 813 ASP A O 1
ATOM 6154 N N . GLU A 1 814 ? -34.932 -13.499 38.473 1.00 48.78 814 GLU A N 1
ATOM 6155 C CA . GLU A 1 814 ? -34.732 -13.571 37.011 1.00 48.78 814 GLU A CA 1
ATOM 6156 C C . GLU A 1 814 ? -34.971 -14.977 36.419 1.00 48.78 814 GLU A C 1
ATOM 6158 O O . GLU A 1 814 ? -35.070 -15.152 35.207 1.00 48.78 814 GLU A O 1
ATOM 6163 N N . THR A 1 815 ? -35.098 -16.009 37.258 1.00 47.38 815 THR A N 1
ATOM 6164 C CA . THR A 1 815 ? -35.177 -17.412 36.822 1.00 47.38 815 THR A CA 1
ATOM 6165 C C . THR A 1 815 ? -36.593 -17.980 36.702 1.00 47.38 815 THR A C 1
ATOM 6167 O O . THR A 1 815 ? -36.742 -19.151 36.344 1.00 47.38 815 THR A O 1
ATOM 6170 N N . SER A 1 816 ? -37.653 -17.209 36.975 1.00 44.97 816 SER A N 1
ATOM 6171 C CA . SER A 1 816 ? -39.017 -17.758 36.990 1.00 44.97 816 SER A CA 1
ATOM 6172 C C . SER A 1 816 ? -39.969 -17.086 36.000 1.00 44.97 816 SER A C 1
ATOM 6174 O O . SER A 1 816 ? -40.620 -16.082 36.277 1.00 44.97 816 SER A O 1
ATOM 6176 N N . GLU A 1 817 ? -40.105 -17.711 34.829 1.00 47.59 817 GLU A N 1
ATOM 6177 C CA . GLU A 1 817 ? -41.150 -17.399 33.856 1.00 47.59 817 GLU A CA 1
ATOM 6178 C C . GLU A 1 817 ? -42.553 -17.517 34.492 1.00 47.59 817 GLU A C 1
ATOM 6180 O O . GLU A 1 817 ? -43.098 -18.605 34.699 1.00 47.59 817 GLU A O 1
ATOM 6185 N N . GLY A 1 818 ? -43.176 -16.369 34.766 1.00 46.59 818 GLY A N 1
ATOM 6186 C CA . GLY A 1 818 ? -44.628 -16.212 34.676 1.00 46.59 818 GLY A CA 1
ATOM 6187 C C . GLY A 1 818 ? -45.493 -16.682 35.853 1.00 46.59 818 GLY A C 1
ATOM 6188 O O . GLY A 1 818 ? -46.654 -17.035 35.628 1.00 46.59 818 GLY A O 1
ATOM 6189 N N . ARG A 1 819 ? -45.016 -16.659 37.106 1.00 46.88 819 ARG A N 1
ATOM 6190 C CA . ARG A 1 819 ? -45.896 -16.810 38.288 1.00 46.88 819 ARG A CA 1
ATOM 6191 C C . ARG A 1 819 ? -45.973 -15.529 39.120 1.00 46.88 819 ARG A C 1
ATOM 6193 O O . ARG A 1 819 ? -44.969 -14.948 39.490 1.00 46.88 819 ARG A O 1
ATOM 6200 N N . ILE A 1 820 ? -47.212 -15.122 39.396 1.00 43.59 820 ILE A N 1
ATOM 6201 C CA . ILE A 1 820 ? -47.614 -13.891 40.089 1.00 43.59 820 ILE A CA 1
ATOM 6202 C C . ILE A 1 820 ? -46.986 -13.797 41.494 1.00 43.59 820 ILE A C 1
ATOM 6204 O O . ILE A 1 820 ? -47.161 -14.711 42.298 1.00 43.59 820 ILE A O 1
ATOM 6208 N N . ASN A 1 821 ? -46.329 -12.659 41.750 1.00 51.81 821 ASN A N 1
ATOM 6209 C CA . ASN A 1 821 ? -45.894 -12.033 43.008 1.00 51.81 821 ASN A CA 1
ATOM 6210 C C . ASN A 1 821 ? -46.308 -12.746 44.311 1.00 51.81 821 ASN A C 1
ATOM 6212 O O . ASN A 1 821 ? -47.377 -12.477 44.866 1.00 51.81 821 ASN A O 1
ATOM 6216 N N . ALA A 1 822 ? -45.427 -13.592 44.847 1.00 54.25 822 ALA A N 1
ATOM 6217 C CA . ALA A 1 822 ? -45.448 -13.990 46.252 1.00 54.25 822 ALA A CA 1
ATOM 6218 C C . ALA A 1 822 ? -44.239 -13.355 46.950 1.00 54.25 822 ALA A C 1
ATOM 6220 O O . ALA A 1 822 ? -43.119 -13.498 46.466 1.00 54.25 822 ALA A O 1
ATOM 6221 N N . ARG A 1 823 ? -44.471 -12.660 48.071 1.00 69.69 823 ARG A N 1
ATOM 6222 C CA . ARG A 1 823 ? -43.406 -12.110 48.921 1.00 69.69 823 ARG A CA 1
ATOM 6223 C C . ARG A 1 823 ? -42.467 -13.235 49.359 1.00 69.69 823 ARG A C 1
ATOM 6225 O O . ARG A 1 823 ? -42.930 -14.288 49.810 1.00 69.69 823 ARG A O 1
ATOM 6232 N N . ARG A 1 824 ? -41.159 -13.042 49.189 1.00 78.56 824 ARG A N 1
ATOM 6233 C CA . ARG A 1 824 ? -40.140 -14.062 49.474 1.00 78.56 824 ARG A CA 1
ATOM 6234 C C . ARG A 1 824 ? -39.646 -13.924 50.909 1.00 78.56 824 ARG A C 1
ATOM 6236 O O . ARG A 1 824 ? -39.413 -12.816 51.362 1.00 78.56 824 ARG A O 1
ATOM 6243 N N . LYS A 1 825 ? -39.444 -15.041 51.615 1.00 86.06 825 LYS A N 1
ATOM 6244 C CA . LYS A 1 825 ? -38.815 -15.041 52.946 1.00 86.06 825 LYS A CA 1
ATOM 6245 C C . LYS A 1 825 ? -37.329 -14.688 52.841 1.00 86.06 825 LYS A C 1
ATOM 6247 O O . LYS A 1 825 ? -36.617 -15.267 52.017 1.00 86.06 825 LYS A O 1
ATOM 6252 N N . VAL A 1 826 ? -36.868 -13.756 53.672 1.00 84.44 826 VAL A N 1
ATOM 6253 C CA . VAL A 1 826 ? -35.472 -13.303 53.703 1.00 84.44 826 VAL A CA 1
ATOM 6254 C C . VAL A 1 826 ? -34.746 -14.051 54.807 1.00 84.44 826 VAL A C 1
ATOM 6256 O O . VAL A 1 826 ? -35.003 -13.824 55.988 1.00 84.44 826 VAL A O 1
ATOM 6259 N N . LYS A 1 827 ? -33.846 -14.952 54.415 1.00 86.19 827 LYS A N 1
ATOM 6260 C CA . LYS A 1 827 ? -32.986 -15.686 55.345 1.00 86.19 827 LYS A CA 1
ATOM 6261 C C . LYS A 1 827 ? -31.818 -14.817 55.791 1.00 86.19 827 LYS A C 1
ATOM 6263 O O . LYS A 1 827 ? -31.307 -14.035 54.991 1.00 86.19 827 LYS A O 1
ATOM 6268 N N . ARG A 1 828 ? -31.352 -15.028 57.020 1.00 84.44 828 ARG A N 1
ATOM 6269 C CA . ARG A 1 828 ? -30.175 -14.368 57.600 1.00 84.44 828 ARG A CA 1
ATOM 6270 C C . ARG A 1 828 ? -30.249 -12.835 57.642 1.00 84.44 828 ARG A C 1
ATOM 6272 O O . ARG A 1 828 ? -29.215 -12.180 57.693 1.00 84.44 828 ARG A O 1
ATOM 6279 N N . ALA A 1 829 ? -31.447 -12.255 57.640 1.00 85.31 829 ALA A N 1
ATOM 6280 C CA . ALA A 1 829 ? -31.606 -10.819 57.841 1.00 85.31 829 ALA A CA 1
ATOM 6281 C C . ALA A 1 829 ? -31.190 -10.455 59.270 1.00 85.31 829 ALA A C 1
ATOM 6283 O O . ALA A 1 829 ? -31.668 -11.071 60.230 1.00 85.31 829 ALA A O 1
ATOM 6284 N N . GLY A 1 830 ? -30.311 -9.463 59.401 1.00 86.19 830 GLY A N 1
ATOM 6285 C CA . GLY A 1 830 ? -29.825 -8.981 60.686 1.00 86.19 830 GLY A CA 1
ATOM 6286 C C . GLY A 1 830 ? -30.923 -8.251 61.440 1.00 86.19 830 GLY A C 1
ATOM 6287 O O . GLY A 1 830 ? -31.329 -7.166 61.043 1.00 86.19 830 GLY A O 1
ATOM 6288 N N . CYS A 1 831 ? -31.425 -8.842 62.516 1.00 88.06 831 CYS A N 1
ATOM 6289 C CA . CYS A 1 831 ? -32.460 -8.255 63.354 1.00 88.06 831 CYS A CA 1
ATOM 6290 C C . CYS A 1 831 ? -31.817 -7.806 64.662 1.00 88.06 831 CYS A C 1
ATOM 6292 O O . CYS A 1 831 ? -31.167 -8.599 65.344 1.00 88.06 831 CYS A O 1
ATOM 6294 N N . SER A 1 832 ? -32.022 -6.550 65.048 1.00 88.38 832 SER A N 1
ATOM 6295 C CA . SER A 1 832 ? -31.418 -5.990 66.255 1.00 88.38 832 SER A CA 1
ATOM 6296 C C . SER A 1 832 ? -32.435 -5.241 67.105 1.00 88.38 832 SER A C 1
ATOM 6298 O O . SER A 1 832 ? -33.306 -4.526 66.606 1.00 88.38 832 SER A O 1
ATOM 6300 N N . VAL A 1 833 ? -32.320 -5.410 68.420 1.00 88.12 833 VAL A N 1
ATOM 6301 C CA . VAL A 1 833 ? -33.205 -4.800 69.411 1.00 88.12 833 VAL A CA 1
ATOM 6302 C C . VAL A 1 833 ? -32.368 -3.976 70.377 1.00 88.12 833 VAL A C 1
ATOM 6304 O O . VAL A 1 833 ? -31.459 -4.484 71.041 1.00 88.12 833 VAL A O 1
ATOM 6307 N N . ARG A 1 834 ? -32.693 -2.685 70.466 1.00 89.25 834 ARG A N 1
ATOM 6308 C CA . ARG A 1 834 ? -32.038 -1.727 71.360 1.00 89.25 834 ARG A CA 1
ATOM 6309 C C . ARG A 1 834 ? -33.007 -1.270 72.439 1.00 89.25 834 ARG A C 1
ATOM 6311 O O . ARG A 1 834 ? -34.176 -1.034 72.153 1.00 89.25 834 ARG A O 1
ATOM 6318 N N . ARG A 1 835 ? -32.540 -1.127 73.677 1.00 88.75 835 ARG A N 1
ATOM 6319 C CA . ARG A 1 835 ? -33.330 -0.661 74.826 1.00 88.75 835 ARG A CA 1
ATOM 6320 C C . ARG A 1 835 ? -32.943 0.766 75.177 1.00 88.75 835 ARG A C 1
ATOM 6322 O O . ARG A 1 835 ? -31.762 1.082 75.259 1.00 88.75 835 ARG A O 1
ATOM 6329 N N . PHE A 1 836 ? -33.931 1.612 75.433 1.00 87.12 836 PHE A N 1
ATOM 6330 C CA . PHE A 1 836 ? -33.712 2.979 75.882 1.00 87.12 836 PHE A CA 1
ATOM 6331 C C . PHE A 1 836 ? -33.117 2.999 77.294 1.00 87.12 836 PHE A C 1
ATOM 6333 O O . PHE A 1 836 ? -33.685 2.441 78.242 1.00 87.12 836 PHE A O 1
ATOM 6340 N N . VAL A 1 837 ? -31.982 3.675 77.442 1.00 84.44 837 VAL A N 1
ATOM 6341 C CA . VAL A 1 837 ? -31.284 3.885 78.707 1.00 84.44 837 VAL A CA 1
ATOM 6342 C C . VAL A 1 837 ? -31.258 5.389 79.009 1.00 84.44 837 VAL A C 1
ATOM 6344 O O . VAL A 1 837 ? -30.573 6.148 78.318 1.00 84.44 837 VAL A O 1
ATOM 6347 N N . PRO A 1 838 ? -31.989 5.854 80.042 1.00 79.56 838 PRO A N 1
ATOM 6348 C CA . PRO A 1 838 ? -32.010 7.267 80.414 1.00 79.56 838 PRO A CA 1
ATOM 6349 C C . PRO A 1 838 ? -30.634 7.763 80.884 1.00 79.56 838 PRO A C 1
ATOM 6351 O O . PRO A 1 838 ? -29.997 7.154 81.750 1.00 79.56 838 PRO A O 1
ATOM 6354 N N . LYS A 1 839 ? -30.196 8.921 80.387 1.00 73.00 839 LYS A N 1
ATOM 6355 C CA . LYS A 1 839 ? -28.987 9.631 80.819 1.00 73.00 839 LYS A CA 1
ATOM 6356 C C . LYS A 1 839 ? -29.336 10.679 81.883 1.00 73.00 839 LYS A C 1
ATOM 6358 O O . LYS A 1 839 ? -29.724 11.805 81.597 1.00 73.00 839 LYS A O 1
ATOM 6363 N N . GLY A 1 840 ? -29.110 10.337 83.153 1.00 60.66 840 GLY A N 1
ATOM 6364 C CA . GLY A 1 840 ? -29.201 11.270 84.288 1.00 60.66 840 GLY A CA 1
ATOM 6365 C C . GLY A 1 840 ? -30.262 10.896 85.328 1.00 60.66 840 GLY A C 1
ATOM 6366 O O . GLY A 1 840 ? -31.066 9.996 85.132 1.00 60.66 840 GLY A O 1
ATOM 6367 N N . ARG A 1 841 ? -30.247 11.561 86.497 1.00 56.53 841 ARG A N 1
ATOM 6368 C CA . ARG A 1 841 ? -31.114 11.184 87.638 1.00 56.53 841 ARG A CA 1
ATOM 6369 C C . ARG A 1 841 ? -32.582 11.619 87.507 1.00 56.53 841 ARG A C 1
ATOM 6371 O O . ARG A 1 841 ? -33.401 11.057 88.223 1.00 56.53 841 ARG A O 1
ATOM 6378 N N . ASN A 1 842 ? -32.904 12.603 86.656 1.00 52.34 842 ASN A N 1
ATOM 6379 C CA . ASN A 1 842 ? -34.193 13.314 86.719 1.00 52.34 842 ASN A CA 1
ATOM 6380 C C . ASN A 1 842 ? -34.897 13.593 85.370 1.00 52.34 842 ASN A C 1
ATOM 6382 O O . ASN A 1 842 ? -35.977 14.172 85.412 1.00 52.34 842 ASN A O 1
ATOM 6386 N N . ASN A 1 843 ? -34.343 13.221 84.209 1.00 46.56 843 ASN A N 1
ATOM 6387 C CA . ASN A 1 843 ? -35.002 13.424 82.908 1.00 46.56 843 ASN A CA 1
ATOM 6388 C C . ASN A 1 843 ? -35.217 12.072 82.222 1.00 46.56 843 ASN A C 1
ATOM 6390 O O . ASN A 1 843 ? -34.250 11.385 81.914 1.00 46.56 843 ASN A O 1
ATOM 6394 N N . GLN A 1 844 ? -36.480 11.702 81.996 1.00 56.25 844 GLN A N 1
ATOM 6395 C CA . GLN A 1 844 ? -36.859 10.535 81.185 1.00 56.25 844 GLN A CA 1
ATOM 6396 C C . GLN A 1 844 ? -36.742 10.804 79.672 1.00 56.25 844 GLN A C 1
ATOM 6398 O O . GLN A 1 844 ? -36.891 9.873 78.893 1.00 56.25 844 GLN A O 1
ATOM 6403 N N . GLU A 1 845 ? -36.461 12.047 79.265 1.00 55.81 845 GLU A N 1
ATOM 6404 C CA . GLU A 1 845 ? -36.426 12.472 77.854 1.00 55.81 845 GLU A CA 1
ATOM 6405 C C . GLU A 1 845 ? -35.008 12.552 77.250 1.00 55.81 845 GLU A C 1
ATOM 6407 O O . GLU A 1 845 ? -34.882 12.584 76.033 1.00 55.81 845 GLU A O 1
ATOM 6412 N N . ASP A 1 846 ? -33.943 12.537 78.063 1.00 64.06 846 ASP A N 1
ATOM 6413 C CA . ASP A 1 846 ? -32.550 12.453 77.588 1.00 64.06 846 ASP A CA 1
ATOM 6414 C C . ASP A 1 846 ? -32.030 11.036 77.851 1.00 64.06 846 ASP A C 1
ATOM 6416 O O . ASP A 1 846 ? -31.792 10.663 78.999 1.00 64.06 846 ASP A O 1
ATOM 6420 N N . GLY A 1 847 ? -31.852 10.229 76.809 1.00 73.50 847 GLY A N 1
ATOM 6421 C CA . GLY A 1 847 ? -31.336 8.861 76.888 1.00 73.50 847 GLY A CA 1
ATOM 6422 C C . GLY A 1 847 ? -30.932 8.339 75.514 1.00 73.50 847 GLY A C 1
ATOM 6423 O O . GLY A 1 847 ? -31.223 8.971 74.503 1.00 73.50 847 GLY A O 1
ATOM 6424 N N . GLU A 1 848 ? -30.236 7.207 75.473 1.00 83.25 848 GLU A N 1
ATOM 6425 C CA . GLU A 1 848 ? -29.803 6.567 74.224 1.00 83.25 848 GLU A CA 1
ATOM 6426 C C . GLU A 1 848 ? -30.295 5.121 74.164 1.00 83.25 848 GLU A C 1
ATOM 6428 O O . GLU A 1 848 ? -30.518 4.481 75.190 1.00 83.25 848 GLU A O 1
ATOM 6433 N N . PHE A 1 849 ? -30.502 4.618 72.950 1.00 84.94 849 PHE A N 1
ATOM 6434 C CA . PHE A 1 849 ? -30.875 3.230 72.709 1.00 84.94 849 PHE A CA 1
ATOM 6435 C C . PHE A 1 849 ? -29.609 2.369 72.642 1.00 84.94 849 PHE A C 1
ATOM 6437 O O . PHE A 1 849 ? -28.857 2.447 71.677 1.00 84.94 849 PHE A O 1
ATOM 6444 N N . GLU A 1 850 ? -29.381 1.540 73.659 1.00 86.38 850 GLU A N 1
ATOM 6445 C CA . GLU A 1 850 ? -28.245 0.612 73.722 1.00 86.38 850 GLU A CA 1
ATOM 6446 C C . GLU A 1 850 ? -28.648 -0.760 73.164 1.00 86.38 850 GLU A C 1
ATOM 6448 O O . GLU A 1 850 ? -29.755 -1.232 73.427 1.00 86.38 850 GLU A O 1
ATOM 6453 N N . LEU A 1 851 ? -27.772 -1.418 72.400 1.00 86.50 851 LEU A N 1
ATOM 6454 C CA . LEU A 1 851 ? -28.021 -2.762 71.869 1.00 86.50 851 LEU A CA 1
ATOM 6455 C C . LEU A 1 851 ? -28.119 -3.799 72.989 1.00 86.50 851 LEU A C 1
ATOM 6457 O O . LEU A 1 851 ? -27.239 -3.896 73.841 1.00 86.50 851 LEU A O 1
ATOM 6461 N N . VAL A 1 852 ? -29.195 -4.587 72.962 1.00 86.62 852 VAL A N 1
ATOM 6462 C CA . VAL A 1 852 ? -29.466 -5.623 73.971 1.00 86.62 852 VAL A CA 1
ATOM 6463 C C . VAL A 1 852 ? -29.468 -7.018 73.368 1.00 86.62 852 VAL A C 1
ATOM 6465 O O . VAL A 1 852 ? -29.050 -7.956 74.040 1.00 86.62 852 VAL A O 1
ATOM 6468 N N . ALA A 1 853 ? -29.912 -7.167 72.121 1.00 85.62 853 ALA A N 1
ATOM 6469 C CA . ALA A 1 853 ? -29.901 -8.452 71.439 1.00 85.62 853 ALA A CA 1
ATOM 6470 C C . ALA A 1 853 ? -29.812 -8.288 69.919 1.00 85.62 853 ALA A C 1
ATOM 6472 O O . ALA A 1 853 ? -30.323 -7.317 69.351 1.00 85.62 853 ALA A O 1
ATOM 6473 N N . TYR A 1 854 ? -29.204 -9.282 69.279 1.00 87.81 854 TYR A N 1
ATOM 6474 C CA . TYR A 1 854 ? -29.097 -9.417 67.833 1.00 87.81 854 TYR A CA 1
ATOM 6475 C C . TYR A 1 854 ? -29.358 -10.871 67.447 1.00 87.81 854 TYR A C 1
ATOM 6477 O O . TYR A 1 854 ? -28.806 -11.777 68.069 1.00 87.81 854 TYR A O 1
ATOM 6485 N N . VAL A 1 855 ? -30.170 -11.100 66.418 1.00 87.50 855 VAL A N 1
ATOM 6486 C CA . VAL A 1 855 ? -30.381 -12.430 65.834 1.00 87.50 855 VAL A CA 1
ATOM 6487 C C . VAL A 1 855 ? -30.448 -12.327 64.316 1.00 87.50 855 VAL A C 1
ATOM 6489 O O . VAL A 1 855 ? -30.865 -11.310 63.768 1.00 87.50 855 VAL A O 1
ATOM 6492 N N . GLN A 1 856 ? -30.071 -13.399 63.630 1.00 88.19 856 GLN A N 1
ATOM 6493 C CA . GLN A 1 856 ? -30.318 -13.543 62.199 1.00 88.19 856 GLN A CA 1
ATOM 6494 C C . GLN A 1 856 ? -31.618 -14.314 61.975 1.00 88.19 856 GLN A C 1
ATOM 6496 O O . GLN A 1 856 ? -31.900 -15.276 62.692 1.00 88.19 856 GLN A O 1
ATOM 6501 N N . SER A 1 857 ? -32.408 -13.906 60.981 1.00 90.12 857 SER A N 1
ATOM 6502 C CA . SER A 1 857 ? -33.611 -14.651 60.614 1.00 90.12 857 SER A CA 1
ATOM 6503 C C . SER A 1 857 ? -33.280 -16.055 60.082 1.00 90.12 857 SER A C 1
ATOM 6505 O O . SER A 1 857 ? -32.249 -16.268 59.436 1.00 90.12 857 SER A O 1
ATOM 6507 N N . ASP A 1 858 ? -34.160 -17.023 60.339 1.00 88.25 858 ASP A N 1
ATOM 6508 C CA . ASP A 1 858 ? -34.016 -18.400 59.859 1.00 88.25 858 ASP A CA 1
ATOM 6509 C C . ASP A 1 858 ? -34.311 -18.547 58.351 1.00 88.25 858 ASP A C 1
ATOM 6511 O O . ASP A 1 858 ? -34.579 -17.575 57.642 1.00 88.25 858 ASP A O 1
ATOM 6515 N N . ASP A 1 859 ? -34.260 -19.778 57.835 1.00 84.44 859 ASP A N 1
ATOM 6516 C CA . ASP A 1 859 ? -34.520 -20.076 56.419 1.00 84.44 859 ASP A CA 1
ATOM 6517 C C . ASP A 1 859 ? -35.955 -19.725 55.975 1.00 84.44 859 ASP A C 1
ATOM 6519 O O . ASP A 1 859 ? -36.210 -19.524 54.785 1.00 84.44 859 ASP A O 1
ATOM 6523 N N . GLU A 1 860 ? -36.892 -19.605 56.918 1.00 86.06 860 GLU A N 1
ATOM 6524 C CA . GLU A 1 860 ? -38.259 -19.136 56.683 1.00 86.06 860 GLU A CA 1
ATOM 6525 C C . GLU A 1 860 ? -38.441 -17.639 56.984 1.00 86.06 860 GLU A C 1
ATOM 6527 O O . GLU A 1 860 ? -39.570 -17.133 56.999 1.00 86.06 860 GLU A O 1
ATOM 6532 N N . GLY A 1 861 ? -37.338 -16.920 57.189 1.00 87.12 861 GLY A N 1
ATOM 6533 C CA . GLY A 1 861 ? -37.298 -15.495 57.475 1.00 87.12 861 GLY A CA 1
ATOM 6534 C C . GLY A 1 861 ? -37.861 -15.123 58.840 1.00 87.12 861 GLY A C 1
ATOM 6535 O O . GLY A 1 861 ? -38.215 -13.965 59.037 1.00 87.12 861 GLY A O 1
ATOM 6536 N N . ARG A 1 862 ? -37.979 -16.065 59.778 1.00 90.69 862 ARG A N 1
ATOM 6537 C CA . ARG A 1 862 ? -38.475 -15.808 61.136 1.00 90.69 862 ARG A CA 1
ATOM 6538 C C . ARG A 1 862 ? -37.338 -15.394 62.055 1.00 90.69 862 ARG A C 1
ATOM 6540 O O . ARG A 1 862 ? -36.236 -15.920 61.948 1.00 90.69 862 ARG A O 1
ATOM 6547 N N . PHE A 1 863 ? -37.626 -14.502 62.991 1.00 92.38 863 PHE A N 1
ATOM 6548 C CA . PHE A 1 863 ? -36.715 -14.144 64.076 1.00 92.38 863 PHE A CA 1
ATOM 6549 C C . PHE A 1 863 ? -37.468 -14.099 65.405 1.00 92.38 863 PHE A C 1
ATOM 6551 O O . PHE A 1 863 ? -38.685 -13.890 65.431 1.00 92.38 863 PHE A O 1
ATOM 6558 N N . GLU A 1 864 ? -36.733 -14.287 66.497 1.00 91.56 864 GLU A N 1
ATOM 6559 C CA . GLU A 1 864 ? -37.271 -14.322 67.854 1.00 91.56 864 GLU A CA 1
ATOM 6560 C C . GLU A 1 864 ? -36.251 -13.730 68.834 1.00 91.56 864 GLU A C 1
ATOM 6562 O O . GLU A 1 864 ? -35.066 -14.055 68.791 1.00 91.56 864 GLU A O 1
ATOM 6567 N N . PHE A 1 865 ? -36.731 -12.869 69.725 1.00 88.94 865 PHE A N 1
ATOM 6568 C CA . PHE A 1 865 ? -36.014 -12.350 70.881 1.00 88.94 865 PHE A CA 1
ATOM 6569 C C . PHE A 1 865 ? -36.799 -12.721 72.130 1.00 88.94 865 PHE A C 1
ATOM 6571 O O . PHE A 1 865 ? -37.935 -12.272 72.297 1.00 88.94 865 PHE A O 1
ATOM 6578 N N . THR A 1 866 ? -36.187 -13.497 73.018 1.00 85.88 866 THR A N 1
ATOM 6579 C CA . THR A 1 866 ? -36.773 -13.886 74.303 1.00 85.88 866 THR A CA 1
ATOM 6580 C C . THR A 1 866 ? -36.104 -13.147 75.454 1.00 85.88 866 THR A C 1
ATOM 6582 O O . THR A 1 866 ? -35.089 -12.469 75.292 1.00 85.88 866 THR A O 1
ATOM 6585 N N . ASP A 1 867 ? -36.675 -13.300 76.646 1.00 83.94 867 ASP A N 1
ATOM 6586 C CA . ASP A 1 867 ? -36.062 -12.883 77.903 1.00 83.94 867 ASP A CA 1
ATOM 6587 C C . ASP A 1 867 ? -35.816 -11.366 78.035 1.00 83.94 867 ASP A C 1
ATOM 6589 O O . ASP A 1 867 ? -34.939 -10.924 78.783 1.00 83.94 867 ASP A O 1
ATOM 6593 N N . LEU A 1 868 ? -36.617 -10.540 77.351 1.00 85.19 868 LEU A N 1
ATOM 6594 C CA . LEU A 1 868 ? -36.450 -9.087 77.344 1.00 85.19 868 LEU A CA 1
ATOM 6595 C C . LEU A 1 868 ? -36.966 -8.449 78.639 1.00 85.19 868 LEU A C 1
ATOM 6597 O O . LEU A 1 868 ? -38.118 -8.624 79.048 1.00 85.19 868 LEU A O 1
ATOM 6601 N N . VAL A 1 869 ? -36.100 -7.671 79.289 1.00 83.75 869 VAL A N 1
ATOM 6602 C CA . VAL A 1 869 ? -36.390 -6.942 80.537 1.00 83.75 869 VAL A CA 1
ATOM 6603 C C . VAL A 1 869 ? -37.355 -5.792 80.275 1.00 83.75 869 VAL A C 1
ATOM 6605 O O . VAL A 1 869 ? -37.372 -5.233 79.184 1.00 83.75 869 VAL A O 1
ATOM 6608 N N . ALA A 1 870 ? -38.101 -5.362 81.291 1.00 80.12 870 ALA A N 1
ATOM 6609 C CA . ALA A 1 870 ? -38.984 -4.210 81.172 1.00 80.12 870 ALA A CA 1
ATOM 6610 C C . ALA A 1 870 ? -38.264 -2.932 80.676 1.00 80.12 870 ALA A C 1
ATOM 6612 O O . ALA A 1 870 ? -37.185 -2.582 81.175 1.00 80.12 870 ALA A O 1
ATOM 6613 N N . GLY A 1 871 ? -38.847 -2.213 79.717 1.00 83.94 871 GLY A N 1
ATOM 6614 C CA . GLY A 1 871 ? -38.332 -0.955 79.174 1.00 83.94 871 GLY A CA 1
ATOM 6615 C C . GLY A 1 871 ? -38.916 -0.582 77.810 1.00 83.94 871 GLY A C 1
ATOM 6616 O O . GLY A 1 871 ? -39.672 -1.344 77.214 1.00 83.94 871 GLY A O 1
ATOM 6617 N N . LEU A 1 872 ? -38.533 0.597 77.320 1.00 86.12 872 LEU A N 1
ATOM 6618 C CA . LEU A 1 872 ? -38.795 1.043 75.952 1.00 86.12 872 LEU A CA 1
ATOM 6619 C C . LEU A 1 872 ? -37.720 0.470 75.024 1.00 86.12 872 LEU A C 1
ATOM 6621 O O . LEU A 1 872 ? -36.529 0.583 75.317 1.00 86.12 872 LEU A O 1
ATOM 6625 N N . TYR A 1 873 ? -38.136 -0.133 73.918 1.00 88.31 873 TYR A N 1
ATOM 6626 C CA . TYR A 1 873 ? -37.267 -0.755 72.928 1.00 88.31 873 TYR A CA 1
ATOM 6627 C C . TYR A 1 873 ? -37.491 -0.158 71.547 1.00 88.31 873 TYR A C 1
ATOM 6629 O O . TYR A 1 873 ? -38.585 0.305 71.238 1.00 88.31 873 TYR A O 1
ATOM 6637 N N . ARG A 1 874 ? -36.450 -0.232 70.721 1.00 89.12 874 ARG A N 1
ATOM 6638 C CA . ARG A 1 874 ? -36.455 0.083 69.298 1.00 89.12 874 ARG A CA 1
ATOM 6639 C C . ARG A 1 874 ? -35.923 -1.119 68.526 1.00 89.12 874 ARG A C 1
ATOM 6641 O O . ARG A 1 874 ? -34.882 -1.673 68.886 1.00 89.12 874 ARG A O 1
ATOM 6648 N N . PHE A 1 875 ? -36.643 -1.515 67.486 1.00 88.75 875 PHE A N 1
ATOM 6649 C CA . PHE A 1 875 ? -36.269 -2.620 66.609 1.00 88.75 875 PHE A CA 1
ATOM 6650 C C . PHE A 1 875 ? -35.778 -2.110 65.254 1.00 88.75 875 PHE A C 1
ATOM 6652 O O . PHE A 1 875 ? -36.439 -1.261 64.657 1.00 88.75 875 PHE A O 1
ATOM 6659 N N . ASN A 1 876 ? -34.666 -2.676 64.778 1.00 86.19 876 ASN A N 1
ATOM 6660 C CA . ASN A 1 876 ? -34.062 -2.382 63.480 1.00 86.19 876 ASN A CA 1
ATOM 6661 C C . ASN A 1 876 ? -33.794 -3.685 62.708 1.00 86.19 876 ASN A C 1
ATOM 6663 O O . ASN A 1 876 ? -33.443 -4.707 63.308 1.00 86.19 876 ASN A O 1
ATOM 6667 N N . VAL A 1 877 ? -33.889 -3.621 61.377 1.00 86.56 877 VAL A N 1
ATOM 6668 C CA . VAL A 1 877 ? -33.477 -4.699 60.461 1.00 86.56 877 VAL A CA 1
ATOM 6669 C C . VAL A 1 877 ? -32.435 -4.177 59.492 1.00 86.56 877 VAL A C 1
ATOM 6671 O O . VAL A 1 877 ? -32.578 -3.084 58.951 1.00 86.56 877 VAL A O 1
ATOM 6674 N N . GLU A 1 878 ? -31.408 -4.980 59.254 1.00 79.50 878 GLU A N 1
ATOM 6675 C CA . GLU A 1 878 ? -30.330 -4.672 58.328 1.00 79.50 878 GLU A CA 1
ATOM 6676 C C . GLU A 1 878 ? -30.487 -5.434 57.014 1.00 79.50 878 GLU A C 1
ATOM 6678 O O . GLU A 1 878 ? -30.604 -6.663 56.991 1.00 79.50 878 GLU A O 1
ATOM 6683 N N . TYR A 1 879 ? -30.450 -4.683 55.914 1.00 81.94 879 TYR A N 1
ATOM 6684 C CA . TYR A 1 879 ? -30.390 -5.207 54.557 1.00 81.94 879 TYR A CA 1
ATOM 6685 C C . TYR A 1 879 ? -29.581 -4.226 53.689 1.00 81.94 879 TYR A C 1
ATOM 6687 O O . TYR A 1 879 ? -30.122 -3.193 53.286 1.00 81.94 879 TYR A O 1
ATOM 6695 N N . PRO A 1 880 ? -28.276 -4.484 53.468 1.00 76.19 880 PRO A N 1
ATOM 6696 C CA . PRO A 1 880 ? -27.381 -3.564 52.766 1.00 76.19 880 PRO A CA 1
ATOM 6697 C C . PRO A 1 880 ? -27.926 -3.113 51.410 1.00 76.19 880 PRO A C 1
ATOM 6699 O O . PRO A 1 880 ? -28.440 -3.923 50.643 1.00 76.19 880 PRO A O 1
ATOM 6702 N N . GLY A 1 881 ? -27.796 -1.819 51.113 1.00 70.81 881 GLY A N 1
ATOM 6703 C CA . GLY A 1 881 ? -28.212 -1.236 49.834 1.00 70.81 881 GLY A CA 1
ATOM 6704 C C . GLY A 1 881 ? -29.662 -0.782 49.754 1.00 70.81 881 GLY A C 1
ATOM 6705 O O . GLY A 1 881 ? -30.017 -0.140 48.774 1.00 70.81 881 GLY A O 1
ATOM 6706 N N . ILE A 1 882 ? -30.479 -1.042 50.778 1.00 77.69 882 ILE A N 1
ATOM 6707 C CA . ILE A 1 882 ? -31.854 -0.540 50.853 1.00 77.69 882 ILE A CA 1
ATOM 6708 C C . ILE A 1 882 ? -31.965 0.426 52.030 1.00 77.69 882 ILE A C 1
ATOM 6710 O O . ILE A 1 882 ? -31.812 -0.018 53.170 1.00 77.69 882 ILE A O 1
ATOM 6714 N N . PRO A 1 883 ? -32.244 1.723 51.799 1.00 68.50 883 PRO A N 1
ATOM 6715 C CA . PRO A 1 883 ? -32.324 2.700 52.875 1.00 68.50 883 PRO A CA 1
ATOM 6716 C C . PRO A 1 883 ? -33.386 2.314 53.911 1.00 68.50 883 PRO A C 1
ATOM 6718 O O . PRO A 1 883 ? -34.472 1.818 53.593 1.00 68.50 883 PRO A O 1
ATOM 6721 N N . MET A 1 884 ? -33.053 2.536 55.182 1.00 69.25 884 MET A N 1
ATOM 6722 C CA . MET A 1 884 ? -34.017 2.441 56.271 1.00 69.25 884 MET A CA 1
ATOM 6723 C C . MET A 1 884 ? -34.841 3.732 56.243 1.00 69.25 884 MET A C 1
ATOM 6725 O O . MET A 1 884 ? -34.263 4.814 56.325 1.00 69.25 884 MET A O 1
ATOM 6729 N N . ASP A 1 885 ? -36.162 3.633 56.066 1.00 66.88 885 ASP A N 1
ATOM 6730 C CA . ASP A 1 885 ? -37.049 4.806 56.131 1.00 66.88 885 ASP A CA 1
ATOM 6731 C C . ASP A 1 885 ? -36.868 5.522 57.486 1.00 66.88 885 ASP A C 1
ATOM 6733 O O . ASP A 1 885 ? -36.616 4.862 58.503 1.00 66.88 885 ASP A O 1
ATOM 6737 N N . GLU A 1 886 ? -37.030 6.849 57.528 1.00 59.62 886 GLU A N 1
ATOM 6738 C CA . GLU A 1 886 ? -36.931 7.633 58.773 1.00 59.62 886 GLU A CA 1
ATOM 6739 C C . GLU A 1 886 ? -37.950 7.159 59.826 1.00 59.62 886 GLU A C 1
ATOM 6741 O O . GLU A 1 886 ? -37.698 7.282 61.023 1.00 59.62 886 GLU A O 1
ATOM 6746 N N . ASP A 1 887 ? -39.051 6.543 59.382 1.00 58.41 887 ASP A N 1
ATOM 6747 C CA . ASP A 1 887 ? -40.107 5.969 60.222 1.00 58.41 887 ASP A CA 1
ATOM 6748 C C . ASP A 1 887 ? -40.047 4.427 60.336 1.00 58.41 887 ASP A C 1
ATOM 6750 O O . ASP A 1 887 ? -40.930 3.811 60.937 1.00 58.41 887 ASP A O 1
ATOM 6754 N N . SER A 1 888 ? -39.030 3.764 59.774 1.00 68.06 888 SER A N 1
ATOM 6755 C CA . SER A 1 888 ? -38.980 2.292 59.674 1.00 68.06 888 SER A CA 1
ATOM 6756 C C . SER A 1 888 ? -38.414 1.563 60.882 1.00 68.06 888 SER A C 1
ATOM 6758 O O . SER A 1 888 ? -38.154 0.361 60.827 1.00 68.06 888 SER A O 1
ATOM 6760 N N . TYR A 1 889 ? -38.271 2.253 62.002 1.00 73.31 889 TYR A N 1
ATOM 6761 C CA . TYR A 1 889 ? -38.111 1.598 63.287 1.00 73.31 889 TYR A CA 1
ATOM 6762 C C . TYR A 1 889 ? -39.452 1.584 64.016 1.00 73.31 889 TYR A C 1
ATOM 6764 O O . TYR A 1 889 ? -40.217 2.547 64.001 1.00 73.31 889 TYR A O 1
ATOM 6772 N N . VAL A 1 890 ? -39.732 0.492 64.720 1.00 80.62 890 VAL A N 1
ATOM 6773 C CA . VAL A 1 890 ? -40.882 0.440 65.625 1.00 80.62 890 VAL A CA 1
ATOM 6774 C C . VAL A 1 890 ? -40.368 0.531 67.049 1.00 80.62 890 VAL A C 1
ATOM 6776 O O . VAL A 1 890 ? -39.552 -0.286 67.481 1.00 80.62 890 VAL A O 1
ATOM 6779 N N . GLU A 1 891 ? -40.883 1.516 67.782 1.00 86.50 891 GLU A N 1
ATOM 6780 C CA . GLU A 1 891 ? -40.719 1.586 69.227 1.00 86.50 891 GLU A CA 1
ATOM 6781 C C . GLU A 1 891 ? -41.863 0.876 69.939 1.00 86.50 891 GLU A C 1
ATOM 6783 O O . GLU A 1 891 ? -43.037 0.968 69.565 1.00 86.50 891 GLU A O 1
ATOM 6788 N N . PHE A 1 892 ? -41.525 0.149 70.992 1.00 83.12 892 PHE A N 1
ATOM 6789 C CA . PHE A 1 892 ? -42.512 -0.527 71.809 1.00 83.12 892 PHE A CA 1
ATOM 6790 C C . PHE A 1 892 ? -42.019 -0.697 73.234 1.00 83.12 892 PHE A C 1
ATOM 6792 O O . PHE A 1 892 ? -40.831 -0.823 73.516 1.00 83.12 892 PHE A O 1
ATOM 6799 N N . GLU A 1 893 ? -42.973 -0.725 74.148 1.00 79.56 893 GLU A N 1
ATOM 6800 C CA . GLU A 1 893 ? -42.712 -0.953 75.554 1.00 79.56 893 GLU A CA 1
ATOM 6801 C C . GLU A 1 893 ? -42.901 -2.428 75.902 1.00 79.56 893 GLU A C 1
ATOM 6803 O O . GLU A 1 893 ? -43.921 -3.036 75.576 1.00 79.56 893 GLU A O 1
ATOM 6808 N N . VAL A 1 894 ? -41.915 -3.004 76.581 1.00 78.12 894 VAL A N 1
ATOM 6809 C CA . VAL A 1 894 ? -41.952 -4.350 77.156 1.00 78.12 894 VAL A CA 1
ATOM 6810 C C . VAL A 1 894 ? -42.060 -4.207 78.667 1.00 78.12 894 VAL A C 1
ATOM 6812 O O . VAL A 1 894 ? -41.297 -3.448 79.254 1.00 78.12 894 VAL A O 1
ATOM 6815 N N . GLY A 1 895 ? -42.978 -4.921 79.321 1.00 65.56 895 GLY A N 1
ATOM 6816 C CA . GLY A 1 895 ? -42.999 -5.051 80.787 1.00 65.56 895 GLY A CA 1
ATOM 6817 C C . GLY A 1 895 ? -43.168 -3.764 81.620 1.00 65.56 895 GLY A C 1
ATOM 6818 O O . GLY A 1 895 ? -42.808 -3.778 82.795 1.00 65.56 895 GLY A O 1
ATOM 6819 N N . THR A 1 896 ? -43.669 -2.660 81.057 1.00 62.06 896 THR A N 1
ATOM 6820 C CA . THR A 1 896 ? -43.986 -1.393 81.762 1.00 62.06 896 THR A CA 1
ATOM 6821 C C . THR A 1 896 ? -45.505 -1.200 81.926 1.00 62.06 896 THR A C 1
ATOM 6823 O O . THR A 1 896 ? -46.286 -2.070 81.528 1.00 62.06 896 THR A O 1
ATOM 6826 N N . GLU A 1 897 ? -45.935 -0.107 82.583 1.00 53.38 897 GLU A N 1
ATOM 6827 C CA . GLU A 1 897 ? -47.325 0.163 83.009 1.00 53.38 897 GLU A CA 1
ATOM 6828 C C . GLU A 1 897 ? -48.395 -0.326 82.009 1.00 53.38 897 GLU A C 1
ATOM 6830 O O . GLU A 1 897 ? -48.648 0.275 80.968 1.00 53.38 897 GLU A O 1
ATOM 6835 N N . GLY A 1 898 ? -49.079 -1.418 82.371 1.00 55.72 898 GLY A N 1
ATOM 6836 C CA . GLY A 1 898 ? -50.216 -1.960 81.624 1.00 55.72 898 GLY A CA 1
ATOM 6837 C C . GLY A 1 898 ? -49.912 -3.085 80.626 1.00 55.72 898 GLY A C 1
ATOM 6838 O O . GLY A 1 898 ? -50.864 -3.564 80.008 1.00 55.72 898 GLY A O 1
ATOM 6839 N N . SER A 1 899 ? -48.660 -3.549 80.485 1.00 54.81 899 SER A N 1
ATOM 6840 C CA . SER A 1 899 ? -48.274 -4.601 79.527 1.00 54.81 899 SER A CA 1
ATOM 6841 C C . SER A 1 899 ? -47.231 -5.586 80.093 1.00 54.81 899 SER A C 1
ATOM 6843 O O . SER A 1 899 ? -46.040 -5.470 79.816 1.00 54.81 899 SER A O 1
ATOM 6845 N N . GLU A 1 900 ? -47.680 -6.593 80.853 1.00 59.22 900 GLU A N 1
ATOM 6846 C CA . GLU A 1 900 ? -46.840 -7.716 81.319 1.00 59.22 900 GLU A CA 1
ATOM 6847 C C . GLU A 1 900 ? -46.944 -8.936 80.384 1.00 59.22 900 GLU A C 1
ATOM 6849 O O . GLU A 1 900 ? -48.021 -9.213 79.842 1.00 59.22 900 GLU A O 1
ATOM 6854 N N . ASN A 1 901 ? -45.843 -9.692 80.242 1.00 65.94 901 ASN A N 1
ATOM 6855 C CA . ASN A 1 901 ? -45.715 -10.860 79.353 1.00 65.94 901 ASN A CA 1
ATOM 6856 C C . ASN A 1 901 ? -46.213 -10.564 77.931 1.00 65.94 901 ASN A C 1
ATOM 6858 O O . ASN A 1 901 ? -47.072 -11.277 77.406 1.00 65.94 901 ASN A O 1
ATOM 6862 N N . ASN A 1 902 ? -45.767 -9.451 77.350 1.00 73.38 902 ASN A N 1
ATOM 6863 C CA . ASN A 1 902 ? -46.161 -9.085 76.004 1.00 73.38 902 ASN A CA 1
ATOM 6864 C C . ASN A 1 902 ? -45.254 -9.731 74.958 1.00 73.38 902 ASN A C 1
ATOM 6866 O O . ASN A 1 902 ? -44.049 -9.498 74.943 1.00 73.38 902 ASN A O 1
ATOM 6870 N N . THR A 1 903 ? -45.885 -10.479 74.059 1.00 81.69 903 THR A N 1
ATOM 6871 C CA . THR A 1 903 ? -45.330 -10.913 72.782 1.00 81.69 903 THR A CA 1
ATOM 6872 C C . THR A 1 903 ? -45.672 -9.860 71.733 1.00 81.69 903 THR A C 1
ATOM 6874 O O . THR A 1 903 ? -46.842 -9.518 71.519 1.00 81.69 903 THR A O 1
ATOM 6877 N N . ILE A 1 904 ? -44.649 -9.319 71.086 1.00 84.88 904 ILE A N 1
ATOM 6878 C CA . ILE A 1 904 ? -44.780 -8.314 70.032 1.00 84.88 904 ILE A CA 1
ATOM 6879 C C . ILE A 1 904 ? -44.508 -8.997 68.701 1.00 84.88 904 ILE A C 1
ATOM 6881 O O . ILE A 1 904 ? -43.452 -9.598 68.529 1.00 84.88 904 ILE A O 1
ATOM 6885 N N . VAL A 1 905 ? -45.465 -8.905 67.776 1.00 87.88 905 VAL A N 1
ATOM 6886 C CA . VAL A 1 905 ? -45.357 -9.512 66.447 1.00 87.88 905 VAL A CA 1
ATOM 6887 C C . VAL A 1 905 ? -45.075 -8.432 65.410 1.00 87.88 905 VAL A C 1
ATOM 6889 O O . VAL A 1 905 ? -45.876 -7.505 65.241 1.00 87.88 905 VAL A O 1
ATOM 6892 N N . LEU A 1 906 ? -43.942 -8.554 64.720 1.00 89.00 906 LEU A N 1
ATOM 6893 C CA . LEU A 1 906 ? -43.495 -7.625 63.682 1.00 89.00 906 LEU A CA 1
ATOM 6894 C C . LEU A 1 906 ? -43.533 -8.285 62.294 1.00 89.00 906 LEU A C 1
ATOM 6896 O O . LEU A 1 906 ? -43.116 -9.431 62.123 1.00 89.00 906 LEU A O 1
ATOM 6900 N N . GLU A 1 907 ? -43.987 -7.538 61.292 1.00 86.94 907 GLU A N 1
ATOM 6901 C CA . GLU A 1 907 ? -43.831 -7.885 59.877 1.00 86.94 907 GLU A CA 1
ATOM 6902 C C . GLU A 1 907 ? -42.881 -6.881 59.226 1.00 86.94 907 GLU A C 1
ATOM 6904 O O . GLU A 1 907 ? -43.096 -5.669 59.308 1.00 86.94 907 GLU A O 1
ATOM 6909 N N . ILE A 1 908 ? -41.827 -7.391 58.586 1.00 89.38 908 ILE A N 1
ATOM 6910 C CA . ILE A 1 908 ? -40.857 -6.583 57.847 1.00 89.38 908 ILE A CA 1
ATOM 6911 C C . ILE A 1 908 ? -40.971 -6.889 56.364 1.00 89.38 908 ILE A C 1
ATOM 6913 O O . ILE A 1 908 ? -40.963 -8.054 55.961 1.00 89.38 908 ILE A O 1
ATOM 6917 N N . LEU A 1 909 ? -41.047 -5.829 55.565 1.00 87.06 909 LEU A N 1
ATOM 6918 C CA . LEU A 1 909 ? -41.079 -5.891 54.113 1.00 87.06 909 LEU A CA 1
ATOM 6919 C C . LEU A 1 909 ? -39.922 -5.082 53.535 1.00 87.06 909 LEU A C 1
ATOM 6921 O O . LEU A 1 909 ? -39.803 -3.888 53.792 1.00 87.06 909 LEU A O 1
ATOM 6925 N N . ILE A 1 910 ? -39.095 -5.733 52.731 1.00 85.94 910 ILE A N 1
ATOM 6926 C CA . ILE A 1 910 ? -37.979 -5.120 52.021 1.00 85.94 910 ILE A CA 1
ATOM 6927 C C . ILE A 1 910 ? -38.413 -4.863 50.581 1.00 85.94 910 ILE A C 1
ATOM 6929 O O . ILE A 1 910 ? -38.781 -5.789 49.850 1.00 85.94 910 ILE A O 1
ATOM 6933 N N . THR A 1 911 ? -38.379 -3.595 50.191 1.00 80.19 911 THR A N 1
ATOM 6934 C CA . THR A 1 911 ? -38.666 -3.124 48.832 1.00 80.19 911 THR A CA 1
ATOM 6935 C C . THR A 1 911 ? -37.406 -2.509 48.227 1.00 80.19 911 THR A C 1
ATOM 6937 O O . THR A 1 911 ? -36.431 -2.291 48.937 1.00 80.19 911 THR A O 1
ATOM 6940 N N . GLU A 1 912 ? -37.430 -2.184 46.935 1.00 73.00 912 GLU A N 1
ATOM 6941 C CA . GLU A 1 912 ? -36.317 -1.499 46.255 1.00 73.00 912 GLU A CA 1
ATOM 6942 C C . GLU A 1 912 ? -35.984 -0.125 46.863 1.00 73.00 912 GLU A C 1
ATOM 6944 O O . GLU A 1 912 ? -34.850 0.325 46.764 1.00 73.00 912 GLU A O 1
ATOM 6949 N N . ASN A 1 913 ? -36.944 0.532 47.525 1.00 75.38 913 ASN A N 1
ATOM 6950 C CA . ASN A 1 913 ? -36.788 1.915 47.992 1.00 75.38 913 ASN A CA 1
ATOM 6951 C C . ASN A 1 913 ? -36.754 2.068 49.515 1.00 75.38 913 ASN A C 1
ATOM 6953 O O . ASN A 1 913 ? -36.398 3.137 49.999 1.00 75.38 913 ASN A O 1
ATOM 6957 N N . ALA A 1 914 ? -37.184 1.056 50.269 1.00 79.94 914 ALA A N 1
ATOM 6958 C CA . ALA A 1 914 ? -37.238 1.119 51.725 1.00 79.94 914 ALA A CA 1
ATOM 6959 C C . ALA A 1 914 ? -37.355 -0.272 52.357 1.00 79.94 914 ALA A C 1
ATOM 6961 O O . ALA A 1 914 ? -38.044 -1.160 51.838 1.00 79.94 914 ALA A O 1
ATOM 6962 N N . VAL A 1 915 ? -36.760 -0.425 53.539 1.00 84.25 915 VAL A N 1
ATOM 6963 C CA . VAL A 1 915 ? -37.153 -1.458 54.507 1.00 84.25 915 VAL A CA 1
ATOM 6964 C C . VAL A 1 915 ? -38.319 -0.898 55.303 1.00 84.25 915 VAL A C 1
ATOM 6966 O O . VAL A 1 915 ? -38.131 0.122 55.946 1.00 84.25 915 VAL A O 1
ATOM 6969 N N . THR A 1 916 ? -39.498 -1.521 55.288 1.00 83.75 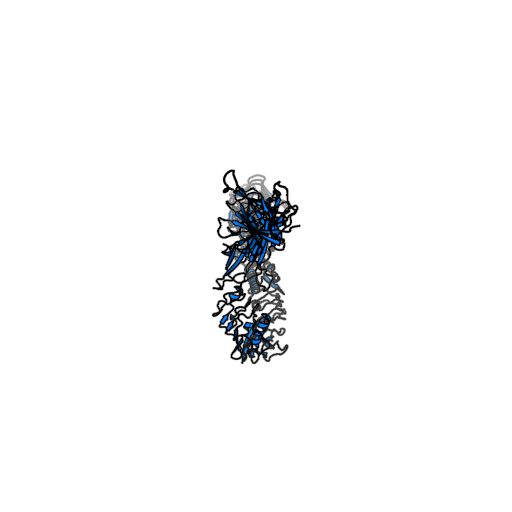916 THR A N 1
ATOM 6970 C CA . THR A 1 916 ? -40.666 -1.110 56.086 1.00 83.75 916 THR A CA 1
ATOM 6971 C C . THR A 1 916 ? -40.898 -2.088 57.229 1.00 83.75 916 THR A C 1
ATOM 6973 O O . THR A 1 916 ? -41.024 -3.292 57.002 1.00 83.75 916 THR A O 1
ATOM 6976 N N . VAL A 1 917 ? -41.017 -1.576 58.455 1.00 84.94 917 VAL A N 1
ATOM 6977 C CA . VAL A 1 917 ? -41.330 -2.378 59.646 1.00 84.94 917 VAL A CA 1
ATOM 6978 C C . VAL A 1 917 ? -42.712 -2.002 60.162 1.00 84.94 917 VAL A C 1
ATOM 6980 O O . VAL A 1 917 ? -42.974 -0.848 60.494 1.00 84.94 917 VAL A O 1
ATOM 6983 N N . VAL A 1 918 ? -43.606 -2.984 60.269 1.00 81.88 918 VAL A N 1
ATOM 6984 C CA . VAL A 1 918 ? -44.957 -2.780 60.799 1.00 81.88 918 VAL A CA 1
ATOM 6985 C C . VAL A 1 918 ? -45.175 -3.667 62.016 1.00 81.88 918 VAL A C 1
ATOM 6987 O O . VAL A 1 918 ? -44.940 -4.874 61.995 1.00 81.88 918 VAL A O 1
ATOM 6990 N N . LYS A 1 919 ? -45.685 -3.067 63.093 1.00 82.31 919 LYS A N 1
ATOM 6991 C CA . LYS A 1 919 ? -46.207 -3.814 64.237 1.00 82.31 919 LYS A CA 1
ATOM 6992 C C . LYS A 1 919 ? -47.601 -4.332 63.922 1.00 82.31 919 LYS A C 1
ATOM 6994 O O . LYS A 1 919 ? -48.525 -3.541 63.738 1.00 82.31 919 LYS A O 1
ATOM 6999 N N . VAL A 1 920 ? -47.749 -5.651 63.900 1.00 79.38 920 VAL A N 1
ATOM 7000 C CA . VAL A 1 920 ? -48.990 -6.312 63.473 1.00 79.38 920 VAL A CA 1
ATOM 7001 C C . VAL A 1 920 ? -49.859 -6.691 64.656 1.00 79.38 920 VAL A C 1
ATOM 7003 O O . VAL A 1 920 ? -51.076 -6.520 64.602 1.00 79.38 920 VAL A O 1
ATOM 7006 N N . ASP A 1 921 ? -49.245 -7.154 65.744 1.00 74.56 921 ASP A N 1
ATOM 7007 C CA . ASP A 1 921 ? -49.974 -7.520 66.952 1.00 74.56 921 ASP A CA 1
ATOM 7008 C C . ASP A 1 921 ? -49.142 -7.274 68.218 1.00 74.56 921 ASP A C 1
ATOM 7010 O O . ASP A 1 921 ? -47.908 -7.266 68.207 1.00 74.56 921 ASP A O 1
ATOM 7014 N N . GLN A 1 922 ? -49.838 -7.064 69.330 1.00 74.12 922 GLN A N 1
ATOM 7015 C CA . GLN A 1 922 ? -49.264 -7.073 70.670 1.00 74.12 922 GLN A CA 1
ATOM 7016 C C . GLN A 1 922 ? -50.148 -7.953 71.543 1.00 74.12 922 GLN A C 1
ATOM 7018 O O . GLN A 1 922 ? -51.216 -7.543 72.003 1.00 74.12 922 GLN A O 1
ATOM 7023 N N . LEU A 1 923 ? -49.670 -9.164 71.794 1.00 63.91 923 LEU A N 1
ATOM 7024 C CA . LEU A 1 923 ? -50.349 -10.156 72.606 1.00 63.91 923 LEU A CA 1
ATOM 7025 C C . LEU A 1 923 ? -49.759 -10.104 74.006 1.00 63.91 923 LEU A C 1
ATOM 7027 O O . LEU A 1 923 ? -48.653 -10.559 74.245 1.00 63.91 923 LEU A O 1
ATOM 7031 N N . GLY A 1 924 ? -50.495 -9.525 74.944 1.00 60.41 924 GLY A N 1
ATOM 7032 C CA . GLY A 1 924 ? -50.062 -9.440 76.332 1.00 60.41 924 GLY A CA 1
ATOM 7033 C C . GLY A 1 924 ? -51.245 -9.358 77.275 1.00 60.41 924 GLY A C 1
ATOM 7034 O O . GLY A 1 924 ? -52.385 -9.102 76.871 1.00 60.41 924 GLY A O 1
ATOM 7035 N N . PHE A 1 925 ? -50.987 -9.559 78.562 1.00 52.78 925 PHE A N 1
ATOM 7036 C CA . PHE A 1 925 ? -51.996 -9.283 79.572 1.00 52.78 925 PHE A CA 1
ATOM 7037 C C . PHE A 1 925 ? -52.113 -7.768 79.740 1.00 52.78 925 PHE A C 1
ATOM 7039 O O . PHE A 1 925 ? -51.378 -7.158 80.511 1.00 52.78 925 PHE A O 1
ATOM 7046 N N . PHE A 1 926 ? -53.069 -7.161 79.030 1.00 47.53 926 PHE A N 1
ATOM 7047 C CA . PHE A 1 926 ? -53.388 -5.741 79.176 1.00 47.53 926 PHE A CA 1
ATOM 7048 C C . PHE A 1 926 ? -54.115 -5.502 80.505 1.00 47.53 926 PHE A C 1
ATOM 7050 O O . PHE A 1 926 ? -55.340 -5.357 80.565 1.00 47.53 926 PHE A O 1
ATOM 7057 N N . LYS A 1 927 ? -53.381 -5.520 81.617 1.00 54.66 927 LYS A N 1
ATOM 7058 C CA . LYS A 1 927 ? -53.950 -5.243 82.933 1.00 54.66 927 LYS A CA 1
ATOM 7059 C C . LYS A 1 927 ? -53.760 -3.771 83.267 1.00 54.66 927 LYS A C 1
ATOM 7061 O O . LYS A 1 927 ? -52.988 -3.408 84.141 1.00 54.66 927 LYS A O 1
ATOM 7066 N N . LYS A 1 928 ? -54.582 -2.917 82.653 1.00 52.34 928 LYS A N 1
ATOM 7067 C CA . LYS A 1 928 ? -54.722 -1.504 83.057 1.00 52.34 928 LYS A CA 1
ATOM 7068 C C . LYS A 1 928 ? -55.106 -1.336 84.548 1.00 52.34 928 LYS A C 1
ATOM 7070 O O . LYS A 1 928 ? -55.067 -0.232 85.072 1.00 52.34 928 LYS A O 1
ATOM 7075 N N . TYR A 1 929 ? -55.522 -2.413 85.225 1.00 59.59 929 TYR A N 1
ATOM 7076 C CA . TYR A 1 929 ? -56.295 -2.333 86.463 1.00 59.59 929 TYR A CA 1
ATOM 7077 C C . TYR A 1 929 ? -55.807 -3.229 87.620 1.00 59.59 929 TYR A C 1
ATOM 7079 O O . TYR A 1 929 ? -56.170 -2.946 88.760 1.00 59.59 929 TYR A O 1
ATOM 7087 N N . PHE A 1 930 ? -54.982 -4.257 87.370 1.00 62.00 930 PHE A N 1
ATOM 7088 C CA . PHE A 1 930 ? -54.434 -5.154 88.405 1.00 62.00 930 PHE A CA 1
ATOM 7089 C C . PHE A 1 930 ? -52.997 -5.590 88.077 1.00 62.00 930 PHE A C 1
ATOM 7091 O O . PHE A 1 930 ? -52.757 -6.095 86.990 1.00 62.00 930 PHE A O 1
ATOM 7098 N N . GLU A 1 931 ? -52.080 -5.533 89.032 1.00 60.97 931 GLU A N 1
ATOM 7099 C CA . GLU A 1 931 ? -50.769 -6.200 88.959 1.00 60.97 931 GLU A CA 1
ATOM 7100 C C . GLU A 1 931 ? -50.888 -7.591 89.621 1.00 60.97 931 GLU A C 1
ATOM 7102 O O . GLU A 1 931 ? -51.598 -7.728 90.618 1.00 60.97 931 GLU A O 1
ATOM 7107 N N . GLY A 1 932 ? -50.309 -8.659 89.056 1.00 63.16 932 GLY A N 1
ATOM 7108 C CA . GLY A 1 932 ? -50.272 -9.985 89.714 1.00 63.16 932 GLY A CA 1
ATOM 7109 C C . GLY A 1 932 ? -51.605 -10.749 89.918 1.00 63.16 932 GLY A C 1
ATOM 7110 O O . GLY A 1 932 ? -51.690 -11.603 90.795 1.00 63.16 932 GLY A O 1
ATOM 7111 N N . LEU A 1 933 ? -52.678 -10.457 89.158 1.00 74.56 933 LEU A N 1
ATOM 7112 C CA . LEU A 1 933 ? -53.998 -11.121 89.334 1.00 74.56 933 LEU A CA 1
ATOM 7113 C C . LEU A 1 933 ? -53.986 -12.662 89.117 1.00 74.56 933 LEU A C 1
ATOM 7115 O O . LEU A 1 933 ? -53.763 -13.115 87.991 1.00 74.56 933 LEU A O 1
ATOM 7119 N N . GLU A 1 934 ? -54.360 -13.436 90.142 1.00 76.38 934 GLU A N 1
ATOM 7120 C CA . GLU A 1 934 ? -54.522 -14.901 90.178 1.00 76.38 934 GLU A CA 1
ATOM 7121 C C . GLU A 1 934 ? -55.902 -15.312 90.730 1.00 76.38 934 GLU A C 1
ATOM 7123 O O . GLU A 1 934 ? -56.393 -14.724 91.692 1.00 76.38 934 GLU A O 1
ATOM 7128 N N . VAL A 1 935 ? -56.513 -16.372 90.181 1.00 80.44 935 VAL A N 1
ATOM 7129 C CA . VAL A 1 935 ? -57.803 -16.913 90.657 1.00 80.44 935 VAL A CA 1
ATOM 7130 C C . VAL A 1 935 ? -57.677 -18.411 90.963 1.00 80.44 935 VAL A C 1
ATOM 7132 O O . VAL A 1 935 ? -57.445 -19.206 90.052 1.00 80.44 935 VAL A O 1
ATOM 7135 N N . TYR A 1 936 ? -57.823 -18.814 92.231 1.00 81.75 936 TYR A N 1
ATOM 7136 C CA . TYR A 1 936 ? -57.563 -20.187 92.689 1.00 81.75 936 TYR A CA 1
ATOM 7137 C C . TYR A 1 936 ? -58.328 -20.574 93.978 1.00 81.75 936 TYR A C 1
ATOM 7139 O O . TYR A 1 936 ? -58.637 -19.714 94.797 1.00 81.75 936 TYR A O 1
ATOM 7147 N N . PRO A 1 937 ? -58.566 -21.868 94.255 1.00 79.12 937 PRO A N 1
ATOM 7148 C CA . PRO A 1 937 ? -58.382 -22.996 93.350 1.00 79.12 937 PRO A CA 1
ATOM 7149 C C . PRO A 1 937 ? -59.440 -22.987 92.240 1.00 79.12 937 PRO A C 1
ATOM 7151 O O . PRO A 1 937 ? -60.545 -22.491 92.418 1.00 79.12 937 PRO A O 1
ATOM 7154 N N . ASN A 1 938 ? -59.086 -23.519 91.074 1.00 81.12 938 ASN A N 1
ATOM 7155 C CA . ASN A 1 938 ? -59.995 -23.679 89.945 1.00 81.12 938 ASN A CA 1
ATOM 7156 C C . ASN A 1 938 ? -59.767 -25.083 89.347 1.00 81.12 938 ASN A C 1
ATOM 7158 O O . ASN A 1 938 ? -58.766 -25.265 88.650 1.00 81.12 938 ASN A O 1
ATOM 7162 N N . PRO A 1 939 ? -60.610 -26.097 89.647 1.00 80.00 939 PRO A N 1
ATOM 7163 C CA . PRO A 1 939 ? -61.955 -25.990 90.226 1.00 80.00 939 PRO A CA 1
ATOM 7164 C C . PRO A 1 939 ? -61.992 -25.568 91.703 1.00 80.00 939 PRO A C 1
ATOM 7166 O O . PRO A 1 939 ? -61.154 -26.011 92.487 1.00 80.00 939 PRO A O 1
ATOM 7169 N N . ALA A 1 940 ? -62.966 -24.736 92.069 1.00 84.00 940 ALA A N 1
ATOM 7170 C CA . ALA A 1 940 ? -63.273 -24.347 93.441 1.00 84.00 940 ALA A CA 1
ATOM 7171 C C . ALA A 1 940 ? -64.310 -25.292 94.063 1.00 84.00 940 ALA A C 1
ATOM 7173 O O . ALA A 1 940 ? -65.236 -25.727 93.383 1.00 84.00 940 ALA A O 1
ATOM 7174 N N . ASP A 1 941 ? -64.134 -25.583 95.349 1.00 83.94 941 ASP A N 1
ATOM 7175 C CA . ASP A 1 941 ? -65.020 -26.424 96.166 1.00 83.94 941 ASP A CA 1
ATOM 7176 C C . ASP A 1 941 ? -65.856 -25.492 97.062 1.00 83.94 941 ASP A C 1
ATOM 7178 O O . ASP A 1 941 ? -66.917 -25.023 96.662 1.00 83.94 941 ASP A O 1
ATOM 7182 N N . ASP A 1 942 ? -65.280 -25.022 98.174 1.00 83.75 942 ASP A N 1
ATOM 7183 C CA . ASP A 1 942 ? -65.957 -24.083 99.079 1.00 83.75 942 ASP A CA 1
ATOM 7184 C C . ASP A 1 942 ? -65.820 -22.598 98.688 1.00 83.75 942 ASP A C 1
ATOM 7186 O O . ASP A 1 942 ? -66.756 -21.794 98.792 1.00 83.75 942 ASP A O 1
ATOM 7190 N N . PHE A 1 943 ? -64.608 -22.205 98.290 1.00 86.62 943 PHE A N 1
ATOM 7191 C CA . PHE A 1 943 ? -64.218 -20.813 98.090 1.00 86.62 943 PHE A CA 1
ATOM 7192 C C . PHE A 1 943 ? -63.303 -20.658 96.881 1.00 86.62 943 PHE A C 1
ATOM 7194 O O . PHE A 1 943 ? -62.418 -21.476 96.635 1.00 86.62 943 PHE A O 1
ATOM 7201 N N . LEU A 1 944 ? -63.471 -19.538 96.189 1.00 86.31 944 LEU A N 1
ATOM 7202 C CA . LEU A 1 944 ? -62.606 -19.069 95.124 1.00 86.31 944 LEU A CA 1
ATOM 7203 C C . LEU A 1 944 ? -61.842 -17.837 95.617 1.00 86.31 944 LEU A C 1
ATOM 7205 O O . LEU A 1 944 ? -62.451 -16.833 95.984 1.00 86.31 944 LEU A O 1
ATOM 7209 N N . ASN A 1 945 ? -60.517 -17.906 95.640 1.00 86.19 945 ASN A N 1
ATOM 7210 C CA . ASN A 1 945 ? -59.660 -16.781 95.993 1.00 86.19 945 ASN A CA 1
ATOM 7211 C C . ASN A 1 945 ? -59.242 -16.030 94.733 1.00 86.19 945 ASN A C 1
ATOM 7213 O O . ASN A 1 945 ? -58.894 -16.640 93.727 1.00 86.19 945 ASN A O 1
ATOM 7217 N N . ILE A 1 946 ? -59.242 -14.710 94.825 1.00 85.75 946 ILE A N 1
ATOM 7218 C CA . ILE A 1 946 ? -58.782 -13.773 93.812 1.00 85.75 946 ILE A CA 1
ATOM 7219 C C . ILE A 1 946 ? -57.657 -12.987 94.466 1.00 85.75 946 ILE A C 1
ATOM 7221 O O . ILE A 1 946 ? -57.911 -12.193 95.369 1.00 85.75 946 ILE A O 1
ATOM 7225 N N . ARG A 1 947 ? -56.418 -13.248 94.073 1.00 81.06 947 ARG A N 1
ATOM 7226 C CA . ARG A 1 947 ? -55.228 -12.571 94.589 1.00 81.06 947 ARG A CA 1
ATOM 7227 C C . ARG A 1 947 ? -54.714 -11.586 93.548 1.00 81.06 947 ARG A C 1
ATOM 7229 O O . ARG A 1 947 ? -54.799 -11.882 92.369 1.00 81.06 947 ARG A O 1
ATOM 7236 N N . PHE A 1 948 ? -54.198 -10.443 93.969 1.00 76.31 948 PHE A N 1
ATOM 7237 C CA . PHE A 1 948 ? -53.526 -9.456 93.120 1.00 76.31 948 PHE A CA 1
ATOM 7238 C C . PHE A 1 948 ? -52.476 -8.712 93.953 1.00 76.31 948 PHE A C 1
ATOM 7240 O O . PHE A 1 948 ? -52.631 -8.582 95.165 1.00 76.31 948 PHE A O 1
ATOM 7247 N N . ASP A 1 949 ? -51.412 -8.223 93.327 1.00 68.19 949 ASP A N 1
ATOM 7248 C CA . ASP A 1 949 ? -50.309 -7.539 94.009 1.00 68.19 949 ASP A CA 1
ATOM 7249 C C . ASP A 1 949 ? -50.590 -6.039 94.199 1.00 68.19 949 ASP A C 1
ATOM 7251 O O . ASP A 1 949 ? -50.318 -5.494 95.272 1.00 68.19 949 ASP A O 1
ATOM 7255 N N . GLN A 1 950 ? -51.241 -5.393 93.226 1.00 66.00 950 GLN A N 1
ATOM 7256 C CA . GLN A 1 950 ? -51.696 -4.001 93.319 1.00 66.00 950 GLN A CA 1
ATOM 7257 C C . GLN A 1 950 ? -52.952 -3.765 92.462 1.00 66.00 950 GLN A C 1
ATOM 7259 O O . GLN A 1 950 ? -53.139 -4.403 91.427 1.00 66.00 950 GLN A O 1
ATOM 7264 N N . ILE A 1 951 ? -53.826 -2.844 92.881 1.00 66.06 951 ILE A N 1
ATOM 7265 C CA . ILE A 1 951 ? -54.973 -2.378 92.083 1.00 66.06 951 ILE A CA 1
ATOM 7266 C C . ILE A 1 951 ? -54.640 -0.996 91.530 1.00 66.06 951 ILE A C 1
ATOM 7268 O O . ILE A 1 951 ? -54.301 -0.088 92.287 1.00 66.06 951 ILE A O 1
ATOM 7272 N N . LEU A 1 952 ? -54.751 -0.846 90.212 1.00 60.53 952 LEU A N 1
ATOM 7273 C CA . LEU A 1 952 ? -54.404 0.376 89.478 1.00 60.53 952 LEU A CA 1
ATOM 7274 C C . LEU A 1 952 ? -55.646 1.225 89.113 1.00 60.53 952 LEU A C 1
ATOM 7276 O O . LEU A 1 952 ? -55.517 2.250 88.451 1.00 60.53 952 LEU A O 1
ATOM 7280 N N . SER A 1 953 ? -56.851 0.819 89.547 1.00 65.38 953 SER A N 1
ATOM 7281 C CA . SER A 1 953 ? -58.134 1.531 89.355 1.00 65.38 953 SER A CA 1
ATOM 7282 C C . SER A 1 953 ? -58.762 1.961 90.686 1.00 65.38 953 SER A C 1
ATOM 7284 O O . SER A 1 953 ? -58.559 1.304 91.706 1.00 65.38 953 SER A O 1
ATOM 7286 N N . GLU A 1 954 ? -59.577 3.020 90.696 1.00 65.31 954 GLU A N 1
ATOM 7287 C CA . GLU A 1 954 ? -60.251 3.481 91.919 1.00 65.31 954 GLU A CA 1
ATOM 7288 C C . GLU A 1 954 ? -61.412 2.565 92.360 1.00 65.31 954 GLU A C 1
ATOM 7290 O O . GLU A 1 954 ? -61.656 2.454 93.565 1.00 65.31 954 GLU A O 1
ATOM 7295 N N . SER A 1 955 ? -62.100 1.874 91.432 1.00 73.19 955 SER A N 1
ATOM 7296 C CA . SER A 1 955 ? -63.238 0.990 91.750 1.00 73.19 955 SER A CA 1
ATOM 7297 C C . SER A 1 955 ? -63.513 -0.070 90.669 1.00 73.19 955 SER A C 1
ATOM 7299 O O . SER A 1 955 ? -63.792 0.257 89.515 1.00 73.19 955 SER A O 1
ATOM 7301 N N . ILE A 1 956 ? -63.480 -1.351 91.048 1.00 77.12 956 ILE A N 1
ATOM 7302 C CA . ILE A 1 956 ? -63.673 -2.518 90.176 1.00 77.12 956 ILE A CA 1
ATOM 7303 C C . ILE A 1 956 ? -64.741 -3.450 90.759 1.00 77.12 956 ILE A C 1
ATOM 7305 O O . ILE A 1 956 ? -64.630 -3.930 91.885 1.00 77.12 956 ILE A O 1
ATOM 7309 N N . GLU A 1 957 ? -65.730 -3.792 89.938 1.00 83.19 957 GLU A N 1
ATOM 7310 C CA . GLU A 1 957 ? -66.787 -4.753 90.241 1.00 83.19 957 GLU A CA 1
ATOM 7311 C C . GLU A 1 957 ? -66.416 -6.147 89.695 1.00 83.19 957 GLU A C 1
ATOM 7313 O O . GLU A 1 957 ? -66.294 -6.355 88.487 1.00 83.19 957 GLU A O 1
ATOM 7318 N N . ILE A 1 958 ? -66.264 -7.136 90.572 1.00 86.06 958 ILE A N 1
ATOM 7319 C CA . ILE A 1 958 ? -66.084 -8.552 90.230 1.00 86.06 958 ILE A CA 1
ATOM 7320 C C . ILE A 1 958 ? -67.453 -9.214 90.190 1.00 86.06 958 ILE A C 1
ATOM 7322 O O . ILE A 1 958 ? -68.203 -9.131 91.149 1.00 86.06 958 ILE A O 1
ATOM 7326 N N . GLN A 1 959 ? -67.778 -9.920 89.115 1.00 86.62 959 GLN A N 1
ATOM 7327 C CA . GLN A 1 959 ? -69.071 -10.557 88.905 1.00 86.62 959 GLN A CA 1
ATOM 7328 C C . GLN A 1 959 ? -68.884 -12.015 88.494 1.00 86.62 959 GLN A C 1
ATOM 7330 O O . GLN A 1 959 ? -68.343 -12.293 87.430 1.00 86.62 959 GLN A O 1
ATOM 7335 N N . LEU A 1 960 ? -69.370 -12.959 89.292 1.00 86.25 960 LEU A N 1
ATOM 7336 C CA . LEU A 1 960 ? -69.423 -14.374 88.932 1.00 86.25 960 LEU A CA 1
ATOM 7337 C C . LEU A 1 960 ? -70.780 -14.685 88.296 1.00 86.25 960 LEU A C 1
ATOM 7339 O O . LEU A 1 960 ? -71.814 -14.356 88.872 1.00 86.25 960 LEU A O 1
ATOM 7343 N N . MET A 1 961 ? -70.789 -15.306 87.121 1.00 87.19 961 MET A N 1
ATOM 7344 C CA . MET A 1 961 ? -71.978 -15.498 86.285 1.00 87.19 961 MET A CA 1
ATOM 7345 C C . MET A 1 961 ? -72.104 -16.930 85.797 1.00 87.19 961 MET A C 1
ATOM 7347 O O . MET A 1 961 ? -71.100 -17.618 85.618 1.00 87.19 961 MET A O 1
ATOM 7351 N N . ASP A 1 962 ? -73.326 -17.361 85.502 1.00 86.12 962 ASP A N 1
ATOM 7352 C CA . ASP A 1 962 ? -73.533 -18.574 84.714 1.00 86.12 962 ASP A CA 1
ATOM 7353 C C . ASP A 1 962 ? -73.222 -18.358 83.219 1.00 86.12 962 ASP A C 1
ATOM 7355 O O . ASP A 1 962 ? -73.005 -17.242 82.739 1.00 86.12 962 ASP A O 1
ATOM 7359 N N . LEU A 1 963 ? -73.225 -19.451 82.453 1.00 81.75 963 LEU A N 1
ATOM 7360 C CA . LEU A 1 963 ? -72.977 -19.430 81.006 1.00 81.75 963 LEU A CA 1
ATOM 7361 C C . LEU A 1 963 ? -74.074 -18.720 80.195 1.00 81.75 963 LEU A C 1
ATOM 7363 O O . LEU A 1 963 ? -73.863 -18.441 79.017 1.00 81.75 963 LEU A O 1
ATOM 7367 N N . SER A 1 964 ? -75.234 -18.428 80.793 1.00 80.06 964 SER A N 1
ATOM 7368 C CA . SER A 1 964 ? -76.294 -17.633 80.161 1.00 80.06 964 SER A CA 1
ATOM 7369 C C . SER A 1 964 ? -76.088 -16.122 80.343 1.00 80.06 964 SER A C 1
ATOM 7371 O O . SER A 1 964 ? -76.841 -15.324 79.784 1.00 80.06 964 SER A O 1
ATOM 7373 N N . GLY A 1 965 ? -75.042 -15.728 81.082 1.00 74.31 965 GLY A N 1
ATOM 7374 C CA . GLY A 1 965 ? -74.696 -14.340 81.377 1.00 74.31 965 GLY A CA 1
ATOM 7375 C C . GLY A 1 965 ? -75.438 -13.766 82.585 1.00 74.31 965 GLY A C 1
ATOM 7376 O O . GLY A 1 965 ? -75.397 -12.553 82.798 1.00 74.31 965 GLY A O 1
ATOM 7377 N N . HIS A 1 966 ? -76.124 -14.602 83.371 1.00 82.25 966 HIS A N 1
ATOM 7378 C CA . HIS A 1 966 ? -76.787 -14.163 84.593 1.00 82.25 966 HIS A CA 1
ATOM 7379 C C . HIS A 1 966 ? -75.767 -14.028 85.728 1.00 82.25 966 HIS A C 1
ATOM 7381 O O . HIS A 1 966 ? -75.053 -14.980 86.038 1.00 82.25 966 HIS A O 1
ATOM 7387 N N . VAL A 1 967 ? -75.693 -12.847 86.351 1.00 85.94 967 VAL A N 1
ATOM 7388 C CA . VAL A 1 967 ? -74.776 -12.575 87.470 1.00 85.94 967 VAL A CA 1
ATOM 7389 C C . VAL A 1 967 ? -75.302 -13.226 88.744 1.00 85.94 967 VAL A C 1
ATOM 7391 O O . VAL A 1 967 ? -76.397 -12.911 89.198 1.00 85.94 967 VAL A O 1
ATOM 7394 N N . LEU A 1 968 ? -74.511 -14.128 89.316 1.00 86.25 968 LEU A N 1
ATOM 7395 C CA . LEU A 1 968 ? -74.835 -14.909 90.508 1.00 86.25 968 LEU A CA 1
ATOM 7396 C C . LEU A 1 968 ? -74.254 -14.285 91.773 1.00 86.25 968 LEU A C 1
ATOM 7398 O O . LEU A 1 968 ? -74.910 -14.283 92.812 1.00 86.25 968 LEU A O 1
ATOM 7402 N N . LYS A 1 969 ? -73.030 -13.753 91.690 1.00 85.00 969 LYS A N 1
ATOM 7403 C CA . LYS A 1 969 ? -72.365 -13.046 92.791 1.00 85.00 969 LYS A CA 1
ATOM 7404 C C . LYS A 1 969 ? -71.637 -11.821 92.279 1.00 85.00 969 LYS A C 1
ATOM 7406 O O . LYS A 1 969 ? -71.116 -11.846 91.167 1.00 85.00 969 LYS A O 1
ATOM 7411 N N . THR A 1 970 ? -71.562 -10.802 93.123 1.00 85.62 970 THR A N 1
ATOM 7412 C CA . THR A 1 970 ? -70.813 -9.579 92.860 1.00 85.62 970 THR A CA 1
ATOM 7413 C C . THR A 1 970 ? -69.983 -9.214 94.084 1.00 85.62 970 THR A C 1
ATOM 7415 O O . THR A 1 970 ? -70.505 -9.265 95.193 1.00 85.62 970 THR A O 1
ATOM 7418 N N . GLU A 1 971 ? -68.737 -8.805 93.877 1.00 85.31 971 GLU A N 1
ATOM 7419 C CA . GLU A 1 971 ? -67.856 -8.222 94.890 1.00 85.31 971 GLU A CA 1
ATOM 7420 C C . GLU A 1 971 ? -67.263 -6.910 94.378 1.00 85.31 971 GLU A C 1
ATOM 7422 O O . GLU A 1 971 ? -66.977 -6.778 93.192 1.00 85.31 971 GLU A O 1
ATOM 7427 N N . GLN A 1 972 ? -67.086 -5.931 95.262 1.00 80.44 972 GLN A N 1
ATOM 7428 C CA . GLN A 1 972 ? -66.533 -4.619 94.915 1.00 80.44 972 GLN A CA 1
ATOM 7429 C C . GLN A 1 972 ? -65.129 -4.475 95.479 1.00 80.44 972 GLN A C 1
ATOM 7431 O O . GLN A 1 972 ? -64.879 -4.815 96.636 1.00 80.44 972 GLN A O 1
ATOM 7436 N N . VAL A 1 973 ? -64.224 -3.951 94.660 1.00 77.69 973 VAL A N 1
ATOM 7437 C CA . VAL A 1 973 ? -62.801 -3.880 94.965 1.00 77.69 973 VAL A CA 1
ATOM 7438 C C . VAL A 1 973 ? -62.268 -2.507 94.612 1.00 77.69 973 VAL A C 1
ATOM 7440 O O . VAL A 1 973 ? -62.439 -2.028 93.501 1.00 77.69 973 VAL A O 1
ATOM 7443 N N . ASN A 1 974 ? -61.590 -1.878 95.558 1.00 75.81 974 ASN A N 1
ATOM 7444 C CA . ASN A 1 974 ? -60.943 -0.582 95.374 1.00 75.81 974 ASN A CA 1
ATOM 7445 C C . ASN A 1 974 ? -59.494 -0.639 95.859 1.00 75.81 974 ASN A C 1
ATOM 7447 O O . ASN A 1 974 ? -59.081 -1.617 96.480 1.00 75.81 974 ASN A O 1
ATOM 7451 N N . SER A 1 975 ? -58.748 0.441 95.646 1.00 67.44 975 SER A N 1
ATOM 7452 C CA . SER A 1 975 ? -57.335 0.588 96.028 1.00 67.44 975 SER A CA 1
ATOM 7453 C C . SER A 1 975 ? -57.004 0.345 97.515 1.00 67.44 975 SER A C 1
ATOM 7455 O O . SER A 1 975 ? -55.834 0.207 97.857 1.00 67.44 975 SER A O 1
ATOM 7457 N N . TRP A 1 976 ? -58.003 0.252 98.402 1.00 70.38 976 TRP A N 1
ATOM 7458 C CA . TRP A 1 976 ? -57.843 -0.048 99.835 1.00 70.38 976 TRP A CA 1
ATOM 7459 C C . TRP A 1 976 ? -58.233 -1.485 100.213 1.00 70.38 976 TRP A C 1
ATOM 7461 O O . TRP A 1 976 ? -58.169 -1.857 101.387 1.00 70.38 976 TRP A O 1
ATOM 7471 N N . SER A 1 977 ? -58.686 -2.282 99.247 1.00 73.50 977 SER A N 1
ATOM 7472 C CA . SER A 1 977 ? -59.092 -3.670 99.464 1.00 73.50 977 SER A CA 1
ATOM 7473 C C . SER A 1 977 ? -57.865 -4.565 99.659 1.00 73.50 977 SER A C 1
ATOM 7475 O O . SER A 1 977 ? -56.826 -4.318 99.050 1.00 73.50 977 SER A O 1
ATOM 7477 N N . PRO A 1 978 ? -57.947 -5.606 100.505 1.00 75.75 978 PRO A N 1
ATOM 7478 C CA . PRO A 1 978 ? -56.835 -6.528 100.687 1.00 75.75 978 PRO A CA 1
ATOM 7479 C C . PRO A 1 978 ? -56.490 -7.230 99.368 1.00 75.75 978 PRO A C 1
ATOM 7481 O O . PRO A 1 978 ? -57.385 -7.638 98.631 1.00 75.75 978 PRO A O 1
ATOM 7484 N N . ASN A 1 979 ? -55.194 -7.454 99.146 1.00 76.38 979 ASN A N 1
ATOM 7485 C CA . ASN A 1 979 ? -54.571 -8.130 97.993 1.00 76.38 979 ASN A CA 1
ATOM 7486 C C . ASN A 1 979 ? -55.058 -9.570 97.725 1.00 76.38 979 ASN A C 1
ATOM 7488 O O . ASN A 1 979 ? -54.561 -10.259 96.836 1.00 76.38 979 ASN A O 1
ATOM 7492 N N . GLN A 1 980 ? -56.008 -10.061 98.517 1.00 83.25 980 GLN A N 1
ATOM 7493 C CA . GLN A 1 980 ? -56.686 -11.327 98.321 1.00 83.25 980 GLN A CA 1
ATOM 7494 C C . GLN A 1 980 ? -58.148 -11.200 98.748 1.00 83.25 980 GLN A C 1
ATOM 7496 O O . GLN A 1 980 ? -58.456 -10.801 99.872 1.00 83.25 980 GLN A O 1
ATOM 7501 N N . ILE A 1 981 ? -59.043 -11.604 97.856 1.00 84.88 981 ILE A N 1
ATOM 7502 C CA . ILE A 1 981 ? -60.495 -11.579 98.022 1.00 84.88 981 ILE A CA 1
ATOM 7503 C C . ILE A 1 981 ? -61.003 -13.000 97.900 1.00 84.88 981 ILE A C 1
ATOM 7505 O O . ILE A 1 981 ? -60.518 -13.767 97.075 1.00 84.88 981 ILE A O 1
ATOM 7509 N N . GLN A 1 982 ? -61.976 -13.364 98.721 1.00 87.12 982 GLN A N 1
ATOM 7510 C CA . GLN A 1 982 ? -62.511 -14.713 98.744 1.00 87.12 982 GLN A CA 1
ATOM 7511 C C . GLN A 1 982 ? -64.007 -14.689 98.441 1.00 87.12 982 GLN A C 1
ATOM 7513 O O . GLN A 1 982 ? -64.786 -14.095 99.181 1.00 87.12 982 GLN A O 1
ATOM 7518 N N . ILE A 1 983 ? -64.406 -15.364 97.366 1.00 86.69 983 ILE A N 1
ATOM 7519 C CA . ILE A 1 983 ? -65.802 -15.541 96.973 1.00 86.69 983 ILE A CA 1
ATOM 7520 C C . ILE A 1 983 ? -66.235 -16.941 97.390 1.00 86.69 983 ILE A C 1
ATOM 7522 O O . ILE A 1 983 ? -65.691 -17.939 96.926 1.00 86.69 983 ILE A O 1
ATOM 7526 N N . ASN A 1 984 ? -67.224 -17.024 98.275 1.00 85.62 984 ASN A N 1
ATOM 7527 C CA . ASN A 1 984 ? -67.857 -18.293 98.631 1.00 85.62 984 ASN A CA 1
ATOM 7528 C C . ASN A 1 984 ? -68.633 -18.829 97.418 1.00 85.62 984 ASN A C 1
ATOM 7530 O O . ASN A 1 984 ? -69.398 -18.070 96.825 1.00 85.62 984 ASN A O 1
ATOM 7534 N N . VAL A 1 985 ? -68.456 -20.098 97.054 1.00 86.94 985 VAL A N 1
ATOM 7535 C CA . VAL A 1 985 ? -69.148 -20.735 95.916 1.00 86.94 985 VAL A CA 1
ATOM 7536 C C . VAL A 1 985 ? -69.954 -21.982 96.313 1.00 86.94 985 VAL A C 1
ATOM 7538 O O . VAL A 1 985 ? -70.519 -22.635 95.441 1.00 86.94 985 VAL A O 1
ATOM 7541 N N . ASN A 1 986 ? -70.090 -22.270 97.613 1.00 84.81 986 ASN A N 1
ATOM 7542 C CA . ASN A 1 986 ? -70.813 -23.434 98.155 1.00 84.81 986 ASN A CA 1
ATOM 7543 C C . ASN A 1 986 ? -72.299 -23.517 97.773 1.00 84.81 986 ASN A C 1
ATOM 7545 O O . ASN A 1 986 ? -72.905 -24.583 97.776 1.00 84.81 986 ASN A O 1
ATOM 7549 N N . ASP A 1 987 ? -72.919 -22.375 97.506 1.00 83.56 987 ASP A N 1
ATOM 7550 C CA . ASP A 1 987 ? -74.322 -22.241 97.112 1.00 83.56 987 ASP A CA 1
ATOM 7551 C C . ASP A 1 987 ? -74.541 -22.351 95.594 1.00 83.56 987 ASP A C 1
ATOM 7553 O O . ASP A 1 987 ? -75.686 -22.343 95.137 1.00 83.56 987 ASP A O 1
ATOM 7557 N N . LEU A 1 988 ? -73.465 -22.454 94.810 1.00 86.06 988 LEU A N 1
ATOM 7558 C CA . LEU A 1 988 ? -73.520 -22.654 93.364 1.00 86.06 988 LEU A CA 1
ATOM 7559 C C . LEU A 1 988 ? -73.564 -24.152 93.046 1.00 86.06 988 LEU A C 1
ATOM 7561 O O . LEU A 1 988 ? -73.028 -24.958 93.791 1.00 86.06 988 LEU A O 1
ATOM 7565 N N . ALA A 1 989 ? -74.216 -24.554 91.957 1.00 84.94 989 ALA A N 1
ATOM 7566 C CA . ALA A 1 989 ? -74.213 -25.956 91.537 1.00 84.94 989 ALA A CA 1
ATOM 7567 C C . ALA A 1 989 ? -72.866 -26.335 90.900 1.00 84.94 989 ALA A C 1
ATOM 7569 O O . ALA A 1 989 ? -72.163 -25.475 90.373 1.00 84.94 989 ALA A O 1
ATOM 7570 N N . ASP A 1 990 ? -72.532 -27.626 90.872 1.00 87.44 990 ASP A N 1
ATOM 7571 C CA . ASP A 1 990 ? -71.364 -28.094 90.121 1.00 87.44 990 ASP A CA 1
ATOM 7572 C C . ASP A 1 990 ? -71.493 -27.702 88.650 1.00 87.44 990 ASP A C 1
ATOM 7574 O O . ASP A 1 990 ? -72.489 -28.007 87.982 1.00 87.44 990 ASP A O 1
ATOM 7578 N N . GLY A 1 991 ? -70.489 -27.010 88.126 1.00 84.94 991 GLY A N 1
ATOM 7579 C CA . GLY A 1 991 ? -70.600 -26.428 86.801 1.00 84.94 991 GLY A CA 1
ATOM 7580 C C . GLY A 1 991 ? -69.505 -25.438 86.451 1.00 84.94 991 GLY A C 1
ATOM 7581 O O . GLY A 1 991 ? -68.558 -25.194 87.196 1.00 84.94 991 GLY A O 1
ATOM 7582 N N . MET A 1 992 ? -69.632 -24.881 85.251 1.00 85.00 992 MET A N 1
ATOM 7583 C CA . MET A 1 992 ? -68.737 -23.857 84.730 1.00 85.00 992 MET A CA 1
ATOM 7584 C C . MET A 1 992 ? -69.419 -22.495 84.813 1.00 85.00 992 MET A C 1
ATOM 7586 O O . MET A 1 992 ? -70.549 -22.326 84.359 1.00 85.00 992 MET A O 1
ATOM 7590 N N . TYR A 1 993 ? -68.682 -21.532 85.342 1.00 88.12 993 TYR A N 1
ATOM 7591 C CA . TYR A 1 993 ? -69.075 -20.153 85.565 1.00 88.12 993 TYR A CA 1
ATOM 7592 C C . TYR A 1 993 ? -68.053 -19.213 84.918 1.00 88.12 993 TYR A C 1
ATOM 7594 O O . TYR A 1 993 ? -66.913 -19.596 84.633 1.00 88.12 993 TYR A O 1
ATOM 7602 N N . LEU A 1 994 ? -68.460 -17.973 84.673 1.00 84.88 994 LEU A N 1
ATOM 7603 C CA . LEU A 1 994 ? -67.609 -16.913 84.142 1.00 84.88 994 LEU A CA 1
ATOM 7604 C C . LEU A 1 994 ? -67.477 -15.808 85.185 1.00 84.88 994 LEU A C 1
ATOM 7606 O O . LEU A 1 994 ? -68.472 -15.241 85.622 1.00 84.88 994 LEU A O 1
ATOM 7610 N N . MET A 1 995 ? -66.251 -15.490 85.576 1.00 84.31 995 MET A N 1
ATOM 7611 C CA . MET A 1 995 ? -65.943 -14.370 86.454 1.00 84.31 995 MET A CA 1
ATOM 7612 C C . MET A 1 995 ? -65.501 -13.173 85.625 1.00 84.31 995 MET A C 1
ATOM 7614 O O . MET A 1 995 ? -64.437 -13.203 85.018 1.00 84.31 995 MET A O 1
ATOM 7618 N N . ARG A 1 996 ? -66.305 -12.116 85.613 1.00 83.06 996 ARG A N 1
ATOM 7619 C CA . ARG A 1 996 ? -66.061 -10.867 84.898 1.00 83.06 996 ARG A CA 1
ATOM 7620 C C . ARG A 1 996 ? -65.616 -9.778 85.863 1.00 83.06 996 ARG A C 1
ATOM 7622 O O . ARG A 1 996 ? -66.286 -9.544 86.856 1.00 83.06 996 ARG A O 1
ATOM 7629 N N . PHE A 1 997 ? -64.563 -9.056 85.520 1.00 78.50 997 PHE A N 1
ATOM 7630 C CA . PHE A 1 997 ? -64.156 -7.827 86.202 1.00 78.50 997 PHE A CA 1
ATOM 7631 C C . PHE A 1 997 ? -64.667 -6.634 85.389 1.00 78.50 997 PHE A C 1
ATOM 7633 O O . PHE A 1 997 ? -64.560 -6.644 84.159 1.00 78.50 997 PHE A O 1
ATOM 7640 N N . LYS A 1 998 ? -65.272 -5.636 86.028 1.00 74.12 998 LYS A N 1
ATOM 7641 C CA . LYS A 1 998 ? -65.911 -4.501 85.359 1.00 74.12 998 LYS A CA 1
ATOM 7642 C C . LYS A 1 998 ? -65.514 -3.186 86.027 1.00 74.12 998 LYS A C 1
ATOM 7644 O O . LYS A 1 998 ? -65.627 -3.045 87.236 1.00 74.12 998 LYS A O 1
ATOM 7649 N N . ASP A 1 999 ? -65.101 -2.228 85.204 1.00 70.25 999 ASP A N 1
ATOM 7650 C CA . ASP A 1 999 ? -64.853 -0.844 85.609 1.00 70.25 999 ASP A CA 1
ATOM 7651 C C . ASP A 1 999 ? -66.190 -0.130 85.800 1.00 70.25 999 ASP A C 1
ATOM 7653 O O . ASP A 1 999 ? -67.030 -0.164 84.891 1.00 70.25 999 ASP A O 1
ATOM 7657 N N . GLU A 1 1000 ? -66.415 0.515 86.941 1.00 64.38 1000 GLU A N 1
ATOM 7658 C CA . GLU A 1 1000 ? -67.624 1.326 87.116 1.00 64.38 1000 GLU A CA 1
ATOM 7659 C C . GLU A 1 1000 ? -67.503 2.724 86.493 1.00 64.38 1000 GLU A C 1
ATOM 7661 O O . GLU A 1 1000 ? -68.523 3.286 86.087 1.00 64.38 1000 GLU A O 1
ATOM 7666 N N . GLU A 1 1001 ? -66.292 3.263 86.319 1.00 62.47 1001 GLU A N 1
ATOM 7667 C CA . GLU A 1 1001 ? -66.103 4.581 85.699 1.00 62.47 1001 GLU A CA 1
ATOM 7668 C C . GLU A 1 1001 ? -66.164 4.513 84.168 1.00 62.47 1001 GLU A C 1
ATOM 7670 O O . GLU A 1 1001 ? -66.678 5.417 83.497 1.00 62.47 1001 GLU A O 1
ATOM 7675 N N . SER A 1 1002 ? -65.714 3.400 83.582 1.00 58.56 1002 SER A N 1
ATOM 7676 C CA . SER A 1 1002 ? -65.805 3.166 82.140 1.00 58.56 1002 SER A CA 1
ATOM 7677 C C . SER A 1 1002 ? -67.128 2.493 81.778 1.00 58.56 1002 SER A C 1
ATOM 7679 O O . SER A 1 1002 ? -67.245 1.271 81.721 1.00 58.56 1002 SER A O 1
ATOM 7681 N N . SER A 1 1003 ? -68.147 3.304 81.484 1.00 52.50 1003 SER A N 1
ATOM 7682 C CA . SER A 1 1003 ? -69.544 2.878 81.263 1.00 52.50 1003 SER A CA 1
ATOM 7683 C C . SER A 1 1003 ? -69.821 1.756 80.232 1.00 52.50 1003 SER A C 1
ATOM 7685 O O . SER A 1 1003 ? -70.992 1.413 80.051 1.00 52.50 1003 SER A O 1
ATOM 7687 N N . ARG A 1 1004 ? -68.828 1.156 79.542 1.00 49.22 1004 ARG A N 1
ATOM 7688 C CA . ARG A 1 1004 ? -69.061 0.148 78.481 1.00 49.22 1004 ARG A CA 1
ATOM 7689 C C . ARG A 1 1004 ? -68.029 -0.980 78.259 1.00 49.22 1004 ARG A C 1
ATOM 7691 O O . ARG A 1 1004 ? -68.135 -1.623 77.217 1.00 49.22 1004 ARG A O 1
ATOM 7698 N N . LYS A 1 1005 ? -67.082 -1.315 79.150 1.00 56.72 1005 LYS A N 1
ATOM 7699 C CA . LYS A 1 1005 ? -66.165 -2.457 78.876 1.00 56.72 1005 LYS A CA 1
ATOM 7700 C C . LYS A 1 1005 ? -65.975 -3.419 80.056 1.00 56.72 1005 LYS A C 1
ATOM 7702 O O . LYS A 1 1005 ? -65.632 -3.017 81.158 1.00 56.72 1005 LYS A O 1
ATOM 7707 N N . SER A 1 1006 ? -66.191 -4.711 79.798 1.00 54.09 1006 SER A N 1
ATOM 7708 C CA . SER A 1 1006 ? -65.707 -5.807 80.645 1.00 54.09 1006 SER A CA 1
ATOM 7709 C C . SER A 1 1006 ? -64.183 -5.876 80.560 1.00 54.09 1006 SER A C 1
ATOM 7711 O O . SER A 1 1006 ? -63.657 -5.891 79.449 1.00 54.09 1006 SER A O 1
ATOM 7713 N N . MET A 1 1007 ? -63.497 -5.917 81.700 1.00 62.53 1007 MET A N 1
ATOM 7714 C CA . MET A 1 1007 ? -62.040 -5.789 81.797 1.00 62.53 1007 MET A CA 1
ATOM 7715 C C . MET A 1 1007 ? -61.317 -7.122 81.563 1.00 62.53 1007 MET A C 1
ATOM 7717 O O . MET A 1 1007 ? -60.406 -7.179 80.752 1.00 62.53 1007 MET A O 1
ATOM 7721 N N . VAL A 1 1008 ? -61.734 -8.200 82.236 1.00 63.50 1008 VAL A N 1
ATOM 7722 C CA . VAL A 1 1008 ? -61.174 -9.561 82.098 1.00 63.50 1008 VAL A CA 1
ATOM 7723 C C . VAL A 1 1008 ? -62.277 -10.574 82.414 1.00 63.50 1008 VAL A C 1
ATOM 7725 O O . VAL A 1 1008 ? -63.110 -10.306 83.282 1.00 63.50 1008 VAL A O 1
ATOM 7728 N N . THR A 1 1009 ? -62.312 -11.721 81.722 1.00 70.81 1009 THR A N 1
ATOM 7729 C CA . THR A 1 1009 ? -63.233 -12.826 82.047 1.00 70.81 1009 THR A CA 1
ATOM 7730 C C . THR A 1 1009 ? -62.453 -14.109 82.332 1.00 70.81 1009 THR A C 1
ATOM 7732 O O . THR A 1 1009 ? -61.817 -14.654 81.436 1.00 70.81 1009 THR A O 1
ATOM 7735 N N . TYR A 1 1010 ? -62.516 -14.606 83.566 1.00 74.31 1010 TYR A N 1
ATOM 7736 C CA . TYR A 1 1010 ? -61.948 -15.891 83.971 1.00 74.31 1010 TYR A CA 1
ATOM 7737 C C . TYR A 1 1010 ? -63.001 -16.992 83.885 1.00 74.31 1010 TYR A C 1
ATOM 7739 O O . TYR A 1 1010 ? -64.136 -16.827 84.331 1.00 74.31 1010 TYR A O 1
ATOM 7747 N N . LYS A 1 1011 ? -62.616 -18.157 83.364 1.00 81.00 1011 LYS A N 1
ATOM 7748 C CA . LYS A 1 1011 ? -63.423 -19.372 83.482 1.00 81.00 1011 LYS A CA 1
ATOM 7749 C C . LYS A 1 1011 ? -63.223 -19.963 84.872 1.00 81.00 1011 LYS A C 1
ATOM 7751 O O . LYS A 1 1011 ? -62.103 -20.318 85.217 1.00 81.00 1011 LYS A O 1
ATOM 7756 N N . VAL A 1 1012 ? -64.300 -20.116 85.629 1.00 81.88 1012 VAL A N 1
ATOM 7757 C CA . VAL A 1 1012 ? -64.308 -20.711 86.969 1.00 81.88 1012 VAL A CA 1
ATOM 7758 C C . VAL A 1 1012 ? -65.072 -22.027 86.907 1.00 81.88 1012 VAL A C 1
ATOM 7760 O O . VAL A 1 1012 ? -66.201 -22.075 86.434 1.00 81.88 1012 VAL A O 1
ATOM 7763 N N . LEU A 1 1013 ? -64.466 -23.110 87.368 1.00 83.00 1013 LEU A N 1
ATOM 7764 C CA . LEU A 1 1013 ? -65.129 -24.391 87.575 1.00 83.00 1013 LEU A CA 1
ATOM 7765 C C . LEU A 1 1013 ? -65.476 -24.500 89.056 1.00 83.00 1013 LEU A C 1
ATOM 7767 O O . LEU A 1 1013 ? -64.608 -24.282 89.891 1.00 83.00 1013 LEU A O 1
ATOM 7771 N N . VAL A 1 1014 ? -66.719 -24.833 89.377 1.00 83.88 1014 VAL A N 1
ATOM 7772 C CA . VAL A 1 1014 ? -67.137 -25.190 90.738 1.00 83.88 1014 VAL A CA 1
ATOM 7773 C C . VAL A 1 1014 ? -67.429 -26.685 90.751 1.00 83.88 1014 VAL A C 1
ATOM 7775 O O . VAL A 1 1014 ? -68.077 -27.194 89.832 1.00 83.88 1014 VAL A O 1
ATOM 7778 N N . ASN A 1 1015 ? -66.872 -27.394 91.726 1.00 83.12 1015 ASN A N 1
ATOM 7779 C CA . ASN A 1 1015 ? -67.000 -28.838 91.875 1.00 83.12 1015 ASN A CA 1
ATOM 7780 C C . ASN A 1 1015 ? -66.939 -29.203 93.361 1.00 83.12 1015 ASN A C 1
ATOM 7782 O O . ASN A 1 1015 ? -65.842 -29.316 93.912 1.00 83.12 1015 ASN A O 1
ATOM 7786 N N . HIS A 1 1016 ? -68.113 -29.392 93.955 1.00 78.62 1016 HIS A N 1
ATOM 7787 C CA . HIS A 1 1016 ? -68.303 -29.803 95.338 1.00 78.62 1016 HIS A CA 1
ATOM 7788 C C . HIS A 1 1016 ? -67.921 -31.273 95.484 1.00 78.62 1016 HIS A C 1
ATOM 7790 O O . HIS A 1 1016 ? -68.626 -32.155 94.982 1.00 78.62 1016 HIS A O 1
ATOM 7796 N N . ARG A 1 1017 ? -66.774 -31.555 96.107 1.00 59.91 1017 ARG A N 1
ATOM 7797 C CA . ARG A 1 1017 ? -66.258 -32.929 96.242 1.00 59.91 1017 ARG A CA 1
ATOM 7798 C C . ARG A 1 1017 ? -66.618 -33.613 97.550 1.00 59.91 1017 ARG A C 1
ATOM 7800 O O . ARG A 1 1017 ? -66.532 -32.985 98.623 1.00 59.91 1017 ARG A O 1
#

pLDDT: mean 85.9, std 12.67, range [24.56, 98.38]

Secondary structure (DSSP, 8-state):
--------------------EEEE-SS-EEE-TT-EEEEESEEEESS-EEESSEEEESS-EEE-S-EESS-EEEE-SSSEEEEE-SEEEEEEEESSSEEEESS-EEEEEEEEEES-EEE-SS-EEEPTTPEEE--BTTB-EES-EEEESSS-EEE-EE-SS-B--EEEEEEEEEEEEEEEEEEE--TT-EE-TTEEEEEEEEEEEEEEEEEEEEEEEEEEE-TT-SS-SSSTTEEEEEESSSSEEEEPPEEEEES-TTT-EEEEEE-SSEEEEEEEE--HHHHHHHHHHHHHHHHHTTGGG-S--TTTTTS-GGGSTTEEEETTEEEEEE-TTS--EEE----TT-TT--EEE-TTSEEEE-GGGGG-TT-SEEE--SS---HHHHGGGTTSSEEE------BS--EEEEEETT-EEEEE---SSSSEEEEEEEGGGTS-EES--SSEEEEE--SGGG-EEEEEEEEESSSTT-EEEBPPEEEEEESHHHHHHHHHHHHHHTTGGGSTT-TTTTTS-GGGSTTEEEETTEEEEEE-TTS--EEEPPGGGGG-TT--EEE-TTSEEEE---GGG-TT--EEE-TTS---HHHHGGGTTSTTEE--S---BS--EEEEEETT--EEEE----SSS-EEEEEEE-TTS-EEE-TT--SSEEEESS--GGG-EEEEEEEEETTEEEEEEEBPPEEEEEEEEEEEEEE-TTS-B--SSEEEEEE--TTSPPEEPPPEE-BTTBEEEEEEESEEEEEEEE--TTTB--EETTTBS-GGGPPPEEESS-EEEEEEPPBPPP-PPP-SEEEEEEEEE-PPPTT-TT----PEE-TT-EEEEEEEEE-SSS-SSSEEEEEEEEEE--TTSEEEEEEEPSEEEEEEEE-TTSPBPTT--EEEEESSTT-EEEEEEEEEEE-SS-EEEEEEEEEEE--SSEES-EEESSSBSSEEEEE-SEE-SS-EEEEEE-TTS-EEEEEEE-TTS-SEEEEE-TTSPSEEEEEEEEESSSTT-EEEEEEEEE---

Radius of gyration: 66.79 Å; chains: 1; bounding box: 194×87×145 Å

Foldseek 3Di:
DDDDDDDDDDDDDDDDDDQPADEAPEDEAEDDQDDEDDPHAEYAYAYEYEYNHEYEYQEEYHYPYHYHYQYEYAYAHQEYEYHDAYEYAHYAYHHQEEYEYPAAYEYEAEYEWHQYEYECQVRYEYEPPYHYYDQDQRTFYAFKYKYWDQAWDWHQYDHPRGGKIKIKHPWDWFGWTKIKHKDAFDPQEDEDAFFLFWFRGIKMFIDTPDTTTFKIKMKTWQAPTDQDPWQVQKFKFFDAPSHYTHGFDWPDWDDINHGIMTMGMDGDGGMITMGGGDDVVLLVLQLVLVVLQCVQFVVVQWQDQPCNVPHRQCGTPQFHDDSSATAEGARALTAGAHENQARPSSQNHAYYAHEQYAYAYDNRCLPHPHHQADAPEAYQYFAQRVLSCLPRNHYHHPDYAAHDDEAEAEDEAQDKDKDAQDTHDDFKWKWKDFPVVPDDIDPDGDNIDIGHRHDQVSFGWMWIWMAGPRPRVYIHIHHTYGYGYQFLVLQLVLVVVQCVVFVVVQFDPQVCNVNDDPCSGPQWDDDPRATATGARALGAGAEARDPSNLSRLNHAYYHHHNYAHAAYDQCVSNVRHQAEEQAAYNYFQQRCLNPQPRPHYHHPDYDAADDEAAEEEAFQDKDKDATDTDHPQKWKWKWFQAPVRDIDTDPPPTDNMDMDGGDWNGRFAKMKMWIDHPSRPPYIHIHHIYGYFYFAKEFEFEAEPVGHGFQQWKKWKWFDDPPFFTDIDDIAGGDPRGGMDGRHTFHKIKMWIDGPVQFFATAIPPGDNASVPHDIDGRTHHYYHYHHTHTFADDDAFFLEKEKEFAWEQDDDPPDPDDDTDTHGDWFKKKWKWFWDADDDPDPPHTDTHTDHIDTAHPRRMDMDGRDHWGKMKMDIDDGREDAPPPQIDIDTEPDQQFDNKYWYWYWYTYRHHIHIDTDDIDGRRCNFFAQWDWDDAQDAFKIKTATDFTNDAKKKKFKAAPVRHTDDIDMDGRPDPRMDIDTCNPPDFDKIKIWIDDPVPPDDTNDIDIGGYDHD